Protein AF-0000000072579349 (afdb_homodimer)

Organism: Streptomyces coelicolor (strain ATCC BAA-471 / A3(2) / M145) (NCBI:txid100226)

Secondary structure (DSSP, 8-state):
------SS-B---S-S-S-SS-EEEEEE-TTSSEEEEEETT-EEEEEETT-SSEEEEEE-SS-EEEEEE-TTSSEEEEEETTSEEEEEETTT--EEEEEE--SS-EEEEEESSSSEEEEEETTSEEEEEETTTTEEEEEEEE-SS-EEEEEE-TTS-EEEEETTTEEEEE-TTS-EEEEEE-SS-EEEEEE-TTSSEEEEEETTS-EEEEETT--EEEEE---SS-EEEEEE-TTSSEEEEEETTTEEEEEETTTTEEEEEEE-TTEEEEEEEE-TTSSEEEEEESBSS-EEEEPPPPPTT--TT-PEEEEPPP-SBP--EEEEEEETTEEEEEETTSEEEEESSTTPPPEEEE-SS---EEEEEE-TTSTTEEEEEETTSEEEEEETTT--EEEEEE-SS-EEEEEE-TTSSEEEEEETTS-EEEEEE-SS-EEEEEEE---SS-EEEEEE-SSSEEEEEETTS-EEEEETTS-EEEEE---SS-EEEEEEEEETTEEEEEEEETTSEEEEEETTT--EEEEEE--SS-EEEEEE-TTS-SEEEEEETTS-EEEEEE-TTT--EEEEEEE---SS-EEEEEEETTEEEEEETTS-EEEEE--SSTTSPPEEEEESS-----S---/---------B---S-S-S-SS-EEEEEE-TTSSEEEEEETT-EEEEEETT-SSEEEEEE-SS-EEEEEE-TTSSEEEEEETTSEEEEEETTT--EEEEEE--SS-EEEEEESSSSEEEEEETTSEEEEEETTTTEEEEEEEE-SS-EEEEEE-TTS-EEEEETTTEEEEE-TTS-EEEEEE-SS-EEEEEE-TTSSEEEEEETTS-EEEEETT--EEEEE---SS-EEEEEE-TTSSEEEEEETTTEEEEEETTTTEEEEEEE-TTEEEEEEEE-TTSSEEEEEESBSS-EEEEPPPPPTT--TT--EEEEPPP-SBP--EEEEEEETTEEEEEETTSEEEEESSTTPPPEEEE-SS---EEEEEE-TTSTTEEEEEETTSEEEEEETTT--EEEEEE-SS-EEEEEE-TTSSEEEEEETTS-EEEEEE-SS-EEEEEEE---SS-EEEEEE-SSSEEEEEETTS-EEEEETTS-EEEEE---SS-EEEEEEEEETTEEEEEEEETTSEEEEEETTT--EEEEEE--SS-EEEEEE-TTS-SEEEEEETTS-EEEEEE-TTT--EEEEEEE---SS-EEEEEEETTEEEEEETTS-EEEEE--SSTTSPPEEEEESS-----S---

Sequence (1252 aa):
MRTVDVFHPQAASNSAAVHASPQTTVAFSPDGTHYASAGYDGRVVLWDRSGTSPRWVGRHSRLVNGVRFSPSGRLLASGSADKTCRIWEVATGRQVQLLARQPDDLNALAWLDENRLVTVSQDGTGRIWDIRTGVLQEGVIFHADHCMSVDAAPTGVLASCGEDATIRLWDTDGSLLRDLPQAGHAEMCRWSPDGTLLAASCDDGFVHIVRTDGELVTKVGPYTAAVKSVAWSQDGSRIVIGAYDSTIALWDIADCRPLVRWYGAHLWPRAVDWSADGRTVVAGTFSARPAVIDVPEIPADALPDEVREITLEASVPTHGVNHVSAAGEVLAAGGDNGTIRVWSHRGATATEVPVGNGSLVNTVAVSAELPGLVAYGSFSGRVGVADAVTGRDVAAVQREHPVNRAAWSPDGRRLAVADYEGGLDLYAWTGRELVPGVHYAGHDGAIKDVSWVDADRLVTYSTDRRAHLITTEGTLIRSFGGHGELINGGSVTTVAGRALLATVSRDRTSRIYDLETGELLQVLVGHDESAKCAAWHPGGEPLLVTGSYDFTGRLWVLDPKTLAPLHQHVLEGHGSAVSAVCWLGDDAVTASWDSKVFTWTPDADPARPPAAAEPATDWRVREGSRMRTVDVFHPQAASNSAAVHASPQTTVAFSPDGTHYASAGYDGRVVLWDRSGTSPRWVGRHSRLVNGVRFSPSGRLLASGSADKTCRIWEVATGRQVQLLARQPDDLNALAWLDENRLVTVSQDGTGRIWDIRTGVLQEGVIFHADHCMSVDAAPTGVLASCGEDATIRLWDTDGSLLRDLPQAGHAEMCRWSPDGTLLAASCDDGFVHIVRTDGELVTKVGPYTAAVKSVAWSQDGSRIVIGAYDSTIALWDIADCRPLVRWYGAHLWPRAVDWSADGRTVVAGTFSARPAVIDVPEIPADALPDEVREITLEASVPTHGVNHVSAAGEVLAAGGDNGTIRVWSHRGATATEVPVGNGSLVNTVAVSAELPGLVAYGSFSGRVGVADAVTGRDVAAVQREHPVNRAAWSPDGRRLAVADYEGGLDLYAWTGRELVPGVHYAGHDGAIKDVSWVDADRLVTYSTDRRAHLITTEGTLIRSFGGHGELINGGSVTTVAGRALLATVSRDRTSRIYDLETGELLQVLVGHDESAKCAAWHPGGEPLLVTGSYDFTGRLWVLDPKTLAPLHQHVLEGHGSAVSAVCWLGDDAVTASWDSKVFTWTPDADPARPPAAAEPATDWRVREGSR

Radius of gyration: 30.87 Å; Cα contacts (8 Å, |Δi|>4): 4154; chains: 2; bounding box: 65×97×83 Å

Nearest PDB structures (foldseek):
  2ymu-assembly2_B  TM=4.992E-01  e=7.300E-40  Nostoc punctiforme
  5yzv-assembly1_D  TM=8.939E-01  e=4.080E-19  Thermomonospora curvata
  1gxr-assembly1_B  TM=8.795E-01  e=1.490E-16  Homo sapiens
  8r8r-assembly1_B  TM=8.597E-01  e=7.296E-17  Homo sapiens
  7s1q-assembly1_B  TM=8.536E-01  e=1.020E-11  Homo sapiens

InterPro domains:
  IPR001680 WD40 repeat [PF00400] (19-48)
  IPR001680 WD40 repeat [PF00400] (60-88)
  IPR001680 WD40 repeat [PF00400] (104-130)
  IPR001680 WD40 repeat [PF00400] (143-171)
  IPR001680 WD40 repeat [PF00400] (315-344)
  IPR001680 WD40 repeat [PF00400] (518-556)
  IPR001680 WD40 repeat [PF00400] (568-600)
  IPR001680 WD40 repeat [PS50082] (16-48)
  IPR001680 WD40 repeat [PS50082] (57-98)
  IPR001680 WD40 repeat [PS50082] (99-134)
  IPR001680 WD40 repeat [PS50082] (140-171)
  IPR001680 WD40 repeat [PS50082] (220-253)
  IPR001680 WD40 repeat [PS50082] (524-556)
  IPR001680 WD40 repeat [SM00320] (9-48)
  IPR001680 WD40 repeat [SM00320] (50-89)
  IPR001680 WD40 repeat [SM00320] (92-130)
  IPR001680 WD40 repeat [SM00320] (134-171)
  IPR001680 WD40 repeat [SM00320] (173-211)
  IPR001680 WD40 repeat [SM00320] (213-252)
  IPR001680 WD40 repeat [SM00320] (255-294)

pLDDT: mean 89.01, std 12.65, range [20.17, 98.75]

Structure (mmCIF, N/CA/C/O backbone):
data_AF-0000000072579349-model_v1
#
loop_
_entity.id
_entity.type
_entity.pdbx_description
1 polymer 'Repetative protein'
#
loop_
_atom_site.group_PDB
_atom_site.id
_atom_site.type_symbol
_atom_site.label_atom_id
_atom_site.label_alt_id
_atom_site.label_comp_id
_atom_site.label_asym_id
_atom_site.label_entity_id
_atom_site.label_seq_id
_atom_site.pdbx_PDB_ins_code
_atom_site.Cartn_x
_atom_site.Cartn_y
_atom_site.Cartn_z
_atom_site.occupancy
_atom_site.B_iso_or_equiv
_atom_site.auth_seq_id
_atom_site.auth_comp_id
_atom_site.auth_asym_id
_atom_site.auth_atom_id
_atom_site.pdbx_PDB_model_num
ATOM 1 N N . MET A 1 1 ? -2.129 -4.703 18.719 1 26.23 1 MET A N 1
ATOM 2 C CA . MET A 1 1 ? -2.795 -4.938 17.438 1 26.23 1 MET A CA 1
ATOM 3 C C . MET A 1 1 ? -4.211 -4.367 17.453 1 26.23 1 MET A C 1
ATOM 5 O O . MET A 1 1 ? -5.094 -4.906 18.125 1 26.23 1 MET A O 1
ATOM 9 N N . ARG A 1 2 ? -4.434 -3.014 17.266 1 30.66 2 ARG A N 1
ATOM 10 C CA . ARG A 1 2 ? -5.633 -2.303 17.703 1 30.66 2 ARG A CA 1
ATOM 11 C C . ARG A 1 2 ? -6.836 -2.701 16.844 1 30.66 2 ARG A C 1
ATOM 13 O O . ARG A 1 2 ? -6.723 -2.857 15.633 1 30.66 2 ARG A O 1
ATOM 20 N N . THR A 1 3 ? -7.801 -3.375 17.5 1 31.78 3 THR A N 1
ATOM 21 C CA . THR A 1 3 ? -9.18 -3.67 17.141 1 31.78 3 THR A CA 1
ATOM 22 C C . THR A 1 3 ? -9.898 -2.402 16.672 1 31.78 3 THR A C 1
ATOM 24 O O . THR A 1 3 ? -10.062 -1.46 17.453 1 31.78 3 THR A O 1
ATOM 27 N N . VAL A 1 4 ? -9.586 -1.845 15.594 1 35.12 4 VAL A N 1
ATOM 28 C CA . VAL A 1 4 ? -10.477 -0.714 15.336 1 35.12 4 VAL A CA 1
ATOM 29 C C . VAL A 1 4 ? -11.891 -1.22 15.055 1 35.12 4 VAL A C 1
ATOM 31 O O . VAL A 1 4 ? -12.102 -1.983 14.109 1 35.12 4 VAL A O 1
ATOM 34 N N . ASP A 1 5 ? -12.625 -1.216 16.016 1 38.75 5 ASP A N 1
ATOM 35 C CA . ASP A 1 5 ? -14.055 -1.452 15.852 1 38.75 5 ASP A CA 1
ATOM 36 C C . ASP A 1 5 ? -14.641 -0.519 14.789 1 38.75 5 ASP A C 1
ATOM 38 O O . ASP A 1 5 ? -14.867 0.664 15.055 1 38.75 5 ASP A O 1
ATOM 42 N N . VAL A 1 6 ? -14.43 -0.663 13.617 1 38.06 6 VAL A N 1
ATOM 43 C CA . VAL A 1 6 ? -14.766 0.281 12.555 1 38.06 6 VAL A CA 1
ATOM 44 C C . VAL A 1 6 ? -16.281 0.313 12.352 1 38.06 6 VAL A C 1
ATOM 46 O O . VAL A 1 6 ? -16.812 1.244 11.742 1 38.06 6 VAL A O 1
ATOM 49 N N . PHE A 1 7 ? -17.031 -0.786 12.523 1 43.16 7 PHE A N 1
ATOM 50 C CA . PHE A 1 7 ? -18.234 -0.812 11.719 1 43.16 7 PHE A CA 1
ATOM 51 C C . PHE A 1 7 ? -19.438 -0.375 12.539 1 43.16 7 PHE A C 1
ATOM 53 O O . PHE A 1 7 ? -20.516 -0.119 11.984 1 43.16 7 PHE A O 1
ATOM 60 N N . HIS A 1 8 ? -19.531 -0.618 13.797 1 41.06 8 HIS A N 1
ATOM 61 C CA . HIS A 1 8 ? -20.844 -0.228 14.297 1 41.06 8 HIS A CA 1
ATOM 62 C C . HIS A 1 8 ? -20.844 1.22 14.773 1 41.06 8 HIS A C 1
ATOM 64 O O . HIS A 1 8 ? -20 1.605 15.594 1 41.06 8 HIS A O 1
ATOM 70 N N . PRO A 1 9 ? -21.625 1.969 13.922 1 42.44 9 PRO A N 1
ATOM 71 C CA . PRO A 1 9 ? -21.812 3.289 14.523 1 42.44 9 PRO A CA 1
ATOM 72 C C . PRO A 1 9 ? -22.188 3.217 16 1 42.44 9 PRO A C 1
ATOM 74 O O . PRO A 1 9 ? -23.016 2.387 16.406 1 42.44 9 PRO A O 1
ATOM 77 N N . GLN A 1 10 ? -21.281 3.488 16.828 1 45.41 10 GLN A N 1
ATOM 78 C CA . GLN A 1 10 ? -21.672 3.605 18.234 1 45.41 10 GLN A CA 1
ATOM 79 C C . GLN A 1 10 ? -22.438 4.898 18.484 1 45.41 10 GLN A C 1
ATOM 81 O O . GLN A 1 10 ? -22.078 5.953 17.953 1 45.41 10 GLN A O 1
ATOM 86 N N . ALA A 1 11 ? -23.672 4.629 18.969 1 46.22 11 ALA A N 1
ATOM 87 C CA . ALA A 1 11 ? -24.312 5.832 19.5 1 46.22 11 ALA A CA 1
ATOM 88 C C . ALA A 1 11 ? -23.312 6.684 20.281 1 46.22 11 ALA A C 1
ATOM 90 O O . ALA A 1 11 ? -22.547 6.16 21.094 1 46.22 11 ALA A O 1
ATOM 91 N N . ALA A 1 12 ? -23.094 7.91 19.719 1 48.31 12 ALA A N 1
ATOM 92 C CA . ALA A 1 12 ? -22.125 8.859 20.266 1 48.31 12 ALA A CA 1
ATOM 93 C C . ALA A 1 12 ? -22.234 8.93 21.781 1 48.31 12 ALA A C 1
ATOM 95 O O . ALA A 1 12 ? -23.328 9.133 22.328 1 48.31 12 ALA A O 1
ATOM 96 N N . SER A 1 13 ? -21.469 8.125 22.5 1 44.69 13 SER A N 1
ATOM 97 C CA . SER A 1 13 ? -21.422 8.453 23.922 1 44.69 13 SER A CA 1
ATOM 98 C C . SER A 1 13 ? -21.312 9.961 24.141 1 44.69 13 SER A C 1
ATOM 100 O O . SER A 1 13 ? -20.797 10.68 23.281 1 44.69 13 SER A O 1
ATOM 102 N N . ASN A 1 14 ? -22.188 10.469 24.953 1 42.81 14 ASN A N 1
ATOM 103 C CA . ASN A 1 14 ? -22.203 11.844 25.422 1 42.81 14 ASN A CA 1
ATOM 104 C C . ASN A 1 14 ? -20.812 12.352 25.75 1 42.81 14 ASN A C 1
ATOM 106 O O . ASN A 1 14 ? -20.641 13.25 26.578 1 42.81 14 ASN A O 1
ATOM 110 N N . SER A 1 15 ? -19.812 11.602 25.391 1 49.44 15 SER A N 1
ATOM 111 C CA . SER A 1 15 ? -18.578 12.242 25.812 1 49.44 15 SER A CA 1
ATOM 112 C C . SER A 1 15 ? -18.297 13.508 25.016 1 49.44 15 SER A C 1
ATOM 114 O O . SER A 1 15 ? -18.75 13.641 23.875 1 49.44 15 SER A O 1
ATOM 116 N N . ALA A 1 16 ? -17.844 14.5 25.719 1 54.97 16 ALA A N 1
ATOM 117 C CA . ALA A 1 16 ? -17.5 15.883 25.375 1 54.97 16 ALA A CA 1
ATOM 118 C C . ALA A 1 16 ? -16.578 15.93 24.156 1 54.97 16 ALA A C 1
ATOM 120 O O . ALA A 1 16 ? -16.625 16.875 23.375 1 54.97 16 ALA A O 1
ATOM 121 N N . ALA A 1 17 ? -15.68 14.922 23.812 1 71.81 17 ALA A N 1
ATOM 122 C CA . ALA A 1 17 ? -14.781 15.086 22.672 1 71.81 17 ALA A CA 1
ATOM 123 C C . ALA A 1 17 ? -15.109 14.078 21.578 1 71.81 17 ALA A C 1
ATOM 125 O O . ALA A 1 17 ? -14.656 12.938 21.609 1 71.81 17 ALA A O 1
ATOM 126 N N . VAL A 1 18 ? -15.953 14.516 20.641 1 84.31 18 VAL A N 1
ATOM 127 C CA . VAL A 1 18 ? -16.359 13.648 19.531 1 84.31 18 VAL A CA 1
ATOM 128 C C . VAL A 1 18 ? -15.164 13.352 18.641 1 84.31 18 VAL A C 1
ATOM 130 O O . VAL A 1 18 ? -14.789 12.188 18.469 1 84.31 18 VAL A O 1
ATOM 133 N N . HIS A 1 19 ? -14.477 14.352 18.172 1 87.75 19 HIS A N 1
ATOM 134 C CA . HIS A 1 19 ? -13.211 14.156 17.469 1 87.75 19 HIS A CA 1
ATOM 135 C C . HIS A 1 19 ? -12.031 14.219 18.438 1 87.75 19 HIS A C 1
ATOM 137 O O . HIS A 1 19 ? -11.992 15.086 19.312 1 87.75 19 HIS A O 1
ATOM 143 N N . ALA A 1 20 ? -11.094 13.32 18.344 1 84.12 20 ALA A N 1
ATOM 144 C CA . ALA A 1 20 ? -9.898 13.289 19.172 1 84.12 20 ALA A CA 1
ATOM 145 C C . ALA A 1 20 ? -8.727 13.977 18.484 1 84.12 20 ALA A C 1
ATOM 147 O O . ALA A 1 20 ? -7.691 14.219 19.109 1 84.12 20 ALA A O 1
ATOM 148 N N . SER A 1 21 ? -8.914 14.258 17.25 1 86.06 21 SER A N 1
ATOM 149 C CA . SER A 1 21 ? -7.895 14.898 16.438 1 86.06 21 SER A CA 1
ATOM 150 C C . SER A 1 21 ? -8.516 15.883 15.453 1 86.06 21 SER A C 1
ATOM 152 O O . SER A 1 21 ? -9.734 15.938 15.305 1 86.06 21 SER A O 1
ATOM 154 N N . PRO A 1 22 ? -7.695 16.688 14.781 1 88.44 22 PRO A N 1
ATOM 155 C CA . PRO A 1 22 ? -8.203 17.703 13.867 1 88.44 22 PRO A CA 1
ATOM 156 C C . PRO A 1 22 ? -9.039 17.125 12.734 1 88.44 22 PRO A C 1
ATOM 158 O O . PRO A 1 22 ? -8.797 15.984 12.305 1 88.44 22 PRO A O 1
ATOM 161 N N . GLN A 1 23 ? -9.977 17.953 12.266 1 93.12 23 GLN A N 1
ATOM 162 C CA . GLN A 1 23 ? -10.805 17.578 11.125 1 93.12 23 GLN A CA 1
ATOM 163 C C . GLN A 1 23 ? -10.164 18 9.805 1 93.12 23 GLN A C 1
ATOM 165 O O . GLN A 1 23 ? -9.805 19.172 9.633 1 93.12 23 GLN A O 1
ATOM 170 N N . THR A 1 24 ? -10.062 17.047 8.883 1 94.62 24 THR A N 1
ATOM 171 C CA . THR A 1 24 ? -9.438 17.297 7.59 1 94.62 24 THR A CA 1
ATOM 172 C C . THR A 1 24 ? -10.5 17.594 6.531 1 94.62 24 THR A C 1
ATOM 174 O O . THR A 1 24 ? -10.188 18.125 5.465 1 94.62 24 THR A O 1
ATOM 177 N N . THR A 1 25 ? -11.742 17.219 6.789 1 97 25 THR A N 1
ATOM 178 C CA . THR A 1 25 ? -12.789 17.391 5.793 1 97 25 THR A CA 1
ATOM 179 C C . THR A 1 25 ? -14.141 17.625 6.461 1 97 25 THR A C 1
ATOM 181 O O . THR A 1 25 ? -14.391 17.109 7.559 1 97 25 THR A O 1
ATOM 184 N N . VAL A 1 26 ? -14.977 18.438 5.805 1 97.25 26 VAL A N 1
ATOM 185 C CA . VAL A 1 26 ? -16.344 18.734 6.203 1 97.25 26 VAL A CA 1
ATOM 186 C C . VAL A 1 26 ? -17.234 18.844 4.969 1 97.25 26 VAL A C 1
ATOM 188 O O . VAL A 1 26 ? -16.75 19.156 3.877 1 97.25 26 VAL A O 1
ATOM 191 N N . ALA A 1 27 ? -18.516 18.594 5.125 1 97.69 27 ALA A N 1
ATOM 192 C CA . ALA A 1 27 ? -19.469 18.734 4.023 1 97.69 27 ALA A CA 1
ATOM 193 C C . ALA A 1 27 ? -20.891 18.906 4.543 1 97.69 27 ALA A C 1
ATOM 195 O O . ALA A 1 27 ? -21.281 18.25 5.516 1 97.69 27 ALA A O 1
ATOM 196 N N . PHE A 1 28 ? -21.625 19.75 3.9 1 96.81 28 PHE A N 1
ATOM 197 C CA . PHE A 1 28 ? -23.047 19.891 4.184 1 96.81 28 PHE A CA 1
ATOM 198 C C . PHE A 1 28 ? -23.875 18.938 3.332 1 96.81 28 PHE A C 1
ATOM 200 O O . PHE A 1 28 ? -23.531 18.656 2.184 1 96.81 28 PHE A O 1
ATOM 207 N N . SER A 1 29 ? -24.984 18.531 3.979 1 97.06 29 SER A N 1
ATOM 208 C CA . SER A 1 29 ? -25.969 17.828 3.168 1 97.06 29 SER A CA 1
ATOM 209 C C . SER A 1 29 ? -26.656 18.781 2.182 1 97.06 29 SER A C 1
ATOM 211 O O . SER A 1 29 ? -26.688 20 2.406 1 97.06 29 SER A O 1
ATOM 213 N N . PRO A 1 30 ? -27.203 18.203 1.11 1 95.19 30 PRO A N 1
ATOM 214 C CA . PRO A 1 30 ? -27.781 19.062 0.091 1 95.19 30 PRO A CA 1
ATOM 215 C C . PRO A 1 30 ? -28.922 19.938 0.638 1 95.19 30 PRO A C 1
ATOM 217 O O . PRO A 1 30 ? -29.109 21.062 0.192 1 95.19 30 PRO A O 1
ATOM 220 N N . ASP A 1 31 ? -29.688 19.453 1.613 1 93.81 31 ASP A N 1
ATOM 221 C CA . ASP A 1 31 ? -30.797 20.203 2.166 1 93.81 31 ASP A CA 1
ATOM 222 C C . ASP A 1 31 ? -30.344 21.125 3.293 1 93.81 31 ASP A C 1
ATOM 224 O O . ASP A 1 31 ? -31.141 21.891 3.85 1 93.81 31 ASP A O 1
ATOM 228 N N . GLY A 1 32 ? -29.094 21.031 3.682 1 93.56 32 GLY A N 1
ATOM 229 C CA . GLY A 1 32 ? -28.484 21.938 4.652 1 93.56 32 GLY A CA 1
ATOM 230 C C . GLY A 1 32 ? -28.875 21.609 6.082 1 93.56 32 GLY A C 1
ATOM 231 O O . GLY A 1 32 ? -28.562 22.359 7.004 1 93.56 32 GLY A O 1
ATOM 232 N N . THR A 1 33 ? -29.438 20.422 6.312 1 93.31 33 THR A N 1
ATOM 233 C CA . THR A 1 33 ? -29.953 20.109 7.645 1 93.31 33 THR A CA 1
ATOM 234 C C . THR A 1 33 ? -28.891 19.344 8.445 1 93.31 33 THR A C 1
ATOM 236 O O . THR A 1 33 ? -28.969 19.297 9.68 1 93.31 33 THR A O 1
ATOM 239 N N . HIS A 1 34 ? -28.031 18.719 7.719 1 95.44 34 HIS A N 1
ATOM 240 C CA . HIS A 1 34 ? -26.938 17.969 8.336 1 95.44 34 HIS A CA 1
ATOM 241 C C . HIS A 1 34 ? -25.594 18.406 7.762 1 95.44 34 HIS A C 1
ATOM 243 O O . HIS A 1 34 ? -25.531 19.016 6.695 1 95.44 34 HIS A O 1
ATOM 249 N N . TYR A 1 35 ? -24.578 18.172 8.508 1 96.62 35 TYR A N 1
ATOM 250 C CA . TYR A 1 35 ? -23.219 18.219 7.973 1 96.62 35 TYR A CA 1
ATOM 251 C C . TYR A 1 35 ? -22.375 17.078 8.523 1 96.62 35 TYR A C 1
ATOM 253 O O . TYR A 1 35 ? -22.734 16.469 9.531 1 96.62 35 TYR A O 1
ATOM 261 N N . ALA A 1 36 ? -21.359 16.672 7.793 1 97.81 36 ALA A N 1
ATOM 262 C CA . ALA A 1 36 ? -20.438 15.617 8.18 1 97.81 36 ALA A CA 1
ATOM 263 C C . ALA A 1 36 ? -19.031 16.172 8.375 1 97.81 36 ALA A C 1
ATOM 265 O O . ALA A 1 36 ? -18.641 17.172 7.742 1 97.81 36 ALA A O 1
ATOM 266 N N . SER A 1 37 ? -18.312 15.625 9.32 1 96.56 37 SER A N 1
ATOM 267 C CA . SER A 1 37 ? -16.891 15.914 9.531 1 96.56 37 SER A CA 1
ATOM 268 C C . SER A 1 37 ? -16.094 14.633 9.703 1 96.56 37 SER A C 1
ATOM 270 O O . SER A 1 37 ? -16.625 13.609 10.125 1 96.56 37 SER A O 1
ATOM 272 N N . ALA A 1 38 ? -14.859 14.648 9.289 1 96.56 38 ALA A N 1
ATOM 273 C CA . ALA A 1 38 ? -13.906 13.555 9.484 1 96.56 38 ALA A CA 1
ATOM 274 C C . ALA A 1 38 ? -12.477 14.086 9.562 1 96.56 38 ALA A C 1
ATOM 276 O O . ALA A 1 38 ? -12.211 15.227 9.195 1 96.56 38 ALA A O 1
ATOM 277 N N . GLY A 1 39 ? -11.609 13.195 10.141 1 93.88 39 GLY A N 1
ATOM 278 C CA . GLY A 1 39 ? -10.273 13.742 10.281 1 93.88 39 GLY A CA 1
ATOM 279 C C . GLY A 1 39 ? -9.242 12.695 10.664 1 93.88 39 GLY A C 1
ATOM 280 O O . GLY A 1 39 ? -9.336 11.539 10.25 1 93.88 39 GLY A O 1
ATOM 281 N N . TYR A 1 40 ? -8.258 13.164 11.367 1 88.81 40 TYR A N 1
ATOM 282 C CA . TYR A 1 40 ? -7.055 12.398 11.672 1 88.81 40 TYR A CA 1
ATOM 283 C C . TYR A 1 40 ? -7.367 11.25 12.625 1 88.81 40 TYR A C 1
ATOM 285 O O . TYR A 1 40 ? -6.594 10.297 12.734 1 88.81 40 TYR A O 1
ATOM 293 N N . ASP A 1 41 ? -8.477 11.344 13.32 1 85.44 41 ASP A N 1
ATOM 294 C CA . ASP A 1 41 ? -8.797 10.305 14.297 1 85.44 41 ASP A CA 1
ATOM 295 C C . ASP A 1 41 ? -9.508 9.133 13.625 1 85.44 41 ASP A C 1
ATOM 297 O O . ASP A 1 41 ? -9.883 8.164 14.297 1 85.44 41 ASP A O 1
ATOM 301 N N . GLY A 1 42 ? -9.797 9.258 12.336 1 90.56 42 GLY A N 1
ATOM 302 C CA . GLY A 1 42 ? -10.43 8.188 11.594 1 90.56 42 GLY A CA 1
ATOM 303 C C . GLY A 1 42 ? -11.938 8.156 11.75 1 90.56 42 GLY A C 1
ATOM 304 O O . GLY A 1 42 ? -12.609 7.266 11.219 1 90.56 42 GLY A O 1
ATOM 305 N N . ARG A 1 43 ? -12.453 9.109 12.406 1 92.19 43 ARG A N 1
ATOM 306 C CA . ARG A 1 43 ? -13.891 9.125 12.641 1 92.19 43 ARG A CA 1
ATOM 307 C C . ARG A 1 43 ? -14.617 9.867 11.523 1 92.19 43 ARG A C 1
ATOM 309 O O . ARG A 1 43 ? -14.094 10.828 10.969 1 92.19 43 ARG A O 1
ATOM 316 N N . VAL A 1 44 ? -15.758 9.383 11.234 1 96.06 44 VAL A N 1
ATOM 317 C CA . VAL A 1 44 ? -16.75 10.039 10.391 1 96.06 44 VAL A CA 1
ATOM 318 C C . VAL A 1 44 ? -17.984 10.383 11.219 1 96.06 44 VAL A C 1
ATOM 320 O O . VAL A 1 44 ? -18.672 9.484 11.719 1 96.06 44 VAL A O 1
ATOM 323 N N . VAL A 1 45 ? -18.266 11.656 11.336 1 96.31 45 VAL A N 1
ATOM 324 C CA . VAL A 1 45 ? -19.312 12.07 12.258 1 96.31 45 VAL A CA 1
ATOM 325 C C . VAL A 1 45 ? -20.422 12.805 11.5 1 96.31 45 VAL A C 1
ATOM 327 O O . VAL A 1 45 ? -20.141 13.711 10.711 1 96.31 45 VAL A O 1
ATOM 330 N N . LEU A 1 46 ? -21.609 12.359 11.703 1 96.56 46 LEU A N 1
ATOM 331 C CA . LEU A 1 46 ? -22.766 13.078 11.195 1 96.56 46 LEU A CA 1
ATOM 332 C C . LEU A 1 46 ? -23.391 13.953 12.281 1 96.56 46 LEU A C 1
ATOM 334 O O . LEU A 1 46 ? -23.656 13.477 13.391 1 96.56 46 LEU A O 1
ATOM 338 N N . TRP A 1 47 ? -23.578 15.227 11.898 1 95.44 47 TRP A N 1
ATOM 339 C CA . TRP A 1 47 ? -24.141 16.219 12.82 1 95.44 47 TRP A CA 1
ATOM 340 C C . TRP A 1 47 ? -25.484 16.734 12.305 1 95.44 47 TRP A C 1
ATOM 342 O O . TRP A 1 47 ? -25.703 16.828 11.094 1 95.44 47 TRP A O 1
ATOM 352 N N . ASP A 1 48 ? -26.312 17.047 13.281 1 93.62 48 ASP A N 1
ATOM 353 C CA . ASP A 1 48 ? -27.406 17.953 12.961 1 93.62 48 ASP A CA 1
ATOM 354 C C . ASP A 1 48 ? -26.953 19.406 12.977 1 93.62 48 ASP A C 1
ATOM 356 O O . ASP A 1 48 ? -26.188 19.812 13.852 1 93.62 48 ASP A O 1
ATOM 360 N N . ARG A 1 49 ? -27.344 20.141 11.977 1 89.69 49 ARG A N 1
ATOM 361 C CA . ARG A 1 49 ? -26.906 21.531 11.898 1 89.69 49 ARG A CA 1
ATOM 362 C C . ARG A 1 49 ? -27.234 22.281 13.195 1 89.69 49 ARG A C 1
ATOM 364 O O . ARG A 1 49 ? -26.438 23.094 13.664 1 89.69 49 ARG A O 1
ATOM 371 N N . SER A 1 50 ? -28.344 22 13.781 1 81 50 SER A N 1
ATOM 372 C CA . SER A 1 50 ? -28.828 22.719 14.961 1 81 50 SER A CA 1
ATOM 373 C C . SER A 1 50 ? -28.312 22.062 16.25 1 81 50 SER A C 1
ATOM 375 O O . SER A 1 50 ? -28.5 22.609 17.328 1 81 50 SER A O 1
ATOM 377 N N . GLY A 1 51 ? -27.594 20.953 16.125 1 71.06 51 GLY A N 1
ATOM 378 C CA . GLY A 1 51 ? -27.25 20.219 17.344 1 71.06 51 GLY A CA 1
ATOM 379 C C . GLY A 1 51 ? -25.766 20.266 17.656 1 71.06 51 GLY A C 1
ATOM 380 O O . GLY A 1 51 ? -24.969 20.828 16.891 1 71.06 51 GLY A O 1
ATOM 381 N N . THR A 1 52 ? -25.531 19.891 18.969 1 75.5 52 THR A N 1
ATOM 382 C CA . THR A 1 52 ? -24.156 19.828 19.422 1 75.5 52 THR A CA 1
ATOM 383 C C . THR A 1 52 ? -23.688 18.375 19.547 1 75.5 52 THR A C 1
ATOM 385 O O . THR A 1 52 ? -22.516 18.109 19.781 1 75.5 52 THR A O 1
ATOM 388 N N . SER A 1 53 ? -24.688 17.516 19.422 1 83.19 53 SER A N 1
ATOM 389 C CA . SER A 1 53 ? -24.328 16.109 19.531 1 83.19 53 SER A CA 1
ATOM 390 C C . SER A 1 53 ? -24.359 15.43 18.172 1 83.19 53 SER A C 1
ATOM 392 O O . SER A 1 53 ? -25.219 15.742 17.344 1 83.19 53 SER A O 1
ATOM 394 N N . PRO A 1 54 ? -23.453 14.523 18.031 1 91.44 54 PRO A N 1
ATOM 395 C CA . PRO A 1 54 ? -23.469 13.781 16.766 1 91.44 54 PRO A CA 1
ATOM 396 C C . PRO A 1 54 ? -24.688 12.867 16.625 1 91.44 54 PRO A C 1
ATOM 398 O O . PRO A 1 54 ? -25.172 12.328 17.625 1 91.44 54 PRO A O 1
ATOM 401 N N . ARG A 1 55 ? -25.172 12.703 15.477 1 92.88 55 ARG A N 1
ATOM 402 C CA . ARG A 1 55 ? -26.203 11.711 15.172 1 92.88 55 ARG A CA 1
ATOM 403 C C . ARG A 1 55 ? -25.625 10.305 15.188 1 92.88 55 ARG A C 1
ATOM 405 O O . ARG A 1 55 ? -26.219 9.383 15.758 1 92.88 55 ARG A O 1
ATOM 412 N N . TRP A 1 56 ? -24.547 10.078 14.531 1 91.94 56 TRP A N 1
ATOM 413 C CA . TRP A 1 56 ? -23.797 8.828 14.609 1 91.94 56 TRP A CA 1
ATOM 414 C C . TRP A 1 56 ? -22.312 9.078 14.305 1 91.94 56 TRP A C 1
ATOM 416 O O . TRP A 1 56 ? -21.953 10.141 13.797 1 91.94 56 TRP A O 1
ATOM 426 N N . VAL A 1 57 ? -21.438 8.117 14.727 1 92.44 57 VAL A N 1
ATOM 427 C CA . VAL A 1 57 ? -20 8.148 14.508 1 92.44 57 VAL A CA 1
ATOM 428 C C . VAL A 1 57 ? -19.562 6.863 13.812 1 92.44 57 VAL A C 1
ATOM 430 O O . VAL A 1 57 ? -19.781 5.762 14.328 1 92.44 57 VAL A O 1
ATOM 433 N N . GLY A 1 58 ? -19.141 7.062 12.539 1 91.12 58 GLY A N 1
ATOM 434 C CA . GLY A 1 58 ? -18.453 5.984 11.844 1 91.12 58 GLY A CA 1
ATOM 435 C C . GLY A 1 58 ? -16.938 6.031 12 1 91.12 58 GLY A C 1
ATOM 436 O O . GLY A 1 58 ? -16.406 6.988 12.562 1 91.12 58 GLY A O 1
ATOM 437 N N . ARG A 1 59 ? -16.25 4.98 11.477 1 88.69 59 ARG A N 1
ATOM 438 C CA . ARG A 1 59 ? -14.805 4.949 11.688 1 88.69 59 ARG A CA 1
ATOM 439 C C . ARG A 1 59 ? -14.086 4.312 10.5 1 88.69 59 ARG A C 1
ATOM 441 O O . ARG A 1 59 ? -14.594 3.365 9.898 1 88.69 59 ARG A O 1
ATOM 448 N N . HIS A 1 60 ? -12.984 4.828 10.117 1 90.31 60 HIS A N 1
ATOM 449 C CA . HIS A 1 60 ? -11.93 4.223 9.312 1 90.31 60 HIS A CA 1
ATOM 450 C C . HIS A 1 60 ? -10.75 3.803 10.18 1 90.31 60 HIS A C 1
ATOM 452 O O . HIS A 1 60 ? -10.68 4.156 11.359 1 90.31 60 HIS A O 1
ATOM 458 N N . SER A 1 61 ? -9.82 3.006 9.664 1 83.75 61 SER A N 1
ATOM 459 C CA . SER A 1 61 ? -8.664 2.555 10.43 1 83.75 61 SER A CA 1
ATOM 460 C C . SER A 1 61 ? -7.543 3.59 10.406 1 83.75 61 SER A C 1
ATOM 462 O O . SER A 1 61 ? -6.59 3.496 11.18 1 83.75 61 SER A O 1
ATOM 464 N N . ARG A 1 62 ? -7.711 4.559 9.562 1 90.12 62 ARG A N 1
ATOM 465 C CA . ARG A 1 62 ? -6.754 5.656 9.453 1 90.12 62 ARG A CA 1
ATOM 466 C C . ARG A 1 62 ? -7.469 6.98 9.195 1 90.12 62 ARG A C 1
ATOM 468 O O . ARG A 1 62 ? -8.695 7.047 9.227 1 90.12 62 ARG A O 1
ATOM 475 N N . LEU A 1 63 ? -6.703 7.988 9.031 1 92.12 63 LEU A N 1
ATOM 476 C CA . LEU A 1 63 ? -7.285 9.312 8.891 1 92.12 63 LEU A CA 1
ATOM 477 C C . LEU A 1 63 ? -8.195 9.375 7.668 1 92.12 63 LEU A C 1
ATOM 479 O O . LEU A 1 63 ? -8.016 8.617 6.715 1 92.12 63 LEU A O 1
ATOM 483 N N . VAL A 1 64 ? -9.188 10.203 7.727 1 96.06 64 VAL A N 1
ATOM 484 C CA . VAL A 1 64 ? -10.18 10.398 6.672 1 96.06 64 VAL A CA 1
ATOM 485 C C . VAL A 1 64 ? -9.961 11.758 6.008 1 96.06 64 VAL A C 1
ATOM 487 O O . VAL A 1 64 ? -9.922 12.789 6.684 1 96.06 64 VAL A O 1
ATOM 490 N N . ASN A 1 65 ? -9.852 11.75 4.648 1 96.81 65 ASN A N 1
ATOM 491 C CA . ASN A 1 65 ? -9.492 12.969 3.936 1 96.81 65 ASN A CA 1
ATOM 492 C C . ASN A 1 65 ? -10.688 13.562 3.189 1 96.81 65 ASN A C 1
ATOM 494 O O . ASN A 1 65 ? -10.648 14.719 2.762 1 96.81 65 ASN A O 1
ATOM 498 N N . GLY A 1 66 ? -11.672 12.781 3.002 1 97.38 66 GLY A N 1
ATOM 499 C CA . GLY A 1 66 ? -12.812 13.281 2.244 1 97.38 66 GLY A CA 1
ATOM 500 C C . GLY A 1 66 ? -14.141 12.758 2.75 1 97.38 66 GLY A C 1
ATOM 501 O O . GLY A 1 66 ? -14.258 11.586 3.117 1 97.38 66 GLY A O 1
ATOM 502 N N . VAL A 1 67 ? -15.133 13.609 2.803 1 98.06 67 VAL A N 1
ATOM 503 C CA . VAL A 1 67 ? -16.531 13.242 3.014 1 98.06 67 VAL A CA 1
ATOM 504 C C . VAL A 1 67 ? -17.422 14.031 2.053 1 98.06 67 VAL A C 1
ATOM 506 O O . VAL A 1 67 ? -17.188 15.219 1.812 1 98.06 67 VAL A O 1
ATOM 509 N N . ARG A 1 68 ? -18.359 13.406 1.459 1 98.25 68 ARG A N 1
ATOM 510 C CA . ARG A 1 68 ? -19.312 14.047 0.572 1 98.25 68 ARG A CA 1
ATOM 511 C C . ARG A 1 68 ? -20.672 13.344 0.625 1 98.25 68 ARG A C 1
ATOM 513 O O . ARG A 1 68 ? -20.734 12.109 0.645 1 98.25 68 ARG A O 1
ATOM 520 N N . PHE A 1 69 ? -21.719 14.141 0.659 1 98.12 69 PHE A N 1
ATOM 521 C CA . PHE A 1 69 ? -23.078 13.602 0.575 1 98.12 69 PHE A CA 1
ATOM 522 C C . PHE A 1 69 ? -23.453 13.32 -0.873 1 98.12 69 PHE A C 1
ATOM 524 O O . PHE A 1 69 ? -23.047 14.047 -1.781 1 98.12 69 PHE A O 1
ATOM 531 N N . SER A 1 70 ? -24.281 12.242 -1.005 1 97.75 70 SER A N 1
ATOM 532 C CA . SER A 1 70 ? -24.844 12.008 -2.328 1 97.75 70 SER A CA 1
ATOM 533 C C . SER A 1 70 ? -25.812 13.125 -2.725 1 97.75 70 SER A C 1
ATOM 535 O O . SER A 1 70 ? -26.234 13.914 -1.877 1 97.75 70 SER A O 1
ATOM 537 N N . PRO A 1 71 ? -26.141 13.203 -4.047 1 95.81 71 PRO A N 1
ATOM 538 C CA . PRO A 1 71 ? -27.016 14.289 -4.496 1 95.81 71 PRO A CA 1
ATOM 539 C C . PRO A 1 71 ? -28.359 14.305 -3.764 1 95.81 71 PRO A C 1
ATOM 541 O O . PRO A 1 71 ? -28.891 15.375 -3.484 1 95.81 71 PRO A O 1
ATOM 544 N N . SER A 1 72 ? -28.875 13.164 -3.357 1 96.44 72 SER A N 1
ATOM 545 C CA . SER A 1 72 ? -30.156 13.086 -2.648 1 96.44 72 SER A CA 1
ATOM 546 C C . SER A 1 72 ? -29.969 13.352 -1.158 1 96.44 72 SER A C 1
ATOM 548 O O . SER A 1 72 ? -30.953 13.586 -0.442 1 96.44 72 SER A O 1
ATOM 550 N N . GLY A 1 73 ? -28.781 13.234 -0.682 1 97.31 73 GLY A N 1
ATOM 551 C CA . GLY A 1 73 ? -28.484 13.375 0.736 1 97.31 73 GLY A CA 1
ATOM 552 C C . GLY A 1 73 ? -28.734 12.094 1.521 1 97.31 73 GLY A C 1
ATOM 553 O O . GLY A 1 73 ? -28.578 12.078 2.744 1 97.31 73 GLY A O 1
ATOM 554 N N . ARG A 1 74 ? -29.016 11.008 0.833 1 97.12 74 ARG A N 1
ATOM 555 C CA . ARG A 1 74 ? -29.344 9.75 1.502 1 97.12 74 ARG A CA 1
ATOM 556 C C . ARG A 1 74 ? -28.078 8.984 1.879 1 97.12 74 ARG A C 1
ATOM 558 O O . ARG A 1 74 ? -28.094 8.141 2.775 1 97.12 74 ARG A O 1
ATOM 565 N N . LEU A 1 75 ? -27.031 9.203 1.124 1 97.38 75 LEU A N 1
ATOM 566 C CA . LEU A 1 75 ? -25.781 8.516 1.369 1 97.38 75 LEU A CA 1
ATOM 567 C C . LEU A 1 75 ? -24.656 9.508 1.672 1 97.38 75 LEU A C 1
ATOM 569 O O . LEU A 1 75 ? -24.719 10.664 1.249 1 97.38 75 LEU A O 1
ATOM 573 N N . LEU A 1 76 ? -23.703 9.078 2.477 1 98 76 LEU A N 1
ATOM 574 C CA . LEU A 1 76 ? -22.453 9.789 2.764 1 98 76 LEU A CA 1
ATOM 575 C C . LEU A 1 76 ? -21.25 8.93 2.414 1 98 76 LEU A C 1
ATOM 577 O O . LEU A 1 76 ? -21.156 7.77 2.832 1 98 76 LEU A O 1
ATOM 581 N N . ALA A 1 77 ? -20.391 9.461 1.57 1 98.25 77 ALA A N 1
ATOM 582 C CA . ALA A 1 77 ? -19.141 8.773 1.247 1 98.25 77 ALA A CA 1
ATOM 583 C C . ALA A 1 77 ? -17.984 9.344 2.057 1 98.25 77 ALA A C 1
ATOM 585 O O . ALA A 1 77 ? -17.891 10.562 2.264 1 98.25 77 ALA A O 1
ATOM 586 N N . SER A 1 78 ? -17.125 8.492 2.566 1 98.19 78 SER A N 1
ATOM 587 C CA . SER A 1 78 ? -15.898 8.914 3.246 1 98.19 78 SER A CA 1
ATOM 588 C C . SER A 1 78 ? -14.68 8.188 2.688 1 98.19 78 SER A C 1
ATOM 590 O O . SER A 1 78 ? -14.695 6.965 2.537 1 98.19 78 SER A O 1
ATOM 592 N N . GLY A 1 79 ? -13.656 8.922 2.23 1 97.44 79 GLY A N 1
ATOM 593 C CA . GLY A 1 79 ? -12.398 8.398 1.729 1 97.44 79 GLY A CA 1
ATOM 594 C C . GLY A 1 79 ? -11.258 8.547 2.719 1 97.44 79 GLY A C 1
ATOM 595 O O . GLY A 1 79 ? -11.086 9.609 3.32 1 97.44 79 GLY A O 1
ATOM 596 N N . SER A 1 80 ? -10.445 7.484 2.885 1 96.19 80 SER A N 1
ATOM 597 C CA . SER A 1 80 ? -9.5 7.414 3.998 1 96.19 80 SER A CA 1
ATOM 598 C C . SER A 1 80 ? -8.109 7.02 3.523 1 96.19 80 SER A C 1
ATOM 600 O O . SER A 1 80 ? -7.949 6.504 2.416 1 96.19 80 SER A O 1
ATOM 602 N N . ALA A 1 81 ? -7.176 7.289 4.371 1 93.75 81 ALA A N 1
ATOM 603 C CA . ALA A 1 81 ? -5.797 6.855 4.176 1 93.75 81 ALA A CA 1
ATOM 604 C C . ALA A 1 81 ? -5.66 5.348 4.383 1 93.75 81 ALA A C 1
ATOM 606 O O . ALA A 1 81 ? -4.613 4.766 4.09 1 93.75 81 ALA A O 1
ATOM 607 N N . ASP A 1 82 ? -6.719 4.664 4.805 1 87.69 82 ASP A N 1
ATOM 608 C CA . ASP A 1 82 ? -6.68 3.207 4.895 1 87.69 82 ASP A CA 1
ATOM 609 C C . ASP A 1 82 ? -6.961 2.566 3.537 1 87.69 82 ASP A C 1
ATOM 611 O O . ASP A 1 82 ? -7.168 1.354 3.447 1 87.69 82 ASP A O 1
ATOM 615 N N . LYS A 1 83 ? -7.082 3.439 2.506 1 90.81 83 LYS A N 1
ATOM 616 C CA . LYS A 1 83 ? -7.156 3.053 1.1 1 90.81 83 LYS A CA 1
ATOM 617 C C . LYS A 1 83 ? -8.57 2.615 0.724 1 90.81 83 LYS A C 1
ATOM 619 O O . LYS A 1 83 ? -8.781 2.006 -0.327 1 90.81 83 LYS A O 1
ATOM 624 N N . THR A 1 84 ? -9.5 2.936 1.576 1 91.81 84 THR A N 1
ATOM 625 C CA . THR A 1 84 ? -10.875 2.549 1.279 1 91.81 84 THR A CA 1
ATOM 626 C C . THR A 1 84 ? -11.789 3.77 1.261 1 91.81 84 THR A C 1
ATOM 628 O O . THR A 1 84 ? -11.445 4.82 1.81 1 91.81 84 THR A O 1
ATOM 631 N N . CYS A 1 85 ? -12.906 3.621 0.572 1 95.56 85 CYS A N 1
ATOM 632 C CA . CYS A 1 85 ? -14.047 4.535 0.623 1 95.56 85 CYS A CA 1
ATOM 633 C C . CYS A 1 85 ? -15.281 3.834 1.169 1 95.56 85 CYS A C 1
ATOM 635 O O . CYS A 1 85 ? -15.711 2.811 0.63 1 95.56 85 CYS A O 1
ATOM 637 N N . ARG A 1 86 ? -15.789 4.336 2.184 1 94.38 86 ARG A N 1
ATOM 638 C CA . ARG A 1 86 ? -16.984 3.756 2.787 1 94.38 86 ARG A CA 1
ATOM 639 C C . ARG A 1 86 ? -18.219 4.57 2.432 1 94.38 86 ARG A C 1
ATOM 641 O O . ARG A 1 86 ? -18.188 5.801 2.41 1 94.38 86 ARG A O 1
ATOM 648 N N . ILE A 1 87 ? -19.328 3.883 2.158 1 94.88 87 ILE A N 1
ATOM 649 C CA . ILE A 1 87 ? -20.625 4.512 1.879 1 94.88 87 ILE A CA 1
ATOM 650 C C . ILE A 1 87 ? -21.578 4.262 3.041 1 94.88 87 ILE A C 1
ATOM 652 O O . ILE A 1 87 ? -21.859 3.109 3.387 1 94.88 87 ILE A O 1
ATOM 656 N N . TRP A 1 88 ? -22.094 5.328 3.602 1 94.75 88 TRP A N 1
ATOM 657 C CA . TRP A 1 88 ? -22.969 5.273 4.77 1 94.75 88 TRP A CA 1
ATOM 658 C C . TRP A 1 88 ? -24.391 5.699 4.414 1 94.75 88 TRP A C 1
ATOM 660 O O . TRP A 1 88 ? -24.578 6.652 3.65 1 94.75 88 TRP A O 1
ATOM 670 N N . GLU A 1 89 ? -25.328 4.996 4.98 1 94.19 89 GLU A N 1
ATOM 671 C CA . GLU A 1 89 ? -26.688 5.531 4.988 1 94.19 89 GLU A CA 1
ATOM 672 C C . GLU A 1 89 ? -26.828 6.66 6.004 1 94.19 89 GLU A C 1
ATOM 674 O O . GLU A 1 89 ? -26.641 6.449 7.203 1 94.19 89 GLU A O 1
ATOM 679 N N . VAL A 1 90 ? -27.234 7.832 5.578 1 96.5 90 VAL A N 1
ATOM 680 C CA . VAL A 1 90 ? -27.25 9.016 6.426 1 96.5 90 VAL A CA 1
ATOM 681 C C . VAL A 1 90 ? -28.25 8.828 7.559 1 96.5 90 VAL A C 1
ATOM 683 O O . VAL A 1 90 ? -27.969 9.188 8.711 1 96.5 90 VAL A O 1
ATOM 686 N N . ALA A 1 91 ? -29.359 8.227 7.324 1 94.81 91 ALA A N 1
ATOM 687 C CA . ALA A 1 91 ? -30.453 8.117 8.289 1 94.81 91 ALA A CA 1
ATOM 688 C C . ALA A 1 91 ? -30.047 7.23 9.469 1 94.81 91 ALA A C 1
ATOM 690 O O . ALA A 1 91 ? -30.438 7.496 10.609 1 94.81 91 ALA A O 1
ATOM 691 N N . THR A 1 92 ? -29.172 6.219 9.211 1 91.19 92 THR A N 1
ATOM 692 C CA . THR A 1 92 ? -28.953 5.211 10.242 1 91.19 92 THR A CA 1
ATOM 693 C C . THR A 1 92 ? -27.484 5.145 10.641 1 91.19 92 THR A C 1
ATOM 695 O O . THR A 1 92 ? -27.141 4.621 11.703 1 91.19 92 THR A O 1
ATOM 698 N N . GLY A 1 93 ? -26.656 5.559 9.75 1 91.19 93 GLY A N 1
ATOM 699 C CA . GLY A 1 93 ? -25.234 5.402 9.984 1 91.19 93 GLY A CA 1
ATOM 700 C C . GLY A 1 93 ? -24.703 4.039 9.578 1 91.19 93 GLY A C 1
ATOM 701 O O . GLY A 1 93 ? -23.531 3.746 9.75 1 91.19 93 GLY A O 1
ATOM 702 N N . ARG A 1 94 ? -25.562 3.25 8.992 1 86.31 94 ARG A N 1
ATOM 703 C CA . ARG A 1 94 ? -25.141 1.925 8.547 1 86.31 94 ARG A CA 1
ATOM 704 C C . ARG A 1 94 ? -24.266 2.018 7.305 1 86.31 94 ARG A C 1
ATOM 706 O O . ARG A 1 94 ? -24.578 2.758 6.371 1 86.31 94 ARG A O 1
ATOM 713 N N . GLN A 1 95 ? -23.172 1.312 7.352 1 87.5 95 GLN A N 1
ATOM 714 C CA . GLN A 1 95 ? -22.344 1.207 6.152 1 87.5 95 GLN A CA 1
ATOM 715 C C . GLN A 1 95 ? -23 0.308 5.109 1 87.5 95 GLN A C 1
ATOM 717 O O . GLN A 1 95 ? -23.328 -0.848 5.395 1 87.5 95 GLN A O 1
ATOM 722 N N . VAL A 1 96 ? -23.109 0.789 3.85 1 87 96 VAL A N 1
ATOM 723 C CA . VAL A 1 96 ? -23.859 0.018 2.861 1 87 96 VAL A CA 1
ATOM 724 C C . VAL A 1 96 ? -22.922 -0.502 1.785 1 87 96 VAL A C 1
ATOM 726 O O . VAL A 1 96 ? -23.281 -1.386 1.004 1 87 96 VAL A O 1
ATOM 729 N N . GLN A 1 97 ? -21.719 0.081 1.686 1 86.94 97 GLN A N 1
ATOM 730 C CA . GLN A 1 97 ? -20.734 -0.362 0.7 1 86.94 97 GLN A CA 1
ATOM 731 C C . GLN A 1 97 ? -19.312 0.01 1.127 1 86.94 97 GLN A C 1
ATOM 733 O O . GLN A 1 97 ? -19.125 0.944 1.907 1 86.94 97 GLN A O 1
ATOM 738 N N . LEU A 1 98 ? -18.359 -0.74 0.762 1 89.25 98 LEU A N 1
ATOM 739 C CA . LEU A 1 98 ? -16.938 -0.444 0.919 1 89.25 98 LEU A CA 1
ATOM 740 C C . LEU A 1 98 ? -16.203 -0.598 -0.406 1 89.25 98 LEU A C 1
ATOM 742 O O . LEU A 1 98 ? -16.297 -1.644 -1.053 1 89.25 98 LEU A O 1
ATOM 746 N N . LEU A 1 99 ? -15.555 0.474 -0.806 1 89.5 99 LEU A N 1
ATOM 747 C CA . LEU A 1 99 ? -14.805 0.494 -2.053 1 89.5 99 LEU A CA 1
ATOM 748 C C . LEU A 1 99 ? -13.305 0.406 -1.78 1 89.5 99 LEU A C 1
ATOM 750 O O . LEU A 1 99 ? -12.758 1.218 -1.031 1 89.5 99 LEU A O 1
ATOM 754 N N . ALA A 1 100 ? -12.703 -0.647 -2.318 1 87.44 100 ALA A N 1
ATOM 755 C CA . ALA A 1 100 ? -11.273 -0.86 -2.08 1 87.44 100 ALA A CA 1
ATOM 756 C C . ALA A 1 100 ? -10.562 -1.302 -3.357 1 87.44 100 ALA A C 1
ATOM 758 O O . ALA A 1 100 ? -10.812 -2.398 -3.863 1 87.44 100 ALA A O 1
ATOM 759 N N . ARG A 1 101 ? -9.727 -0.452 -3.971 1 83.62 101 ARG A N 1
ATOM 760 C CA . ARG A 1 101 ? -8.93 -0.766 -5.148 1 83.62 101 ARG A CA 1
ATOM 761 C C . ARG A 1 101 ? -7.59 -0.032 -5.113 1 83.62 101 ARG A C 1
ATOM 763 O O . ARG A 1 101 ? -6.547 -0.613 -5.426 1 83.62 101 ARG A O 1
ATOM 770 N N . GLN A 1 102 ? -7.656 1.163 -4.758 1 87.75 102 GLN A N 1
ATOM 771 C CA . GLN A 1 102 ? -6.473 2.014 -4.805 1 87.75 102 GLN A CA 1
ATOM 772 C C . GLN A 1 102 ? -5.52 1.689 -3.656 1 87.75 102 GLN A C 1
ATOM 774 O O . GLN A 1 102 ? -5.945 1.549 -2.51 1 87.75 102 GLN A O 1
ATOM 779 N N . PRO A 1 103 ? -4.25 1.625 -3.939 1 88.12 103 PRO A N 1
ATOM 780 C CA . PRO A 1 103 ? -3.305 1.114 -2.943 1 88.12 103 PRO A CA 1
ATOM 781 C C . PRO A 1 103 ? -2.703 2.221 -2.08 1 88.12 103 PRO A C 1
ATOM 783 O O . PRO A 1 103 ? -1.838 1.953 -1.242 1 88.12 103 PRO A O 1
ATOM 786 N N . ASP A 1 104 ? -3.092 3.457 -2.287 1 91.69 104 ASP A N 1
ATOM 787 C CA . ASP A 1 104 ? -2.582 4.582 -1.513 1 91.69 104 ASP A CA 1
ATOM 788 C C . ASP A 1 104 ? -3.723 5.391 -0.897 1 91.69 104 ASP A C 1
ATOM 790 O O . ASP A 1 104 ? -4.895 5.059 -1.085 1 91.69 104 ASP A O 1
ATOM 794 N N . ASP A 1 105 ? -3.35 6.422 -0.149 1 94.06 105 ASP A N 1
ATOM 795 C CA . ASP A 1 105 ? -4.328 7.254 0.543 1 94.06 105 ASP A CA 1
ATOM 796 C C . ASP A 1 105 ? -5.359 7.82 -0.434 1 94.06 105 ASP A C 1
ATOM 798 O O . ASP A 1 105 ? -5 8.289 -1.517 1 94.06 105 ASP A O 1
ATOM 802 N N . LEU A 1 106 ? -6.621 7.754 -0.035 1 96 106 LEU A N 1
ATOM 803 C CA . LEU A 1 106 ? -7.625 8.523 -0.767 1 96 106 LEU A CA 1
ATOM 804 C C . LEU A 1 106 ? -7.66 9.969 -0.284 1 96 106 LEU A C 1
ATOM 806 O O . LEU A 1 106 ? -7.727 10.227 0.92 1 96 106 LEU A O 1
ATOM 810 N N . ASN A 1 107 ? -7.594 10.883 -1.236 1 96.62 107 ASN A N 1
ATOM 811 C CA . ASN A 1 107 ? -7.461 12.297 -0.88 1 96.62 107 ASN A CA 1
ATOM 812 C C . ASN A 1 107 ? -8.797 13.023 -0.961 1 96.62 107 ASN A C 1
ATOM 814 O O . ASN A 1 107 ? -9.047 13.961 -0.204 1 96.62 107 ASN A O 1
ATOM 818 N N . ALA A 1 108 ? -9.609 12.648 -1.901 1 97.38 108 ALA A N 1
ATOM 819 C CA . ALA A 1 108 ? -10.883 13.32 -2.113 1 97.38 108 ALA A CA 1
ATOM 820 C C . ALA A 1 108 ? -11.859 12.43 -2.881 1 97.38 108 ALA A C 1
ATOM 822 O O . ALA A 1 108 ? -11.469 11.391 -3.412 1 97.38 108 ALA A O 1
ATOM 823 N N . LEU A 1 109 ? -13.133 12.789 -2.838 1 96.5 109 LEU A N 1
ATOM 824 C CA . LEU A 1 109 ? -14.18 12.086 -3.561 1 96.5 109 LEU A CA 1
ATOM 825 C C . LEU A 1 109 ? -15.234 13.055 -4.09 1 96.5 109 LEU A C 1
ATOM 827 O O . LEU A 1 109 ? -15.375 14.164 -3.568 1 96.5 109 LEU A O 1
ATOM 831 N N . ALA A 1 110 ? -15.914 12.664 -5.102 1 97 110 ALA A N 1
ATOM 832 C CA . ALA A 1 110 ? -17.031 13.43 -5.668 1 97 110 ALA A CA 1
ATOM 833 C C . ALA A 1 110 ? -18.094 12.5 -6.25 1 97 110 ALA A C 1
ATOM 835 O O . ALA A 1 110 ? -17.766 11.516 -6.918 1 97 110 ALA A O 1
ATOM 836 N N . TRP A 1 111 ? -19.297 12.82 -5.969 1 96.88 111 TRP A N 1
ATOM 837 C CA . TRP A 1 111 ? -20.391 12.078 -6.578 1 96.88 111 TRP A CA 1
ATOM 838 C C . TRP A 1 111 ? -20.656 12.555 -8 1 96.88 111 TRP A C 1
ATOM 840 O O . TRP A 1 111 ? -20.734 13.758 -8.258 1 96.88 111 TRP A O 1
ATOM 850 N N . LEU A 1 112 ? -20.781 11.609 -8.891 1 95.12 112 LEU A N 1
ATOM 851 C CA . LEU A 1 112 ? -21.203 11.914 -10.258 1 95.12 112 LEU A CA 1
ATOM 852 C C . LEU A 1 112 ? -22.719 11.891 -10.375 1 95.12 112 LEU A C 1
ATOM 854 O O . LEU A 1 112 ? -23.297 12.711 -11.094 1 95.12 112 LEU A O 1
ATOM 858 N N . ASP A 1 113 ? -23.312 10.992 -9.734 1 94.19 113 ASP A N 1
ATOM 859 C CA . ASP A 1 113 ? -24.75 10.852 -9.539 1 94.19 113 ASP A CA 1
ATOM 860 C C . ASP A 1 113 ? -25.062 9.992 -8.312 1 94.19 113 ASP A C 1
ATOM 862 O O . ASP A 1 113 ? -24.203 9.805 -7.445 1 94.19 113 ASP A O 1
ATOM 866 N N . GLU A 1 114 ? -26.281 9.562 -8.156 1 94.69 114 GLU A N 1
ATOM 867 C CA . GLU A 1 114 ? -26.688 8.867 -6.941 1 94.69 114 GLU A CA 1
ATOM 868 C C . GLU A 1 114 ? -26.016 7.5 -6.832 1 94.69 114 GLU A C 1
ATOM 870 O O . GLU A 1 114 ? -25.969 6.91 -5.75 1 94.69 114 GLU A O 1
ATOM 875 N N . ASN A 1 115 ? -25.5 7.008 -8.031 1 92.94 115 ASN A N 1
ATOM 876 C CA . ASN A 1 115 ? -25 5.641 -8.031 1 92.94 115 ASN A CA 1
ATOM 877 C C . ASN A 1 115 ? -23.531 5.578 -8.438 1 92.94 115 ASN A C 1
ATOM 879 O O . ASN A 1 115 ? -22.938 4.5 -8.484 1 92.94 115 ASN A O 1
ATOM 883 N N . ARG A 1 116 ? -22.984 6.688 -8.719 1 94.88 116 ARG A N 1
ATOM 884 C CA . ARG A 1 116 ? -21.594 6.707 -9.172 1 94.88 116 ARG A CA 1
ATOM 885 C C . ARG A 1 116 ? -20.766 7.695 -8.367 1 94.88 116 ARG A C 1
ATOM 887 O O . ARG A 1 116 ? -21.234 8.797 -8.055 1 94.88 116 ARG A O 1
ATOM 894 N N . LEU A 1 117 ? -19.547 7.285 -8.016 1 95.38 117 LEU A N 1
ATOM 895 C CA . LEU A 1 117 ? -18.625 8.047 -7.188 1 95.38 117 LEU A CA 1
ATOM 896 C C . LEU A 1 117 ? -17.203 7.992 -7.754 1 95.38 117 LEU A C 1
ATOM 898 O O . LEU A 1 117 ? -16.781 6.957 -8.281 1 95.38 117 LEU A O 1
ATOM 902 N N . VAL A 1 118 ? -16.547 9.125 -7.703 1 96 118 VAL A N 1
ATOM 903 C CA . VAL A 1 118 ? -15.133 9.156 -8.078 1 96 118 VAL A CA 1
ATOM 904 C C . VAL A 1 118 ? -14.273 9.336 -6.824 1 96 118 VAL A C 1
ATOM 906 O O . VAL A 1 118 ? -14.594 10.141 -5.949 1 96 118 VAL A O 1
ATOM 909 N N . THR A 1 119 ? -13.234 8.523 -6.645 1 95.94 119 THR A N 1
ATOM 910 C CA . THR A 1 119 ? -12.211 8.688 -5.617 1 95.94 119 THR A CA 1
ATOM 911 C C . THR A 1 119 ? -10.867 9.039 -6.246 1 95.94 119 THR A C 1
ATOM 913 O O . THR A 1 119 ? -10.508 8.508 -7.305 1 95.94 119 THR A O 1
ATOM 916 N N . VAL A 1 120 ? -10.117 9.922 -5.676 1 96.12 120 VAL A N 1
ATOM 917 C CA . VAL A 1 120 ? -8.773 10.227 -6.141 1 96.12 120 VAL A CA 1
ATOM 918 C C . VAL A 1 120 ? -7.766 9.938 -5.027 1 96.12 120 VAL A C 1
ATOM 920 O O . VAL A 1 120 ? -8.102 10.008 -3.844 1 96.12 120 VAL A O 1
ATOM 923 N N . SER A 1 121 ? -6.555 9.633 -5.434 1 93.88 121 SER A N 1
ATOM 924 C CA . SER A 1 121 ? -5.605 9.008 -4.516 1 93.88 121 SER A CA 1
ATOM 925 C C . SER A 1 121 ? -4.254 9.711 -4.562 1 93.88 121 SER A C 1
ATOM 927 O O . SER A 1 121 ? -3.934 10.391 -5.539 1 93.88 121 SER A O 1
ATOM 929 N N . GLN A 1 122 ? -3.549 9.523 -3.479 1 92.5 122 GLN A N 1
ATOM 930 C CA . GLN A 1 122 ? -2.186 10.031 -3.346 1 92.5 122 GLN A CA 1
ATOM 931 C C . GLN A 1 122 ? -1.275 9.453 -4.426 1 92.5 122 GLN A C 1
ATOM 933 O O . GLN A 1 122 ? -0.251 10.047 -4.766 1 92.5 122 GLN A O 1
ATOM 938 N N . ASP A 1 123 ? -1.602 8.344 -5.062 1 86.12 123 ASP A N 1
ATOM 939 C CA . ASP A 1 123 ? -0.758 7.723 -6.078 1 86.12 123 ASP A CA 1
ATOM 940 C C . ASP A 1 123 ? -0.957 8.391 -7.438 1 86.12 123 ASP A C 1
ATOM 942 O O . ASP A 1 123 ? -0.359 7.973 -8.43 1 86.12 123 ASP A O 1
ATOM 946 N N . GLY A 1 124 ? -1.837 9.391 -7.484 1 87.94 124 GLY A N 1
ATOM 947 C CA . GLY A 1 124 ? -2.047 10.156 -8.703 1 87.94 124 GLY A CA 1
ATOM 948 C C . GLY A 1 124 ? -3.199 9.633 -9.539 1 87.94 124 GLY A C 1
ATOM 949 O O . GLY A 1 124 ? -3.512 10.203 -10.594 1 87.94 124 GLY A O 1
ATOM 950 N N . THR A 1 125 ? -3.891 8.602 -9.07 1 87.94 125 THR A N 1
ATOM 951 C CA . THR A 1 125 ? -4.961 8.008 -9.867 1 87.94 125 THR A CA 1
ATOM 952 C C . THR A 1 125 ? -6.328 8.398 -9.312 1 87.94 125 THR A C 1
ATOM 954 O O . THR A 1 125 ? -6.438 8.82 -8.164 1 87.94 125 THR A O 1
ATOM 957 N N . GLY A 1 126 ? -7.332 8.336 -10.164 1 92.06 126 GLY A N 1
ATOM 958 C CA . GLY A 1 126 ? -8.742 8.398 -9.805 1 92.06 126 GLY A CA 1
ATOM 959 C C . GLY A 1 126 ? -9.547 7.242 -10.367 1 92.06 126 GLY A C 1
ATOM 960 O O . GLY A 1 126 ? -9.25 6.742 -11.453 1 92.06 126 GLY A O 1
ATOM 961 N N . ARG A 1 127 ? -10.461 6.789 -9.602 1 91.81 127 ARG A N 1
ATOM 962 C CA . ARG A 1 127 ? -11.312 5.676 -10.008 1 91.81 127 ARG A CA 1
ATOM 963 C C . ARG A 1 127 ? -12.789 6.055 -9.922 1 91.81 127 ARG A C 1
ATOM 965 O O . ARG A 1 127 ? -13.203 6.746 -8.992 1 91.81 127 ARG A O 1
ATOM 972 N N . ILE A 1 128 ? -13.523 5.594 -10.906 1 92.88 128 ILE A N 1
ATOM 973 C CA . ILE A 1 128 ? -14.969 5.781 -10.93 1 92.88 128 ILE A CA 1
ATOM 974 C C . ILE A 1 128 ? -15.664 4.484 -10.508 1 92.88 128 ILE A C 1
ATOM 976 O O . ILE A 1 128 ? -15.383 3.418 -11.062 1 92.88 128 ILE A O 1
ATOM 980 N N . TRP A 1 129 ? -16.578 4.617 -9.562 1 91.75 129 TRP A N 1
ATOM 981 C CA . TRP A 1 129 ? -17.203 3.457 -8.953 1 91.75 129 TRP A CA 1
ATOM 982 C C . TRP A 1 129 ? -18.719 3.459 -9.211 1 91.75 129 TRP A C 1
ATOM 984 O O . TRP A 1 129 ? -19.344 4.516 -9.18 1 91.75 129 TRP A O 1
ATOM 994 N N . ASP A 1 130 ? -19.25 2.264 -9.445 1 90.12 130 ASP A N 1
ATOM 995 C CA . ASP A 1 130 ? -20.672 2.018 -9.258 1 90.12 130 ASP A CA 1
ATOM 996 C C . ASP A 1 130 ? -20.969 1.589 -7.824 1 90.12 130 ASP A C 1
ATOM 998 O O . ASP A 1 130 ? -20.641 0.476 -7.418 1 90.12 130 ASP A O 1
ATOM 1002 N N . ILE A 1 131 ? -21.641 2.41 -7.109 1 88.69 131 ILE A N 1
ATOM 1003 C CA . ILE A 1 131 ? -21.812 2.236 -5.672 1 88.69 131 ILE A CA 1
ATOM 1004 C C . ILE A 1 131 ? -22.766 1.08 -5.398 1 88.69 131 ILE A C 1
ATOM 1006 O O . ILE A 1 131 ? -22.734 0.474 -4.324 1 88.69 131 ILE A O 1
ATOM 1010 N N . ARG A 1 132 ? -23.703 0.725 -6.301 1 83 132 ARG A N 1
ATOM 1011 C CA . ARG A 1 132 ? -24.672 -0.35 -6.109 1 83 132 ARG A CA 1
ATOM 1012 C C . ARG A 1 132 ? -23.984 -1.713 -6.121 1 83 132 ARG A C 1
ATOM 1014 O O . ARG A 1 132 ? -24.328 -2.594 -5.332 1 83 132 ARG A O 1
ATOM 1021 N N . THR A 1 133 ? -22.906 -1.739 -6.996 1 76.12 133 THR A N 1
ATOM 1022 C CA . THR A 1 133 ? -22.25 -3.029 -7.195 1 76.12 133 THR A CA 1
ATOM 1023 C C . THR A 1 133 ? -20.875 -3.051 -6.531 1 76.12 133 THR A C 1
ATOM 1025 O O . THR A 1 133 ? -20.328 -4.121 -6.285 1 76.12 133 THR A O 1
ATOM 1028 N N . GLY A 1 134 ? -20.375 -1.88 -6.27 1 76.75 134 GLY A N 1
ATOM 1029 C CA . GLY A 1 134 ? -19.031 -1.781 -5.754 1 76.75 134 GLY A CA 1
ATOM 1030 C C . GLY A 1 134 ? -17.969 -2.012 -6.812 1 76.75 134 GLY A C 1
ATOM 1031 O O . GLY A 1 134 ? -16.781 -2.129 -6.496 1 76.75 134 GLY A O 1
ATOM 1032 N N . VAL A 1 135 ? -18.406 -2.086 -8.086 1 76.06 135 VAL A N 1
ATOM 1033 C CA . VAL A 1 135 ? -17.5 -2.432 -9.172 1 76.06 135 VAL A CA 1
ATOM 1034 C C . VAL A 1 135 ? -16.875 -1.162 -9.758 1 76.06 135 VAL A C 1
ATOM 1036 O O . VAL A 1 135 ? -17.547 -0.13 -9.852 1 76.06 135 VAL A O 1
ATOM 1039 N N . LEU A 1 136 ? -15.578 -1.288 -10.125 1 78.88 136 LEU A N 1
ATOM 1040 C CA . LEU A 1 136 ? -14.859 -0.227 -10.82 1 78.88 136 LEU A CA 1
ATOM 1041 C C . LEU A 1 136 ? -15.344 -0.095 -12.258 1 78.88 136 LEU A C 1
ATOM 1043 O O . LEU A 1 136 ? -15.562 -1.101 -12.938 1 78.88 136 LEU A O 1
ATOM 1047 N N . GLN A 1 137 ? -15.484 1.104 -12.609 1 77.75 137 GLN A N 1
ATOM 1048 C CA . GLN A 1 137 ? -15.727 1.351 -14.023 1 77.75 137 GLN A CA 1
ATOM 1049 C C . GLN A 1 137 ? -14.406 1.514 -14.781 1 77.75 137 GLN A C 1
ATOM 1051 O O . GLN A 1 137 ? -13.367 1.763 -14.172 1 77.75 137 GLN A O 1
ATOM 1056 N N . GLU A 1 138 ? -14.305 1.344 -15.977 1 66.12 138 GLU A N 1
ATOM 1057 C CA . GLU A 1 138 ? -13.109 1.245 -16.812 1 66.12 138 GLU A CA 1
ATOM 1058 C C . GLU A 1 138 ? -12.352 2.568 -16.844 1 66.12 138 GLU A C 1
ATOM 1060 O O . GLU A 1 138 ? -11.117 2.584 -16.875 1 66.12 138 GLU A O 1
ATOM 1065 N N . GLY A 1 139 ? -12.859 3.645 -16.688 1 68.88 139 GLY A N 1
ATOM 1066 C CA . GLY A 1 139 ? -12.133 4.898 -16.812 1 68.88 139 GLY A CA 1
ATOM 1067 C C . GLY A 1 139 ? -11.289 5.234 -15.602 1 68.88 139 GLY A C 1
ATOM 1068 O O . GLY A 1 139 ? -11.672 4.922 -14.469 1 68.88 139 GLY A O 1
ATOM 1069 N N . VAL A 1 140 ? -9.867 5.715 -16 1 75.25 140 VAL A N 1
ATOM 1070 C CA . VAL A 1 140 ? -8.953 6.09 -14.93 1 75.25 140 VAL A CA 1
ATOM 1071 C C . VAL A 1 140 ? -8.531 7.547 -15.094 1 75.25 140 VAL A C 1
ATOM 1073 O O . VAL A 1 140 ? -8.18 7.977 -16.188 1 75.25 140 VAL A O 1
ATOM 1076 N N . ILE A 1 141 ? -8.742 8.273 -14.023 1 87 141 ILE A N 1
ATOM 1077 C CA . ILE A 1 141 ? -8.18 9.609 -13.859 1 87 141 ILE A CA 1
ATOM 1078 C C . ILE A 1 141 ? -6.727 9.508 -13.414 1 87 141 ILE A C 1
ATOM 1080 O O . ILE A 1 141 ? -6.371 8.625 -12.625 1 87 141 ILE A O 1
ATOM 1084 N N . PHE A 1 142 ? -5.891 10.398 -13.992 1 85.81 142 PHE A N 1
ATOM 1085 C CA . PHE A 1 142 ? -4.492 10.273 -13.602 1 85.81 142 PHE A CA 1
ATOM 1086 C C . PHE A 1 142 ? -3.828 11.648 -13.547 1 85.81 142 PHE A C 1
ATOM 1088 O O . PHE A 1 142 ? -4.207 12.562 -14.281 1 85.81 142 PHE A O 1
ATOM 1095 N N . HIS A 1 143 ? -2.902 11.82 -12.648 1 88.56 143 HIS A N 1
ATOM 1096 C CA . HIS A 1 143 ? -1.939 12.914 -12.531 1 88.56 143 HIS A CA 1
ATOM 1097 C C . HIS A 1 143 ? -0.516 12.375 -12.422 1 88.56 143 HIS A C 1
ATOM 1099 O O . HIS A 1 143 ? -0.307 11.234 -12 1 88.56 143 HIS A O 1
ATOM 1105 N N . ALA A 1 144 ? 0.46 13.133 -12.836 1 80.88 144 ALA A N 1
ATOM 1106 C CA . ALA A 1 144 ? 1.862 12.727 -12.766 1 80.88 144 ALA A CA 1
ATOM 1107 C C . ALA A 1 144 ? 2.336 12.648 -11.312 1 80.88 144 ALA A C 1
ATOM 1109 O O . ALA A 1 144 ? 3.301 11.945 -11.008 1 80.88 144 ALA A O 1
ATOM 1110 N N . ASP A 1 145 ? 1.739 13.375 -10.477 1 86.19 145 ASP A N 1
ATOM 1111 C CA . ASP A 1 145 ? 1.988 13.359 -9.039 1 86.19 145 ASP A CA 1
ATOM 1112 C C . ASP A 1 145 ? 0.693 13.148 -8.258 1 86.19 145 ASP A C 1
ATOM 1114 O O . ASP A 1 145 ? -0.32 12.734 -8.828 1 86.19 145 ASP A O 1
ATOM 1118 N N . HIS A 1 146 ? 0.712 13.43 -7.02 1 89.25 146 HIS A N 1
ATOM 1119 C CA . HIS A 1 146 ? -0.443 13.188 -6.164 1 89.25 146 HIS A CA 1
ATOM 1120 C C . HIS A 1 146 ? -1.686 13.883 -6.699 1 89.25 146 HIS A C 1
ATOM 1122 O O . HIS A 1 146 ? -1.616 15.039 -7.125 1 89.25 146 HIS A O 1
ATOM 1128 N N . CYS A 1 147 ? -2.773 13.18 -6.824 1 92.44 147 CYS A N 1
ATOM 1129 C CA . CYS A 1 147 ? -4.062 13.805 -7.098 1 92.44 147 CYS A CA 1
ATOM 1130 C C . CYS A 1 147 ? -4.746 14.234 -5.801 1 92.44 147 CYS A C 1
ATOM 1132 O O . CYS A 1 147 ? -5.133 13.391 -4.992 1 92.44 147 CYS A O 1
ATOM 1134 N N . MET A 1 148 ? -4.953 15.461 -5.605 1 93.88 148 MET A N 1
ATOM 1135 C CA . MET A 1 148 ? -5.309 16.016 -4.301 1 93.88 148 MET A CA 1
ATOM 1136 C C . MET A 1 148 ? -6.812 16.234 -4.188 1 93.88 148 MET A C 1
ATOM 1138 O O . MET A 1 148 ? -7.375 16.156 -3.094 1 93.88 148 MET A O 1
ATOM 1142 N N . SER A 1 149 ? -7.441 16.578 -5.297 1 96.44 149 SER A N 1
ATOM 1143 C CA . SER A 1 149 ? -8.852 16.953 -5.234 1 96.44 149 SER A CA 1
ATOM 1144 C C . SER A 1 149 ? -9.578 16.578 -6.523 1 96.44 149 SER A C 1
ATOM 1146 O O . SER A 1 149 ? -8.945 16.391 -7.562 1 96.44 149 SER A O 1
ATOM 1148 N N . VAL A 1 150 ? -10.859 16.422 -6.398 1 97.06 150 VAL A N 1
ATOM 1149 C CA . VAL A 1 150 ? -11.758 16.188 -7.523 1 97.06 150 VAL A CA 1
ATOM 1150 C C . VAL A 1 150 ? -13.133 16.781 -7.223 1 97.06 150 VAL A C 1
ATOM 1152 O O . VAL A 1 150 ? -13.562 16.797 -6.07 1 97.06 150 VAL A O 1
ATOM 1155 N N . ASP A 1 151 ? -13.727 17.328 -8.172 1 96.81 151 ASP A N 1
ATOM 1156 C CA . ASP A 1 151 ? -15.086 17.859 -8.078 1 96.81 151 ASP A CA 1
ATOM 1157 C C . ASP A 1 151 ? -15.844 17.656 -9.391 1 96.81 151 ASP A C 1
ATOM 1159 O O . ASP A 1 151 ? -15.242 17.656 -10.469 1 96.81 151 ASP A O 1
ATOM 1163 N N . ALA A 1 152 ? -17.125 17.422 -9.25 1 96.06 152 ALA A N 1
ATOM 1164 C CA . ALA A 1 152 ? -17.984 17.172 -10.406 1 96.06 152 ALA A CA 1
ATOM 1165 C C . ALA A 1 152 ? -18.938 18.344 -10.648 1 96.06 152 ALA A C 1
ATOM 1167 O O . ALA A 1 152 ? -19.609 18.812 -9.727 1 96.06 152 ALA A O 1
ATOM 1168 N N . ALA A 1 153 ? -18.984 18.766 -11.898 1 95 153 ALA A N 1
ATOM 1169 C CA . ALA A 1 153 ? -19.922 19.828 -12.289 1 95 153 ALA A CA 1
ATOM 1170 C C . ALA A 1 153 ? -21.266 19.25 -12.688 1 95 153 ALA A C 1
ATOM 1172 O O . ALA A 1 153 ? -21.359 18.109 -13.141 1 95 153 ALA A O 1
ATOM 1173 N N . PRO A 1 154 ? -22.297 20.094 -12.516 1 90.88 154 PRO A N 1
ATOM 1174 C CA . PRO A 1 154 ? -23.594 19.641 -13 1 90.88 154 PRO A CA 1
ATOM 1175 C C . PRO A 1 154 ? -23.625 19.438 -14.516 1 90.88 154 PRO A C 1
ATOM 1177 O O . PRO A 1 154 ? -24.531 18.766 -15.031 1 90.88 154 PRO A O 1
ATOM 1180 N N . THR A 1 155 ? -22.672 19.875 -15.242 1 90.38 155 THR A N 1
ATOM 1181 C CA . THR A 1 155 ? -22.594 19.766 -16.703 1 90.38 155 THR A CA 1
ATOM 1182 C C . THR A 1 155 ? -22.016 18.422 -17.109 1 90.38 155 THR A C 1
ATOM 1184 O O . THR A 1 155 ? -21.922 18.109 -18.297 1 90.38 155 THR A O 1
ATOM 1187 N N . GLY A 1 156 ? -21.594 17.672 -16.156 1 89.44 156 GLY A N 1
ATOM 1188 C CA . GLY A 1 156 ? -21.031 16.359 -16.453 1 89.44 156 GLY A CA 1
ATOM 1189 C C . GLY A 1 156 ? -19.531 16.391 -16.672 1 89.44 156 GLY A C 1
ATOM 1190 O O . GLY A 1 156 ? -18.969 15.5 -17.312 1 89.44 156 GLY A O 1
ATOM 1191 N N . VAL A 1 157 ? -18.922 17.438 -16.234 1 93.88 157 VAL A N 1
ATOM 1192 C CA . VAL A 1 157 ? -17.469 17.547 -16.328 1 93.88 157 VAL A CA 1
ATOM 1193 C C . VAL A 1 157 ? -16.844 17.391 -14.953 1 93.88 157 VAL A C 1
ATOM 1195 O O . VAL A 1 157 ? -17.312 17.969 -13.969 1 93.88 157 VAL A O 1
ATOM 1198 N N . LEU A 1 158 ? -15.773 16.547 -14.914 1 95.25 158 LEU A N 1
ATOM 1199 C CA . LEU A 1 158 ? -14.984 16.375 -13.695 1 95.25 158 LEU A CA 1
ATOM 1200 C C . LEU A 1 158 ? -13.719 17.219 -13.75 1 95.25 158 LEU A C 1
ATOM 1202 O O . LEU A 1 158 ? -13.07 17.297 -14.797 1 95.25 158 LEU A O 1
ATOM 1206 N N . ALA A 1 159 ? -13.453 17.844 -12.656 1 96.81 159 ALA A N 1
ATOM 1207 C CA . ALA A 1 159 ? -12.164 18.516 -12.516 1 96.81 159 ALA A CA 1
ATOM 1208 C C . ALA A 1 159 ? -11.336 17.875 -11.406 1 96.81 159 ALA A C 1
ATOM 1210 O O . ALA A 1 159 ? -11.852 17.562 -10.328 1 96.81 159 ALA A O 1
ATOM 1211 N N . SER A 1 160 ? -10.102 17.531 -11.734 1 95.81 160 SER A N 1
ATOM 1212 C CA . SER A 1 160 ? -9.148 17.078 -10.719 1 95.81 160 SER A CA 1
ATOM 1213 C C . SER A 1 160 ? -7.906 17.969 -10.695 1 95.81 160 SER A C 1
ATOM 1215 O O . SER A 1 160 ? -7.535 18.562 -11.711 1 95.81 160 SER A O 1
ATOM 1217 N N . CYS A 1 161 ? -7.336 18.125 -9.555 1 94.19 161 CYS A N 1
ATOM 1218 C CA . CYS A 1 161 ? -6.066 18.828 -9.461 1 94.19 161 CYS A CA 1
ATOM 1219 C C . CYS A 1 161 ? -5.031 18.016 -8.703 1 94.19 161 CYS A C 1
ATOM 1221 O O . CYS A 1 161 ? -5.383 17.188 -7.859 1 94.19 161 CYS A O 1
ATOM 1223 N N . GLY A 1 162 ? -3.762 18.172 -9.133 1 87.5 162 GLY A N 1
ATOM 1224 C CA . GLY A 1 162 ? -2.678 17.391 -8.562 1 87.5 162 GLY A CA 1
ATOM 1225 C C . GLY A 1 162 ? -1.468 18.234 -8.188 1 87.5 162 GLY A C 1
ATOM 1226 O O . GLY A 1 162 ? -1.422 19.438 -8.484 1 87.5 162 GLY A O 1
ATOM 1227 N N . GLU A 1 163 ? -0.542 17.656 -7.449 1 86.69 163 GLU A N 1
ATOM 1228 C CA . GLU A 1 163 ? 0.718 18.281 -7.07 1 86.69 163 GLU A CA 1
ATOM 1229 C C . GLU A 1 163 ? 1.65 18.422 -8.266 1 86.69 163 GLU A C 1
ATOM 1231 O O . GLU A 1 163 ? 2.764 18.938 -8.141 1 86.69 163 GLU A O 1
ATOM 1236 N N . ASP A 1 164 ? 1.199 18.047 -9.484 1 81.75 164 ASP A N 1
ATOM 1237 C CA . ASP A 1 164 ? 1.929 18.281 -10.727 1 81.75 164 ASP A CA 1
ATOM 1238 C C . ASP A 1 164 ? 1.624 19.672 -11.273 1 81.75 164 ASP A C 1
ATOM 1240 O O . ASP A 1 164 ? 1.952 19.969 -12.43 1 81.75 164 ASP A O 1
ATOM 1244 N N . ALA A 1 165 ? 0.888 20.5 -10.508 1 87.56 165 ALA A N 1
ATOM 1245 C CA . ALA A 1 165 ? 0.537 21.875 -10.852 1 87.56 165 ALA A CA 1
ATOM 1246 C C . ALA A 1 165 ? -0.351 21.922 -12.086 1 87.56 165 ALA A C 1
ATOM 1248 O O . ALA A 1 165 ? -0.183 22.781 -12.945 1 87.56 165 ALA A O 1
ATOM 1249 N N . THR A 1 166 ? -1.248 20.953 -12.188 1 89.94 166 THR A N 1
ATOM 1250 C CA . THR A 1 166 ? -2.162 20.875 -13.32 1 89.94 166 THR A CA 1
ATOM 1251 C C . THR A 1 166 ? -3.578 20.547 -12.852 1 89.94 166 THR A C 1
ATOM 1253 O O . THR A 1 166 ? -3.768 19.688 -11.984 1 89.94 166 THR A O 1
ATOM 1256 N N . ILE A 1 167 ? -4.48 21.312 -13.383 1 93.94 167 ILE A N 1
ATOM 1257 C CA . ILE A 1 167 ? -5.879 20.906 -13.312 1 93.94 167 ILE A CA 1
ATOM 1258 C C . ILE A 1 167 ? -6.262 20.156 -14.578 1 93.94 167 ILE A C 1
ATOM 1260 O O . ILE A 1 167 ? -5.918 20.578 -15.688 1 93.94 167 ILE A O 1
ATOM 1264 N N . ARG A 1 168 ? -6.891 19.047 -14.422 1 94.69 168 ARG A N 1
ATOM 1265 C CA . ARG A 1 168 ? -7.359 18.281 -15.57 1 94.69 168 ARG A CA 1
ATOM 1266 C C . ARG A 1 168 ? -8.875 18.141 -15.555 1 94.69 168 ARG A C 1
ATOM 1268 O O . ARG A 1 168 ? -9.477 17.922 -14.508 1 94.69 168 ARG A O 1
ATOM 1275 N N . LEU A 1 169 ? -9.445 18.359 -16.703 1 95.94 169 LEU A N 1
ATOM 1276 C CA . LEU A 1 169 ? -10.883 18.156 -16.891 1 95.94 169 LEU A CA 1
ATOM 1277 C C . LEU A 1 169 ? -11.156 16.812 -17.578 1 95.94 169 LEU A C 1
ATOM 1279 O O . LEU A 1 169 ? -10.461 16.438 -18.531 1 95.94 169 LEU A O 1
ATOM 1283 N N . TRP A 1 170 ? -12.102 16.109 -17.031 1 94.56 170 TRP A N 1
ATOM 1284 C CA . TRP A 1 170 ? -12.469 14.781 -17.516 1 94.56 170 TRP A CA 1
ATOM 1285 C C . TRP A 1 170 ? -13.961 14.711 -17.828 1 94.56 170 TRP A C 1
ATOM 1287 O O . TRP A 1 170 ? -14.758 15.445 -17.234 1 94.56 170 TRP A O 1
ATOM 1297 N N . ASP A 1 171 ? -14.32 13.812 -18.75 1 92.62 171 ASP A N 1
ATOM 1298 C CA . ASP A 1 171 ? -15.734 13.445 -18.812 1 92.62 171 ASP A CA 1
ATOM 1299 C C . ASP A 1 171 ? -16.078 12.422 -17.734 1 92.62 171 ASP A C 1
ATOM 1301 O O . ASP A 1 171 ? -15.211 11.992 -16.984 1 92.62 171 ASP A O 1
ATOM 1305 N N . THR A 1 172 ? -17.297 12.039 -17.609 1 88.25 172 THR A N 1
ATOM 1306 C CA . THR A 1 172 ? -17.766 11.219 -16.5 1 88.25 172 THR A CA 1
ATOM 1307 C C . THR A 1 172 ? -17.375 9.758 -16.703 1 88.25 172 THR A C 1
ATOM 1309 O O . THR A 1 172 ? -17.562 8.938 -15.797 1 88.25 172 THR A O 1
ATOM 1312 N N . ASP A 1 173 ? -16.781 9.477 -17.828 1 83.5 173 ASP A N 1
ATOM 1313 C CA . ASP A 1 173 ? -16.297 8.117 -18.062 1 83.5 173 ASP A CA 1
ATOM 1314 C C . ASP A 1 173 ? -14.781 8.031 -17.859 1 83.5 173 ASP A C 1
ATOM 1316 O O . ASP A 1 173 ? -14.188 6.965 -18.016 1 83.5 173 ASP A O 1
ATOM 1320 N N . GLY A 1 174 ? -14.203 9.203 -17.609 1 84.94 174 GLY A N 1
ATOM 1321 C CA . GLY A 1 174 ? -12.781 9.211 -17.281 1 84.94 174 GLY A CA 1
ATOM 1322 C C . GLY A 1 174 ? -11.906 9.57 -18.469 1 84.94 174 GLY A C 1
ATOM 1323 O O . GLY A 1 174 ? -10.688 9.391 -18.438 1 84.94 174 GLY A O 1
ATOM 1324 N N . SER A 1 175 ? -12.492 9.977 -19.531 1 86.75 175 SER A N 1
ATOM 1325 C CA . SER A 1 175 ? -11.711 10.438 -20.672 1 86.75 175 SER A CA 1
ATOM 1326 C C . SER A 1 175 ? -11.227 11.875 -20.469 1 86.75 175 SER A C 1
ATOM 1328 O O . SER A 1 175 ? -11.992 12.734 -20.047 1 86.75 175 SER A O 1
ATOM 1330 N N . LEU A 1 176 ? -9.977 12.117 -20.797 1 89.5 176 LEU A N 1
ATOM 1331 C CA . LEU A 1 176 ? -9.391 13.445 -20.609 1 89.5 176 LEU A CA 1
ATOM 1332 C C . LEU A 1 176 ? -9.953 14.43 -21.641 1 89.5 176 LEU A C 1
ATOM 1334 O O . LEU A 1 176 ? -9.969 14.148 -22.844 1 89.5 176 LEU A O 1
ATOM 1338 N N . LEU A 1 177 ? -10.414 15.508 -21.125 1 92.44 177 LEU A N 1
ATOM 1339 C CA . LEU A 1 177 ? -10.953 16.547 -22 1 92.44 177 LEU A CA 1
ATOM 1340 C C . LEU A 1 177 ? -9.93 17.656 -22.219 1 92.44 177 LEU A C 1
ATOM 1342 O O . LEU A 1 177 ? -9.75 18.125 -23.359 1 92.44 177 LEU A O 1
ATOM 1346 N N . ARG A 1 178 ? -9.289 18.062 -21.062 1 92.88 178 ARG A N 1
ATOM 1347 C CA . ARG A 1 178 ? -8.391 19.203 -21.156 1 92.88 178 ARG A CA 1
ATOM 1348 C C . ARG A 1 178 ? -7.461 19.281 -19.953 1 92.88 178 ARG A C 1
ATOM 1350 O O . ARG A 1 178 ? -7.844 18.906 -18.844 1 92.88 178 ARG A O 1
ATOM 1357 N N . ASP A 1 179 ? -6.254 19.828 -20.203 1 91.38 179 ASP A N 1
ATOM 1358 C CA . ASP A 1 179 ? -5.324 20.219 -19.156 1 91.38 179 ASP A CA 1
ATOM 1359 C C . ASP A 1 179 ? -5.328 21.719 -18.938 1 91.38 179 ASP A C 1
ATOM 1361 O O . ASP A 1 179 ? -5.297 22.484 -19.906 1 91.38 179 ASP A O 1
ATOM 1365 N N . LEU A 1 180 ? -5.461 22.094 -17.688 1 91.5 180 LEU A N 1
ATOM 1366 C CA . LEU A 1 180 ? -5.344 23.5 -17.312 1 91.5 180 LEU A CA 1
ATOM 1367 C C . LEU A 1 180 ? -4.102 23.734 -16.469 1 91.5 180 LEU A C 1
ATOM 1369 O O . LEU A 1 180 ? -4.133 23.547 -15.25 1 91.5 180 LEU A O 1
ATOM 1373 N N . PRO A 1 181 ? -3.037 24.172 -17.016 1 84.62 181 PRO A N 1
ATOM 1374 C CA . PRO A 1 181 ? -1.823 24.422 -16.234 1 84.62 181 PRO A CA 1
ATOM 1375 C C . PRO A 1 181 ? -2.021 25.484 -15.156 1 84.62 181 PRO A C 1
ATOM 1377 O O . PRO A 1 181 ? -2.744 26.453 -15.375 1 84.62 181 PRO A O 1
ATOM 1380 N N . GLN A 1 182 ? -1.44 25.25 -14.055 1 84.12 182 GLN A N 1
ATOM 1381 C CA . GLN A 1 182 ? -1.526 26.172 -12.93 1 84.12 182 GLN A CA 1
ATOM 1382 C C . GLN A 1 182 ? -0.152 26.734 -12.57 1 84.12 182 GLN A C 1
ATOM 1384 O O . GLN A 1 182 ? 0.871 26.109 -12.859 1 84.12 182 GLN A O 1
ATOM 1389 N N . ALA A 1 183 ? -0.107 27.922 -11.984 1 75.12 183 ALA A N 1
ATOM 1390 C CA . ALA A 1 183 ? 1.142 28.531 -11.539 1 75.12 183 ALA A CA 1
ATOM 1391 C C . ALA A 1 183 ? 1.661 27.875 -10.273 1 75.12 183 ALA A C 1
ATOM 1393 O O . ALA A 1 183 ? 2.859 27.922 -9.984 1 75.12 183 ALA A O 1
ATOM 1394 N N . GLY A 1 184 ? 0.87 27.266 -9.531 1 77.62 184 GLY A N 1
ATOM 1395 C CA . GLY A 1 184 ? 1.227 26.547 -8.312 1 77.62 184 GLY A CA 1
ATOM 1396 C C . GLY A 1 184 ? 0.448 25.266 -8.125 1 77.62 184 GLY A C 1
ATOM 1397 O O . GLY A 1 184 ? -0.353 24.891 -8.977 1 77.62 184 GLY A O 1
ATOM 1398 N N . HIS A 1 185 ? 0.874 24.656 -7.004 1 82.38 185 HIS A N 1
ATOM 1399 C CA . HIS A 1 185 ? 0.171 23.406 -6.707 1 82.38 185 HIS A CA 1
ATOM 1400 C C . HIS A 1 185 ? -1.233 23.688 -6.18 1 82.38 185 HIS A C 1
ATOM 1402 O O . HIS A 1 185 ? -1.398 24.344 -5.148 1 82.38 185 HIS A O 1
ATOM 1408 N N . ALA A 1 186 ? -2.186 23.25 -6.914 1 83.69 186 ALA A N 1
ATOM 1409 C CA . ALA A 1 186 ? -3.562 23.375 -6.441 1 83.69 186 ALA A CA 1
ATOM 1410 C C . ALA A 1 186 ? -3.875 22.312 -5.387 1 83.69 186 ALA A C 1
ATOM 1412 O O . ALA A 1 186 ? -3.551 21.141 -5.559 1 83.69 186 ALA A O 1
ATOM 1413 N N . GLU A 1 187 ? -4.445 22.766 -4.312 1 88.81 187 GLU A N 1
ATOM 1414 C CA . GLU A 1 187 ? -4.805 21.891 -3.201 1 88.81 187 GLU A CA 1
ATOM 1415 C C . GLU A 1 187 ? -6.25 21.406 -3.318 1 88.81 187 GLU A C 1
ATOM 1417 O O . GLU A 1 187 ? -6.59 20.328 -2.848 1 88.81 187 GLU A O 1
ATOM 1422 N N . MET A 1 188 ? -7.035 22.297 -3.848 1 94.81 188 MET A N 1
ATOM 1423 C CA . MET A 1 188 ? -8.453 22 -4.004 1 94.81 188 MET A CA 1
ATOM 1424 C C . MET A 1 188 ? -9.031 22.703 -5.23 1 94.81 188 MET A C 1
ATOM 1426 O O . MET A 1 188 ? -8.602 23.797 -5.578 1 94.81 188 MET A O 1
ATOM 1430 N N . CYS A 1 189 ? -9.992 22.062 -5.93 1 95.69 189 CYS A N 1
ATOM 1431 C CA . CYS A 1 189 ? -10.766 22.703 -6.992 1 95.69 189 CYS A CA 1
ATOM 1432 C C . CYS A 1 189 ? -12.258 22.469 -6.801 1 95.69 189 CYS A C 1
ATOM 1434 O O . CYS A 1 189 ? -12.672 21.375 -6.41 1 95.69 189 CYS A O 1
ATOM 1436 N N . ARG A 1 190 ? -13.016 23.453 -6.996 1 97.12 190 ARG A N 1
ATOM 1437 C CA . ARG A 1 190 ? -14.469 23.391 -6.836 1 97.12 190 ARG A CA 1
ATOM 1438 C C . ARG A 1 190 ? -15.172 24.125 -7.977 1 97.12 190 ARG A C 1
ATOM 1440 O O . ARG A 1 190 ? -14.82 25.25 -8.312 1 97.12 190 ARG A O 1
ATOM 1447 N N . TRP A 1 191 ? -16.172 23.484 -8.492 1 96.94 191 TRP A N 1
ATOM 1448 C CA . TRP A 1 191 ? -17 24.094 -9.531 1 96.94 191 TRP A CA 1
ATOM 1449 C C . TRP A 1 191 ? -17.984 25.094 -8.922 1 96.94 191 TRP A C 1
ATOM 1451 O O . TRP A 1 191 ? -18.531 24.859 -7.844 1 96.94 191 TRP A O 1
ATOM 1461 N N . SER A 1 192 ? -18.203 26.156 -9.742 1 96.81 192 SER A N 1
ATOM 1462 C CA . SER A 1 192 ? -19.359 26.984 -9.422 1 96.81 192 SER A CA 1
ATOM 1463 C C . SER A 1 192 ? -20.656 26.203 -9.586 1 96.81 192 SER A C 1
ATOM 1465 O O . SER A 1 192 ? -20.688 25.203 -10.305 1 96.81 192 SER A O 1
ATOM 1467 N N . PRO A 1 193 ? -21.688 26.688 -8.906 1 94.38 193 PRO A N 1
ATOM 1468 C CA . PRO A 1 193 ? -22.922 25.906 -8.938 1 94.38 193 PRO A CA 1
ATOM 1469 C C . PRO A 1 193 ? -23.453 25.703 -10.359 1 94.38 193 PRO A C 1
ATOM 1471 O O . PRO A 1 193 ? -24.094 24.688 -10.633 1 94.38 193 PRO A O 1
ATOM 1474 N N . ASP A 1 194 ? -23.203 26.594 -11.305 1 94.06 194 ASP A N 1
ATOM 1475 C CA . ASP A 1 194 ? -23.688 26.438 -12.672 1 94.06 194 ASP A CA 1
ATOM 1476 C C . ASP A 1 194 ? -22.688 25.688 -13.531 1 94.06 194 ASP A C 1
ATOM 1478 O O . ASP A 1 194 ? -22.953 25.422 -14.711 1 94.06 194 ASP A O 1
ATOM 1482 N N . GLY A 1 195 ? -21.516 25.391 -13.008 1 94.88 195 GLY A N 1
ATOM 1483 C CA . GLY A 1 195 ? -20.531 24.547 -13.68 1 94.88 195 GLY A CA 1
ATOM 1484 C C . GLY A 1 195 ? -19.703 25.312 -14.711 1 94.88 195 GLY A C 1
ATOM 1485 O O . GLY A 1 195 ? -19 24.703 -15.516 1 94.88 195 GLY A O 1
ATOM 1486 N N . THR A 1 196 ? -19.719 26.672 -14.633 1 94.5 196 THR A N 1
ATOM 1487 C CA . THR A 1 196 ? -19.062 27.453 -15.672 1 94.5 196 THR A CA 1
ATOM 1488 C C . THR A 1 196 ? -17.703 27.953 -15.203 1 94.5 196 THR A C 1
ATOM 1490 O O . THR A 1 196 ? -16.844 28.281 -16.016 1 94.5 196 THR A O 1
ATOM 1493 N N . LEU A 1 197 ? -17.578 28.062 -13.898 1 96.12 197 LEU A N 1
ATOM 1494 C CA . LEU A 1 197 ? -16.312 28.516 -13.32 1 96.12 197 LEU A CA 1
ATOM 1495 C C . LEU A 1 197 ? -15.766 27.469 -12.359 1 96.12 197 LEU A C 1
ATOM 1497 O O . LEU A 1 197 ? -16.531 26.719 -11.727 1 96.12 197 LEU A O 1
ATOM 1501 N N . LEU A 1 198 ? -14.43 27.422 -12.336 1 96.25 198 LEU A N 1
ATOM 1502 C CA . LEU A 1 198 ? -13.719 26.578 -11.383 1 96.25 198 LEU A CA 1
ATOM 1503 C C . LEU A 1 198 ? -12.844 27.422 -10.461 1 96.25 198 LEU A C 1
ATOM 1505 O O . LEU A 1 198 ? -12.062 28.25 -10.922 1 96.25 198 LEU A O 1
ATOM 1509 N N . ALA A 1 199 ? -13.055 27.297 -9.18 1 96.44 199 ALA A N 1
ATOM 1510 C CA . ALA A 1 199 ? -12.156 27.906 -8.188 1 96.44 199 ALA A CA 1
ATOM 1511 C C . ALA A 1 199 ? -11.078 26.906 -7.758 1 96.44 199 ALA A C 1
ATOM 1513 O O . ALA A 1 199 ? -11.383 25.797 -7.336 1 96.44 199 ALA A O 1
ATOM 1514 N N . ALA A 1 200 ? -9.844 27.281 -7.883 1 95.38 200 ALA A N 1
ATOM 1515 C CA . ALA A 1 200 ? -8.719 26.438 -7.484 1 95.38 200 ALA A CA 1
ATOM 1516 C C . ALA A 1 200 ? -7.883 27.125 -6.402 1 95.38 200 ALA A C 1
ATOM 1518 O O . ALA A 1 200 ? -7.289 28.172 -6.637 1 95.38 200 ALA A O 1
ATOM 1519 N N . SER A 1 201 ? -7.91 26.531 -5.227 1 93.75 201 SER A N 1
ATOM 1520 C CA . SER A 1 201 ? -7.035 27 -4.164 1 93.75 201 SER A CA 1
ATOM 1521 C C . SER A 1 201 ? -5.598 26.547 -4.379 1 93.75 201 SER A C 1
ATOM 1523 O O . SER A 1 201 ? -5.352 25.391 -4.691 1 93.75 201 SER A O 1
ATOM 1525 N N . CYS A 1 202 ? -4.703 27.5 -4.215 1 89.25 202 CYS A N 1
ATOM 1526 C CA . CYS A 1 202 ? -3.32 27.203 -4.582 1 89.25 202 CYS A CA 1
ATOM 1527 C C . CYS A 1 202 ? -2.369 27.594 -3.457 1 89.25 202 CYS A C 1
ATOM 1529 O O . CYS A 1 202 ? -2.678 28.469 -2.648 1 89.25 202 CYS A O 1
ATOM 1531 N N . ASP A 1 203 ? -1.232 27.031 -3.459 1 83.31 203 ASP A N 1
ATOM 1532 C CA . ASP A 1 203 ? -0.204 27.297 -2.457 1 83.31 203 ASP A CA 1
ATOM 1533 C C . ASP A 1 203 ? 0.476 28.641 -2.707 1 83.31 203 ASP A C 1
ATOM 1535 O O . ASP A 1 203 ? 1.198 29.141 -1.846 1 83.31 203 ASP A O 1
ATOM 1539 N N . ASP A 1 204 ? 0.173 29.266 -3.82 1 80.75 204 ASP A N 1
ATOM 1540 C CA . ASP A 1 204 ? 0.786 30.547 -4.121 1 80.75 204 ASP A CA 1
ATOM 1541 C C . ASP A 1 204 ? 0.086 31.688 -3.367 1 80.75 204 ASP A C 1
ATOM 1543 O O . ASP A 1 204 ? 0.418 32.844 -3.547 1 80.75 204 ASP A O 1
ATOM 1547 N N . GLY A 1 205 ? -0.979 31.312 -2.631 1 86.88 205 GLY A N 1
ATOM 1548 C CA . GLY A 1 205 ? -1.674 32.312 -1.819 1 86.88 205 GLY A CA 1
ATOM 1549 C C . GLY A 1 205 ? -2.883 32.906 -2.514 1 86.88 205 GLY A C 1
ATOM 1550 O O . GLY A 1 205 ? -3.434 33.906 -2.055 1 86.88 205 GLY A O 1
ATOM 1551 N N . PHE A 1 206 ? -3.232 32.25 -3.658 1 91.88 206 PHE A N 1
ATOM 1552 C CA . PHE A 1 206 ? -4.391 32.75 -4.387 1 91.88 206 PHE A CA 1
ATOM 1553 C C . PHE A 1 206 ? -5.391 31.641 -4.652 1 91.88 206 PHE A C 1
ATOM 1555 O O . PHE A 1 206 ? -5.039 30.453 -4.617 1 91.88 206 PHE A O 1
ATOM 1562 N N . VAL A 1 207 ? -6.621 32.062 -4.836 1 95.25 207 VAL A N 1
ATOM 1563 C CA . VAL A 1 207 ? -7.605 31.219 -5.504 1 95.25 207 VAL A CA 1
ATOM 1564 C C . VAL A 1 207 ? -7.766 31.656 -6.957 1 95.25 207 VAL A C 1
ATOM 1566 O O . VAL A 1 207 ? -8.133 32.812 -7.227 1 95.25 207 VAL A O 1
ATOM 1569 N N . HIS A 1 208 ? -7.484 30.797 -7.852 1 95.06 208 HIS A N 1
ATOM 1570 C CA . HIS A 1 208 ? -7.652 31.078 -9.273 1 95.06 208 HIS A CA 1
ATOM 1571 C C . HIS A 1 208 ? -9.055 30.703 -9.75 1 95.06 208 HIS A C 1
ATOM 1573 O O . HIS A 1 208 ? -9.508 29.578 -9.539 1 95.06 208 HIS A O 1
ATOM 1579 N N . ILE A 1 209 ? -9.719 31.672 -10.273 1 95.94 209 ILE A N 1
ATOM 1580 C CA . ILE A 1 209 ? -11.016 31.406 -10.891 1 95.94 209 ILE A CA 1
ATOM 1581 C C . ILE A 1 209 ? -10.844 31.266 -12.398 1 95.94 209 ILE A C 1
ATOM 1583 O O . ILE A 1 209 ? -10.477 32.219 -13.094 1 95.94 209 ILE A O 1
ATOM 1587 N N . VAL A 1 210 ? -11.156 30.031 -12.93 1 95.19 210 VAL A N 1
ATOM 1588 C CA . VAL A 1 210 ? -10.867 29.734 -14.328 1 95.19 210 VAL A CA 1
ATOM 1589 C C . VAL A 1 210 ? -12.125 29.219 -15.016 1 95.19 210 VAL A C 1
ATOM 1591 O O . VAL A 1 210 ? -13.016 28.656 -14.359 1 95.19 210 VAL A O 1
ATOM 1594 N N . ARG A 1 211 ? -12.203 29.422 -16.297 1 94 211 ARG A N 1
ATOM 1595 C CA . ARG A 1 211 ? -13.258 28.844 -17.109 1 94 211 ARG A CA 1
ATOM 1596 C C . ARG A 1 211 ? -12.867 27.453 -17.609 1 94 211 ARG A C 1
ATOM 1598 O O . ARG A 1 211 ? -11.727 27.031 -17.438 1 94 211 ARG A O 1
ATOM 1605 N N . THR A 1 212 ? -13.758 26.719 -18.203 1 90.06 212 THR A N 1
ATOM 1606 C CA . THR A 1 212 ? -13.539 25.375 -18.703 1 90.06 212 THR A CA 1
ATOM 1607 C C . THR A 1 212 ? -12.516 25.359 -19.828 1 90.06 212 THR A C 1
ATOM 1609 O O . THR A 1 212 ? -11.898 24.328 -20.109 1 90.06 212 THR A O 1
ATOM 1612 N N . ASP A 1 213 ? -12.352 26.469 -20.438 1 88.44 213 ASP A N 1
ATOM 1613 C CA . ASP A 1 213 ? -11.398 26.531 -21.547 1 88.44 213 ASP A CA 1
ATOM 1614 C C . ASP A 1 213 ? -10.008 26.922 -21.047 1 88.44 213 ASP A C 1
ATOM 1616 O O . ASP A 1 213 ? -9.062 27 -21.828 1 88.44 213 ASP A O 1
ATOM 1620 N N . GLY A 1 214 ? -9.961 27.203 -19.781 1 87.81 214 GLY A N 1
ATOM 1621 C CA . GLY A 1 214 ? -8.664 27.5 -19.188 1 87.81 214 GLY A CA 1
ATOM 1622 C C . GLY A 1 214 ? -8.43 28.984 -18.984 1 87.81 214 GLY A C 1
ATOM 1623 O O . GLY A 1 214 ? -7.422 29.375 -18.391 1 87.81 214 GLY A O 1
ATOM 1624 N N . GLU A 1 215 ? -9.344 29.797 -19.406 1 92.12 215 GLU A N 1
ATOM 1625 C CA . GLU A 1 215 ? -9.195 31.234 -19.219 1 92.12 215 GLU A CA 1
ATOM 1626 C C . GLU A 1 215 ? -9.234 31.609 -17.75 1 92.12 215 GLU A C 1
ATOM 1628 O O . GLU A 1 215 ? -10.141 31.203 -17.016 1 92.12 215 GLU A O 1
ATOM 1633 N N . LEU A 1 216 ? -8.234 32.344 -17.312 1 93.25 216 LEU A N 1
ATOM 1634 C CA . LEU A 1 216 ? -8.227 32.875 -15.961 1 93.25 216 LEU A CA 1
ATOM 1635 C C . LEU A 1 216 ? -9.148 34.094 -15.867 1 93.25 216 LEU A C 1
ATOM 1637 O O . LEU A 1 216 ? -8.867 35.156 -16.453 1 93.25 216 LEU A O 1
ATOM 1641 N N . VAL A 1 217 ? -10.148 34 -15.148 1 94.19 217 VAL A N 1
ATOM 1642 C CA . VAL A 1 217 ? -11.125 35.062 -14.992 1 94.19 217 VAL A CA 1
ATOM 1643 C C . VAL A 1 217 ? -10.625 36.094 -13.969 1 94.19 217 VAL A C 1
ATOM 1645 O O . VAL A 1 217 ? -10.664 37.312 -14.219 1 94.19 217 VAL A O 1
ATOM 1648 N N . THR A 1 218 ? -10.211 35.594 -12.844 1 93.25 218 THR A N 1
ATOM 1649 C CA . THR A 1 218 ? -9.672 36.438 -11.789 1 93.25 218 THR A CA 1
ATOM 1650 C C . THR A 1 218 ? -8.883 35.625 -10.781 1 93.25 218 THR A C 1
ATOM 1652 O O . THR A 1 218 ? -8.883 34.406 -10.836 1 93.25 218 THR A O 1
ATOM 1655 N N . LYS A 1 219 ? -8.141 36.344 -9.922 1 93 219 LYS A N 1
ATOM 1656 C CA . LYS A 1 219 ? -7.426 35.781 -8.781 1 93 219 LYS A CA 1
ATOM 1657 C C . LYS A 1 219 ? -7.852 36.438 -7.477 1 93 219 LYS A C 1
ATOM 1659 O O . LYS A 1 219 ? -7.863 37.688 -7.375 1 93 219 LYS A O 1
ATOM 1664 N N . VAL A 1 220 ? -8.195 35.594 -6.594 1 94 220 VAL A N 1
ATOM 1665 C CA . VAL A 1 220 ? -8.641 36.125 -5.309 1 94 220 VAL A CA 1
ATOM 1666 C C . VAL A 1 220 ? -7.531 35.969 -4.273 1 94 220 VAL A C 1
ATOM 1668 O O . VAL A 1 220 ? -7 34.875 -4.082 1 94 220 VAL A O 1
ATOM 1671 N N . GLY A 1 221 ? -7.121 36.844 -3.572 1 89.25 221 GLY A N 1
ATOM 1672 C CA . GLY A 1 221 ? -6.02 36.938 -2.623 1 89.25 221 GLY A CA 1
ATOM 1673 C C . GLY A 1 221 ? -5.379 38.312 -2.555 1 89.25 221 GLY A C 1
ATOM 1674 O O . GLY A 1 221 ? -6.055 39.312 -2.742 1 89.25 221 GLY A O 1
ATOM 1675 N N . PRO A 1 222 ? -4.211 38.469 -2.102 1 88.56 222 PRO A N 1
ATOM 1676 C CA . PRO A 1 222 ? -3.232 37.438 -1.692 1 88.56 222 PRO A CA 1
ATOM 1677 C C . PRO A 1 222 ? -3.379 37.031 -0.227 1 88.56 222 PRO A C 1
ATOM 1679 O O . PRO A 1 222 ? -3.715 37.875 0.617 1 88.56 222 PRO A O 1
ATOM 1682 N N . TYR A 1 223 ? -3.162 35.844 0.058 1 87.25 223 TYR A N 1
ATOM 1683 C CA . TYR A 1 223 ? -2.938 35.344 1.403 1 87.25 223 TYR A CA 1
ATOM 1684 C C . TYR A 1 223 ? -1.45 35.156 1.672 1 87.25 223 TYR A C 1
ATOM 1686 O O . TYR A 1 223 ? -0.664 34.969 0.741 1 87.25 223 TYR A O 1
ATOM 1694 N N . THR A 1 224 ? -1.047 35.281 2.854 1 78.19 224 THR A N 1
ATOM 1695 C CA . THR A 1 224 ? 0.358 35.125 3.215 1 78.19 224 THR A CA 1
ATOM 1696 C C . THR A 1 224 ? 0.703 33.656 3.418 1 78.19 224 THR A C 1
ATOM 1698 O O . THR A 1 224 ? 1.878 33.312 3.521 1 78.19 224 THR A O 1
ATOM 1701 N N . ALA A 1 225 ? -0.288 32.875 3.514 1 81.06 225 ALA A N 1
ATOM 1702 C CA . ALA A 1 225 ? -0.113 31.438 3.652 1 81.06 225 ALA A CA 1
ATOM 1703 C C . ALA A 1 225 ? -0.861 30.688 2.555 1 81.06 225 ALA A C 1
ATOM 1705 O O . ALA A 1 225 ? -1.618 31.281 1.788 1 81.06 225 ALA A O 1
ATOM 1706 N N . ALA A 1 226 ? -0.567 29.453 2.473 1 84.25 226 ALA A N 1
ATOM 1707 C CA . ALA A 1 226 ? -1.226 28.609 1.479 1 84.25 226 ALA A CA 1
ATOM 1708 C C . ALA A 1 226 ? -2.742 28.625 1.657 1 84.25 226 ALA A C 1
ATOM 1710 O O . ALA A 1 226 ? -3.24 28.609 2.785 1 84.25 226 ALA A O 1
ATOM 1711 N N . VAL A 1 227 ? -3.441 28.766 0.554 1 90.75 227 VAL A N 1
ATOM 1712 C CA . VAL A 1 227 ? -4.895 28.641 0.529 1 90.75 227 VAL A CA 1
ATOM 1713 C C . VAL A 1 227 ? -5.277 27.188 0.287 1 90.75 227 VAL A C 1
ATOM 1715 O O . VAL A 1 227 ? -4.906 26.594 -0.735 1 90.75 227 VAL A O 1
ATOM 1718 N N . LYS A 1 228 ? -6 26.609 1.195 1 91.69 228 LYS A N 1
ATOM 1719 C CA . LYS A 1 228 ? -6.16 25.156 1.185 1 91.69 228 LYS A CA 1
ATOM 1720 C C . LYS A 1 228 ? -7.559 24.766 0.716 1 91.69 228 LYS A C 1
ATOM 1722 O O . LYS A 1 228 ? -7.746 23.703 0.125 1 91.69 228 LYS A O 1
ATOM 1727 N N . SER A 1 229 ? -8.539 25.625 1.007 1 96 229 SER A N 1
ATOM 1728 C CA . SER A 1 229 ? -9.906 25.203 0.706 1 96 229 SER A CA 1
ATOM 1729 C C . SER A 1 229 ? -10.742 26.359 0.187 1 96 229 SER A C 1
ATOM 1731 O O . SER A 1 229 ? -10.422 27.516 0.437 1 96 229 SER A O 1
ATOM 1733 N N . VAL A 1 230 ? -11.766 26.031 -0.584 1 96.88 230 VAL A N 1
ATOM 1734 C CA . VAL A 1 230 ? -12.664 27.016 -1.17 1 96.88 230 VAL A CA 1
ATOM 1735 C C . VAL A 1 230 ? -14.055 26.406 -1.35 1 96.88 230 VAL A C 1
ATOM 1737 O O . VAL A 1 230 ? -14.188 25.203 -1.571 1 96.88 230 VAL A O 1
ATOM 1740 N N . ALA A 1 231 ? -15.047 27.156 -1.183 1 97.12 231 ALA A N 1
ATOM 1741 C CA . ALA A 1 231 ? -16.422 26.781 -1.441 1 97.12 231 ALA A CA 1
ATOM 1742 C C . ALA A 1 231 ? -17.219 27.938 -2.041 1 97.12 231 ALA A C 1
ATOM 1744 O O . ALA A 1 231 ? -16.984 29.094 -1.699 1 97.12 231 ALA A O 1
ATOM 1745 N N . TRP A 1 232 ? -18.172 27.625 -2.896 1 96.69 232 TRP A N 1
ATOM 1746 C CA . TRP A 1 232 ? -19 28.625 -3.576 1 96.69 232 TRP A CA 1
ATOM 1747 C C . TRP A 1 232 ? -20.297 28.875 -2.818 1 96.69 232 TRP A C 1
ATOM 1749 O O . TRP A 1 232 ? -20.875 27.938 -2.26 1 96.69 232 TRP A O 1
ATOM 1759 N N . SER A 1 233 ? -20.703 30.156 -2.943 1 94.31 233 SER A N 1
ATOM 1760 C CA . SER A 1 233 ? -22.094 30.406 -2.6 1 94.31 233 SER A CA 1
ATOM 1761 C C . SER A 1 233 ? -23.031 29.812 -3.643 1 94.31 233 SER A C 1
ATOM 1763 O O . SER A 1 233 ? -22.641 29.578 -4.785 1 94.31 233 SER A O 1
ATOM 1765 N N . GLN A 1 234 ? -24.234 29.594 -3.234 1 91.06 234 GLN A N 1
ATOM 1766 C CA . GLN A 1 234 ? -25.188 28.922 -4.113 1 91.06 234 GLN A CA 1
ATOM 1767 C C . GLN A 1 234 ? -25.453 29.75 -5.367 1 91.06 234 GLN A C 1
ATOM 1769 O O . GLN A 1 234 ? -25.703 29.203 -6.438 1 91.06 234 GLN A O 1
ATOM 1774 N N . ASP A 1 235 ? -25.422 31.062 -5.25 1 89.62 235 ASP A N 1
ATOM 1775 C CA . ASP A 1 235 ? -25.719 31.906 -6.398 1 89.62 235 ASP A CA 1
ATOM 1776 C C . ASP A 1 235 ? -24.469 32.125 -7.25 1 89.62 235 ASP A C 1
ATOM 1778 O O . ASP A 1 235 ? -24.531 32.812 -8.289 1 89.62 235 ASP A O 1
ATOM 1782 N N . GLY A 1 236 ? -23.328 31.672 -6.777 1 93.31 236 GLY A N 1
ATOM 1783 C CA . GLY A 1 236 ? -22.094 31.703 -7.547 1 93.31 236 GLY A CA 1
ATOM 1784 C C . GLY A 1 236 ? -21.406 33.062 -7.5 1 93.31 236 GLY A C 1
ATOM 1785 O O . GLY A 1 236 ? -20.422 33.281 -8.211 1 93.31 236 GLY A O 1
ATOM 1786 N N . SER A 1 237 ? -21.844 33.938 -6.648 1 92 237 SER A N 1
ATOM 1787 C CA . SER A 1 237 ? -21.312 35.312 -6.652 1 92 237 SER A CA 1
ATOM 1788 C C . SER A 1 237 ? -20.188 35.469 -5.633 1 92 237 SER A C 1
ATOM 1790 O O . SER A 1 237 ? -19.438 36.438 -5.676 1 92 237 SER A O 1
ATOM 1792 N N . ARG A 1 238 ? -20.156 34.562 -4.723 1 94.94 238 ARG A N 1
ATOM 1793 C CA . ARG A 1 238 ? -19.188 34.656 -3.645 1 94.94 238 ARG A CA 1
ATOM 1794 C C . ARG A 1 238 ? -18.469 33.312 -3.424 1 94.94 238 ARG A C 1
ATOM 1796 O O . ARG A 1 238 ? -18.953 32.281 -3.857 1 94.94 238 ARG A O 1
ATOM 1803 N N . ILE A 1 239 ? -17.281 33.406 -2.797 1 96.69 239 ILE A N 1
ATOM 1804 C CA . ILE A 1 239 ? -16.578 32.219 -2.355 1 96.69 239 ILE A CA 1
ATOM 1805 C C . ILE A 1 239 ? -16.078 32.406 -0.922 1 96.69 239 ILE A C 1
ATOM 1807 O O . ILE A 1 239 ? -15.852 33.531 -0.485 1 96.69 239 ILE A O 1
ATOM 1811 N N . VAL A 1 240 ? -16.047 31.359 -0.186 1 96.94 240 VAL A N 1
ATOM 1812 C CA . VAL A 1 240 ? -15.398 31.297 1.116 1 96.94 240 VAL A CA 1
ATOM 1813 C C . VAL A 1 240 ? -14.055 30.578 0.988 1 96.94 240 VAL A C 1
ATOM 1815 O O . VAL A 1 240 ? -13.953 29.562 0.3 1 96.94 240 VAL A O 1
ATOM 1818 N N . ILE A 1 241 ? -13.023 31.156 1.569 1 96.62 241 ILE A N 1
ATOM 1819 C CA . ILE A 1 241 ? -11.664 30.641 1.459 1 96.62 241 ILE A CA 1
ATOM 1820 C C . ILE A 1 241 ? -11.133 30.297 2.846 1 96.62 241 ILE A C 1
ATOM 1822 O O . ILE A 1 241 ? -11.258 31.078 3.785 1 96.62 241 ILE A O 1
ATOM 1826 N N . GLY A 1 242 ? -10.648 29.031 2.996 1 94.69 242 GLY A N 1
ATOM 1827 C CA . GLY A 1 242 ? -9.875 28.656 4.164 1 94.69 242 GLY A CA 1
ATOM 1828 C C . GLY A 1 242 ? -8.375 28.656 3.918 1 94.69 242 GLY A C 1
ATOM 1829 O O . GLY A 1 242 ? -7.898 28.047 2.965 1 94.69 242 GLY A O 1
ATOM 1830 N N . ALA A 1 243 ? -7.625 29.375 4.762 1 90.38 243 ALA A N 1
ATOM 1831 C CA . ALA A 1 243 ? -6.176 29.5 4.605 1 90.38 243 ALA A CA 1
ATOM 1832 C C . ALA A 1 243 ? -5.449 29.047 5.867 1 90.38 243 ALA A C 1
ATOM 1834 O O . ALA A 1 243 ? -6.035 29.016 6.953 1 90.38 243 ALA A O 1
ATOM 1835 N N . TYR A 1 244 ? -4.203 28.672 5.73 1 83.38 244 TYR A N 1
ATOM 1836 C CA . TYR A 1 244 ? -3.408 28.125 6.824 1 83.38 244 TYR A CA 1
ATOM 1837 C C . TYR A 1 244 ? -2.973 29.234 7.781 1 83.38 244 TYR A C 1
ATOM 1839 O O . TYR A 1 244 ? -2.309 28.969 8.789 1 83.38 244 TYR A O 1
ATOM 1847 N N . ASP A 1 245 ? -3.424 30.469 7.582 1 79 245 ASP A N 1
ATOM 1848 C CA . ASP A 1 245 ? -3.191 31.516 8.562 1 79 245 ASP A CA 1
ATOM 1849 C C . ASP A 1 245 ? -4.309 31.562 9.602 1 79 245 ASP A C 1
ATOM 1851 O O . ASP A 1 245 ? -4.512 32.562 10.273 1 79 245 ASP A O 1
ATOM 1855 N N . SER A 1 246 ? -5.125 30.484 9.68 1 83.88 246 SER A N 1
ATOM 1856 C CA . SER A 1 246 ? -6.203 30.281 10.641 1 83.88 246 SER A CA 1
ATOM 1857 C C . SER A 1 246 ? -7.344 31.266 10.398 1 83.88 246 SER A C 1
ATOM 1859 O O . SER A 1 246 ? -7.969 31.75 11.344 1 83.88 246 SER A O 1
ATOM 1861 N N . THR A 1 247 ? -7.516 31.594 9.148 1 89.69 247 THR A N 1
ATOM 1862 C CA . THR A 1 247 ? -8.617 32.469 8.805 1 89.69 247 THR A CA 1
ATOM 1863 C C . THR A 1 247 ? -9.547 31.812 7.785 1 89.69 247 THR A C 1
ATOM 1865 O O . THR A 1 247 ? -9.117 30.953 7.012 1 89.69 247 THR A O 1
ATOM 1868 N N . ILE A 1 248 ? -10.773 32.219 7.891 1 95.38 248 ILE A N 1
ATOM 1869 C CA . ILE A 1 248 ? -11.789 31.984 6.867 1 95.38 248 ILE A CA 1
ATOM 1870 C C . ILE A 1 248 ? -12.328 33.312 6.371 1 95.38 248 ILE A C 1
ATOM 1872 O O . ILE A 1 248 ? -12.664 34.219 7.172 1 95.38 248 ILE A O 1
ATOM 1876 N N . ALA A 1 249 ? -12.359 33.5 5.066 1 96.12 249 ALA A N 1
ATOM 1877 C CA . ALA A 1 249 ? -12.82 34.781 4.562 1 96.12 249 ALA A CA 1
ATOM 1878 C C . ALA A 1 249 ? -13.859 34.594 3.455 1 96.12 249 ALA A C 1
ATOM 1880 O O . ALA A 1 249 ? -13.742 33.688 2.633 1 96.12 249 ALA A O 1
ATOM 1881 N N . LEU A 1 250 ? -14.781 35.438 3.506 1 95.69 250 LEU A N 1
ATOM 1882 C CA . LEU A 1 250 ? -15.797 35.531 2.461 1 95.69 250 LEU A CA 1
ATOM 1883 C C . LEU A 1 250 ? -15.414 36.625 1.438 1 95.69 250 LEU A C 1
ATOM 1885 O O . LEU A 1 250 ? -15.141 37.75 1.8 1 95.69 250 LEU A O 1
ATOM 1889 N N . TRP A 1 251 ? -15.414 36.25 0.174 1 95.12 251 TRP A N 1
ATOM 1890 C CA . TRP A 1 251 ? -15.031 37.156 -0.904 1 95.12 251 TRP A CA 1
ATOM 1891 C C . TRP A 1 251 ? -16.172 37.312 -1.912 1 95.12 251 TRP A C 1
ATOM 1893 O O . TRP A 1 251 ? -16.859 36.344 -2.238 1 95.12 251 TRP A O 1
ATOM 1903 N N . ASP A 1 252 ? -16.297 38.469 -2.402 1 92 252 ASP A N 1
ATOM 1904 C CA . ASP A 1 252 ? -17.094 38.719 -3.6 1 92 252 ASP A CA 1
ATOM 1905 C C . ASP A 1 252 ? -16.266 38.5 -4.863 1 92 252 ASP A C 1
ATOM 1907 O O . ASP A 1 252 ? -15.133 38.969 -4.957 1 92 252 ASP A O 1
ATOM 1911 N N . ILE A 1 253 ? -16.766 37.812 -5.832 1 90.88 253 ILE A N 1
ATOM 1912 C CA . ILE A 1 253 ? -15.992 37.406 -7.004 1 90.88 253 ILE A CA 1
ATOM 1913 C C . ILE A 1 253 ? -15.984 38.531 -8.023 1 90.88 253 ILE A C 1
ATOM 1915 O O . ILE A 1 253 ? -15.016 38.719 -8.773 1 90.88 253 ILE A O 1
ATOM 1919 N N . ALA A 1 254 ? -17.016 39.281 -8.109 1 86.38 254 ALA A N 1
ATOM 1920 C CA . ALA A 1 254 ? -17.141 40.312 -9.117 1 86.38 254 ALA A CA 1
ATOM 1921 C C . ALA A 1 254 ? -16.094 41.406 -8.906 1 86.38 254 ALA A C 1
ATOM 1923 O O . ALA A 1 254 ? -15.461 41.875 -9.859 1 86.38 254 ALA A O 1
ATOM 1924 N N . ASP A 1 255 ? -15.812 41.781 -7.676 1 85.81 255 ASP A N 1
ATOM 1925 C CA . ASP A 1 255 ? -14.844 42.844 -7.422 1 85.81 255 ASP A CA 1
ATOM 1926 C C . ASP A 1 255 ? -13.625 42.312 -6.676 1 85.81 255 ASP A C 1
ATOM 1928 O O . ASP A 1 255 ? -12.703 43.062 -6.363 1 85.81 255 ASP A O 1
ATOM 1932 N N . CYS A 1 256 ? -13.617 41 -6.395 1 88.75 256 CYS A N 1
ATOM 1933 C CA . CYS A 1 256 ? -12.508 40.312 -5.746 1 88.75 256 CYS A CA 1
ATOM 1934 C C . CYS A 1 256 ? -12.133 41 -4.434 1 88.75 256 CYS A C 1
ATOM 1936 O O . CYS A 1 256 ? -10.961 41.281 -4.188 1 88.75 256 CYS A O 1
ATOM 1938 N N . ARG A 1 257 ? -13.078 41.344 -3.654 1 89.5 257 ARG A N 1
ATOM 1939 C CA . ARG A 1 257 ? -12.812 41.969 -2.359 1 89.5 257 ARG A CA 1
ATOM 1940 C C . ARG A 1 257 ? -13.297 41.094 -1.22 1 89.5 257 ARG A C 1
ATOM 1942 O O . ARG A 1 257 ? -14.336 40.438 -1.337 1 89.5 257 ARG A O 1
ATOM 1949 N N . PRO A 1 258 ? -12.586 41.125 -0.099 1 92.56 258 PRO A N 1
ATOM 1950 C CA . PRO A 1 258 ? -13.07 40.438 1.083 1 92.56 258 PRO A CA 1
ATOM 1951 C C . PRO A 1 258 ? -14.25 41.125 1.755 1 92.56 258 PRO A C 1
ATOM 1953 O O . PRO A 1 258 ? -14.289 42.344 1.818 1 92.56 258 PRO A O 1
ATOM 1956 N N . LEU A 1 259 ? -15.188 40.438 2.193 1 92.94 259 LEU A N 1
ATOM 1957 C CA . LEU A 1 259 ? -16.391 40.969 2.826 1 92.94 259 LEU A CA 1
ATOM 1958 C C . LEU A 1 259 ? -16.375 40.688 4.328 1 92.94 259 LEU A C 1
ATOM 1960 O O . LEU A 1 259 ? -16.734 41.562 5.121 1 92.94 259 LEU A O 1
ATOM 1964 N N . VAL A 1 260 ? -16.094 39.5 4.684 1 94.75 260 VAL A N 1
ATOM 1965 C CA . VAL A 1 260 ? -16.031 39.062 6.074 1 94.75 260 VAL A CA 1
ATOM 1966 C C . VAL A 1 260 ? -14.789 38.219 6.293 1 94.75 260 VAL A C 1
ATOM 1968 O O . VAL A 1 260 ? -14.383 37.438 5.41 1 94.75 260 VAL A O 1
ATOM 1971 N N . ARG A 1 261 ? -14.156 38.344 7.426 1 94.81 261 ARG A N 1
ATOM 1972 C CA . ARG A 1 261 ? -13.055 37.5 7.852 1 94.81 261 ARG A CA 1
ATOM 1973 C C . ARG A 1 261 ? -13.312 36.938 9.242 1 94.81 261 ARG A C 1
ATOM 1975 O O . ARG A 1 261 ? -13.602 37.656 10.18 1 94.81 261 ARG A O 1
ATOM 1982 N N . TRP A 1 262 ? -13.289 35.625 9.297 1 94.94 262 TRP A N 1
ATOM 1983 C CA . TRP A 1 262 ? -13.344 34.938 10.57 1 94.94 262 TRP A CA 1
ATOM 1984 C C . TRP A 1 262 ? -11.961 34.438 10.984 1 94.94 262 TRP A C 1
ATOM 1986 O O . TRP A 1 262 ? -11.195 33.938 10.148 1 94.94 262 TRP A O 1
ATOM 1996 N N . TYR A 1 263 ? -11.617 34.625 12.219 1 90.31 263 TYR A N 1
ATOM 1997 C CA . TYR A 1 263 ? -10.312 34.156 12.703 1 90.31 263 TYR A CA 1
ATOM 1998 C C . TYR A 1 263 ? -10.453 33.438 14.031 1 90.31 263 TYR A C 1
ATOM 2000 O O . TYR A 1 263 ? -11.438 33.594 14.75 1 90.31 263 TYR A O 1
ATOM 2008 N N . GLY A 1 264 ? -9.656 32.531 14.344 1 87.38 264 GLY A N 1
ATOM 2009 C CA . GLY A 1 264 ? -9.547 31.719 15.547 1 87.38 264 GLY A CA 1
ATOM 2010 C C . GLY A 1 264 ? -8.336 30.812 15.555 1 87.38 264 GLY A C 1
ATOM 2011 O O . GLY A 1 264 ? -8.031 30.172 14.547 1 87.38 264 GLY A O 1
ATOM 2012 N N . ALA A 1 265 ? -7.656 30.703 16.703 1 81.12 265 ALA A N 1
ATOM 2013 C CA . ALA A 1 265 ? -6.422 29.922 16.812 1 81.12 265 ALA A CA 1
ATOM 2014 C C . ALA A 1 265 ? -6.68 28.453 16.562 1 81.12 265 ALA A C 1
ATOM 2016 O O . ALA A 1 265 ? -5.777 27.719 16.141 1 81.12 265 ALA A O 1
ATOM 2017 N N . HIS A 1 266 ? -7.949 28.047 16.781 1 87.06 266 HIS A N 1
ATOM 2018 C CA . HIS A 1 266 ? -8.289 26.641 16.625 1 87.06 266 HIS A CA 1
ATOM 2019 C C . HIS A 1 266 ? -8.68 26.312 15.195 1 87.06 266 HIS A C 1
ATOM 2021 O O . HIS A 1 266 ? -8.891 25.141 14.852 1 87.06 266 HIS A O 1
ATOM 2027 N N . LEU A 1 267 ? -8.742 27.375 14.328 1 90 267 LEU A N 1
ATOM 2028 C CA . LEU A 1 267 ? -9.195 27.141 12.961 1 90 267 LEU A CA 1
ATOM 2029 C C . LEU A 1 267 ? -8.102 26.469 12.141 1 90 267 LEU A C 1
ATOM 2031 O O . LEU A 1 267 ? -6.945 26.891 12.156 1 90 267 LEU A O 1
ATOM 2035 N N . TRP A 1 268 ? -8.406 25.359 11.555 1 87.44 268 TRP A N 1
ATOM 2036 C CA . TRP A 1 268 ? -7.586 24.656 10.578 1 87.44 268 TRP A CA 1
ATOM 2037 C C . TRP A 1 268 ? -8.391 24.328 9.32 1 87.44 268 TRP A C 1
ATOM 2039 O O . TRP A 1 268 ? -8.773 23.172 9.109 1 87.44 268 TRP A O 1
ATOM 2049 N N . PRO A 1 269 ? -8.609 25.359 8.477 1 86.94 269 PRO A N 1
ATOM 2050 C CA . PRO A 1 269 ? -9.594 25.188 7.41 1 86.94 269 PRO A CA 1
ATOM 2051 C C . PRO A 1 269 ? -9.031 24.453 6.191 1 86.94 269 PRO A C 1
ATOM 2053 O O . PRO A 1 269 ? -9.109 24.969 5.07 1 86.94 269 PRO A O 1
ATOM 2056 N N . ARG A 1 270 ? -8.609 23.203 6.406 1 90.75 270 ARG A N 1
ATOM 2057 C CA . ARG A 1 270 ? -8.258 22.328 5.293 1 90.75 270 ARG A CA 1
ATOM 2058 C C . ARG A 1 270 ? -9.469 22.062 4.398 1 90.75 270 ARG A C 1
ATOM 2060 O O . ARG A 1 270 ? -9.312 21.734 3.221 1 90.75 270 ARG A O 1
ATOM 2067 N N . ALA A 1 271 ? -10.641 22.234 5.008 1 93.25 271 ALA A N 1
ATOM 2068 C CA . ALA A 1 271 ? -11.891 22.125 4.266 1 93.25 271 ALA A CA 1
ATOM 2069 C C . ALA A 1 271 ? -12.93 23.125 4.773 1 93.25 271 ALA A C 1
ATOM 2071 O O . ALA A 1 271 ? -13 23.391 5.977 1 93.25 271 ALA A O 1
ATOM 2072 N N . VAL A 1 272 ? -13.656 23.656 3.861 1 96.69 272 VAL A N 1
ATOM 2073 C CA . VAL A 1 272 ? -14.828 24.5 4.133 1 96.69 272 VAL A CA 1
ATOM 2074 C C . VAL A 1 272 ? -15.977 24.078 3.219 1 96.69 272 VAL A C 1
ATOM 2076 O O . VAL A 1 272 ? -15.758 23.562 2.123 1 96.69 272 VAL A O 1
ATOM 2079 N N . ASP A 1 273 ? -17.125 24.172 3.719 1 96.81 273 ASP A N 1
ATOM 2080 C CA . ASP A 1 273 ? -18.312 23.969 2.904 1 96.81 273 ASP A CA 1
ATOM 2081 C C . ASP A 1 273 ? -19.438 24.922 3.316 1 96.81 273 ASP A C 1
ATOM 2083 O O . ASP A 1 273 ? -19.406 25.469 4.418 1 96.81 273 ASP A O 1
ATOM 2087 N N . TRP A 1 274 ? -20.25 25.219 2.389 1 95.75 274 TRP A N 1
ATOM 2088 C CA . TRP A 1 274 ? -21.312 26.203 2.551 1 95.75 274 TRP A CA 1
ATOM 2089 C C . TRP A 1 274 ? -22.688 25.578 2.414 1 95.75 274 TRP A C 1
ATOM 2091 O O . TRP A 1 274 ? -22.906 24.734 1.54 1 95.75 274 TRP A O 1
ATOM 2101 N N . SER A 1 275 ? -23.578 25.984 3.352 1 94.81 275 SER A N 1
ATOM 2102 C CA . SER A 1 275 ? -24.938 25.438 3.307 1 94.81 275 SER A CA 1
ATOM 2103 C C . SER A 1 275 ? -25.703 25.953 2.098 1 94.81 275 SER A C 1
ATOM 2105 O O . SER A 1 275 ? -25.438 27.062 1.612 1 94.81 275 SER A O 1
ATOM 2107 N N . ALA A 1 276 ? -26.688 25.203 1.706 1 91.25 276 ALA A N 1
ATOM 2108 C CA . ALA A 1 276 ? -27.453 25.5 0.491 1 91.25 276 ALA A CA 1
ATOM 2109 C C . ALA A 1 276 ? -28.188 26.828 0.622 1 91.25 276 ALA A C 1
ATOM 2111 O O . ALA A 1 276 ? -28.359 27.562 -0.363 1 91.25 276 ALA A O 1
ATOM 2112 N N . ASP A 1 277 ? -28.609 27.219 1.795 1 91.62 277 ASP A N 1
ATOM 2113 C CA . ASP A 1 277 ? -29.359 28.453 2.002 1 91.62 277 ASP A CA 1
ATOM 2114 C C . ASP A 1 277 ? -28.422 29.656 2.137 1 91.62 277 ASP A C 1
ATOM 2116 O O . ASP A 1 277 ? -28.875 30.781 2.273 1 91.62 277 ASP A O 1
ATOM 2120 N N . GLY A 1 278 ? -27.094 29.359 2.184 1 92 278 GLY A N 1
ATOM 2121 C CA . GLY A 1 278 ? -26.094 30.406 2.195 1 92 278 GLY A CA 1
ATOM 2122 C C . GLY A 1 278 ? -25.891 31.031 3.562 1 92 278 GLY A C 1
ATOM 2123 O O . GLY A 1 278 ? -25.156 32 3.705 1 92 278 GLY A O 1
ATOM 2124 N N . ARG A 1 279 ? -26.375 30.438 4.605 1 93.31 279 ARG A N 1
ATOM 2125 C CA . ARG A 1 279 ? -26.406 31.109 5.902 1 93.31 279 ARG A CA 1
ATOM 2126 C C . ARG A 1 279 ? -25.312 30.562 6.824 1 93.31 279 ARG A C 1
ATOM 2128 O O . ARG A 1 279 ? -25 31.172 7.852 1 93.31 279 ARG A O 1
ATOM 2135 N N . THR A 1 280 ? -24.844 29.469 6.469 1 95.25 280 THR A N 1
ATOM 2136 C CA . THR A 1 280 ? -23.906 28.828 7.375 1 95.25 280 THR A CA 1
ATOM 2137 C C . THR A 1 280 ? -22.719 28.266 6.609 1 95.25 280 THR A C 1
ATOM 2139 O O . THR A 1 280 ? -22.875 27.672 5.535 1 95.25 280 THR A O 1
ATOM 2142 N N . VAL A 1 281 ? -21.5 28.484 7.129 1 95.94 281 VAL A N 1
ATOM 2143 C CA . VAL A 1 281 ? -20.281 27.859 6.664 1 95.94 281 VAL A CA 1
ATOM 2144 C C . VAL A 1 281 ? -19.75 26.906 7.727 1 95.94 281 VAL A C 1
ATOM 2146 O O . VAL A 1 281 ? -19.812 27.203 8.922 1 95.94 281 VAL A O 1
ATOM 2149 N N . VAL A 1 282 ? -19.312 25.703 7.348 1 96 282 VAL A N 1
ATOM 2150 C CA . VAL A 1 282 ? -18.656 24.781 8.258 1 96 282 VAL A CA 1
ATOM 2151 C C . VAL A 1 282 ? -17.188 24.641 7.875 1 96 282 VAL A C 1
ATOM 2153 O O . VAL A 1 282 ? -16.844 24.656 6.691 1 96 282 VAL A O 1
ATOM 2156 N N . ALA A 1 283 ? -16.297 24.531 8.891 1 95.75 283 ALA A N 1
ATOM 2157 C CA . ALA A 1 283 ? -14.852 24.438 8.648 1 95.75 283 ALA A CA 1
ATOM 2158 C C . ALA A 1 283 ? -14.188 23.5 9.656 1 95.75 283 ALA A C 1
ATOM 2160 O O . ALA A 1 283 ? -14.641 23.391 10.797 1 95.75 283 ALA A O 1
ATOM 2161 N N . GLY A 1 284 ? -13.148 22.859 9.219 1 93.62 284 GLY A N 1
ATOM 2162 C CA . GLY A 1 284 ? -12.367 22.016 10.117 1 93.62 284 GLY A CA 1
ATOM 2163 C C . GLY A 1 284 ? -11.617 22.812 11.172 1 93.62 284 GLY A C 1
ATOM 2164 O O . GLY A 1 284 ? -11.266 23.969 10.945 1 93.62 284 GLY A O 1
ATOM 2165 N N . THR A 1 285 ? -11.359 22.156 12.352 1 92 285 THR A N 1
ATOM 2166 C CA . THR A 1 285 ? -10.672 22.781 13.469 1 92 285 THR A CA 1
ATOM 2167 C C . THR A 1 285 ? -9.695 21.797 14.117 1 92 285 THR A C 1
ATOM 2169 O O . THR A 1 285 ? -9.672 20.609 13.758 1 92 285 THR A O 1
ATOM 2172 N N . PHE A 1 286 ? -8.852 22.344 15.047 1 88.06 286 PHE A N 1
ATOM 2173 C CA . PHE A 1 286 ? -8.07 21.531 15.969 1 88.06 286 PHE A CA 1
ATOM 2174 C C . PHE A 1 286 ? -8.844 21.281 17.25 1 88.06 286 PHE A C 1
ATOM 2176 O O . PHE A 1 286 ? -8.266 21.281 18.344 1 88.06 286 PHE A O 1
ATOM 2183 N N . SER A 1 287 ? -10.141 21.219 17.219 1 87 287 SER A N 1
ATOM 2184 C CA . SER A 1 287 ? -11 20.969 18.375 1 87 287 SER A CA 1
ATOM 2185 C C . SER A 1 287 ? -11.891 19.75 18.156 1 87 287 SER A C 1
ATOM 2187 O O . SER A 1 287 ? -11.82 19.109 17.109 1 87 287 SER A O 1
ATOM 2189 N N . ALA A 1 288 ? -12.648 19.469 19.141 1 87.5 288 ALA A N 1
ATOM 2190 C CA . ALA A 1 288 ? -13.445 18.25 19.141 1 87.5 288 ALA A CA 1
ATOM 2191 C C . ALA A 1 288 ? -14.617 18.359 18.156 1 87.5 288 ALA A C 1
ATOM 2193 O O . ALA A 1 288 ? -15.258 17.359 17.828 1 87.5 288 ALA A O 1
ATOM 2194 N N . ARG A 1 289 ? -14.828 19.625 17.641 1 90.38 289 ARG A N 1
ATOM 2195 C CA . ARG A 1 289 ? -15.898 19.828 16.672 1 90.38 289 ARG A CA 1
ATOM 2196 C C . ARG A 1 289 ? -15.461 20.797 15.57 1 90.38 289 ARG A C 1
ATOM 2198 O O . ARG A 1 289 ? -14.609 21.656 15.797 1 90.38 289 ARG A O 1
ATOM 2205 N N . PRO A 1 290 ? -16.141 20.656 14.398 1 93.25 290 PRO A N 1
ATOM 2206 C CA . PRO A 1 290 ? -15.922 21.703 13.391 1 93.25 290 PRO A CA 1
ATOM 2207 C C . PRO A 1 290 ? -16.484 23.047 13.812 1 93.25 290 PRO A C 1
ATOM 2209 O O . PRO A 1 290 ? -17.281 23.125 14.75 1 93.25 290 PRO A O 1
ATOM 2212 N N . ALA A 1 291 ? -16.047 24.062 13.211 1 93.38 291 ALA A N 1
ATOM 2213 C CA . ALA A 1 291 ? -16.641 25.391 13.391 1 93.38 291 ALA A CA 1
ATOM 2214 C C . ALA A 1 291 ? -17.875 25.562 12.516 1 93.38 291 ALA A C 1
ATOM 2216 O O . ALA A 1 291 ? -17.797 25.391 11.297 1 93.38 291 ALA A O 1
ATOM 2217 N N . VAL A 1 292 ? -18.938 25.781 13.102 1 94.5 292 VAL A N 1
ATOM 2218 C CA . VAL A 1 292 ? -20.172 26.141 12.398 1 94.5 292 VAL A CA 1
ATOM 2219 C C . VAL A 1 292 ? -20.375 27.656 12.477 1 94.5 292 VAL A C 1
ATOM 2221 O O . VAL A 1 292 ? -20.625 28.203 13.555 1 94.5 292 VAL A O 1
ATOM 2224 N N . ILE A 1 293 ? -20.328 28.328 11.359 1 95.25 293 ILE A N 1
ATOM 2225 C CA . ILE A 1 293 ? -20.219 29.781 11.297 1 95.25 293 ILE A CA 1
ATOM 2226 C C . ILE A 1 293 ? -21.453 30.359 10.625 1 95.25 293 ILE A C 1
ATOM 2228 O O . ILE A 1 293 ? -21.797 30 9.492 1 95.25 293 ILE A O 1
ATOM 2232 N N . ASP A 1 294 ? -22.062 31.281 11.25 1 94.19 294 ASP A N 1
ATOM 2233 C CA . ASP A 1 294 ? -23.141 32.031 10.633 1 94.19 294 ASP A CA 1
ATOM 2234 C C . ASP A 1 294 ? -22.609 33.125 9.711 1 94.19 294 ASP A C 1
ATOM 2236 O O . ASP A 1 294 ? -21.766 33.938 10.125 1 94.19 294 ASP A O 1
ATOM 2240 N N . VAL A 1 295 ? -23.094 33.125 8.562 1 94.81 295 VAL A N 1
ATOM 2241 C CA . VAL A 1 295 ? -22.688 34.156 7.609 1 94.81 295 VAL A CA 1
ATOM 2242 C C . VAL A 1 295 ? -23.531 35.406 7.805 1 94.81 295 VAL A C 1
ATOM 2244 O O . VAL A 1 295 ? -24.766 35.375 7.648 1 94.81 295 VAL A O 1
ATOM 2247 N N . PRO A 1 296 ? -22.922 36.469 8.102 1 93 296 PRO A N 1
ATOM 2248 C CA . PRO A 1 296 ? -23.703 37.656 8.32 1 93 296 PRO A CA 1
ATOM 2249 C C . PRO A 1 296 ? -24.312 38.219 7.027 1 93 296 PRO A C 1
ATOM 2251 O O . PRO A 1 296 ? -23.781 37.969 5.941 1 93 296 PRO A O 1
ATOM 2254 N N . GLU A 1 297 ? -25.359 38.906 7.23 1 88.5 297 GLU A N 1
ATOM 2255 C CA . GLU A 1 297 ? -25.922 39.625 6.102 1 88.5 297 GLU A CA 1
ATOM 2256 C C . GLU A 1 297 ? -25 40.75 5.633 1 88.5 297 GLU A C 1
ATOM 2258 O O . GLU A 1 297 ? -24.469 41.5 6.449 1 88.5 297 GLU A O 1
ATOM 2263 N N . ILE A 1 298 ? -24.734 40.781 4.414 1 83.62 298 ILE A N 1
ATOM 2264 C CA . ILE A 1 298 ? -23.906 41.812 3.842 1 83.62 298 ILE A CA 1
ATOM 2265 C C . ILE A 1 298 ? -24.781 42.906 3.242 1 83.62 298 ILE A C 1
ATOM 2267 O O . ILE A 1 298 ? -25.5 42.688 2.264 1 83.62 298 ILE A O 1
ATOM 2271 N N . PRO A 1 299 ? -24.656 44.031 3.738 1 78.81 299 PRO A N 1
ATOM 2272 C CA . PRO A 1 299 ? -25.484 45.125 3.195 1 78.81 299 PRO A CA 1
ATOM 2273 C C . PRO A 1 299 ? -25.109 45.5 1.761 1 78.81 299 PRO A C 1
ATOM 2275 O O . PRO A 1 299 ? -23.938 45.438 1.39 1 78.81 299 PRO A O 1
ATOM 2278 N N . ALA A 1 300 ? -26.109 45.781 0.937 1 74 300 ALA A N 1
ATOM 2279 C CA . ALA A 1 300 ? -25.906 46.156 -0.463 1 74 300 ALA A CA 1
ATOM 2280 C C . ALA A 1 300 ? -25.031 47.406 -0.584 1 74 300 ALA A C 1
ATOM 2282 O O . ALA A 1 300 ? -24.312 47.562 -1.568 1 74 300 ALA A O 1
ATOM 2283 N N . ASP A 1 301 ? -25.078 48.25 0.452 1 68.94 301 ASP A N 1
ATOM 2284 C CA . ASP A 1 301 ? -24.344 49.5 0.393 1 68.94 301 ASP A CA 1
ATOM 2285 C C . ASP A 1 301 ? -23.016 49.406 1.144 1 68.94 301 ASP A C 1
ATOM 2287 O O . ASP A 1 301 ? -22.438 50.438 1.501 1 68.94 301 ASP A O 1
ATOM 2291 N N . ALA A 1 302 ? -22.656 48.25 1.443 1 71.44 302 ALA A N 1
ATOM 2292 C CA . ALA A 1 302 ? -21.391 48.094 2.143 1 71.44 302 ALA A CA 1
ATOM 2293 C C . ALA A 1 302 ? -20.25 48.719 1.328 1 71.44 302 ALA A C 1
ATOM 2295 O O . ALA A 1 302 ? -20.172 48.531 0.112 1 71.44 302 ALA A O 1
ATOM 2296 N N . LEU A 1 303 ? -19.469 49.531 1.995 1 70.38 303 LEU A N 1
ATOM 2297 C CA . LEU A 1 303 ? -18.344 50.188 1.336 1 70.38 303 LEU A CA 1
ATOM 2298 C C . LEU A 1 303 ? -17.266 49.156 0.99 1 70.38 303 LEU A C 1
ATOM 2300 O O . LEU A 1 303 ? -17.062 48.188 1.717 1 70.38 303 LEU A O 1
ATOM 2304 N N . PRO A 1 304 ? -16.594 49.344 -0.125 1 67 304 PRO A N 1
ATOM 2305 C CA . PRO A 1 304 ? -15.609 48.406 -0.629 1 67 304 PRO A CA 1
ATOM 2306 C C . PRO A 1 304 ? -14.508 48.094 0.385 1 67 304 PRO A C 1
ATOM 2308 O O . PRO A 1 304 ? -13.961 47 0.401 1 67 304 PRO A O 1
ATOM 2311 N N . ASP A 1 305 ? -14.289 49 1.246 1 70.5 305 ASP A N 1
ATOM 2312 C CA . ASP A 1 305 ? -13.102 48.844 2.086 1 70.5 305 ASP A CA 1
ATOM 2313 C C . ASP A 1 305 ? -13.477 48.281 3.453 1 70.5 305 ASP A C 1
ATOM 2315 O O . ASP A 1 305 ? -12.609 48.094 4.309 1 70.5 305 ASP A O 1
ATOM 2319 N N . GLU A 1 306 ? -14.688 47.969 3.645 1 82.81 306 GLU A N 1
ATOM 2320 C CA . GLU A 1 306 ? -15.07 47.5 4.969 1 82.81 306 GLU A CA 1
ATOM 2321 C C . GLU A 1 306 ? -15.133 46 5.02 1 82.81 306 GLU A C 1
ATOM 2323 O O . GLU A 1 306 ? -15.906 45.375 4.289 1 82.81 306 GLU A O 1
ATOM 2328 N N . VAL A 1 307 ? -14.148 45.375 5.699 1 89.56 307 VAL A N 1
ATOM 2329 C CA . VAL A 1 307 ? -14.172 43.938 5.949 1 89.56 307 VAL A CA 1
ATOM 2330 C C . VAL A 1 307 ? -14.594 43.688 7.395 1 89.56 307 VAL A C 1
ATOM 2332 O O . VAL A 1 307 ? -13.969 44.188 8.328 1 89.56 307 VAL A O 1
ATOM 2335 N N . ARG A 1 308 ? -15.641 42.969 7.66 1 91.56 308 ARG A N 1
ATOM 2336 C CA . ARG A 1 308 ? -16.062 42.594 9 1 91.56 308 ARG A CA 1
ATOM 2337 C C . ARG A 1 308 ? -15.172 41.5 9.578 1 91.56 308 ARG A C 1
ATOM 2339 O O . ARG A 1 308 ? -14.977 40.469 8.953 1 91.56 308 ARG A O 1
ATOM 2346 N N . GLU A 1 309 ? -14.594 41.75 10.719 1 92.88 309 GLU A N 1
ATOM 2347 C CA . GLU A 1 309 ? -13.734 40.781 11.398 1 92.88 309 GLU A CA 1
ATOM 2348 C C . GLU A 1 309 ? -14.453 40.125 12.562 1 92.88 309 GLU A C 1
ATOM 2350 O O . GLU A 1 309 ? -15.008 40.812 13.43 1 92.88 309 GLU A O 1
ATOM 2355 N N . ILE A 1 310 ? -14.508 38.844 12.562 1 94.56 310 ILE A N 1
ATOM 2356 C CA . ILE A 1 310 ? -15.195 38.094 13.609 1 94.56 310 ILE A CA 1
ATOM 2357 C C . ILE A 1 310 ? -14.242 37.062 14.203 1 94.56 310 ILE A C 1
ATOM 2359 O O . ILE A 1 310 ? -13.641 36.281 13.477 1 94.56 310 ILE A O 1
ATOM 2363 N N . THR A 1 311 ? -14.07 37.031 15.492 1 92.31 311 THR A N 1
ATOM 2364 C CA . THR A 1 311 ? -13.273 36 16.172 1 92.31 311 THR A CA 1
ATOM 2365 C C . THR A 1 311 ? -14.148 34.844 16.609 1 92.31 311 THR A C 1
ATOM 2367 O O . THR A 1 311 ? -15.18 35.031 17.266 1 92.31 311 THR A O 1
ATOM 2370 N N . LEU A 1 312 ? -13.719 33.656 16.25 1 91.38 312 LEU A N 1
ATOM 2371 C CA . LEU A 1 312 ? -14.445 32.469 16.625 1 91.38 312 LEU A CA 1
ATOM 2372 C C . LEU A 1 312 ? -13.852 31.828 17.875 1 91.38 312 LEU A C 1
ATOM 2374 O O . LEU A 1 312 ? -12.625 31.828 18.047 1 91.38 312 LEU A O 1
ATOM 2378 N N . GLU A 1 313 ? -14.688 31.281 18.734 1 85.56 313 GLU A N 1
ATOM 2379 C CA . GLU A 1 313 ? -14.25 30.594 19.938 1 85.56 313 GLU A CA 1
ATOM 2380 C C . GLU A 1 313 ? -14.109 29.094 19.703 1 85.56 313 GLU A C 1
ATOM 2382 O O . GLU A 1 313 ? -14.906 28.5 18.969 1 85.56 313 GLU A O 1
ATOM 2387 N N . ALA A 1 314 ? -13.117 28.594 20.344 1 78.75 314 ALA A N 1
ATOM 2388 C CA . ALA A 1 314 ? -12.82 27.172 20.188 1 78.75 314 ALA A CA 1
ATOM 2389 C C . ALA A 1 314 ? -13.742 26.312 21.047 1 78.75 314 ALA A C 1
ATOM 2391 O O . ALA A 1 314 ? -14.148 26.734 22.125 1 78.75 314 ALA A O 1
ATOM 2392 N N . SER A 1 315 ? -14.109 25.172 20.5 1 79.25 315 SER A N 1
ATOM 2393 C CA . SER A 1 315 ? -14.664 24.109 21.344 1 79.25 315 SER A CA 1
ATOM 2394 C C . SER A 1 315 ? -13.578 23.422 22.156 1 79.25 315 SER A C 1
ATOM 2396 O O . SER A 1 315 ? -12.492 23.969 22.328 1 79.25 315 SER A O 1
ATOM 2398 N N . VAL A 1 316 ? -13.922 22.219 22.75 1 81.88 316 VAL A N 1
ATOM 2399 C CA . VAL A 1 316 ? -12.969 21.422 23.531 1 81.88 316 VAL A CA 1
ATOM 2400 C C . VAL A 1 316 ? -11.789 21.031 22.641 1 81.88 316 VAL A C 1
ATOM 2402 O O . VAL A 1 316 ? -11.984 20.453 21.562 1 81.88 316 VAL A O 1
ATOM 2405 N N . PRO A 1 317 ? -10.562 21.422 23.062 1 82.75 317 PRO A N 1
ATOM 2406 C CA . PRO A 1 317 ? -9.406 21.109 22.219 1 82.75 317 PRO A CA 1
ATOM 2407 C C . PRO A 1 317 ? -9.094 19.609 22.172 1 82.75 317 PRO A C 1
ATOM 2409 O O . PRO A 1 317 ? -9.422 18.891 23.109 1 82.75 317 PRO A O 1
ATOM 2412 N N . THR A 1 318 ? -8.57 19.188 21.078 1 84.25 318 THR A N 1
ATOM 2413 C CA . THR A 1 318 ? -7.984 17.859 21 1 84.25 318 THR A CA 1
ATOM 2414 C C . THR A 1 318 ? -6.629 17.828 21.703 1 84.25 318 THR A C 1
ATOM 2416 O O . THR A 1 318 ? -6.074 18.875 22.047 1 84.25 318 THR A O 1
ATOM 2419 N N . HIS A 1 319 ? -6.059 16.531 21.938 1 82.12 319 HIS A N 1
ATOM 2420 C CA . HIS A 1 319 ? -4.875 16.453 22.781 1 82.12 319 HIS A CA 1
ATOM 2421 C C . HIS A 1 319 ? -3.771 15.641 22.109 1 82.12 319 HIS A C 1
ATOM 2423 O O . HIS A 1 319 ? -2.889 15.109 22.781 1 82.12 319 HIS A O 1
ATOM 2429 N N . GLY A 1 320 ? -3.805 15.547 20.875 1 89.81 320 GLY A N 1
ATOM 2430 C CA . GLY A 1 320 ? -2.732 14.844 20.188 1 89.81 320 GLY A CA 1
ATOM 2431 C C . GLY A 1 320 ? -1.363 15.445 20.453 1 89.81 320 GLY A C 1
ATOM 2432 O O . GLY A 1 320 ? -1.231 16.656 20.625 1 89.81 320 GLY A O 1
ATOM 2433 N N . VAL A 1 321 ? -0.288 14.547 20.531 1 93.19 321 VAL A N 1
ATOM 2434 C CA . VAL A 1 321 ? 1.089 15.008 20.703 1 93.19 321 VAL A CA 1
ATOM 2435 C C . VAL A 1 321 ? 1.739 15.195 19.328 1 93.19 321 VAL A C 1
ATOM 2437 O O . VAL A 1 321 ? 1.815 14.258 18.547 1 93.19 321 VAL A O 1
ATOM 2440 N N . ASN A 1 322 ? 2.201 16.391 19.094 1 94.62 322 ASN A N 1
ATOM 2441 C CA . ASN A 1 322 ? 2.742 16.719 17.781 1 94.62 322 ASN A CA 1
ATOM 2442 C C . ASN A 1 322 ? 4.254 16.516 17.734 1 94.62 322 ASN A C 1
ATOM 2444 O O . ASN A 1 322 ? 4.816 16.266 16.672 1 94.62 322 ASN A O 1
ATOM 2448 N N . HIS A 1 323 ? 4.883 16.719 18.875 1 97.06 323 HIS A N 1
ATOM 2449 C CA . HIS A 1 323 ? 6.34 16.641 18.922 1 97.06 323 HIS A CA 1
ATOM 2450 C C . HIS A 1 323 ? 6.828 16.344 20.328 1 97.06 323 HIS A C 1
ATOM 2452 O O . HIS A 1 323 ? 6.168 16.703 21.312 1 97.06 323 HIS A O 1
ATOM 2458 N N . VAL A 1 324 ? 8.016 15.703 20.422 1 96.75 324 VAL A N 1
ATOM 2459 C CA . VAL A 1 324 ? 8.703 15.5 21.688 1 96.75 324 VAL A CA 1
ATOM 2460 C C . VAL A 1 324 ? 10.18 15.859 21.547 1 96.75 324 VAL A C 1
ATOM 2462 O O . VAL A 1 324 ? 10.758 15.711 20.469 1 96.75 324 VAL A O 1
ATOM 2465 N N . SER A 1 325 ? 10.68 16.312 22.547 1 97.38 325 SER A N 1
ATOM 2466 C CA . SER A 1 325 ? 12.102 16.625 22.688 1 97.38 325 SER A CA 1
ATOM 2467 C C . SER A 1 325 ? 12.617 16.281 24.078 1 97.38 325 SER A C 1
ATOM 2469 O O . SER A 1 325 ? 11.906 16.453 25.062 1 97.38 325 SER A O 1
ATOM 2471 N N . ALA A 1 326 ? 13.883 15.781 24.078 1 95.44 326 ALA A N 1
ATOM 2472 C CA . ALA A 1 326 ? 14.453 15.383 25.359 1 95.44 326 ALA A CA 1
ATOM 2473 C C . ALA A 1 326 ? 15.883 15.891 25.5 1 95.44 326 ALA A C 1
ATOM 2475 O O . ALA A 1 326 ? 16.594 16.031 24.5 1 95.44 326 ALA A O 1
ATOM 2476 N N . ALA A 1 327 ? 16.266 16.141 26.656 1 92.25 327 ALA A N 1
ATOM 2477 C CA . ALA A 1 327 ? 17.625 16.484 27.062 1 92.25 327 ALA A CA 1
ATOM 2478 C C . ALA A 1 327 ? 17.906 16.016 28.5 1 92.25 327 ALA A C 1
ATOM 2480 O O . ALA A 1 327 ? 17.266 16.484 29.438 1 92.25 327 ALA A O 1
ATOM 2481 N N . GLY A 1 328 ? 18.859 15.133 28.625 1 87.5 328 GLY A N 1
ATOM 2482 C CA . GLY A 1 328 ? 19.031 14.508 29.922 1 87.5 328 GLY A CA 1
ATOM 2483 C C . GLY A 1 328 ? 17.828 13.719 30.375 1 87.5 328 GLY A C 1
ATOM 2484 O O . GLY A 1 328 ? 17.375 12.812 29.672 1 87.5 328 GLY A O 1
ATOM 2485 N N . GLU A 1 329 ? 17.25 14.164 31.484 1 88.38 329 GLU A N 1
ATOM 2486 C CA . GLU A 1 329 ? 16.094 13.469 32.031 1 88.38 329 GLU A CA 1
ATOM 2487 C C . GLU A 1 329 ? 14.805 14.234 31.734 1 88.38 329 GLU A C 1
ATOM 2489 O O . GLU A 1 329 ? 13.719 13.812 32.156 1 88.38 329 GLU A O 1
ATOM 2494 N N . VAL A 1 330 ? 14.984 15.328 31.062 1 92.19 330 VAL A N 1
ATOM 2495 C CA . VAL A 1 330 ? 13.836 16.172 30.781 1 92.19 330 VAL A CA 1
ATOM 2496 C C . VAL A 1 330 ? 13.188 15.75 29.453 1 92.19 330 VAL A C 1
ATOM 2498 O O . VAL A 1 330 ? 13.891 15.5 28.469 1 92.19 330 VAL A O 1
ATOM 2501 N N . LEU A 1 331 ? 11.875 15.625 29.484 1 93.94 331 LEU A N 1
ATOM 2502 C CA . LEU A 1 331 ? 11.086 15.359 28.297 1 93.94 331 LEU A CA 1
ATOM 2503 C C . LEU A 1 331 ? 10 16.422 28.109 1 93.94 331 LEU A C 1
ATOM 2505 O O . LEU A 1 331 ? 9.289 16.75 29.062 1 93.94 331 LEU A O 1
ATOM 2509 N N . ALA A 1 332 ? 9.93 17 26.969 1 95.38 332 ALA A N 1
ATOM 2510 C CA . ALA A 1 332 ? 8.875 17.969 26.641 1 95.38 332 ALA A CA 1
ATOM 2511 C C . ALA A 1 332 ? 8.023 17.469 25.484 1 95.38 332 ALA A C 1
ATOM 2513 O O . ALA A 1 332 ? 8.539 16.828 24.547 1 95.38 332 ALA A O 1
ATOM 2514 N N . ALA A 1 333 ? 6.738 17.719 25.531 1 95.31 333 ALA A N 1
ATOM 2515 C CA . ALA A 1 333 ? 5.797 17.344 24.484 1 95.31 333 ALA A CA 1
ATOM 2516 C C . ALA A 1 333 ? 4.879 18.516 24.125 1 95.31 333 ALA A C 1
ATOM 2518 O O . ALA A 1 333 ? 4.34 19.172 25.016 1 95.31 333 ALA A O 1
ATOM 2519 N N . GLY A 1 334 ? 4.785 18.844 22.844 1 94.44 334 GLY A N 1
ATOM 2520 C CA . GLY A 1 334 ? 3.832 19.828 22.375 1 94.44 334 GLY A CA 1
ATOM 2521 C C . GLY A 1 334 ? 2.535 19.219 21.875 1 94.44 334 GLY A C 1
ATOM 2522 O O . GLY A 1 334 ? 2.547 18.203 21.188 1 94.44 334 GLY A O 1
ATOM 2523 N N . GLY A 1 335 ? 1.428 19.859 22.188 1 89.88 335 GLY A N 1
ATOM 2524 C CA . GLY A 1 335 ? 0.147 19.234 21.891 1 89.88 335 GLY A CA 1
ATOM 2525 C C . GLY A 1 335 ? -0.765 20.094 21.047 1 89.88 335 GLY A C 1
ATOM 2526 O O . GLY A 1 335 ? -0.47 21.266 20.812 1 89.88 335 GLY A O 1
ATOM 2527 N N . ASP A 1 336 ? -1.84 19.516 20.641 1 87.44 336 ASP A N 1
ATOM 2528 C CA . ASP A 1 336 ? -2.883 20.172 19.859 1 87.44 336 ASP A CA 1
ATOM 2529 C C . ASP A 1 336 ? -3.604 21.234 20.688 1 87.44 336 ASP A C 1
ATOM 2531 O O . ASP A 1 336 ? -4.141 22.188 20.125 1 87.44 336 ASP A O 1
ATOM 2535 N N . ASN A 1 337 ? -3.539 21.094 21.969 1 82.25 337 ASN A N 1
ATOM 2536 C CA . ASN A 1 337 ? -4.336 21.953 22.828 1 82.25 337 ASN A CA 1
ATOM 2537 C C . ASN A 1 337 ? -3.605 23.266 23.141 1 82.25 337 ASN A C 1
ATOM 2539 O O . ASN A 1 337 ? -4.02 24.016 24.031 1 82.25 337 ASN A O 1
ATOM 2543 N N . GLY A 1 338 ? -2.479 23.453 22.562 1 87.94 338 GLY A N 1
ATOM 2544 C CA . GLY A 1 338 ? -1.732 24.672 22.781 1 87.94 338 GLY A CA 1
ATOM 2545 C C . GLY A 1 338 ? -0.922 24.672 24.062 1 87.94 338 GLY A C 1
ATOM 2546 O O . GLY A 1 338 ? -0.499 25.719 24.547 1 87.94 338 GLY A O 1
ATOM 2547 N N . THR A 1 339 ? -0.736 23.5 24.578 1 89.19 339 THR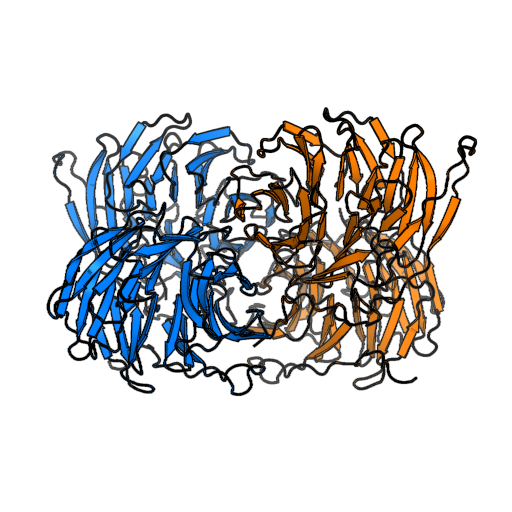 A N 1
ATOM 2548 C CA . THR A 1 339 ? 0.031 23.359 25.812 1 89.19 339 THR A CA 1
ATOM 2549 C C . THR A 1 339 ? 1.275 22.516 25.578 1 89.19 339 THR A C 1
ATOM 2551 O O . THR A 1 339 ? 1.28 21.641 24.719 1 89.19 339 THR A O 1
ATOM 2554 N N . ILE A 1 340 ? 2.297 22.844 26.344 1 93.94 340 ILE A N 1
ATOM 2555 C CA . ILE A 1 340 ? 3.506 22.031 26.422 1 93.94 340 ILE A CA 1
ATOM 2556 C C . ILE A 1 340 ? 3.529 21.266 27.75 1 93.94 340 ILE A C 1
ATOM 2558 O O . ILE A 1 340 ? 3.291 21.844 28.812 1 93.94 340 ILE A O 1
ATOM 2562 N N . ARG A 1 341 ? 3.771 20.062 27.672 1 92.31 341 ARG A N 1
ATOM 2563 C CA . ARG A 1 341 ? 4.008 19.266 28.875 1 92.31 341 ARG A CA 1
ATOM 2564 C C . ARG A 1 341 ? 5.492 19 29.062 1 92.31 341 ARG A C 1
ATOM 2566 O O . ARG A 1 341 ? 6.188 18.609 28.125 1 92.31 341 ARG A O 1
ATOM 2573 N N . VAL A 1 342 ? 5.918 19.219 30.266 1 93.12 342 VAL A N 1
ATOM 2574 C CA . VAL A 1 342 ? 7.328 18.984 30.562 1 93.12 342 VAL A CA 1
ATOM 2575 C C . VAL A 1 342 ? 7.457 18.016 31.75 1 93.12 342 VAL A C 1
ATOM 2577 O O . VAL A 1 342 ? 6.887 18.25 32.812 1 93.12 342 VAL A O 1
ATOM 2580 N N . TRP A 1 343 ? 8.133 16.938 31.547 1 90.5 343 TRP A N 1
ATOM 2581 C CA . TRP A 1 343 ? 8.555 16.031 32.594 1 90.5 343 TRP A CA 1
ATOM 2582 C C . TRP A 1 343 ? 10.008 16.266 33 1 90.5 343 TRP A C 1
ATOM 2584 O O . TRP A 1 343 ? 10.914 16.047 32.188 1 90.5 343 TRP A O 1
ATOM 2594 N N . SER A 1 344 ? 10.172 16.578 34.219 1 86.5 344 SER A N 1
ATOM 2595 C CA . SER A 1 344 ? 11.508 16.984 34.656 1 86.5 344 SER A CA 1
ATOM 2596 C C . SER A 1 344 ? 12.422 15.766 34.781 1 86.5 344 SER A C 1
ATOM 2598 O O . SER A 1 344 ? 13.648 15.891 34.688 1 86.5 344 SER A O 1
ATOM 2600 N N . HIS A 1 345 ? 11.898 14.68 35.094 1 81.62 345 HIS A N 1
ATOM 2601 C CA . HIS A 1 345 ? 12.617 13.414 35.188 1 81.62 345 HIS A CA 1
ATOM 2602 C C . HIS A 1 345 ? 11.672 12.234 35 1 81.62 345 HIS A C 1
ATOM 2604 O O . HIS A 1 345 ? 10.453 12.406 35 1 81.62 345 HIS A O 1
ATOM 2610 N N . ARG A 1 346 ? 12.297 11.117 34.812 1 77 346 ARG A N 1
ATOM 2611 C CA . ARG A 1 346 ? 11.492 9.914 34.656 1 77 346 ARG A CA 1
ATOM 2612 C C . ARG A 1 346 ? 10.57 9.711 35.844 1 77 346 ARG A C 1
ATOM 2614 O O . ARG A 1 346 ? 11 9.797 37 1 77 346 ARG A O 1
ATOM 2621 N N . GLY A 1 347 ? 9.367 9.477 35.531 1 73.19 347 GLY A N 1
ATOM 2622 C CA . GLY A 1 347 ? 8.391 9.234 36.594 1 73.19 347 GLY A CA 1
ATOM 2623 C C . GLY A 1 347 ? 7.793 10.508 37.156 1 73.19 347 GLY A C 1
ATOM 2624 O O . GLY A 1 347 ? 6.859 10.461 37.938 1 73.19 347 GLY A O 1
ATOM 2625 N N . ALA A 1 348 ? 8.266 11.633 36.75 1 77.5 348 ALA A N 1
ATOM 2626 C CA . ALA A 1 348 ? 7.73 12.906 37.25 1 77.5 348 ALA A CA 1
ATOM 2627 C C . ALA A 1 348 ? 6.344 13.172 36.656 1 77.5 348 ALA A C 1
ATOM 2629 O O . ALA A 1 348 ? 5.992 12.656 35.594 1 77.5 348 ALA A O 1
ATOM 2630 N N . THR A 1 349 ? 5.617 13.938 37.438 1 81.62 349 THR A N 1
ATOM 2631 C CA . THR A 1 349 ? 4.387 14.492 36.906 1 81.62 349 THR A CA 1
ATOM 2632 C C . THR A 1 349 ? 4.691 15.633 35.938 1 81.62 349 THR A C 1
ATOM 2634 O O . THR A 1 349 ? 5.57 16.453 36.188 1 81.62 349 THR A O 1
ATOM 2637 N N . ALA A 1 350 ? 3.982 15.734 34.906 1 86.06 350 ALA A N 1
ATOM 2638 C CA . ALA A 1 350 ? 4.223 16.75 33.875 1 86.06 350 ALA A CA 1
ATOM 2639 C C . ALA A 1 350 ? 3.754 18.125 34.312 1 86.06 350 ALA A C 1
ATOM 2641 O O . ALA A 1 350 ? 2.707 18.25 34.969 1 86.06 350 ALA A O 1
ATOM 2642 N N . THR A 1 351 ? 4.559 19.125 34.062 1 87.81 351 THR A N 1
ATOM 2643 C CA . THR A 1 351 ? 4.133 20.516 34.188 1 87.81 351 THR A CA 1
ATOM 2644 C C . THR A 1 351 ? 3.531 21.016 32.875 1 87.81 351 THR A C 1
ATOM 2646 O O . THR A 1 351 ? 4.125 20.828 31.797 1 87.81 351 THR A O 1
ATOM 2649 N N . GLU A 1 352 ? 2.361 21.578 32.938 1 88.5 352 GLU A N 1
ATOM 2650 C CA . GLU A 1 352 ? 1.719 22.125 31.766 1 88.5 352 GLU A CA 1
ATOM 2651 C C . GLU A 1 352 ? 2.09 23.594 31.562 1 88.5 352 GLU A C 1
ATOM 2653 O O . GLU A 1 352 ? 1.979 24.406 32.5 1 88.5 352 GLU A O 1
ATOM 2658 N N . VAL A 1 353 ? 2.537 23.906 30.359 1 89.12 353 VAL A N 1
ATOM 2659 C CA . VAL A 1 353 ? 2.949 25.25 29.984 1 89.12 353 VAL A CA 1
ATOM 2660 C C . VAL A 1 353 ? 2.076 25.766 28.844 1 89.12 353 VAL A C 1
ATOM 2662 O O . VAL A 1 353 ? 2.324 25.453 27.688 1 89.12 353 VAL A O 1
ATOM 2665 N N . PRO A 1 354 ? 1.114 26.609 29.141 1 83.44 354 PRO A N 1
ATOM 2666 C CA . PRO A 1 354 ? 0.3 27.172 28.062 1 83.44 354 PRO A CA 1
ATOM 2667 C C . PRO A 1 354 ? 1.064 28.188 27.203 1 83.44 354 PRO A C 1
ATOM 2669 O O . PRO A 1 354 ? 1.827 28.984 27.75 1 83.44 354 PRO A O 1
ATOM 2672 N N . VAL A 1 355 ? 1.158 28.156 25.922 1 76.94 355 VAL A N 1
ATOM 2673 C CA . VAL A 1 355 ? 1.979 29.031 25.094 1 76.94 355 VAL A CA 1
ATOM 2674 C C . VAL A 1 355 ? 1.141 30.203 24.578 1 76.94 355 VAL A C 1
ATOM 2676 O O . VAL A 1 355 ? 1.662 31.109 23.922 1 76.94 355 VAL A O 1
ATOM 2679 N N . GLY A 1 356 ? 0.047 30.594 25.281 1 62.84 356 GLY A N 1
ATOM 2680 C CA . GLY A 1 356 ? -0.61 31.891 25.312 1 62.84 356 GLY A CA 1
ATOM 2681 C C . GLY A 1 356 ? -1.545 32.125 24.141 1 62.84 356 GLY A C 1
ATOM 2682 O O . GLY A 1 356 ? -2.252 33.125 24.078 1 62.84 356 GLY A O 1
ATOM 2683 N N . ASN A 1 357 ? -1.53 31.375 22.953 1 68.38 357 ASN A N 1
ATOM 2684 C CA . ASN A 1 357 ? -2.461 31.75 21.906 1 68.38 357 ASN A CA 1
ATOM 2685 C C . ASN A 1 357 ? -3.395 30.594 21.547 1 68.38 357 ASN A C 1
ATOM 2687 O O . ASN A 1 357 ? -4.191 30.703 20.609 1 68.38 357 ASN A O 1
ATOM 2691 N N . GLY A 1 358 ? -3.281 29.625 22.281 1 72.06 358 GLY A N 1
ATOM 2692 C CA . GLY A 1 358 ? -4.195 28.516 22.109 1 72.06 358 GLY A CA 1
ATOM 2693 C C . GLY A 1 358 ? -3.934 27.703 20.859 1 72.06 358 GLY A C 1
ATOM 2694 O O . GLY A 1 358 ? -4.566 26.672 20.641 1 72.06 358 GLY A O 1
ATOM 2695 N N . SER A 1 359 ? -3.01 28.203 20.062 1 82.44 359 SER A N 1
ATOM 2696 C CA . SER A 1 359 ? -2.701 27.484 18.828 1 82.44 359 SER A CA 1
ATOM 2697 C C . SER A 1 359 ? -1.95 26.188 19.109 1 82.44 359 SER A C 1
ATOM 2699 O O . SER A 1 359 ? -1.249 26.078 20.109 1 82.44 359 SER A O 1
ATOM 2701 N N . LEU A 1 360 ? -2.107 25.281 18.219 1 89.12 360 LEU A N 1
ATOM 2702 C CA . LEU A 1 360 ? -1.393 24.016 18.297 1 89.12 360 LEU A CA 1
ATOM 2703 C C . LEU A 1 360 ? 0.114 24.234 18.375 1 89.12 360 LEU A C 1
ATOM 2705 O O . LEU A 1 360 ? 0.649 25.094 17.656 1 89.12 360 LEU A O 1
ATOM 2709 N N . VAL A 1 361 ? 0.735 23.469 19.297 1 93.44 361 VAL A N 1
ATOM 2710 C CA . VAL A 1 361 ? 2.191 23.484 19.391 1 93.44 361 VAL A CA 1
ATOM 2711 C C . VAL A 1 361 ? 2.779 22.406 18.484 1 93.44 361 VAL A C 1
ATOM 2713 O O . VAL A 1 361 ? 2.713 21.219 18.797 1 93.44 361 VAL A O 1
ATOM 2716 N N . ASN A 1 362 ? 3.373 22.844 17.406 1 94.62 362 ASN A N 1
ATOM 2717 C CA . ASN A 1 362 ? 3.895 21.922 16.406 1 94.62 362 ASN A CA 1
ATOM 2718 C C . ASN A 1 362 ? 5.242 21.344 16.828 1 94.62 362 ASN A C 1
ATOM 2720 O O . ASN A 1 362 ? 5.594 20.219 16.438 1 94.62 362 ASN A O 1
ATOM 2724 N N . THR A 1 363 ? 5.969 22.078 17.562 1 97.44 363 THR A N 1
ATOM 2725 C CA . THR A 1 363 ? 7.328 21.672 17.875 1 97.44 363 THR A CA 1
ATOM 2726 C C . THR A 1 363 ? 7.738 22.188 19.25 1 97.44 363 THR A C 1
ATOM 2728 O O . THR A 1 363 ? 7.285 23.25 19.688 1 97.44 363 THR A O 1
ATOM 2731 N N . VAL A 1 364 ? 8.547 21.391 19.938 1 97.62 364 VAL A N 1
ATOM 2732 C CA . VAL A 1 364 ? 9.211 21.781 21.188 1 97.62 364 VAL A CA 1
ATOM 2733 C C . VAL A 1 364 ? 10.695 21.406 21.125 1 97.62 364 VAL A C 1
ATOM 2735 O O . VAL A 1 364 ? 11.078 20.484 20.391 1 97.62 364 VAL A O 1
ATOM 2738 N N . ALA A 1 365 ? 11.484 22.141 21.859 1 98.12 365 ALA A N 1
ATOM 2739 C CA . ALA A 1 365 ? 12.914 21.859 21.922 1 98.12 365 ALA A CA 1
ATOM 2740 C C . ALA A 1 365 ? 13.469 22.172 23.312 1 98.12 365 ALA A C 1
ATOM 2742 O O . ALA A 1 365 ? 13.289 23.281 23.828 1 98.12 365 ALA A O 1
ATOM 2743 N N . VAL A 1 366 ? 14.125 21.203 23.922 1 96.81 366 VAL A N 1
ATOM 2744 C CA . VAL A 1 366 ? 14.828 21.406 25.188 1 96.81 366 VAL A CA 1
ATOM 2745 C C . VAL A 1 366 ? 16.328 21.203 24.969 1 96.81 366 VAL A C 1
ATOM 2747 O O . VAL A 1 366 ? 16.75 20.578 24 1 96.81 366 VAL A O 1
ATOM 2750 N N . SER A 1 367 ? 17.078 21.812 25.812 1 95.25 367 SER A N 1
ATOM 2751 C CA . SER A 1 367 ? 18.531 21.719 25.75 1 95.25 367 SER A CA 1
ATOM 2752 C C . SER A 1 367 ? 19.125 21.531 27.156 1 95.25 367 SER A C 1
ATOM 2754 O O . SER A 1 367 ? 18.641 22.141 28.109 1 95.25 367 SER A O 1
ATOM 2756 N N . ALA A 1 368 ? 20.188 20.734 27.203 1 91.56 368 ALA A N 1
ATOM 2757 C CA . ALA A 1 368 ? 20.891 20.547 28.469 1 91.56 368 ALA A CA 1
ATOM 2758 C C . ALA A 1 368 ? 21.578 21.844 28.906 1 91.56 368 ALA A C 1
ATOM 2760 O O . ALA A 1 368 ? 21.812 22.047 30.109 1 91.56 368 ALA A O 1
ATOM 2761 N N . GLU A 1 369 ? 21.844 22.734 28.031 1 94.12 369 GLU A N 1
ATOM 2762 C CA . GLU A 1 369 ? 22.531 23.984 28.328 1 94.12 369 GLU A CA 1
ATOM 2763 C C . GLU A 1 369 ? 21.562 25.047 28.812 1 94.12 369 GLU A C 1
ATOM 2765 O O . GLU A 1 369 ? 21.984 26.109 29.312 1 94.12 369 GLU A O 1
ATOM 2770 N N . LEU A 1 370 ? 20.344 24.766 28.719 1 94 370 LEU A N 1
ATOM 2771 C CA . LEU A 1 370 ? 19.312 25.719 29.125 1 94 370 LEU A CA 1
ATOM 2772 C C . LEU A 1 370 ? 18.297 25.062 30.047 1 94 370 LEU A C 1
ATOM 2774 O O . LEU A 1 370 ? 17.109 25.016 29.734 1 94 370 LEU A O 1
ATOM 2778 N N . PRO A 1 371 ? 18.75 24.609 31.172 1 91.94 371 PRO A N 1
ATOM 2779 C CA . PRO A 1 371 ? 17.844 23.922 32.094 1 91.94 371 PRO A CA 1
ATOM 2780 C C . PRO A 1 371 ? 16.641 24.766 32.5 1 91.94 371 PRO A C 1
ATOM 2782 O O . PRO A 1 371 ? 16.781 25.953 32.781 1 91.94 371 PRO A O 1
ATOM 2785 N N . GLY A 1 372 ? 15.531 24.188 32.375 1 92.5 372 GLY A N 1
ATOM 2786 C CA . GLY A 1 372 ? 14.305 24.828 32.781 1 92.5 372 GLY A CA 1
ATOM 2787 C C . GLY A 1 372 ? 13.602 25.594 31.688 1 92.5 372 GLY A C 1
ATOM 2788 O O . GLY A 1 372 ? 12.516 26.141 31.891 1 92.5 372 GLY A O 1
ATOM 2789 N N . LEU A 1 373 ? 14.203 25.688 30.578 1 95.44 373 LEU A N 1
ATOM 2790 C CA . LEU A 1 373 ? 13.602 26.391 29.453 1 95.44 373 LEU A CA 1
ATOM 2791 C C . LEU A 1 373 ? 13.18 25.406 28.359 1 95.44 373 LEU A C 1
ATOM 2793 O O . LEU A 1 373 ? 13.82 24.375 28.156 1 95.44 373 LEU A O 1
ATOM 2797 N N . VAL A 1 374 ? 12.094 25.719 27.688 1 96.69 374 VAL A N 1
ATOM 2798 C CA . VAL A 1 374 ? 11.602 24.953 26.547 1 96.69 374 VAL A CA 1
ATOM 2799 C C . VAL A 1 374 ? 11.234 25.906 25.422 1 96.69 374 VAL A C 1
ATOM 2801 O O . VAL A 1 374 ? 10.477 26.859 25.625 1 96.69 374 VAL A O 1
ATOM 2804 N N . ALA A 1 375 ? 11.844 25.766 24.281 1 97.69 375 ALA A N 1
ATOM 2805 C CA . ALA A 1 375 ? 11.422 26.5 23.094 1 97.69 375 ALA A CA 1
ATOM 2806 C C . ALA A 1 375 ? 10.234 25.828 22.422 1 97.69 375 ALA A C 1
ATOM 2808 O O . ALA A 1 375 ? 10.016 24.625 22.594 1 97.69 375 ALA A O 1
ATOM 2809 N N . TYR A 1 376 ? 9.422 26.562 21.719 1 96.44 376 TYR A N 1
ATOM 2810 C CA . TYR A 1 376 ? 8.266 26 21.031 1 96.44 376 TYR A CA 1
ATOM 2811 C C . TYR A 1 376 ? 7.973 26.781 19.75 1 96.44 376 TYR A C 1
ATOM 2813 O O . TYR A 1 376 ? 8.484 27.891 19.562 1 96.44 376 TYR A O 1
ATOM 2821 N N . GLY A 1 377 ? 7.324 26.188 18.828 1 95.44 377 GLY A N 1
ATOM 2822 C CA . GLY A 1 377 ? 6.711 26.781 17.641 1 95.44 377 GLY A CA 1
ATOM 2823 C C . GLY A 1 377 ? 5.277 26.328 17.422 1 95.44 377 GLY A C 1
ATOM 2824 O O . GLY A 1 377 ? 4.945 25.156 17.656 1 95.44 377 GLY A O 1
ATOM 2825 N N . SER A 1 378 ? 4.473 27.266 17 1 91.12 378 SER A N 1
ATOM 2826 C CA . SER A 1 378 ? 3.049 26.969 16.875 1 91.12 378 SER A CA 1
ATOM 2827 C C . SER A 1 378 ? 2.604 27.016 15.422 1 91.12 378 SER A C 1
ATOM 2829 O O . SER A 1 378 ? 3.346 27.469 14.555 1 91.12 378 SER A O 1
ATOM 2831 N N . PHE A 1 379 ? 1.405 26.578 15.234 1 88.94 379 PHE A N 1
ATOM 2832 C CA . PHE A 1 379 ? 0.817 26.609 13.898 1 88.94 379 PHE A CA 1
ATOM 2833 C C . PHE A 1 379 ? 0.475 28.031 13.484 1 88.94 379 PHE A C 1
ATOM 2835 O O . PHE A 1 379 ? 0.481 28.359 12.297 1 88.94 379 PHE A O 1
ATOM 2842 N N . SER A 1 380 ? 0.247 28.859 14.398 1 82.44 380 SER A N 1
ATOM 2843 C CA . SER A 1 380 ? -0.084 30.25 14.094 1 82.44 380 SER A CA 1
ATOM 2844 C C . SER A 1 380 ? 1.171 31.062 13.805 1 82.44 380 SER A C 1
ATOM 2846 O O . SER A 1 380 ? 1.092 32.281 13.57 1 82.44 380 SER A O 1
ATOM 2848 N N . GLY A 1 381 ? 2.35 30.469 13.945 1 88.12 381 GLY A N 1
ATOM 2849 C CA . GLY A 1 381 ? 3.586 31.156 13.602 1 88.12 381 GLY A CA 1
ATOM 2850 C C . GLY A 1 381 ? 4.305 31.734 14.812 1 88.12 381 GLY A C 1
ATOM 2851 O O . GLY A 1 381 ? 5.324 32.406 14.672 1 88.12 381 GLY A O 1
ATOM 2852 N N . ARG A 1 382 ? 3.791 31.469 15.969 1 91.38 382 ARG A N 1
ATOM 2853 C CA . ARG A 1 382 ? 4.453 31.953 17.172 1 91.38 382 ARG A CA 1
ATOM 2854 C C . ARG A 1 382 ? 5.648 31.078 17.531 1 91.38 382 ARG A C 1
ATOM 2856 O O . ARG A 1 382 ? 5.547 29.844 17.531 1 91.38 382 ARG A O 1
ATOM 2863 N N . VAL A 1 383 ? 6.777 31.703 17.75 1 95.69 383 VAL A N 1
ATOM 2864 C CA . VAL A 1 383 ? 7.977 31.047 18.266 1 95.69 383 VAL A CA 1
ATOM 2865 C C . VAL A 1 383 ? 8.359 31.656 19.625 1 95.69 383 VAL A C 1
ATOM 2867 O O . VAL A 1 383 ? 8.438 32.875 19.75 1 95.69 383 VAL A O 1
ATOM 2870 N N . GLY A 1 384 ? 8.586 30.797 20.594 1 96.31 384 GLY A N 1
ATOM 2871 C CA . GLY A 1 384 ? 8.906 31.344 21.906 1 96.31 384 GLY A CA 1
ATOM 2872 C C . GLY A 1 384 ? 9.781 30.422 22.734 1 96.31 384 GLY A C 1
ATOM 2873 O O . GLY A 1 384 ? 10.086 29.312 22.312 1 96.31 384 GLY A O 1
ATOM 2874 N N . VAL A 1 385 ? 10.297 30.953 23.766 1 97.31 385 VAL A N 1
ATOM 2875 C CA . VAL A 1 385 ? 10.992 30.25 24.844 1 97.31 385 VAL A CA 1
ATOM 2876 C C . VAL A 1 385 ? 10.242 30.438 26.156 1 97.31 385 VAL A C 1
ATOM 2878 O O . VAL A 1 385 ? 10.055 31.578 26.609 1 97.31 385 VAL A O 1
ATOM 2881 N N . ALA A 1 386 ? 9.836 29.359 26.719 1 95.75 386 ALA A N 1
ATOM 2882 C CA . ALA A 1 386 ? 9.055 29.406 27.953 1 95.75 386 ALA A CA 1
ATOM 2883 C C . ALA A 1 386 ? 9.836 28.828 29.125 1 95.75 386 ALA A C 1
ATOM 2885 O O . ALA A 1 386 ? 10.703 27.969 28.938 1 95.75 386 ALA A O 1
ATOM 2886 N N . ASP A 1 387 ? 9.508 29.375 30.25 1 93.38 387 ASP A N 1
ATOM 2887 C CA . ASP A 1 387 ? 10 28.797 31.5 1 93.38 387 ASP A CA 1
ATOM 2888 C C . ASP A 1 387 ? 9.141 27.625 31.938 1 93.38 387 ASP A C 1
ATOM 2890 O O . ASP A 1 387 ? 7.941 27.766 32.188 1 93.38 387 ASP A O 1
ATOM 2894 N N . ALA A 1 388 ? 9.766 26.438 32.062 1 90.06 388 ALA A N 1
ATOM 2895 C CA . ALA A 1 388 ? 9.031 25.203 32.344 1 90.06 388 ALA A CA 1
ATOM 2896 C C . ALA A 1 388 ? 8.508 25.156 33.781 1 90.06 388 ALA A C 1
ATOM 2898 O O . ALA A 1 388 ? 7.625 24.359 34.094 1 90.06 388 ALA A O 1
ATOM 2899 N N . VAL A 1 389 ? 9.023 25.969 34.594 1 83.94 389 VAL A N 1
ATOM 2900 C CA . VAL A 1 389 ? 8.625 25.984 36 1 83.94 389 VAL A CA 1
ATOM 2901 C C . VAL A 1 389 ? 7.453 26.953 36.188 1 83.94 389 VAL A C 1
ATOM 2903 O O . VAL A 1 389 ? 6.434 26.578 36.781 1 83.94 389 VAL A O 1
ATOM 2906 N N . THR A 1 390 ? 7.551 28.141 35.625 1 85.44 390 THR A N 1
ATOM 2907 C CA . THR A 1 390 ? 6.527 29.156 35.812 1 85.44 390 THR A CA 1
ATOM 2908 C C . THR A 1 390 ? 5.422 29.031 34.781 1 85.44 390 THR A C 1
ATOM 2910 O O . THR A 1 390 ? 4.316 29.531 34.969 1 85.44 390 THR A O 1
ATOM 2913 N N . GLY A 1 391 ? 5.844 28.469 33.719 1 83.81 391 GLY A N 1
ATOM 2914 C CA . GLY A 1 391 ? 4.887 28.312 32.625 1 83.81 391 GLY A CA 1
ATOM 2915 C C . GLY A 1 391 ? 4.73 29.578 31.797 1 83.81 391 GLY A C 1
ATOM 2916 O O . GLY A 1 391 ? 3.783 29.703 31.016 1 83.81 391 GLY A O 1
ATOM 2917 N N . ARG A 1 392 ? 5.586 30.531 31.953 1 88.31 392 ARG A N 1
ATOM 2918 C CA . ARG A 1 392 ? 5.484 31.812 31.25 1 88.31 392 ARG A CA 1
ATOM 2919 C C . ARG A 1 392 ? 6.543 31.906 30.156 1 88.31 392 ARG A C 1
ATOM 2921 O O . ARG A 1 392 ? 7.629 31.344 30.281 1 88.31 392 ARG A O 1
ATOM 2928 N N . ASP A 1 393 ? 6.199 32.719 29.188 1 92.25 393 ASP A N 1
ATOM 2929 C CA . ASP A 1 393 ? 7.164 33.031 28.125 1 92.25 393 ASP A CA 1
ATOM 2930 C C . ASP A 1 393 ? 8.281 33.938 28.625 1 92.25 393 ASP A C 1
ATOM 2932 O O . ASP A 1 393 ? 8.023 34.938 29.297 1 92.25 393 ASP A O 1
ATOM 2936 N N . VAL A 1 394 ? 9.43 33.562 28.297 1 94.88 394 VAL A N 1
ATOM 2937 C CA . VAL A 1 394 ? 10.586 34.406 28.516 1 94.88 394 VAL A CA 1
ATOM 2938 C C . VAL A 1 394 ? 10.781 35.344 27.297 1 94.88 394 VAL A C 1
ATOM 2940 O O . VAL A 1 394 ? 11.125 36.5 27.453 1 94.88 394 VAL A O 1
ATOM 2943 N N . ALA A 1 395 ? 10.555 34.812 26.156 1 95.69 395 ALA A N 1
ATOM 2944 C CA . ALA A 1 395 ? 10.648 35.531 24.875 1 95.69 395 ALA A CA 1
ATOM 2945 C C . ALA A 1 395 ? 9.742 34.906 23.828 1 95.69 395 ALA A C 1
ATOM 2947 O O . ALA A 1 395 ? 9.453 33.688 23.891 1 95.69 395 ALA A O 1
ATOM 2948 N N . ALA A 1 396 ? 9.266 35.688 22.891 1 94.94 396 ALA A N 1
ATOM 2949 C CA . ALA A 1 396 ? 8.461 35.156 21.781 1 94.94 396 ALA A CA 1
ATOM 2950 C C . ALA A 1 396 ? 8.547 36.094 20.562 1 94.94 396 ALA A C 1
ATOM 2952 O O . ALA A 1 396 ? 8.766 37.281 20.703 1 94.94 396 ALA A O 1
ATOM 2953 N N . VAL A 1 397 ? 8.484 35.562 19.453 1 94.06 397 VAL A N 1
ATOM 2954 C CA . VAL A 1 397 ? 8.406 36.281 18.188 1 94.06 397 VAL A CA 1
ATOM 2955 C C . VAL A 1 397 ? 7.254 35.75 17.344 1 94.06 397 VAL A C 1
ATOM 2957 O O . VAL A 1 397 ? 6.895 34.562 17.469 1 94.06 397 VAL A O 1
ATOM 2960 N N . GLN A 1 398 ? 6.617 36.594 16.609 1 89.62 398 GLN A N 1
ATOM 2961 C CA . GLN A 1 398 ? 5.555 36.188 15.695 1 89.62 398 GLN A CA 1
ATOM 2962 C C . GLN A 1 398 ? 6.055 36.125 14.258 1 89.62 398 GLN A C 1
ATOM 2964 O O . GLN A 1 398 ? 6.535 37.125 13.719 1 89.62 398 GLN A O 1
ATOM 2969 N N . ARG A 1 399 ? 5.957 34.969 13.766 1 87.25 399 ARG A N 1
ATOM 2970 C CA . ARG A 1 399 ? 6.281 34.781 12.359 1 87.25 399 ARG A CA 1
ATOM 2971 C C . ARG A 1 399 ? 5.02 34.812 11.5 1 87.25 399 ARG A C 1
ATOM 2973 O O . ARG A 1 399 ? 3.908 34.719 12.023 1 87.25 399 ARG A O 1
ATOM 2980 N N . GLU A 1 400 ? 5.254 34.875 10.211 1 78.94 400 GLU A N 1
ATOM 2981 C CA . GLU A 1 400 ? 4.129 35 9.281 1 78.94 400 GLU A CA 1
ATOM 2982 C C . GLU A 1 400 ? 3.547 33.625 8.969 1 78.94 400 GLU A C 1
ATOM 2984 O O . GLU A 1 400 ? 2.352 33.5 8.703 1 78.94 400 GLU A O 1
ATOM 2989 N N . HIS A 1 401 ? 4.395 32.625 8.945 1 83.56 401 HIS A N 1
ATOM 2990 C CA . HIS A 1 401 ? 3.98 31.297 8.5 1 83.56 401 HIS A CA 1
ATOM 2991 C C . HIS A 1 401 ? 3.998 30.297 9.648 1 83.56 401 HIS A C 1
ATOM 2993 O O . HIS A 1 401 ? 4.723 30.484 10.633 1 83.56 401 HIS A O 1
ATOM 2999 N N . PRO A 1 402 ? 3.172 29.219 9.508 1 88.12 402 PRO A N 1
ATOM 3000 C CA . PRO A 1 402 ? 3.225 28.172 10.531 1 88.12 402 PRO A CA 1
ATOM 3001 C C . PRO A 1 402 ? 4.625 27.578 10.711 1 88.12 402 PRO A C 1
ATOM 3003 O O . PRO A 1 402 ? 5.359 27.422 9.734 1 88.12 402 PRO A O 1
ATOM 3006 N N . VAL A 1 403 ? 4.926 27.203 11.945 1 93.5 403 VAL A N 1
ATOM 3007 C CA . VAL A 1 403 ? 6.238 26.656 12.273 1 93.5 403 VAL A CA 1
ATOM 3008 C C . VAL A 1 403 ? 6.184 25.125 12.242 1 93.5 403 VAL A C 1
ATOM 3010 O O . VAL A 1 403 ? 5.27 24.516 12.805 1 93.5 403 VAL A O 1
ATOM 3013 N N . ASN A 1 404 ? 7.141 24.484 11.57 1 95.62 404 ASN A N 1
ATOM 3014 C CA . ASN A 1 404 ? 7.211 23.031 11.547 1 95.62 404 ASN A CA 1
ATOM 3015 C C . ASN A 1 404 ? 8.156 22.5 12.617 1 95.62 404 ASN A C 1
ATOM 3017 O O . ASN A 1 404 ? 7.844 21.516 13.289 1 95.62 404 ASN A O 1
ATOM 3021 N N . ARG A 1 405 ? 9.266 23.156 12.695 1 98.06 405 ARG A N 1
ATOM 3022 C CA . ARG A 1 405 ? 10.273 22.594 13.594 1 98.06 405 ARG A CA 1
ATOM 3023 C C . ARG A 1 405 ? 11.133 23.703 14.203 1 98.06 405 ARG A C 1
ATOM 3025 O O . ARG A 1 405 ? 11.438 24.703 13.547 1 98.06 405 ARG A O 1
ATOM 3032 N N . ALA A 1 406 ? 11.531 23.469 15.469 1 98 406 ALA A N 1
ATOM 3033 C CA . ALA A 1 406 ? 12.516 24.266 16.188 1 98 406 ALA A CA 1
ATOM 3034 C C . ALA A 1 406 ? 13.539 23.391 16.891 1 98 406 ALA A C 1
ATOM 3036 O O . ALA A 1 406 ? 13.195 22.328 17.438 1 98 406 ALA A O 1
ATOM 3037 N N . ALA A 1 407 ? 14.773 23.797 16.875 1 98.25 407 ALA A N 1
ATOM 3038 C CA . ALA A 1 407 ? 15.836 23.016 17.516 1 98.25 407 ALA A CA 1
ATOM 3039 C C . ALA A 1 407 ? 16.953 23.922 18.031 1 98.25 407 ALA A C 1
ATOM 3041 O O . ALA A 1 407 ? 17.391 24.828 17.312 1 98.25 407 ALA A O 1
ATOM 3042 N N . TRP A 1 408 ? 17.422 23.641 19.234 1 98.12 408 TRP A N 1
ATOM 3043 C CA . TRP A 1 408 ? 18.547 24.375 19.812 1 98.12 408 TRP A CA 1
ATOM 3044 C C . TRP A 1 408 ? 19.859 23.891 19.234 1 98.12 408 TRP A C 1
ATOM 3046 O O . TRP A 1 408 ? 20.062 22.703 19.016 1 98.12 408 TRP A O 1
ATOM 3056 N N . SER A 1 409 ? 20.734 24.922 19.109 1 97.88 409 SER A N 1
ATOM 3057 C CA . SER A 1 409 ? 22.109 24.516 18.844 1 97.88 409 SER A CA 1
ATOM 3058 C C . SER A 1 409 ? 22.703 23.797 20.047 1 97.88 409 SER A C 1
ATOM 3060 O O . SER A 1 409 ? 22.234 23.938 21.172 1 97.88 409 SER A O 1
ATOM 3062 N N . PRO A 1 410 ? 23.766 23.016 19.75 1 94.81 410 PRO A N 1
ATOM 3063 C CA . PRO A 1 410 ? 24.328 22.219 20.844 1 94.81 410 PRO A CA 1
ATOM 3064 C C . PRO A 1 410 ? 24.766 23.094 22.031 1 94.81 410 PRO A C 1
ATOM 3066 O O . PRO A 1 410 ? 24.719 22.641 23.172 1 94.81 410 PRO A O 1
ATOM 3069 N N . ASP A 1 411 ? 25.156 24.344 21.812 1 94.81 411 ASP A N 1
ATOM 3070 C CA . ASP A 1 411 ? 25.641 25.219 22.875 1 94.81 411 ASP A CA 1
ATOM 3071 C C . ASP A 1 411 ? 24.5 26.062 23.453 1 94.81 411 ASP A C 1
ATOM 3073 O O . ASP A 1 411 ? 24.719 26.875 24.344 1 94.81 411 ASP A O 1
ATOM 3077 N N . GLY A 1 412 ? 23.312 25.922 22.953 1 96 412 GLY A N 1
ATOM 3078 C CA . GLY A 1 412 ? 22.141 26.609 23.469 1 96 412 GLY A CA 1
ATOM 3079 C C . GLY A 1 412 ? 22.109 28.078 23.141 1 96 412 GLY A C 1
ATOM 3080 O O . GLY A 1 412 ? 21.328 28.844 23.719 1 96 412 GLY A O 1
ATOM 3081 N N . ARG A 1 413 ? 22.891 28.5 22.141 1 96.69 413 ARG A N 1
ATOM 3082 C CA . ARG A 1 413 ? 23.016 29.922 21.875 1 96.69 413 ARG A CA 1
ATOM 3083 C C . ARG A 1 413 ? 22.141 30.328 20.688 1 96.69 413 ARG A C 1
ATOM 3085 O O . ARG A 1 413 ? 21.891 31.516 20.484 1 96.69 413 ARG A O 1
ATOM 3092 N N . ARG A 1 414 ? 21.781 29.422 19.953 1 98.06 414 ARG A N 1
ATOM 3093 C CA . ARG A 1 414 ? 20.953 29.703 18.781 1 98.06 414 ARG A CA 1
ATOM 3094 C C . ARG A 1 414 ? 19.781 28.734 18.703 1 98.06 414 ARG A C 1
ATOM 3096 O O . ARG A 1 414 ? 19.875 27.578 19.109 1 98.06 414 ARG A O 1
ATOM 3103 N N . LEU A 1 415 ? 18.672 29.188 18.172 1 98.25 415 LEU A N 1
ATOM 3104 C CA . LEU A 1 415 ? 17.484 28.406 17.875 1 98.25 415 LEU A CA 1
ATOM 3105 C C . LEU A 1 415 ? 17.188 28.406 16.391 1 98.25 415 LEU A C 1
ATOM 3107 O O . LEU A 1 415 ? 17 29.453 15.781 1 98.25 415 LEU A O 1
ATOM 3111 N N . ALA A 1 416 ? 17.25 27.234 15.781 1 98.44 416 ALA A N 1
ATOM 3112 C CA . ALA A 1 416 ? 16.812 27.078 14.391 1 98.44 416 ALA A CA 1
ATOM 3113 C C . ALA A 1 416 ? 15.305 26.891 14.297 1 98.44 416 ALA A C 1
ATOM 3115 O O . ALA A 1 416 ? 14.727 26.109 15.055 1 98.44 416 ALA A O 1
ATOM 3116 N N . VAL A 1 417 ? 14.625 27.625 13.406 1 98.12 417 VAL A N 1
ATOM 3117 C CA . VAL A 1 417 ? 13.18 27.547 13.234 1 98.12 417 VAL A CA 1
ATOM 3118 C C . VAL A 1 417 ? 12.852 27.359 11.75 1 98.12 417 VAL A C 1
ATOM 3120 O O . VAL A 1 417 ? 13.234 28.188 10.922 1 98.12 417 VAL A O 1
ATOM 3123 N N . ALA A 1 418 ? 12.156 26.281 11.469 1 96.88 418 ALA A N 1
ATOM 3124 C CA . ALA A 1 418 ? 11.734 25.984 10.102 1 96.88 418 ALA A CA 1
ATOM 3125 C C . ALA A 1 418 ? 10.227 26.141 9.945 1 96.88 418 ALA A C 1
ATOM 3127 O O . ALA A 1 418 ? 9.469 25.859 10.875 1 96.88 418 ALA A O 1
ATOM 3128 N N . ASP A 1 419 ? 9.844 26.562 8.75 1 90.25 419 ASP A N 1
ATOM 3129 C CA . ASP A 1 419 ? 8.422 26.828 8.586 1 90.25 419 ASP A CA 1
ATOM 3130 C C . ASP A 1 419 ? 7.859 26.094 7.371 1 90.25 419 ASP A C 1
ATOM 3132 O O . ASP A 1 419 ? 8.555 25.297 6.75 1 90.25 419 ASP A O 1
ATOM 3136 N N . TYR A 1 420 ? 6.594 26.281 7.047 1 87.62 420 TYR A N 1
ATOM 3137 C CA . TYR A 1 420 ? 5.816 25.578 6.035 1 87.62 420 TYR A CA 1
ATOM 3138 C C . TYR A 1 420 ? 6.098 26.141 4.645 1 87.62 420 TYR A C 1
ATOM 3140 O O . TYR A 1 420 ? 5.676 25.562 3.641 1 87.62 420 TYR A O 1
ATOM 3148 N N . GLU A 1 421 ? 6.887 27.203 4.516 1 80.19 421 GLU A N 1
ATOM 3149 C CA . GLU A 1 421 ? 7.086 27.828 3.211 1 80.19 421 GLU A CA 1
ATOM 3150 C C . GLU A 1 421 ? 8.531 27.656 2.736 1 80.19 421 GLU A C 1
ATOM 3152 O O . GLU A 1 421 ? 8.945 28.297 1.767 1 80.19 421 GLU A O 1
ATOM 3157 N N . GLY A 1 422 ? 9.312 26.938 3.459 1 84.75 422 GLY A N 1
ATOM 3158 C CA . GLY A 1 422 ? 10.641 26.547 3 1 84.75 422 GLY A CA 1
ATOM 3159 C C . GLY A 1 422 ? 11.734 27.453 3.539 1 84.75 422 GLY A C 1
ATOM 3160 O O . GLY A 1 422 ? 12.859 27.438 3.031 1 84.75 422 GLY A O 1
ATOM 3161 N N . GLY A 1 423 ? 11.406 28.141 4.551 1 91.12 423 GLY A N 1
ATOM 3162 C CA . GLY A 1 423 ? 12.414 28.984 5.176 1 91.12 423 GLY A CA 1
ATOM 3163 C C . GLY A 1 423 ? 12.938 28.422 6.484 1 91.12 423 GLY A C 1
ATOM 3164 O O . GLY A 1 423 ? 12.203 27.781 7.223 1 91.12 423 GLY A O 1
ATOM 3165 N N . LEU A 1 424 ? 14.219 28.656 6.711 1 96.75 424 LEU A N 1
ATOM 3166 C CA . LEU A 1 424 ? 14.852 28.406 8 1 96.75 424 LEU A CA 1
ATOM 3167 C C . LEU A 1 424 ? 15.461 29.688 8.562 1 96.75 424 LEU A C 1
ATOM 3169 O O . LEU A 1 424 ? 16.25 30.359 7.895 1 96.75 424 LEU A O 1
ATOM 3173 N N . ASP A 1 425 ? 15.125 30.047 9.742 1 97.5 425 ASP A N 1
ATOM 3174 C CA . ASP A 1 425 ? 15.703 31.188 10.445 1 97.5 425 ASP A CA 1
ATOM 3175 C C . ASP A 1 425 ? 16.531 30.719 11.641 1 97.5 425 ASP A C 1
ATOM 3177 O O . ASP A 1 425 ? 16.125 29.812 12.375 1 97.5 425 ASP A O 1
ATOM 3181 N N . LEU A 1 426 ? 17.656 31.344 11.781 1 98.12 426 LEU A N 1
ATOM 3182 C CA . LEU A 1 426 ? 18.469 31.156 12.984 1 98.12 426 LEU A CA 1
ATOM 3183 C C . LEU A 1 426 ? 18.359 32.375 13.906 1 98.12 426 LEU A C 1
ATOM 3185 O O . LEU A 1 426 ? 18.703 33.469 13.516 1 98.12 426 LEU A O 1
ATOM 3189 N N . TYR A 1 427 ? 17.875 32.125 15.078 1 98.19 427 TYR A N 1
ATOM 3190 C CA . TYR A 1 427 ? 17.766 33.188 16.094 1 98.19 427 TYR A CA 1
ATOM 3191 C C . TYR A 1 427 ? 18.906 33.062 17.109 1 98.19 427 TYR A C 1
ATOM 3193 O O . TYR A 1 427 ? 19.234 31.969 17.578 1 98.19 427 TYR A O 1
ATOM 3201 N N . ALA A 1 428 ? 19.438 34.156 17.438 1 97.88 428 ALA A N 1
ATOM 3202 C CA . ALA A 1 428 ? 20.344 34.188 18.578 1 97.88 428 ALA A CA 1
ATOM 3203 C C . ALA A 1 428 ? 19.578 34.312 19.891 1 97.88 428 ALA A C 1
ATOM 3205 O O . ALA A 1 428 ? 18.609 35.094 19.984 1 97.88 428 ALA A O 1
ATOM 3206 N N . TRP A 1 429 ? 19.953 33.531 20.828 1 97.81 429 TRP A N 1
ATOM 3207 C CA . TRP A 1 429 ? 19.344 33.594 22.156 1 97.81 429 TRP A CA 1
ATOM 3208 C C . TRP A 1 429 ? 20.203 34.375 23.125 1 97.81 429 TRP A C 1
ATOM 3210 O O . TRP A 1 429 ? 21.359 34.031 23.391 1 97.81 429 TRP A O 1
ATOM 3220 N N . THR A 1 430 ? 19.625 35.438 23.766 1 96.62 430 THR A N 1
ATOM 3221 C CA . THR A 1 430 ? 20.391 36.312 24.656 1 96.62 430 THR A CA 1
ATOM 3222 C C . THR A 1 430 ? 20.062 36 26.125 1 96.62 430 THR A C 1
ATOM 3224 O O . THR A 1 430 ? 20.578 36.656 27.016 1 96.62 430 THR A O 1
ATOM 3227 N N . GLY A 1 431 ? 19.188 35.094 26.328 1 94.88 431 GLY A N 1
ATOM 3228 C CA . GLY A 1 431 ? 18.688 34.812 27.656 1 94.88 431 GLY A CA 1
ATOM 3229 C C . GLY A 1 431 ? 17.344 35.469 27.938 1 94.88 431 GLY A C 1
ATOM 3230 O O . GLY A 1 431 ? 16.625 35.062 28.844 1 94.88 431 GLY A O 1
ATOM 3231 N N . ARG A 1 432 ? 17.062 36.5 27.125 1 94.44 432 ARG A N 1
ATOM 3232 C CA . ARG A 1 432 ? 15.797 37.188 27.359 1 94.44 432 ARG A CA 1
ATOM 3233 C C . ARG A 1 432 ? 15.07 37.469 26.047 1 94.44 432 ARG A C 1
ATOM 3235 O O . ARG A 1 432 ? 13.906 37.844 26.047 1 94.44 432 ARG A O 1
ATOM 3242 N N . GLU A 1 433 ? 15.82 37.281 25 1 96.56 433 GLU A N 1
ATOM 3243 C CA . GLU A 1 433 ? 15.242 37.594 23.703 1 96.56 433 GLU A CA 1
ATOM 3244 C C . GLU A 1 433 ? 15.719 36.625 22.625 1 96.56 433 GLU A C 1
ATOM 3246 O O . GLU A 1 433 ? 16.797 36.031 22.75 1 96.56 433 GLU A O 1
ATOM 3251 N N . LEU A 1 434 ? 14.859 36.406 21.641 1 97.69 434 LEU A N 1
ATOM 3252 C CA . LEU A 1 434 ? 15.227 35.781 20.391 1 97.69 434 LEU A CA 1
ATOM 3253 C C . LEU A 1 434 ? 15.523 36.812 19.312 1 97.69 434 LEU A C 1
ATOM 3255 O O . LEU A 1 434 ? 14.625 37.531 18.875 1 97.69 434 LEU A O 1
ATOM 3259 N N . VAL A 1 435 ? 16.734 36.906 18.891 1 97.69 435 VAL A N 1
ATOM 3260 C CA . VAL A 1 435 ? 17.156 37.906 17.922 1 97.69 435 VAL A CA 1
ATOM 3261 C C . VAL A 1 435 ? 17.297 37.281 16.531 1 97.69 435 VAL A C 1
ATOM 3263 O O . VAL A 1 435 ? 18.062 36.344 16.359 1 97.69 435 VAL A O 1
ATOM 3266 N N . PRO A 1 436 ? 16.547 37.844 15.562 1 95.25 436 PRO A N 1
ATOM 3267 C CA . PRO A 1 436 ? 16.672 37.281 14.219 1 95.25 436 PRO A CA 1
ATOM 3268 C C . PRO A 1 436 ? 18.078 37.344 13.664 1 95.25 436 PRO A C 1
ATOM 3270 O O . PRO A 1 436 ? 18.766 38.375 13.859 1 95.25 436 PRO A O 1
ATOM 3273 N N . GLY A 1 437 ? 18.484 36.281 13.055 1 95.56 437 GLY A N 1
ATOM 3274 C CA . GLY A 1 437 ? 19.797 36.219 12.422 1 95.56 437 GLY A CA 1
ATOM 3275 C C . GLY A 1 437 ? 19.734 35.844 10.953 1 95.56 437 GLY A C 1
ATOM 3276 O O . GLY A 1 437 ? 19.094 36.5 10.156 1 95.56 437 GLY A O 1
ATOM 3277 N N . VAL A 1 438 ? 20.25 34.656 10.648 1 95.38 438 VAL A N 1
ATOM 3278 C CA . VAL A 1 438 ? 20.406 34.188 9.281 1 95.38 438 VAL A CA 1
ATOM 3279 C C . VAL A 1 438 ? 19.078 33.594 8.789 1 95.38 438 VAL A C 1
ATOM 3281 O O . VAL A 1 438 ? 18.359 32.969 9.562 1 95.38 438 VAL A O 1
ATOM 3284 N N . HIS A 1 439 ? 18.828 33.812 7.504 1 95.31 439 HIS A N 1
ATOM 3285 C CA . HIS A 1 439 ? 17.703 33.188 6.809 1 95.31 439 HIS A CA 1
ATOM 3286 C C . HIS A 1 439 ? 18.188 32.312 5.66 1 95.31 439 HIS A C 1
ATOM 3288 O O . HIS A 1 439 ? 18.938 32.75 4.797 1 95.31 439 HIS A O 1
ATOM 3294 N N . TYR A 1 440 ? 17.812 31.078 5.676 1 95.94 440 TYR A N 1
ATOM 3295 C CA . TYR A 1 440 ? 18.109 30.156 4.598 1 95.94 440 TYR A CA 1
ATOM 3296 C C . TYR A 1 440 ? 16.844 29.828 3.795 1 95.94 440 TYR A C 1
ATOM 3298 O O . TYR A 1 440 ? 15.836 29.406 4.359 1 95.94 440 TYR A O 1
ATOM 3306 N N . ALA A 1 441 ? 16.844 29.938 2.371 1 92.94 441 ALA A N 1
ATOM 3307 C CA . ALA A 1 441 ? 15.727 29.641 1.47 1 92.94 441 ALA A CA 1
ATOM 3308 C C . ALA A 1 441 ? 16.172 28.766 0.305 1 92.94 441 ALA A C 1
ATOM 3310 O O . ALA A 1 441 ? 15.891 29.078 -0.855 1 92.94 441 ALA A O 1
ATOM 3311 N N . GLY A 1 442 ? 16.797 27.719 0.6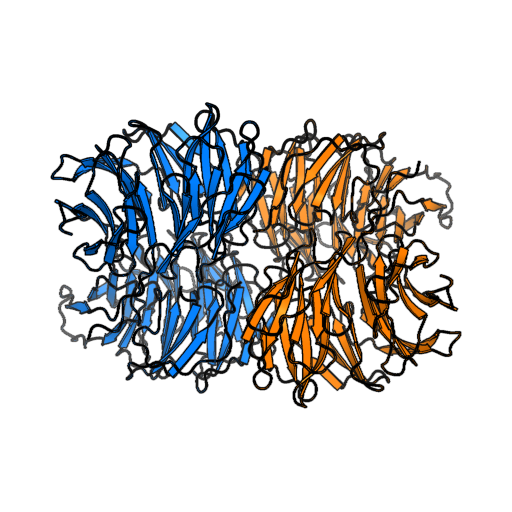14 1 92.88 442 GLY A N 1
ATOM 3312 C CA . GLY A 1 442 ? 17.391 26.906 -0.439 1 92.88 442 GLY A CA 1
ATOM 3313 C C . GLY A 1 442 ? 16.484 25.781 -0.893 1 92.88 442 GLY A C 1
ATOM 3314 O O . GLY A 1 442 ? 16.797 25.078 -1.858 1 92.88 442 GLY A O 1
ATOM 3315 N N . HIS A 1 443 ? 15.32 25.516 -0.274 1 93.69 443 HIS A N 1
ATOM 3316 C CA . HIS A 1 443 ? 14.445 24.391 -0.589 1 93.69 443 HIS A CA 1
ATOM 3317 C C . HIS A 1 443 ? 13.266 24.844 -1.447 1 93.69 443 HIS A C 1
ATOM 3319 O O . HIS A 1 443 ? 12.828 26 -1.353 1 93.69 443 HIS A O 1
ATOM 3325 N N . ASP A 1 444 ? 12.773 23.953 -2.324 1 88.25 444 ASP A N 1
ATOM 3326 C CA . ASP A 1 444 ? 11.547 24.141 -3.092 1 88.25 444 ASP A CA 1
ATOM 3327 C C . ASP A 1 444 ? 10.367 23.453 -2.416 1 88.25 444 ASP A C 1
ATOM 3329 O O . ASP A 1 444 ? 9.68 22.625 -3.037 1 88.25 444 ASP A O 1
ATOM 3333 N N . GLY A 1 445 ? 10.18 23.734 -1.199 1 89.38 445 GLY A N 1
ATOM 3334 C CA . GLY A 1 445 ? 9.109 23.172 -0.395 1 89.38 445 GLY A CA 1
ATOM 3335 C C . GLY A 1 445 ? 9.289 23.406 1.092 1 89.38 445 GLY A C 1
ATOM 3336 O O . GLY A 1 445 ? 10.266 24.031 1.512 1 89.38 445 GLY A O 1
ATOM 3337 N N . ALA A 1 446 ? 8.391 22.969 1.845 1 93.12 446 ALA A N 1
ATOM 3338 C CA . ALA A 1 446 ? 8.414 23.156 3.291 1 93.12 446 ALA A CA 1
ATOM 3339 C C . ALA A 1 446 ? 9.602 22.438 3.922 1 93.12 446 ALA A C 1
ATOM 3341 O O . ALA A 1 446 ? 9.984 21.359 3.48 1 93.12 446 ALA A O 1
ATOM 3342 N N . ILE A 1 447 ? 10.211 23.016 4.883 1 97.38 447 ILE A N 1
ATOM 3343 C CA . ILE A 1 447 ? 11.18 22.312 5.719 1 97.38 447 ILE A CA 1
ATOM 3344 C C . ILE A 1 447 ? 10.469 21.656 6.895 1 97.38 447 ILE A C 1
ATOM 3346 O O . ILE A 1 447 ? 9.898 22.344 7.75 1 97.38 447 ILE A O 1
ATOM 3350 N N . LYS A 1 448 ? 10.547 20.359 6.965 1 98.06 448 LYS A N 1
ATOM 3351 C CA . LYS A 1 448 ? 9.758 19.578 7.91 1 98.06 448 LYS A CA 1
ATOM 3352 C C . LYS A 1 448 ? 10.531 19.328 9.203 1 98.06 448 LYS A C 1
ATOM 3354 O O . LYS A 1 448 ? 9.93 19.062 10.25 1 98.06 448 LYS A O 1
ATOM 3359 N N . ASP A 1 449 ? 11.812 19.359 9.156 1 98.31 449 ASP A N 1
ATOM 3360 C CA . ASP A 1 449 ? 12.664 19.031 10.297 1 98.31 449 ASP A CA 1
ATOM 3361 C C . ASP A 1 449 ? 14.039 19.688 10.156 1 98.31 449 ASP A C 1
ATOM 3363 O O . ASP A 1 449 ? 14.383 20.203 9.094 1 98.31 449 ASP A O 1
ATOM 3367 N N . VAL A 1 450 ? 14.766 19.703 11.266 1 98.25 450 VAL A N 1
ATOM 3368 C CA . VAL A 1 450 ? 16.109 20.25 11.305 1 98.25 450 VAL A CA 1
ATOM 3369 C C . VAL A 1 450 ? 16.953 19.484 12.328 1 98.25 450 VAL A C 1
ATOM 3371 O O . VAL A 1 450 ? 16.453 19.094 13.383 1 98.25 450 VAL A O 1
ATOM 3374 N N . SER A 1 451 ? 18.188 19.234 12.016 1 98 451 SER A N 1
ATOM 3375 C CA . SER A 1 451 ? 19.156 18.625 12.93 1 98 451 SER A CA 1
ATOM 3376 C C . SER A 1 451 ? 20.453 19.406 12.977 1 98 451 SER A C 1
ATOM 3378 O O . SER A 1 451 ? 21.094 19.641 11.945 1 98 451 SER A O 1
ATOM 3380 N N . TRP A 1 452 ? 20.859 19.781 14.156 1 97.81 452 TRP A N 1
ATOM 3381 C CA . TRP A 1 452 ? 22.188 20.375 14.305 1 97.81 452 TRP A CA 1
ATOM 3382 C C . TRP A 1 452 ? 23.281 19.297 14.227 1 97.81 452 TRP A C 1
ATOM 3384 O O . TRP A 1 452 ? 23.156 18.234 14.844 1 97.81 452 TRP A O 1
ATOM 3394 N N . VAL A 1 453 ? 24.234 19.594 13.445 1 97.62 453 VAL A N 1
ATOM 3395 C CA . VAL A 1 453 ? 25.406 18.719 13.375 1 97.62 453 VAL A CA 1
ATOM 3396 C C . VAL A 1 453 ? 26.422 19.125 14.438 1 97.62 453 VAL A C 1
ATOM 3398 O O . VAL A 1 453 ? 26.938 18.281 15.172 1 97.62 453 VAL A O 1
ATOM 3401 N N . ASP A 1 454 ? 26.734 20.359 14.539 1 95.75 454 ASP A N 1
ATOM 3402 C CA . ASP A 1 454 ? 27.594 21.031 15.508 1 95.75 454 ASP A CA 1
ATOM 3403 C C . ASP A 1 454 ? 27.25 22.516 15.602 1 95.75 454 ASP A C 1
ATOM 3405 O O . ASP A 1 454 ? 26.141 22.922 15.258 1 95.75 454 ASP A O 1
ATOM 3409 N N . ALA A 1 455 ? 28.156 23.312 16.141 1 94.88 455 ALA A N 1
ATOM 3410 C CA . ALA A 1 455 ? 27.859 24.734 16.391 1 94.88 455 ALA A CA 1
ATOM 3411 C C . ALA A 1 455 ? 27.781 25.5 15.07 1 94.88 455 ALA A C 1
ATOM 3413 O O . ALA A 1 455 ? 27.188 26.578 15.008 1 94.88 455 ALA A O 1
ATOM 3414 N N . ASP A 1 456 ? 28.328 24.875 13.977 1 96.12 456 ASP A N 1
ATOM 3415 C CA . ASP A 1 456 ? 28.484 25.672 12.758 1 96.12 456 ASP A CA 1
ATOM 3416 C C . ASP A 1 456 ? 27.688 25.062 11.602 1 96.12 456 ASP A C 1
ATOM 3418 O O . ASP A 1 456 ? 27.562 25.672 10.539 1 96.12 456 ASP A O 1
ATOM 3422 N N . ARG A 1 457 ? 27.234 23.906 11.805 1 97.31 457 ARG A N 1
ATOM 3423 C CA . ARG A 1 457 ? 26.547 23.234 10.711 1 97.31 457 ARG A CA 1
ATOM 3424 C C . ARG A 1 457 ? 25.219 22.641 11.164 1 97.31 457 ARG A C 1
ATOM 3426 O O . ARG A 1 457 ? 25.078 22.219 12.312 1 97.31 457 ARG A O 1
ATOM 3433 N N . LEU A 1 458 ? 24.203 22.562 10.266 1 98.19 458 LEU A N 1
ATOM 3434 C CA . LEU A 1 458 ? 22.953 21.875 10.516 1 98.19 458 LEU A CA 1
ATOM 3435 C C . LEU A 1 458 ? 22.406 21.25 9.234 1 98.19 458 LEU A C 1
ATOM 3437 O O . LEU A 1 458 ? 22.875 21.578 8.133 1 98.19 458 LEU A O 1
ATOM 3441 N N . VAL A 1 459 ? 21.469 20.281 9.32 1 98.69 459 VAL A N 1
ATOM 3442 C CA . VAL A 1 459 ? 20.781 19.641 8.195 1 98.69 459 VAL A CA 1
ATOM 3443 C C . VAL A 1 459 ? 19.312 20.016 8.195 1 98.69 459 VAL A C 1
ATOM 3445 O O . VAL A 1 459 ? 18.656 20.016 9.242 1 98.69 459 VAL A O 1
ATOM 3448 N N . THR A 1 460 ? 18.797 20.438 7.023 1 98.5 460 THR A N 1
ATOM 3449 C CA . THR A 1 460 ? 17.375 20.703 6.828 1 98.5 460 THR A CA 1
ATOM 3450 C C . THR A 1 460 ? 16.734 19.594 5.988 1 98.5 460 THR A C 1
ATOM 3452 O O . THR A 1 460 ? 17.375 19.031 5.102 1 98.5 460 THR A O 1
ATOM 3455 N N . TYR A 1 461 ? 15.5 19.203 6.25 1 98.25 461 TYR A N 1
ATOM 3456 C CA . TYR A 1 461 ? 14.734 18.172 5.57 1 98.25 461 TYR A CA 1
ATOM 3457 C C . TYR A 1 461 ? 13.477 18.75 4.934 1 98.25 461 TYR A C 1
ATOM 3459 O O . TYR A 1 461 ? 12.672 19.391 5.613 1 98.25 461 TYR A O 1
ATOM 3467 N N . SER A 1 462 ? 13.219 18.438 3.662 1 97.44 462 SER A N 1
ATOM 3468 C CA . SER A 1 462 ? 12.203 19.219 2.971 1 97.44 462 SER A CA 1
ATOM 3469 C C . SER A 1 462 ? 11.258 18.328 2.184 1 97.44 462 SER A C 1
ATOM 3471 O O . SER A 1 462 ? 11.602 17.188 1.854 1 97.44 462 SER A O 1
ATOM 3473 N N . THR A 1 463 ? 10.125 18.859 1.854 1 93.31 463 THR A N 1
ATOM 3474 C CA . THR A 1 463 ? 9.125 18.188 1.021 1 93.31 463 THR A CA 1
ATOM 3475 C C . THR A 1 463 ? 9.594 18.125 -0.433 1 93.31 463 THR A C 1
ATOM 3477 O O . THR A 1 463 ? 9.016 17.406 -1.246 1 93.31 463 THR A O 1
ATOM 3480 N N . ASP A 1 464 ? 10.68 18.828 -0.788 1 89.5 464 ASP A N 1
ATOM 3481 C CA . ASP A 1 464 ? 11.188 18.812 -2.156 1 89.5 464 ASP A CA 1
ATOM 3482 C C . ASP A 1 464 ? 12.047 17.562 -2.4 1 89.5 464 ASP A C 1
ATOM 3484 O O . ASP A 1 464 ? 12.812 17.516 -3.369 1 89.5 464 ASP A O 1
ATOM 3488 N N . ARG A 1 465 ? 12.094 16.656 -1.412 1 90.94 465 ARG A N 1
ATOM 3489 C CA . ARG A 1 465 ? 12.734 15.344 -1.481 1 90.94 465 ARG A CA 1
ATOM 3490 C C . ARG A 1 465 ? 14.242 15.461 -1.269 1 90.94 465 ARG A C 1
ATOM 3492 O O 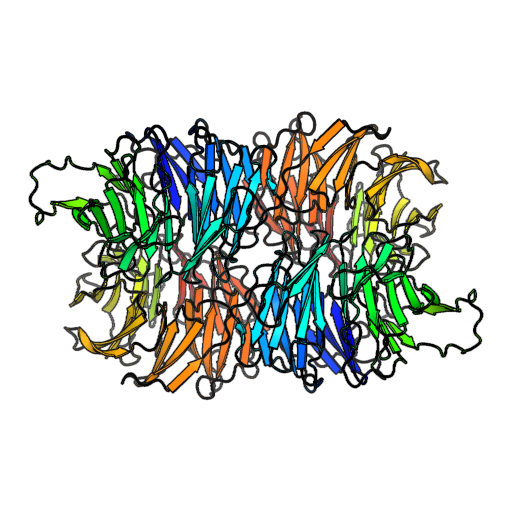. ARG A 1 465 ? 15 14.562 -1.651 1 90.94 465 ARG A O 1
ATOM 3499 N N . ARG A 1 466 ? 14.648 16.594 -0.647 1 94.94 466 ARG A N 1
ATOM 3500 C CA . ARG A 1 466 ? 16.078 16.781 -0.398 1 94.94 466 ARG A CA 1
ATOM 3501 C C . ARG A 1 466 ? 16.328 17.141 1.062 1 94.94 466 ARG A C 1
ATOM 3503 O O . ARG A 1 466 ? 15.484 17.766 1.71 1 94.94 466 ARG A O 1
ATOM 3510 N N . ALA A 1 467 ? 17.453 16.719 1.498 1 97.94 467 ALA A N 1
ATOM 3511 C CA . ALA A 1 467 ? 18.062 17.25 2.719 1 97.94 467 ALA A CA 1
ATOM 3512 C C . ALA A 1 467 ? 19.297 18.078 2.402 1 97.94 467 ALA A C 1
ATOM 3514 O O . ALA A 1 467 ? 20.062 17.734 1.502 1 97.94 467 ALA A O 1
ATOM 3515 N N . HIS A 1 468 ? 19.484 19.188 3.133 1 98.44 468 HIS A N 1
ATOM 3516 C CA . HIS A 1 468 ? 20.625 20.078 2.9 1 98.44 468 HIS A CA 1
ATOM 3517 C C . HIS A 1 468 ? 21.516 20.172 4.137 1 98.44 468 HIS A C 1
ATOM 3519 O O . HIS A 1 468 ? 21.031 20.469 5.23 1 98.44 468 HIS A O 1
ATOM 3525 N N . LEU A 1 469 ? 22.734 19.875 3.951 1 98.75 469 LEU A N 1
ATOM 3526 C CA . LEU A 1 469 ? 23.75 20.281 4.918 1 98.75 469 LEU A CA 1
ATOM 3527 C C . LEU A 1 469 ? 24.203 21.719 4.66 1 98.75 469 LEU A C 1
ATOM 3529 O O . LEU A 1 469 ? 24.703 22.031 3.578 1 98.75 469 LEU A O 1
ATOM 3533 N N . ILE A 1 470 ? 24.062 22.578 5.652 1 98.62 470 ILE A N 1
ATOM 3534 C CA . ILE A 1 470 ? 24.359 24 5.453 1 98.62 470 ILE A CA 1
ATOM 3535 C C . ILE A 1 470 ? 25.219 24.5 6.613 1 98.62 470 ILE A C 1
ATOM 3537 O O . ILE A 1 470 ? 25.234 23.906 7.688 1 98.62 470 ILE A O 1
ATOM 3541 N N . THR A 1 471 ? 25.859 25.656 6.383 1 98.19 471 THR A N 1
ATOM 3542 C CA . THR A 1 471 ? 26.516 26.359 7.473 1 98.19 471 THR A CA 1
ATOM 3543 C C . THR A 1 471 ? 25.531 27.281 8.195 1 98.19 471 THR A C 1
ATOM 3545 O O . THR A 1 471 ? 24.469 27.594 7.668 1 98.19 471 THR A O 1
ATOM 3548 N N . THR A 1 472 ? 25.906 27.688 9.398 1 97.25 472 THR A N 1
ATOM 3549 C CA . THR A 1 472 ? 25.062 28.609 10.156 1 97.25 472 THR A CA 1
ATOM 3550 C C . THR A 1 472 ? 25.047 29.984 9.484 1 97.25 472 THR A C 1
ATOM 3552 O O . THR A 1 472 ? 24.234 30.844 9.844 1 97.25 472 THR A O 1
ATOM 3555 N N . GLU A 1 473 ? 25.844 30.172 8.477 1 96.44 473 GLU A N 1
ATOM 3556 C CA . GLU A 1 473 ? 25.828 31.422 7.703 1 96.44 473 GLU A CA 1
ATOM 3557 C C . GLU A 1 473 ? 24.891 31.297 6.504 1 96.44 473 GLU A C 1
ATOM 3559 O O . GLU A 1 473 ? 24.719 32.25 5.754 1 96.44 473 GLU A O 1
ATOM 3564 N N . GLY A 1 474 ? 24.328 30.172 6.336 1 95.75 474 GLY A N 1
ATOM 3565 C CA . GLY A 1 474 ? 23.328 30 5.293 1 95.75 474 GLY A CA 1
ATOM 3566 C C . GLY A 1 474 ? 23.922 29.5 3.988 1 95.75 474 GLY A C 1
ATOM 3567 O O . GLY A 1 474 ? 23.344 29.703 2.92 1 95.75 474 GLY A O 1
ATOM 3568 N N . THR A 1 475 ? 25.078 28.922 4.09 1 97.31 475 THR A N 1
ATOM 3569 C CA . THR A 1 475 ? 25.719 28.406 2.883 1 97.31 475 THR A CA 1
ATOM 3570 C C . THR A 1 475 ? 25.469 26.906 2.738 1 97.31 475 THR A C 1
ATOM 3572 O O . THR A 1 475 ? 25.672 26.141 3.689 1 97.31 475 THR A O 1
ATOM 3575 N N . LEU A 1 476 ? 25.078 26.5 1.537 1 97.75 476 LEU A N 1
ATOM 3576 C CA . LEU A 1 476 ? 24.844 25.078 1.249 1 97.75 476 LEU A CA 1
ATOM 3577 C C . LEU A 1 476 ? 26.172 24.344 1.11 1 97.75 476 LEU A C 1
ATOM 3579 O O . LEU A 1 476 ? 27.031 24.734 0.323 1 97.75 476 LEU A O 1
ATOM 3583 N N . ILE A 1 477 ? 26.406 23.328 1.832 1 98.19 477 ILE A N 1
ATOM 3584 C CA . ILE A 1 477 ? 27.594 22.484 1.757 1 98.19 477 ILE A CA 1
ATOM 3585 C C . ILE A 1 477 ? 27.328 21.312 0.832 1 98.19 477 ILE A C 1
ATOM 3587 O O . ILE A 1 477 ? 28.125 21.031 -0.071 1 98.19 477 ILE A O 1
ATOM 3591 N N . ARG A 1 478 ? 26.172 20.609 1.055 1 97 478 ARG A N 1
ATOM 3592 C CA . ARG A 1 478 ? 25.828 19.391 0.323 1 97 478 ARG A CA 1
ATOM 3593 C C . ARG A 1 478 ? 24.312 19.172 0.313 1 97 478 ARG A C 1
ATOM 3595 O O . ARG A 1 478 ? 23.625 19.5 1.279 1 97 478 ARG A O 1
ATOM 3602 N N . SER A 1 479 ? 23.844 18.609 -0.777 1 96.12 479 SER A N 1
ATOM 3603 C CA . SER A 1 479 ? 22.453 18.203 -0.896 1 96.12 479 SER A CA 1
ATOM 3604 C C . SER A 1 479 ? 22.312 16.688 -0.974 1 96.12 479 SER A C 1
ATOM 3606 O O . SER A 1 479 ? 23.125 16.016 -1.642 1 96.12 479 SER A O 1
ATOM 3608 N N . PHE A 1 480 ? 21.406 16.141 -0.173 1 94.38 480 PHE A N 1
ATOM 3609 C CA . PHE A 1 480 ? 21.125 14.711 -0.171 1 94.38 480 PHE A CA 1
ATOM 3610 C C . PHE A 1 480 ? 19.781 14.43 -0.813 1 94.38 480 PHE A C 1
ATOM 3612 O O . PHE A 1 480 ? 18.766 15.031 -0.448 1 94.38 480 PHE A O 1
ATOM 3619 N N . GLY A 1 481 ? 19.766 13.594 -1.763 1 89 481 GLY A N 1
ATOM 3620 C CA . GLY A 1 481 ? 18.547 13.203 -2.457 1 89 481 GLY A CA 1
ATOM 3621 C C . GLY A 1 481 ? 18.391 11.703 -2.605 1 89 481 GLY A C 1
ATOM 3622 O O . GLY A 1 481 ? 19.109 10.938 -1.952 1 89 481 GLY A O 1
ATOM 3623 N N . GLY A 1 482 ? 17.328 11.273 -3.383 1 84.81 482 GLY A N 1
ATOM 3624 C CA . GLY A 1 482 ? 17.141 9.859 -3.68 1 84.81 482 GLY A CA 1
ATOM 3625 C C . GLY A 1 482 ? 15.773 9.336 -3.275 1 84.81 482 GLY A C 1
ATOM 3626 O O . GLY A 1 482 ? 15.289 8.344 -3.826 1 84.81 482 GLY A O 1
ATOM 3627 N N . HIS A 1 483 ? 15.18 9.953 -2.262 1 89.69 483 HIS A N 1
ATOM 3628 C CA . HIS A 1 483 ? 13.836 9.539 -1.881 1 89.69 483 HIS A CA 1
ATOM 3629 C C . HIS A 1 483 ? 12.844 9.773 -3.018 1 89.69 483 HIS A C 1
ATOM 3631 O O . HIS A 1 483 ? 12.922 10.789 -3.717 1 89.69 483 HIS A O 1
ATOM 3637 N N . GLY A 1 484 ? 11.914 8.914 -3.174 1 86.31 484 GLY A N 1
ATOM 3638 C CA . GLY A 1 484 ? 10.898 9.039 -4.203 1 86.31 484 GLY A CA 1
ATOM 3639 C C . GLY A 1 484 ? 9.75 9.945 -3.799 1 86.31 484 GLY A C 1
ATOM 3640 O O . GLY A 1 484 ? 8.906 10.289 -4.625 1 86.31 484 GLY A O 1
ATOM 3641 N N . GLU A 1 485 ? 9.711 10.227 -2.557 1 90.69 485 GLU A N 1
ATOM 3642 C CA . GLU A 1 485 ? 8.695 11.109 -1.992 1 90.69 485 GLU A CA 1
ATOM 3643 C C . GLU A 1 485 ? 9.312 12.117 -1.024 1 90.69 485 GLU A C 1
ATOM 3645 O O . GLU A 1 485 ? 10.523 12.102 -0.795 1 90.69 485 GLU A O 1
ATOM 3650 N N . LEU A 1 486 ? 8.516 13.016 -0.557 1 92.88 486 LEU A N 1
ATOM 3651 C CA . LEU A 1 486 ? 8.969 14.078 0.34 1 92.88 486 LEU A CA 1
ATOM 3652 C C . LEU A 1 486 ? 9.688 13.492 1.549 1 92.88 486 LEU A C 1
ATOM 3654 O O . LEU A 1 486 ? 9.391 12.375 1.973 1 92.88 486 LEU A O 1
ATOM 3658 N N . ILE A 1 487 ? 10.633 14.227 2.061 1 96.81 487 ILE A N 1
ATOM 3659 C CA . ILE A 1 487 ? 11.336 13.867 3.287 1 96.81 487 ILE A CA 1
ATOM 3660 C C . ILE A 1 487 ? 10.641 14.5 4.488 1 96.81 487 ILE A C 1
ATOM 3662 O O . ILE A 1 487 ? 10.445 15.719 4.531 1 96.81 487 ILE A O 1
ATOM 3666 N N . ASN A 1 488 ? 10.281 13.648 5.477 1 97.88 488 ASN A N 1
ATOM 3667 C CA . ASN A 1 488 ? 9.555 14.109 6.656 1 97.88 488 ASN A CA 1
ATOM 3668 C C . ASN A 1 488 ? 10.516 14.539 7.762 1 97.88 488 ASN A C 1
ATOM 3670 O O . ASN A 1 488 ? 10.18 15.406 8.578 1 97.88 488 ASN A O 1
ATOM 3674 N N . GLY A 1 489 ? 11.609 13.906 7.852 1 98.44 489 GLY A N 1
ATOM 3675 C CA . GLY A 1 489 ? 12.539 14.195 8.93 1 98.44 489 GLY A CA 1
ATOM 3676 C C . GLY A 1 489 ? 13.828 13.398 8.836 1 98.44 489 GLY A C 1
ATOM 3677 O O . GLY A 1 489 ? 14.07 12.719 7.836 1 98.44 489 GLY A O 1
ATOM 3678 N N . GLY A 1 490 ? 14.625 13.633 9.914 1 98.5 490 GLY A N 1
ATOM 3679 C CA . GLY A 1 490 ? 15.891 12.922 9.977 1 98.5 490 GLY A CA 1
ATOM 3680 C C . GLY A 1 490 ? 16.656 13.172 11.266 1 98.5 490 GLY A C 1
ATOM 3681 O O . GLY A 1 490 ? 16.094 13.711 12.227 1 98.5 490 GLY A O 1
ATOM 3682 N N . SER A 1 491 ? 17.859 12.664 11.25 1 98.44 491 SER A N 1
ATOM 3683 C CA . SER A 1 491 ? 18.734 12.742 12.414 1 98.44 491 SER A CA 1
ATOM 3684 C C . SER A 1 491 ? 20.203 12.516 12.023 1 98.44 491 SER A C 1
ATOM 3686 O O . SER A 1 491 ? 20.484 11.859 11.023 1 98.44 491 SER A O 1
ATOM 3688 N N . VAL A 1 492 ? 21.062 13.125 12.797 1 97.81 492 VAL A N 1
ATOM 3689 C CA . VAL A 1 492 ? 22.5 12.953 12.57 1 97.81 492 VAL A CA 1
ATOM 3690 C C . VAL A 1 492 ? 23.172 12.383 13.82 1 97.81 492 VAL A C 1
ATOM 3692 O O . VAL A 1 492 ? 22.656 12.547 14.93 1 97.81 492 VAL A O 1
ATOM 3695 N N . THR A 1 493 ? 24.188 11.656 13.617 1 96.62 493 THR A N 1
ATOM 3696 C CA . THR A 1 493 ? 24.984 11.125 14.711 1 96.62 493 THR A CA 1
ATOM 3697 C C . THR A 1 493 ? 26.375 10.742 14.234 1 96.62 493 THR A C 1
ATOM 3699 O O . THR A 1 493 ? 26.734 10.984 13.078 1 96.62 493 THR A O 1
ATOM 3702 N N . THR A 1 494 ? 27.203 10.344 15.156 1 95.94 494 THR A N 1
ATOM 3703 C CA . THR A 1 494 ? 28.484 9.727 14.852 1 95.94 494 THR A CA 1
ATOM 3704 C C . THR A 1 494 ? 28.531 8.297 15.375 1 95.94 494 THR A C 1
ATOM 3706 O O . THR A 1 494 ? 28.344 8.055 16.562 1 95.94 494 THR A O 1
ATOM 3709 N N . VAL A 1 495 ? 28.703 7.398 14.492 1 94.88 495 VAL A N 1
ATOM 3710 C CA . VAL A 1 495 ? 28.844 5.988 14.844 1 94.88 495 VAL A CA 1
ATOM 3711 C C . VAL A 1 495 ? 30.219 5.477 14.391 1 94.88 495 VAL A C 1
ATOM 3713 O O . VAL A 1 495 ? 30.562 5.582 13.219 1 94.88 495 VAL A O 1
ATOM 3716 N N . ALA A 1 496 ? 31.031 4.902 15.352 1 92.5 496 ALA A N 1
ATOM 3717 C CA . ALA A 1 496 ? 32.344 4.348 15.062 1 92.5 496 ALA A CA 1
ATOM 3718 C C . ALA A 1 496 ? 33.219 5.348 14.289 1 92.5 496 ALA A C 1
ATOM 3720 O O . ALA A 1 496 ? 33.875 4.988 13.312 1 92.5 496 ALA A O 1
ATOM 3721 N N . GLY A 1 497 ? 33.062 6.566 14.625 1 91.62 497 GLY A N 1
ATOM 3722 C CA . GLY A 1 497 ? 33.906 7.617 14.07 1 91.62 497 GLY A CA 1
ATOM 3723 C C . GLY A 1 497 ? 33.375 8.164 12.758 1 91.62 497 GLY A C 1
ATOM 3724 O O . GLY A 1 497 ? 33.969 9.07 12.172 1 91.62 497 GLY A O 1
ATOM 3725 N N . ARG A 1 498 ? 32.375 7.645 12.289 1 94.44 498 ARG A N 1
ATOM 3726 C CA . ARG A 1 498 ? 31.797 8.102 11.039 1 94.44 498 ARG A CA 1
ATOM 3727 C C . ARG A 1 498 ? 30.562 8.969 11.289 1 94.44 498 ARG A C 1
ATOM 3729 O O . ARG A 1 498 ? 29.656 8.57 12.031 1 94.44 498 ARG A O 1
ATOM 3736 N N . ALA A 1 499 ? 30.484 10.172 10.688 1 97.12 499 ALA A N 1
ATOM 3737 C CA . ALA A 1 499 ? 29.297 11.023 10.781 1 97.12 499 ALA A CA 1
ATOM 3738 C C . ALA A 1 499 ? 28.203 10.539 9.844 1 97.12 499 ALA A C 1
ATOM 3740 O O . ALA A 1 499 ? 28.406 10.414 8.641 1 97.12 499 ALA A O 1
ATOM 3741 N N . LEU A 1 500 ? 27.016 10.258 10.438 1 97.75 500 LEU A N 1
ATOM 3742 C CA . LEU A 1 500 ? 25.922 9.648 9.688 1 97.75 500 LEU A CA 1
ATOM 3743 C C . LEU A 1 500 ? 24.688 10.555 9.672 1 97.75 500 LEU A C 1
ATOM 3745 O O . LEU A 1 500 ? 24.391 11.219 10.672 1 97.75 500 LEU A O 1
ATOM 3749 N N . LEU A 1 501 ? 24.016 10.57 8.555 1 98.25 501 LEU A N 1
ATOM 3750 C CA . LEU A 1 501 ? 22.703 11.188 8.383 1 98.25 501 LEU A CA 1
ATOM 3751 C C . LEU A 1 501 ? 21.641 10.141 8.07 1 98.25 501 LEU A C 1
ATOM 3753 O O . LEU A 1 501 ? 21.812 9.32 7.16 1 98.25 501 LEU A O 1
ATOM 3757 N N . ALA A 1 502 ? 20.594 10.078 8.828 1 98.38 502 ALA A N 1
ATOM 3758 C CA . ALA A 1 502 ? 19.406 9.297 8.484 1 98.38 502 ALA A CA 1
ATOM 3759 C C . ALA A 1 502 ? 18.266 10.203 8.031 1 98.38 502 ALA A C 1
ATOM 3761 O O . ALA A 1 502 ? 18.031 11.258 8.633 1 98.38 502 ALA A O 1
ATOM 3762 N N . THR A 1 503 ? 17.625 9.883 6.953 1 98 503 THR A N 1
ATOM 3763 C CA . THR A 1 503 ? 16.422 10.562 6.492 1 98 503 THR A CA 1
ATOM 3764 C C . THR A 1 503 ? 15.242 9.586 6.414 1 98 503 THR A C 1
ATOM 3766 O O . THR A 1 503 ? 15.438 8.391 6.188 1 98 503 THR A O 1
ATOM 3769 N N . VAL A 1 504 ? 14.047 10.008 6.68 1 97.94 504 VAL A N 1
ATOM 3770 C CA . VAL A 1 504 ? 12.828 9.219 6.531 1 97.94 504 VAL A CA 1
ATOM 3771 C C . VAL A 1 504 ? 11.867 9.922 5.574 1 97.94 504 VAL A C 1
ATOM 3773 O O . VAL A 1 504 ? 11.805 11.148 5.543 1 97.94 504 VAL A O 1
ATOM 3776 N N . SER A 1 505 ? 11.102 9.141 4.875 1 96.44 505 SER A N 1
ATOM 3777 C CA . SER A 1 505 ? 10.32 9.703 3.775 1 96.44 505 SER A CA 1
ATOM 3778 C C . SER A 1 505 ? 8.953 9.031 3.68 1 96.44 505 SER A C 1
ATOM 3780 O O . SER A 1 505 ? 8.75 7.941 4.223 1 96.44 505 SER A O 1
ATOM 3782 N N . ARG A 1 506 ? 8.109 9.711 3.047 1 94.75 506 ARG A N 1
ATOM 3783 C CA . ARG A 1 506 ? 6.801 9.156 2.715 1 94.75 506 ARG A CA 1
ATOM 3784 C C . ARG A 1 506 ? 6.938 7.926 1.825 1 94.75 506 ARG A C 1
ATOM 3786 O O . ARG A 1 506 ? 5.996 7.141 1.693 1 94.75 506 ARG A O 1
ATOM 3793 N N . ASP A 1 507 ? 8.062 7.715 1.204 1 88.56 507 ASP A N 1
ATOM 3794 C CA . ASP A 1 507 ? 8.266 6.555 0.338 1 88.56 507 ASP A CA 1
ATOM 3795 C C . ASP A 1 507 ? 8.484 5.285 1.16 1 88.56 507 ASP A C 1
ATOM 3797 O O . ASP A 1 507 ? 8.859 4.246 0.616 1 88.56 507 ASP A O 1
ATOM 3801 N N . ARG A 1 508 ? 8.375 5.406 2.49 1 90.44 508 ARG A N 1
ATOM 3802 C CA . ARG A 1 508 ? 8.344 4.301 3.445 1 90.44 508 ARG A CA 1
ATOM 3803 C C . ARG A 1 508 ? 9.758 3.814 3.76 1 90.44 508 ARG A C 1
ATOM 3805 O O . ARG A 1 508 ? 9.93 2.754 4.363 1 90.44 508 ARG A O 1
ATOM 3812 N N . THR A 1 509 ? 10.75 4.582 3.293 1 91.31 509 THR A N 1
ATOM 3813 C CA . THR A 1 509 ? 12.125 4.148 3.533 1 91.31 509 THR A CA 1
ATOM 3814 C C . THR A 1 509 ? 12.844 5.133 4.449 1 91.31 509 THR A C 1
ATOM 3816 O O . THR A 1 509 ? 12.414 6.273 4.613 1 91.31 509 THR A O 1
ATOM 3819 N N . SER A 1 510 ? 13.898 4.621 5.066 1 95.5 510 SER A N 1
ATOM 3820 C CA . SER A 1 510 ? 14.914 5.422 5.742 1 95.5 510 SER A CA 1
ATOM 3821 C C . SER A 1 510 ? 16.281 5.254 5.086 1 95.5 510 SER A C 1
ATOM 3823 O O . SER A 1 510 ? 16.766 4.133 4.918 1 95.5 510 SER A O 1
ATOM 3825 N N . ARG A 1 511 ? 16.859 6.348 4.727 1 94 511 ARG A N 1
ATOM 3826 C CA . ARG A 1 511 ? 18.156 6.301 4.074 1 94 511 ARG A CA 1
ATOM 3827 C C . ARG A 1 511 ? 19.25 6.793 5.016 1 94 511 ARG A C 1
ATOM 3829 O O . ARG A 1 511 ? 19.062 7.762 5.75 1 94 511 ARG A O 1
ATOM 3836 N N . ILE A 1 512 ? 20.359 6.098 5.027 1 96 512 ILE A N 1
ATOM 3837 C CA . ILE A 1 512 ? 21.516 6.473 5.824 1 96 512 ILE A CA 1
ATOM 3838 C C . ILE A 1 512 ? 22.656 6.906 4.902 1 96 512 ILE A C 1
ATOM 3840 O O . ILE A 1 512 ? 23.062 6.156 4.008 1 96 512 ILE A O 1
ATOM 3844 N N . TYR A 1 513 ? 23.141 8.078 5.137 1 95.25 513 TYR A N 1
ATOM 3845 C CA . TYR A 1 513 ? 24.234 8.648 4.352 1 95.25 513 TYR A CA 1
ATOM 3846 C C . TYR A 1 513 ? 25.469 8.891 5.223 1 95.25 513 TYR A C 1
ATOM 3848 O O . TYR A 1 513 ? 25.344 9.078 6.438 1 95.25 513 TYR A O 1
ATOM 3856 N N . ASP A 1 514 ? 26.609 8.867 4.555 1 95.44 514 ASP A N 1
ATOM 3857 C CA . ASP A 1 514 ? 27.781 9.523 5.129 1 95.44 514 ASP A CA 1
ATOM 3858 C C . ASP A 1 514 ? 27.656 11.047 5.051 1 95.44 514 ASP A C 1
ATOM 3860 O O . ASP A 1 514 ? 27.547 11.609 3.959 1 95.44 514 ASP A O 1
ATOM 3864 N N . LEU A 1 515 ? 27.688 11.695 6.152 1 97.69 515 LEU A N 1
ATOM 3865 C CA . LEU A 1 515 ? 27.406 13.125 6.203 1 97.69 515 LEU A CA 1
ATOM 3866 C C . LEU A 1 515 ? 28.484 13.914 5.48 1 97.69 515 LEU A C 1
ATOM 3868 O O . LEU A 1 515 ? 28.203 14.93 4.836 1 97.69 515 LEU A O 1
ATOM 3872 N N . GLU A 1 516 ? 29.703 13.484 5.52 1 96.75 516 GLU A N 1
ATOM 3873 C CA . GLU A 1 516 ? 30.844 14.242 4.992 1 96.75 516 GLU A CA 1
ATOM 3874 C C . GLU A 1 516 ? 31 14.016 3.494 1 96.75 516 GLU A C 1
ATOM 3876 O O . GLU A 1 516 ? 31.281 14.953 2.746 1 96.75 516 GLU A O 1
ATOM 3881 N N . THR A 1 517 ? 30.766 12.812 3.041 1 94.56 517 THR A N 1
ATOM 3882 C CA . THR A 1 517 ? 31.031 12.508 1.638 1 94.56 517 THR A CA 1
ATOM 3883 C C . THR A 1 517 ? 29.734 12.57 0.819 1 94.56 517 THR A C 1
ATOM 3885 O O . THR A 1 517 ? 29.781 12.711 -0.405 1 94.56 517 THR A O 1
ATOM 3888 N N . GLY A 1 518 ? 28.641 12.375 1.453 1 93 518 GLY A N 1
ATOM 3889 C CA . GLY A 1 518 ? 27.359 12.359 0.747 1 93 518 GLY A CA 1
ATOM 3890 C C . GLY A 1 518 ? 27 10.977 0.23 1 93 518 GLY A C 1
ATOM 3891 O O . GLY A 1 518 ? 25.906 10.789 -0.328 1 93 518 GLY A O 1
ATOM 3892 N N . GLU A 1 519 ? 27.781 9.969 0.498 1 88.44 519 GLU A N 1
ATOM 3893 C CA . GLU A 1 519 ? 27.562 8.617 -0.018 1 88.44 519 GLU A CA 1
ATOM 3894 C C . GLU A 1 519 ? 26.375 7.953 0.663 1 88.44 519 GLU A C 1
ATOM 3896 O O . GLU A 1 519 ? 26.203 8.062 1.88 1 88.44 519 GLU A O 1
ATOM 3901 N N . LEU A 1 520 ? 25.5 7.367 -0.135 1 87.44 520 LEU A N 1
ATOM 3902 C CA . LEU A 1 520 ? 24.438 6.52 0.417 1 87.44 520 LEU A CA 1
ATOM 3903 C C . LEU A 1 520 ? 25.031 5.223 0.97 1 87.44 520 LEU A C 1
ATOM 3905 O O . LEU A 1 520 ? 25.672 4.473 0.243 1 87.44 520 LEU A O 1
ATOM 3909 N N . LEU A 1 521 ? 24.734 4.941 2.195 1 89.38 521 LEU A N 1
ATOM 3910 C CA . LEU A 1 521 ? 25.375 3.807 2.854 1 89.38 521 LEU A CA 1
ATOM 3911 C C . LEU A 1 521 ? 24.391 2.646 3.008 1 89.38 521 LEU A C 1
ATOM 3913 O O . LEU A 1 521 ? 24.797 1.48 2.928 1 89.38 521 LEU A O 1
ATOM 3917 N N . GLN A 1 522 ? 23.125 3.01 3.283 1 88.25 522 GLN A N 1
ATOM 3918 C CA . GLN A 1 522 ? 22.141 1.975 3.547 1 88.25 522 GLN A CA 1
ATOM 3919 C C . GLN A 1 522 ? 20.719 2.506 3.34 1 88.25 522 GLN A C 1
ATOM 3921 O O . GLN A 1 522 ? 20.484 3.711 3.445 1 88.25 522 GLN A O 1
ATOM 3926 N N . VAL A 1 523 ? 19.844 1.688 2.988 1 88.12 523 VAL A N 1
ATOM 3927 C CA . VAL A 1 523 ? 18.422 1.996 2.953 1 88.12 523 VAL A CA 1
ATOM 3928 C C . VAL A 1 523 ? 17.641 0.989 3.809 1 88.12 523 VAL A C 1
ATOM 3930 O O . VAL A 1 523 ? 17.781 -0.223 3.625 1 88.12 523 VAL A O 1
ATOM 3933 N N . LEU A 1 524 ? 16.906 1.469 4.715 1 89.94 524 LEU A N 1
ATOM 3934 C CA . LEU A 1 524 ? 16.094 0.641 5.605 1 89.94 524 LEU A CA 1
ATOM 3935 C C . LEU A 1 524 ? 14.648 0.587 5.133 1 89.94 524 LEU A C 1
ATOM 3937 O O . LEU A 1 524 ? 14.023 1.627 4.91 1 89.94 524 LEU A O 1
ATOM 3941 N N . VAL A 1 525 ? 14.172 -0.614 4.957 1 86.81 525 VAL A N 1
ATOM 3942 C CA . VAL A 1 525 ? 12.789 -0.848 4.551 1 86.81 525 VAL A CA 1
ATOM 3943 C C . VAL A 1 525 ? 12.062 -1.651 5.625 1 86.81 525 VAL A C 1
ATOM 3945 O O . VAL A 1 525 ? 12.516 -2.73 6.016 1 86.81 525 VAL A O 1
ATOM 3948 N N . GLY A 1 526 ? 10.961 -1.136 6.109 1 83.19 526 GLY A N 1
ATOM 3949 C CA . GLY A 1 526 ? 10.227 -1.872 7.125 1 83.19 526 GLY A CA 1
ATOM 3950 C C . GLY A 1 526 ? 8.836 -1.314 7.383 1 83.19 526 GLY A C 1
ATOM 3951 O O . GLY A 1 526 ? 7.887 -2.07 7.59 1 83.19 526 GLY A O 1
ATOM 3952 N N . HIS A 1 527 ? 8.68 0.028 7.324 1 89.19 527 HIS A N 1
ATOM 3953 C CA . HIS A 1 527 ? 7.391 0.662 7.562 1 89.19 527 HIS A CA 1
ATOM 3954 C C . HIS A 1 527 ? 6.43 0.405 6.406 1 89.19 527 HIS A C 1
ATOM 3956 O O . HIS A 1 527 ? 6.836 0.417 5.242 1 89.19 527 HIS A O 1
ATOM 3962 N N . ASP A 1 528 ? 5.16 0.217 6.707 1 83.75 528 ASP A N 1
ATOM 3963 C CA . ASP A 1 528 ? 4.156 -0.081 5.695 1 83.75 528 ASP A CA 1
ATOM 3964 C C . ASP A 1 528 ? 3.537 1.202 5.141 1 83.75 528 ASP A C 1
ATOM 3966 O O . ASP A 1 528 ? 2.84 1.174 4.125 1 83.75 528 ASP A O 1
ATOM 3970 N N . GLU A 1 529 ? 3.762 2.271 5.891 1 89.94 529 GLU A N 1
ATOM 3971 C CA . GLU A 1 529 ? 3.287 3.59 5.48 1 89.94 529 GLU A CA 1
ATOM 3972 C C . GLU A 1 529 ? 4.383 4.641 5.625 1 89.94 529 GLU A C 1
ATOM 3974 O O . GLU A 1 529 ? 5.52 4.316 5.984 1 89.94 529 GLU A O 1
ATOM 3979 N N . SER A 1 530 ? 4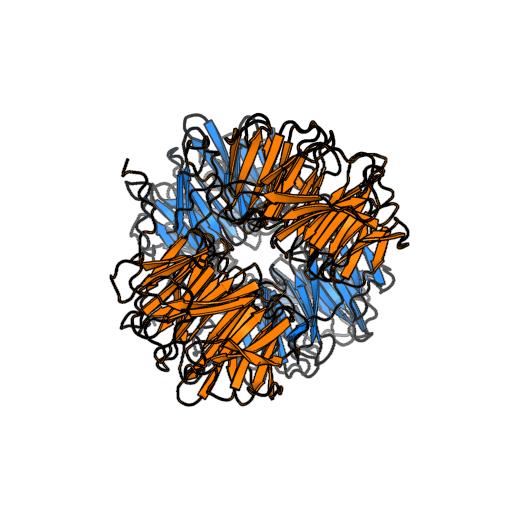.07 5.887 5.359 1 94 530 SER A N 1
ATOM 3980 C CA . SER A 1 530 ? 5.012 7.004 5.414 1 94 530 SER A CA 1
ATOM 3981 C C . SER A 1 530 ? 5.812 6.988 6.711 1 94 530 SER A C 1
ATOM 3983 O O . SER A 1 530 ? 5.242 6.934 7.801 1 94 530 SER A O 1
ATOM 3985 N N . ALA A 1 531 ? 7.141 6.984 6.559 1 96.75 531 ALA A N 1
ATOM 3986 C CA . ALA A 1 531 ? 8 7.23 7.715 1 96.75 531 ALA A CA 1
ATOM 3987 C C . ALA A 1 531 ? 8.023 8.711 8.078 1 96.75 531 ALA A C 1
ATOM 3989 O O . ALA A 1 531 ? 8.281 9.562 7.219 1 96.75 531 ALA A O 1
ATOM 3990 N N . LYS A 1 532 ? 7.766 9 9.344 1 98.06 532 LYS A N 1
ATOM 3991 C CA . LYS A 1 532 ? 7.473 10.375 9.75 1 98.06 532 LYS A CA 1
ATOM 3992 C C . LYS A 1 532 ? 8.656 10.992 10.492 1 98.06 532 LYS A C 1
ATOM 3994 O O . LYS A 1 532 ? 8.883 12.203 10.398 1 98.06 532 LYS A O 1
ATOM 3999 N N . CYS A 1 533 ? 9.328 10.258 11.258 1 98.56 533 CYS A N 1
ATOM 4000 C CA . CYS A 1 533 ? 10.375 10.805 12.117 1 98.56 533 CYS A CA 1
ATOM 4001 C C . CYS A 1 533 ? 11.461 9.766 12.391 1 98.56 533 CYS A C 1
ATOM 4003 O O . CYS A 1 533 ? 11.242 8.57 12.195 1 98.56 533 CYS A O 1
ATOM 4005 N N . ALA A 1 534 ? 12.594 10.25 12.734 1 98.62 534 ALA A N 1
ATOM 4006 C CA . ALA A 1 534 ? 13.742 9.406 13.062 1 98.62 534 ALA A CA 1
ATOM 4007 C C . ALA A 1 534 ? 14.625 10.055 14.117 1 98.62 534 ALA A C 1
ATOM 4009 O O . ALA A 1 534 ? 14.695 11.289 14.203 1 98.62 534 ALA A O 1
ATOM 4010 N N . ALA A 1 535 ? 15.258 9.266 14.883 1 98.5 535 ALA A N 1
ATOM 4011 C CA . ALA A 1 535 ? 16.219 9.742 15.867 1 98.5 535 ALA A CA 1
ATOM 4012 C C . ALA A 1 535 ? 17.312 8.695 16.125 1 98.5 535 ALA A C 1
ATOM 4014 O O . ALA A 1 535 ? 17.016 7.566 16.516 1 98.5 535 ALA A O 1
ATOM 4015 N N . TRP A 1 536 ? 18.562 9.117 15.922 1 97.94 536 TRP A N 1
ATOM 4016 C CA . TRP A 1 536 ? 19.703 8.289 16.297 1 97.94 536 TRP A CA 1
ATOM 4017 C C . TRP A 1 536 ? 19.891 8.273 17.812 1 97.94 536 TRP A C 1
ATOM 4019 O O . TRP A 1 536 ? 19.609 9.258 18.484 1 97.94 536 TRP A O 1
ATOM 4029 N N . HIS A 1 537 ? 20.438 7.145 18.266 1 96.06 537 HIS A N 1
ATOM 4030 C CA . HIS A 1 537 ? 20.891 7.156 19.656 1 96.06 537 HIS A CA 1
ATOM 4031 C C . HIS A 1 537 ? 21.969 8.211 19.891 1 96.06 537 HIS A C 1
ATOM 4033 O O . HIS A 1 537 ? 22.938 8.281 19.125 1 96.06 537 HIS A O 1
ATOM 4039 N N . PRO A 1 538 ? 21.812 9 20.906 1 89.94 538 PRO A N 1
ATOM 4040 C CA . PRO A 1 538 ? 22.734 10.125 21.078 1 89.94 538 PRO A CA 1
ATOM 4041 C C . PRO A 1 538 ? 24.125 9.695 21.547 1 89.94 538 PRO A C 1
ATOM 4043 O O . PRO A 1 538 ? 25.078 10.453 21.422 1 89.94 538 PRO A O 1
ATOM 4046 N N . GLY A 1 539 ? 24.312 8.523 22.062 1 88.94 539 GLY A N 1
ATOM 4047 C CA . GLY A 1 539 ? 25.594 8.078 22.609 1 88.94 539 GLY A CA 1
ATOM 4048 C C . GLY A 1 539 ? 26.484 7.43 21.578 1 88.94 539 GLY A C 1
ATOM 4049 O O . GLY A 1 539 ? 27.562 6.926 21.906 1 88.94 539 GLY A O 1
ATOM 4050 N N . GLY A 1 540 ? 26.094 7.41 20.422 1 89.94 540 GLY A N 1
ATOM 4051 C CA . GLY A 1 540 ? 26.938 6.879 19.359 1 89.94 540 GLY A CA 1
ATOM 4052 C C . GLY A 1 540 ? 26.688 5.414 19.078 1 89.94 540 GLY A C 1
ATOM 4053 O O . GLY A 1 540 ? 27.328 4.828 18.203 1 89.94 540 GLY A O 1
ATOM 4054 N N . GLU A 1 541 ? 25.812 4.777 19.797 1 92.06 541 GLU A N 1
ATOM 4055 C CA . GLU A 1 541 ? 25.406 3.414 19.469 1 92.06 541 GLU A CA 1
ATOM 4056 C C . GLU A 1 541 ? 24.719 3.357 18.109 1 92.06 541 GLU A C 1
ATOM 4058 O O . GLU A 1 541 ? 24.047 4.316 17.703 1 92.06 541 GLU A O 1
ATOM 4063 N N . PRO A 1 542 ? 24.906 2.252 17.406 1 94.31 542 PRO A N 1
ATOM 4064 C CA . PRO A 1 542 ? 24.281 2.129 16.078 1 94.31 542 PRO A CA 1
ATOM 4065 C C . PRO A 1 542 ? 22.797 1.76 16.172 1 94.31 542 PRO A C 1
ATOM 4067 O O . PRO A 1 542 ? 22.375 0.739 15.617 1 94.31 542 PRO A O 1
ATOM 4070 N N . LEU A 1 543 ? 22.047 2.566 16.859 1 96.81 543 LEU A N 1
ATOM 4071 C CA . LEU A 1 543 ? 20.609 2.396 17.062 1 96.81 543 LEU A CA 1
ATOM 4072 C C . LEU A 1 543 ? 19.844 3.572 16.469 1 96.81 543 LEU A C 1
ATOM 4074 O O . LEU A 1 543 ? 20.203 4.73 16.703 1 96.81 543 LEU A O 1
ATOM 4078 N N . LEU A 1 544 ? 18.891 3.27 15.68 1 97.69 544 LEU A N 1
ATOM 4079 C CA . LEU A 1 544 ? 18 4.266 15.094 1 97.69 544 LEU A CA 1
ATOM 4080 C C . LEU A 1 544 ? 16.547 3.943 15.406 1 97.69 544 LEU A C 1
ATOM 4082 O O . LEU A 1 544 ? 16.109 2.801 15.25 1 97.69 544 LEU A O 1
ATOM 4086 N N . VAL A 1 545 ? 15.789 4.895 15.922 1 97.94 545 VAL A N 1
ATOM 4087 C CA . VAL A 1 545 ? 14.352 4.738 16.094 1 97.94 545 VAL A CA 1
ATOM 4088 C C . VAL A 1 545 ? 13.609 5.559 15.039 1 97.94 545 VAL A C 1
ATOM 4090 O O . VAL A 1 545 ? 13.977 6.707 14.766 1 97.94 545 VAL A O 1
ATOM 4093 N N . THR A 1 546 ? 12.703 4.953 14.359 1 98.31 546 THR A N 1
ATOM 4094 C CA . THR A 1 546 ? 11.859 5.652 13.391 1 98.31 546 THR A CA 1
ATOM 4095 C C . THR A 1 546 ? 10.391 5.516 13.766 1 98.31 546 THR A C 1
ATOM 4097 O O . THR A 1 546 ? 10.008 4.582 14.477 1 98.31 546 THR A O 1
ATOM 4100 N N . GLY A 1 547 ? 9.547 6.477 13.445 1 98 547 GLY A N 1
ATOM 4101 C CA . GLY A 1 547 ? 8.102 6.461 13.586 1 98 547 GLY A CA 1
ATOM 4102 C C . GLY A 1 547 ? 7.367 6.617 12.273 1 98 547 GLY A C 1
ATOM 4103 O O . GLY A 1 547 ? 7.883 7.23 11.336 1 98 547 GLY A O 1
ATOM 4104 N N . SER A 1 548 ? 6.164 6.094 12.258 1 96.5 548 SER A N 1
ATOM 4105 C CA . SER A 1 548 ? 5.492 6.012 10.961 1 96.5 548 SER A CA 1
ATOM 4106 C C . SER A 1 548 ? 3.99 6.234 11.102 1 96.5 548 SER A C 1
ATOM 4108 O O . SER A 1 548 ? 3.443 6.133 12.203 1 96.5 548 SER A O 1
ATOM 4110 N N . TYR A 1 549 ? 3.396 6.512 10 1 93.81 549 TYR A N 1
ATOM 4111 C CA . TYR A 1 549 ? 1.945 6.617 9.891 1 93.81 549 TYR A CA 1
ATOM 4112 C C . TYR A 1 549 ? 1.293 5.242 9.953 1 93.81 549 TYR A C 1
ATOM 4114 O O . TYR A 1 549 ? 0.066 5.133 10.016 1 93.81 549 TYR A O 1
ATOM 4122 N N . ASP A 1 550 ? 2.07 4.121 9.977 1 87.69 550 ASP A N 1
ATOM 4123 C CA . ASP A 1 550 ? 1.493 2.789 10.125 1 87.69 550 ASP A CA 1
ATOM 4124 C C . ASP A 1 550 ? 1.192 2.48 11.594 1 87.69 550 ASP A C 1
ATOM 4126 O O . ASP A 1 550 ? 0.916 1.334 11.945 1 87.69 550 ASP A O 1
ATOM 4130 N N . PHE A 1 551 ? 1.376 3.51 12.531 1 88.69 551 PHE A N 1
ATOM 4131 C CA . PHE A 1 551 ? 1.021 3.506 13.945 1 88.69 551 PHE A CA 1
ATOM 4132 C C . PHE A 1 551 ? 2.102 2.818 14.773 1 88.69 551 PHE A C 1
ATOM 4134 O O . PHE A 1 551 ? 1.9 2.539 15.953 1 88.69 551 PHE A O 1
ATOM 4141 N N . THR A 1 552 ? 3.27 2.539 14.125 1 90.62 552 THR A N 1
ATOM 4142 C CA . THR A 1 552 ? 4.324 1.863 14.867 1 90.62 552 THR A CA 1
ATOM 4143 C C . THR A 1 552 ? 5.625 2.664 14.812 1 90.62 552 THR A C 1
ATOM 4145 O O . THR A 1 552 ? 5.84 3.439 13.883 1 90.62 552 THR A O 1
ATOM 4148 N N . GLY A 1 553 ? 6.391 2.502 15.859 1 94.75 553 GLY A N 1
ATOM 4149 C CA . GLY A 1 553 ? 7.812 2.787 15.781 1 94.75 553 GLY A CA 1
ATOM 4150 C C . GLY A 1 553 ? 8.648 1.572 15.414 1 94.75 553 GLY A C 1
ATOM 4151 O O . GLY A 1 553 ? 8.148 0.443 15.445 1 94.75 553 GLY A O 1
ATOM 4152 N N . ARG A 1 554 ? 9.859 1.805 15 1 96.06 554 ARG A N 1
ATOM 4153 C CA . ARG A 1 554 ? 10.828 0.734 14.781 1 96.06 554 ARG A CA 1
ATOM 4154 C C . ARG A 1 554 ? 12.164 1.07 15.43 1 96.06 554 ARG A C 1
ATOM 4156 O O . ARG A 1 554 ? 12.641 2.201 15.32 1 96.06 554 ARG A O 1
ATOM 4163 N N . LEU A 1 555 ? 12.648 0.116 16.094 1 96 555 LEU A N 1
ATOM 4164 C CA . LEU A 1 555 ? 14.016 0.196 16.578 1 96 555 LEU A CA 1
ATOM 4165 C C . LEU A 1 555 ? 14.961 -0.618 15.703 1 96 555 LEU A C 1
ATOM 4167 O O . LEU A 1 555 ? 14.859 -1.847 15.648 1 96 555 LEU A O 1
ATOM 4171 N N . TRP A 1 556 ? 15.836 0.038 15.039 1 96.12 556 TRP A N 1
ATOM 4172 C CA . TRP A 1 556 ? 16.828 -0.593 14.164 1 96.12 556 TRP A CA 1
ATOM 4173 C C . TRP A 1 556 ? 18.156 -0.784 14.891 1 96.12 556 TRP A C 1
ATOM 4175 O O . TRP A 1 556 ? 18.766 0.187 15.344 1 96.12 556 TRP A O 1
ATOM 4185 N N . VAL A 1 557 ? 18.531 -2 14.984 1 94.44 557 VAL A N 1
ATOM 4186 C CA . VAL A 1 557 ? 19.875 -2.334 15.461 1 94.44 557 VAL A CA 1
ATOM 4187 C C . VAL A 1 557 ? 20.797 -2.588 14.266 1 94.44 557 VAL A C 1
ATOM 4189 O O . VAL A 1 557 ? 20.609 -3.551 13.523 1 94.44 557 VAL A O 1
ATOM 4192 N N . LEU A 1 558 ? 21.812 -1.748 14.133 1 94.44 558 LEU A N 1
ATOM 4193 C CA . LEU A 1 558 ? 22.625 -1.777 12.914 1 94.44 558 LEU A CA 1
ATOM 4194 C C . LEU A 1 558 ? 24.047 -2.252 13.219 1 94.44 558 LEU A C 1
ATOM 4196 O O . LEU A 1 558 ? 24.547 -2.061 14.328 1 94.44 558 LEU A O 1
ATOM 4200 N N . ASP A 1 559 ? 24.641 -2.871 12.188 1 92.44 559 ASP A N 1
ATOM 4201 C CA . ASP A 1 559 ? 26.078 -3.162 12.258 1 92.44 559 ASP A CA 1
ATOM 4202 C C . ASP A 1 559 ? 26.891 -1.878 12.219 1 92.44 559 ASP A C 1
ATOM 4204 O O . ASP A 1 559 ? 26.719 -1.042 11.336 1 92.44 559 ASP A O 1
ATOM 4208 N N . PRO A 1 560 ? 27.766 -1.71 13.156 1 92 560 PRO A N 1
ATOM 4209 C CA . PRO A 1 560 ? 28.469 -0.432 13.242 1 92 560 PRO A CA 1
ATOM 4210 C C . PRO A 1 560 ? 29.359 -0.164 12.023 1 92 560 PRO A C 1
ATOM 4212 O O . PRO A 1 560 ? 29.656 0.993 11.719 1 92 560 PRO A O 1
ATOM 4215 N N . LYS A 1 561 ? 29.781 -1.17 11.344 1 88.38 561 LYS A N 1
ATOM 4216 C CA . LYS A 1 561 ? 30.688 -0.979 10.211 1 88.38 561 LYS A CA 1
ATOM 4217 C C . LYS A 1 561 ? 29.906 -0.85 8.898 1 88.38 561 LYS A C 1
ATOM 4219 O O . LYS A 1 561 ? 30.062 0.138 8.18 1 88.38 561 LYS A O 1
ATOM 4224 N N . THR A 1 562 ? 28.953 -1.718 8.664 1 85.06 562 THR A N 1
ATOM 4225 C CA . THR A 1 562 ? 28.281 -1.769 7.371 1 85.06 562 THR A CA 1
ATOM 4226 C C . THR A 1 562 ? 26.938 -1.048 7.438 1 85.06 562 THR A C 1
ATOM 4228 O O . THR A 1 562 ? 26.328 -0.746 6.402 1 85.06 562 THR A O 1
ATOM 4231 N N . LEU A 1 563 ? 26.359 -0.818 8.609 1 91 563 LEU A N 1
ATOM 4232 C CA . LEU A 1 563 ? 25.062 -0.216 8.891 1 91 563 LEU A CA 1
ATOM 4233 C C . LEU A 1 563 ? 23.922 -1.11 8.398 1 91 563 LEU A C 1
ATOM 4235 O O . LEU A 1 563 ? 22.781 -0.662 8.273 1 91 563 LEU A O 1
ATOM 4239 N N . ALA A 1 564 ? 24.266 -2.359 8.125 1 85.62 564 ALA A N 1
ATOM 4240 C CA . ALA A 1 564 ? 23.219 -3.334 7.816 1 85.62 564 ALA A CA 1
ATOM 4241 C C . ALA A 1 564 ? 22.344 -3.604 9.039 1 85.62 564 ALA A C 1
ATOM 4243 O O . ALA A 1 564 ? 22.844 -3.693 10.156 1 85.62 564 ALA A O 1
ATOM 4244 N N . PRO A 1 565 ? 21.125 -3.67 8.828 1 87.06 565 PRO A N 1
ATOM 4245 C CA . PRO A 1 565 ? 20.266 -3.988 9.977 1 87.06 565 PRO A CA 1
ATOM 4246 C C . PRO A 1 565 ? 20.5 -5.402 10.508 1 87.06 565 PRO A C 1
ATOM 4248 O O . PRO A 1 565 ? 20.359 -6.375 9.766 1 87.06 565 PRO A O 1
ATOM 4251 N N . LEU A 1 566 ? 20.844 -5.531 11.695 1 87.75 566 LEU A N 1
ATOM 4252 C CA . LEU A 1 566 ? 20.969 -6.816 12.375 1 87.75 566 LEU A CA 1
ATOM 4253 C C . LEU A 1 566 ? 19.625 -7.281 12.93 1 87.75 566 LEU A C 1
ATOM 4255 O O . LEU A 1 566 ? 19.281 -8.461 12.828 1 87.75 566 LEU A O 1
ATOM 4259 N N . HIS A 1 567 ? 18.969 -6.328 13.531 1 86.12 567 HIS A N 1
ATOM 4260 C CA . HIS A 1 567 ? 17.625 -6.566 14.07 1 86.12 567 HIS A CA 1
ATOM 4261 C C . HIS A 1 567 ? 16.719 -5.367 13.836 1 86.12 567 HIS A C 1
ATOM 4263 O O . HIS A 1 567 ? 17.188 -4.23 13.742 1 86.12 567 HIS A O 1
ATOM 4269 N N . GLN A 1 568 ? 15.531 -5.621 13.656 1 88.81 568 GLN A N 1
ATOM 4270 C CA . GLN A 1 568 ? 14.469 -4.617 13.609 1 88.81 568 GLN A CA 1
ATOM 4271 C C . GLN A 1 568 ? 13.32 -4.988 14.539 1 88.81 568 GLN A C 1
ATOM 4273 O O . GLN A 1 568 ? 12.719 -6.059 14.391 1 88.81 568 GLN A O 1
ATOM 4278 N N . HIS A 1 569 ? 13.008 -4.145 15.484 1 89.5 569 HIS A N 1
ATOM 4279 C CA . HIS A 1 569 ? 11.922 -4.391 16.422 1 89.5 569 HIS A CA 1
ATOM 4280 C C . HIS A 1 569 ? 10.766 -3.422 16.203 1 89.5 569 HIS A C 1
ATOM 4282 O O . HIS A 1 569 ? 10.969 -2.205 16.172 1 89.5 569 HIS A O 1
ATOM 4288 N N . VAL A 1 570 ? 9.594 -3.963 16.062 1 88.31 570 VAL A N 1
ATOM 4289 C CA . VAL A 1 570 ? 8.406 -3.139 15.898 1 88.31 570 VAL A CA 1
ATOM 4290 C C . VAL A 1 570 ? 7.918 -2.656 17.266 1 88.31 570 VAL A C 1
ATOM 4292 O O . VAL A 1 570 ? 7.727 -3.457 18.188 1 88.31 570 VAL A O 1
ATOM 4295 N N . LEU A 1 571 ? 7.797 -1.376 17.391 1 91.19 571 LEU A N 1
ATOM 4296 C CA . LEU A 1 571 ? 7.266 -0.751 18.594 1 91.19 571 LEU A CA 1
ATOM 4297 C C . LEU A 1 571 ? 5.777 -0.464 18.438 1 91.19 571 LEU A C 1
ATOM 4299 O O . LEU A 1 571 ? 5.391 0.584 17.922 1 91.19 571 LEU A O 1
ATOM 4303 N N . GLU A 1 572 ? 4.957 -1.364 19.016 1 83.38 572 GLU A N 1
ATOM 4304 C CA . GLU A 1 572 ? 3.51 -1.312 18.844 1 83.38 572 GLU A CA 1
ATOM 4305 C C . GLU A 1 572 ? 2.82 -0.856 20.125 1 83.38 572 GLU A C 1
ATOM 4307 O O . GLU A 1 572 ? 3.25 -1.208 21.219 1 83.38 572 GLU A O 1
ATOM 4312 N N . GLY A 1 573 ? 1.776 -0.01 19.984 1 80.81 573 GLY A N 1
ATOM 4313 C CA . GLY A 1 573 ? 0.988 0.417 21.141 1 80.81 573 GLY A CA 1
ATOM 4314 C C . GLY A 1 573 ? 0.129 1.634 20.844 1 80.81 573 GLY A C 1
ATOM 4315 O O . GLY A 1 573 ? -0.886 1.854 21.516 1 80.81 573 GLY A O 1
ATOM 4316 N N . HIS A 1 574 ? 0.538 2.398 19.859 1 86.31 574 HIS A N 1
ATOM 4317 C CA . HIS A 1 574 ? -0.181 3.625 19.531 1 86.31 574 HIS A CA 1
ATOM 4318 C C . HIS A 1 574 ? -1.444 3.324 18.719 1 86.31 574 HIS A C 1
ATOM 4320 O O . HIS A 1 574 ? -1.474 2.377 17.938 1 86.31 574 HIS A O 1
ATOM 4326 N N . GLY A 1 575 ? -2.443 4.113 18.969 1 82.06 575 GLY A N 1
ATOM 4327 C CA . GLY A 1 575 ? -3.699 3.984 18.25 1 82.06 575 GLY A CA 1
ATOM 4328 C C . GLY A 1 575 ? -3.801 4.918 17.047 1 82.06 575 GLY A C 1
ATOM 4329 O O . GLY A 1 575 ? -4.84 4.977 16.391 1 82.06 575 GLY A O 1
ATOM 4330 N N . SER A 1 576 ? -2.797 5.68 16.875 1 87.31 576 SER A N 1
ATOM 4331 C CA . SER A 1 576 ? -2.643 6.586 15.742 1 87.31 576 SER A CA 1
ATOM 4332 C C . SER A 1 576 ? -1.188 6.66 15.289 1 87.31 576 SER A C 1
ATOM 4334 O O . SER A 1 576 ? -0.329 5.949 15.82 1 87.31 576 SER A O 1
ATOM 4336 N N . ALA A 1 577 ? -0.974 7.395 14.266 1 92.69 577 ALA A N 1
ATOM 4337 C CA . ALA A 1 577 ? 0.366 7.531 13.703 1 92.69 577 ALA A CA 1
ATOM 4338 C C . ALA A 1 577 ? 1.355 8.031 14.75 1 92.69 577 ALA A C 1
ATOM 4340 O O . ALA A 1 577 ? 0.99 8.805 15.641 1 92.69 577 ALA A O 1
ATOM 4341 N N . VAL A 1 578 ? 2.584 7.578 14.648 1 95.56 578 VAL A N 1
ATOM 4342 C CA . VAL A 1 578 ? 3.67 8.094 15.477 1 95.56 578 VAL A CA 1
ATOM 4343 C C . VAL A 1 578 ? 4.141 9.438 14.938 1 95.56 578 VAL A C 1
ATOM 4345 O O . VAL A 1 578 ? 4.676 9.516 13.828 1 95.56 578 VAL A O 1
ATOM 4348 N N . SER A 1 579 ? 3.955 10.453 15.734 1 96.06 579 SER A N 1
ATOM 4349 C CA . SER A 1 579 ? 4.184 11.82 15.289 1 96.06 579 SER A CA 1
ATOM 4350 C C . SER A 1 579 ? 5.633 12.242 15.508 1 96.06 579 SER A C 1
ATOM 4352 O O . SER A 1 579 ? 6.141 13.117 14.812 1 96.06 579 SER A O 1
ATOM 4354 N N . ALA A 1 580 ? 6.238 11.648 16.469 1 97.75 580 ALA A N 1
ATOM 4355 C CA . ALA A 1 580 ? 7.602 12.039 16.812 1 97.75 580 ALA A CA 1
ATOM 4356 C C . ALA A 1 580 ? 8.305 10.945 17.609 1 97.75 580 ALA A C 1
ATOM 4358 O O . ALA A 1 580 ? 7.648 10.141 18.266 1 97.75 580 ALA A O 1
ATOM 4359 N N . VAL A 1 581 ? 9.617 10.953 17.5 1 97.81 581 VAL A N 1
ATOM 4360 C CA . VAL A 1 581 ? 10.453 10.062 18.312 1 97.81 581 VAL A CA 1
ATOM 4361 C C . VAL A 1 581 ? 11.648 10.844 18.859 1 97.81 581 VAL A C 1
ATOM 4363 O O . VAL A 1 581 ? 12.055 11.859 18.297 1 97.81 581 VAL A O 1
ATOM 4366 N N . CYS A 1 582 ? 12.156 10.414 19.938 1 97 582 CYS A N 1
ATOM 4367 C CA . CYS A 1 582 ? 13.406 10.914 20.516 1 97 582 CYS A CA 1
ATOM 4368 C C . CYS A 1 582 ? 14.008 9.898 21.484 1 97 582 CYS A C 1
ATOM 4370 O O . CYS A 1 582 ? 13.547 8.758 21.547 1 97 582 CYS A O 1
ATOM 4372 N N . TRP A 1 583 ? 15.094 10.289 22.078 1 95 583 TRP A N 1
ATOM 4373 C CA . TRP A 1 583 ? 15.711 9.453 23.094 1 95 583 TRP A CA 1
ATOM 4374 C C . TRP A 1 583 ? 15.742 10.156 24.453 1 95 583 TRP A C 1
ATOM 4376 O O . TRP A 1 583 ? 16.188 11.305 24.547 1 95 583 TRP A O 1
ATOM 4386 N N . LEU A 1 584 ? 15.211 9.547 25.391 1 93.62 584 LEU A N 1
ATOM 4387 C CA . LEU A 1 584 ? 15.367 9.938 26.797 1 93.62 584 LEU A CA 1
ATOM 4388 C C . LEU A 1 584 ? 16.422 9.07 27.484 1 93.62 584 LEU A C 1
ATOM 4390 O O . LEU A 1 584 ? 16.109 7.984 27.984 1 93.62 584 LEU A O 1
ATOM 4394 N N . GLY A 1 585 ? 17.641 9.594 27.609 1 90 585 GLY A N 1
ATOM 4395 C CA . GLY A 1 585 ? 18.75 8.711 27.922 1 90 585 GLY A CA 1
ATOM 4396 C C . GLY A 1 585 ? 18.953 7.609 26.906 1 90 585 GLY A C 1
ATOM 4397 O O . GLY A 1 585 ? 19.094 7.879 25.719 1 90 585 GLY A O 1
ATOM 4398 N N . ASP A 1 586 ? 18.859 6.379 27.422 1 90.81 586 ASP A N 1
ATOM 4399 C CA . ASP A 1 586 ? 19.062 5.246 26.516 1 90.81 586 ASP A CA 1
ATOM 4400 C C . ASP A 1 586 ? 17.719 4.645 26.078 1 90.81 586 ASP A C 1
ATOM 4402 O O . ASP A 1 586 ? 17.703 3.668 25.328 1 90.81 586 ASP A O 1
ATOM 4406 N N . ASP A 1 587 ? 16.703 5.285 26.516 1 92 587 ASP A N 1
ATOM 4407 C CA . ASP A 1 587 ? 15.383 4.762 26.172 1 92 587 ASP A CA 1
ATOM 4408 C C . ASP A 1 587 ? 14.82 5.48 24.938 1 92 587 ASP A C 1
ATOM 4410 O O . ASP A 1 587 ? 14.883 6.707 24.859 1 92 587 ASP A O 1
ATOM 4414 N N . ALA A 1 588 ? 14.266 4.727 24.016 1 94.06 588 ALA A N 1
ATOM 4415 C CA . ALA A 1 588 ? 13.547 5.336 22.891 1 94.06 588 ALA A CA 1
ATOM 4416 C C . ALA A 1 588 ? 12.18 5.844 23.328 1 94.06 588 ALA A C 1
ATOM 4418 O O . ALA A 1 588 ? 11.523 5.227 24.172 1 94.06 588 ALA A O 1
ATOM 4419 N N . VAL A 1 589 ? 11.758 6.965 22.797 1 94.69 589 VAL A N 1
ATOM 4420 C CA . VAL A 1 589 ? 10.453 7.555 23.078 1 94.69 589 VAL A CA 1
ATOM 4421 C C . VAL A 1 589 ? 9.656 7.668 21.781 1 94.69 589 VAL A C 1
ATOM 4423 O O . VAL A 1 589 ? 10.18 8.102 20.75 1 94.69 589 VAL A O 1
ATOM 4426 N N . THR A 1 590 ? 8.414 7.207 21.812 1 95.12 590 THR A N 1
ATOM 4427 C CA . THR A 1 590 ? 7.496 7.434 20.719 1 95.12 590 THR A CA 1
ATOM 4428 C C . THR A 1 590 ? 6.297 8.258 21.172 1 95.12 590 THR A C 1
ATOM 4430 O O . THR A 1 590 ? 5.777 8.055 22.266 1 95.12 590 THR A O 1
ATOM 4433 N N . ALA A 1 591 ? 5.898 9.234 20.406 1 95 591 ALA A N 1
ATOM 4434 C CA . ALA A 1 591 ? 4.695 10.039 20.609 1 95 591 ALA A CA 1
ATOM 4435 C C . ALA A 1 591 ? 3.73 9.891 19.438 1 95 591 ALA A C 1
ATOM 4437 O O . ALA A 1 591 ? 4.148 9.633 18.312 1 95 591 ALA A O 1
ATOM 4438 N N . SER A 1 592 ? 2.488 10.047 19.766 1 92.38 592 SER A N 1
ATOM 4439 C CA . SER A 1 592 ? 1.467 9.82 18.75 1 92.38 592 SER A CA 1
ATOM 4440 C C . SER A 1 592 ? 0.339 10.844 18.859 1 92.38 592 SER A C 1
ATOM 4442 O O . SER A 1 592 ? 0.157 11.461 19.922 1 92.38 592 SER A O 1
ATOM 4444 N N . TRP A 1 593 ? -0.358 11.023 17.891 1 89.25 593 TRP A N 1
ATOM 4445 C CA . TRP A 1 593 ? -1.541 11.875 17.875 1 89.25 593 TRP A CA 1
ATOM 4446 C C . TRP A 1 593 ? -2.68 11.234 18.656 1 89.25 593 TRP A C 1
ATOM 4448 O O . TRP A 1 593 ? -3.725 11.859 18.875 1 89.25 593 TRP A O 1
ATOM 4458 N N . ASP A 1 594 ? -2.461 10.039 19.141 1 82.06 594 ASP A N 1
ATOM 4459 C CA . ASP A 1 594 ? -3.447 9.43 20.031 1 82.06 594 ASP A CA 1
ATOM 4460 C C . ASP A 1 594 ? -3.309 9.953 21.453 1 82.06 594 ASP A C 1
ATOM 4462 O O . ASP A 1 594 ? -3.893 9.398 22.391 1 82.06 594 ASP A O 1
ATOM 4466 N N . SER A 1 595 ? -2.43 10.875 21.641 1 84.5 595 SER A N 1
ATOM 4467 C CA . SER A 1 595 ? -2.232 11.586 22.891 1 84.5 595 SER A CA 1
ATOM 4468 C C . SER A 1 595 ? -1.344 10.797 23.844 1 84.5 595 SER A C 1
ATOM 4470 O O . SER A 1 595 ? -1.232 11.141 25.031 1 84.5 595 SER A O 1
ATOM 4472 N N . LYS A 1 596 ? -0.697 9.797 23.359 1 87.38 596 LYS A N 1
ATOM 4473 C CA . LYS A 1 596 ? 0.136 8.969 24.219 1 87.38 596 LYS A CA 1
ATOM 4474 C C . LYS A 1 596 ? 1.615 9.133 23.891 1 87.38 596 LYS A C 1
ATOM 4476 O O . LYS A 1 596 ? 1.972 9.359 22.734 1 87.38 596 LYS A O 1
ATOM 4481 N N . VAL A 1 597 ? 2.385 8.992 24.938 1 91.69 597 VAL A N 1
ATOM 4482 C CA . VAL A 1 597 ? 3.84 8.953 24.844 1 91.69 597 VAL A CA 1
ATOM 4483 C C . VAL A 1 597 ? 4.363 7.688 25.516 1 91.69 597 VAL A C 1
ATOM 4485 O O . VAL A 1 597 ? 4.027 7.406 26.672 1 91.69 597 VAL A O 1
ATOM 4488 N N . PHE A 1 598 ? 5.148 6.891 24.766 1 91.38 598 PHE A N 1
ATOM 4489 C CA . PHE A 1 598 ? 5.703 5.652 25.297 1 91.38 598 PHE A CA 1
ATOM 4490 C C . PHE A 1 598 ? 7.227 5.73 25.375 1 91.38 598 PHE A C 1
ATOM 4492 O O . PHE A 1 598 ? 7.859 6.371 24.547 1 91.38 598 PHE A O 1
ATOM 4499 N N . THR A 1 599 ? 7.766 5.098 26.391 1 91.62 599 THR A N 1
ATOM 4500 C CA . THR A 1 599 ? 9.203 4.855 26.469 1 91.62 599 THR A CA 1
ATOM 4501 C C . THR A 1 599 ? 9.516 3.377 26.266 1 91.62 599 THR A C 1
ATOM 4503 O O . THR A 1 599 ? 8.781 2.512 26.75 1 91.62 599 THR A O 1
ATOM 4506 N N . TRP A 1 600 ? 10.57 3.1 25.531 1 92.56 600 TRP A N 1
ATOM 4507 C CA . TRP A 1 600 ? 11.016 1.749 25.203 1 92.56 600 TRP A CA 1
ATOM 4508 C C . TRP A 1 600 ? 12.469 1.54 25.609 1 92.56 600 TRP A C 1
ATOM 4510 O O . TRP A 1 600 ? 13.375 2.193 25.078 1 92.56 600 TRP A O 1
ATOM 4520 N N . THR A 1 601 ? 12.688 0.608 26.469 1 90.56 601 THR A N 1
ATOM 4521 C CA . THR A 1 601 ? 14.055 0.326 26.906 1 90.56 601 THR A CA 1
ATOM 4522 C C . THR A 1 601 ? 14.648 -0.819 26.094 1 90.56 601 THR A C 1
ATOM 4524 O O . THR A 1 601 ? 14.203 -1.962 26.188 1 90.56 601 THR A O 1
ATOM 4527 N N . PRO A 1 602 ? 15.633 -0.522 25.297 1 91.12 602 PRO A N 1
ATOM 4528 C CA . PRO A 1 602 ? 16.266 -1.616 24.562 1 91.12 602 PRO A CA 1
ATOM 4529 C C . PRO A 1 602 ? 16.797 -2.719 25.469 1 91.12 602 PRO A C 1
ATOM 4531 O O . PRO A 1 602 ? 17.297 -2.434 26.562 1 91.12 602 PRO A O 1
ATOM 4534 N N . ASP A 1 603 ? 16.734 -3.945 25.016 1 88.94 603 ASP A N 1
ATOM 4535 C CA . ASP A 1 603 ? 17.234 -5.086 25.781 1 88.94 603 ASP A CA 1
ATOM 4536 C C . ASP A 1 603 ? 18.75 -5.164 25.703 1 88.94 603 ASP A C 1
ATOM 4538 O O . ASP A 1 603 ? 19.359 -4.723 24.719 1 88.94 603 ASP A O 1
ATOM 4542 N N . ALA A 1 604 ? 19.312 -5.754 26.719 1 87 604 ALA A N 1
ATOM 4543 C CA . ALA A 1 604 ? 20.766 -5.953 26.719 1 87 604 ALA A CA 1
ATOM 4544 C C . ALA A 1 604 ? 21.188 -6.848 25.547 1 87 604 ALA A C 1
ATOM 4546 O O . ALA A 1 604 ? 22.266 -6.668 24.984 1 87 604 ALA A O 1
ATOM 4547 N N . ASP A 1 605 ? 20.344 -7.73 25.281 1 89.5 605 ASP A N 1
ATOM 4548 C CA . ASP A 1 605 ? 20.5 -8.516 24.062 1 89.5 605 ASP A CA 1
ATOM 4549 C C . ASP A 1 605 ? 19.781 -7.848 22.891 1 89.5 605 ASP A C 1
ATOM 4551 O O . ASP A 1 605 ? 18.562 -7.852 22.812 1 89.5 605 ASP A O 1
ATOM 4555 N N . PRO A 1 606 ? 20.547 -7.359 21.969 1 86.88 606 PRO A N 1
ATOM 4556 C CA . PRO A 1 606 ? 19.938 -6.59 20.875 1 86.88 606 PRO A CA 1
ATOM 4557 C C . PRO A 1 606 ? 19 -7.43 20.016 1 86.88 606 PRO A C 1
ATOM 4559 O O . PRO A 1 606 ? 18.234 -6.879 19.234 1 86.88 606 PRO A O 1
ATOM 4562 N N . ALA A 1 607 ? 19.109 -8.711 20.125 1 85 607 ALA A N 1
ATOM 4563 C CA . ALA A 1 607 ? 18.25 -9.578 19.344 1 85 607 ALA A CA 1
ATOM 4564 C C . ALA A 1 607 ? 16.844 -9.633 19.938 1 85 607 ALA A C 1
ATOM 4566 O O . ALA A 1 607 ? 15.891 -10.031 19.25 1 85 607 ALA A O 1
ATOM 4567 N N . ARG A 1 608 ? 16.734 -9.211 21.156 1 86.19 608 ARG A N 1
ATOM 4568 C CA . ARG A 1 608 ? 15.445 -9.25 21.828 1 86.19 608 ARG A CA 1
ATOM 4569 C C . ARG A 1 608 ? 14.727 -7.902 21.719 1 86.19 608 ARG A C 1
ATOM 4571 O O . ARG A 1 608 ? 15.367 -6.852 21.75 1 86.19 608 ARG A O 1
ATOM 4578 N N . PRO A 1 609 ? 13.414 -7.977 21.609 1 85.25 609 PRO A N 1
ATOM 4579 C CA . PRO A 1 609 ? 12.672 -6.711 21.562 1 85.25 609 PRO A CA 1
ATOM 4580 C C . PRO A 1 609 ? 12.766 -5.922 22.859 1 85.25 609 PRO A C 1
ATOM 4582 O O . PRO A 1 609 ? 13 -6.504 23.922 1 85.25 609 PRO A O 1
ATOM 4585 N N . PRO A 1 610 ? 12.664 -4.656 22.719 1 87.56 610 PRO A N 1
ATOM 4586 C CA . PRO A 1 610 ? 12.664 -3.857 23.953 1 87.56 610 PRO A CA 1
ATOM 4587 C C . PRO A 1 610 ? 11.445 -4.117 24.828 1 87.56 610 PRO A C 1
ATOM 4589 O O . PRO A 1 610 ? 10.438 -4.637 24.344 1 87.56 610 PRO A O 1
ATOM 4592 N N . ALA A 1 611 ? 11.602 -4.105 26.109 1 73.69 611 ALA A N 1
ATOM 4593 C CA . ALA A 1 611 ? 10.492 -4.199 27.062 1 73.69 611 ALA A CA 1
ATOM 4594 C C . ALA A 1 611 ? 9.602 -2.967 26.984 1 73.69 611 ALA A C 1
ATOM 4596 O O . ALA A 1 611 ? 10.094 -1.848 26.812 1 73.69 611 ALA A O 1
ATOM 4597 N N . ALA A 1 612 ? 8.602 -3.201 26.297 1 58.75 612 ALA A N 1
ATOM 4598 C CA . ALA A 1 612 ? 7.77 -2.064 25.922 1 58.75 612 ALA A CA 1
ATOM 4599 C C . ALA A 1 612 ? 7.633 -1.066 27.062 1 58.75 612 ALA A C 1
ATOM 4601 O O . ALA A 1 612 ? 7.84 0.135 26.875 1 58.75 612 ALA A O 1
ATOM 4602 N N . ALA A 1 613 ? 6.285 -0.735 27.609 1 57.81 613 ALA A N 1
ATOM 4603 C CA . ALA A 1 613 ? 5.133 0.163 27.641 1 57.81 613 ALA A CA 1
ATOM 4604 C C . ALA A 1 613 ? 4.906 0.72 29.047 1 57.81 613 ALA A C 1
ATOM 4606 O O . ALA A 1 613 ? 4.465 -0.001 29.938 1 57.81 613 ALA A O 1
ATOM 4607 N N . GLU A 1 614 ? 5.816 1.525 29.516 1 61.28 614 GLU A N 1
ATOM 4608 C CA . GLU A 1 614 ? 5.145 2.32 30.547 1 61.28 614 GLU A CA 1
ATOM 4609 C C . GLU A 1 614 ? 4.727 3.684 30 1 61.28 614 GLU A C 1
ATOM 4611 O O . GLU A 1 614 ? 5.535 4.391 29.391 1 61.28 614 GLU A O 1
ATOM 4616 N N . PRO A 1 615 ? 3.34 3.824 29.703 1 56.66 615 PRO A N 1
ATOM 4617 C CA . PRO A 1 615 ? 2.971 5.188 29.312 1 56.66 615 PRO A CA 1
ATOM 4618 C C . PRO A 1 615 ? 3.768 6.25 30.062 1 56.66 615 PRO A C 1
ATOM 4620 O O . PRO A 1 615 ? 3.936 6.156 31.281 1 56.66 615 PRO A O 1
ATOM 4623 N N . ALA A 1 616 ? 4.637 6.77 29.406 1 53.62 616 ALA A N 1
ATOM 4624 C CA . ALA A 1 616 ? 5.082 7.895 30.234 1 53.62 616 ALA A CA 1
ATOM 4625 C C . ALA A 1 616 ? 3.91 8.539 30.969 1 53.62 616 ALA A C 1
ATOM 4627 O O . ALA A 1 616 ? 2.748 8.273 30.641 1 53.62 616 ALA A O 1
ATOM 4628 N N . THR A 1 617 ? 3.619 9.742 31.484 1 47.91 617 THR A N 1
ATOM 4629 C CA . THR A 1 617 ? 2.506 10.398 32.156 1 47.91 617 THR A CA 1
ATOM 4630 C C . THR A 1 617 ? 1.277 10.445 31.266 1 47.91 617 THR A C 1
ATOM 4632 O O . THR A 1 617 ? 1.383 10.797 30.078 1 47.91 617 THR A O 1
ATOM 4635 N N . ASP A 1 618 ? 0.164 9.492 31.5 1 43.5 618 ASP A N 1
ATOM 4636 C CA . ASP A 1 618 ? -1.2 9.5 30.984 1 43.5 618 ASP A CA 1
ATOM 4637 C C . ASP A 1 618 ? -1.667 10.922 30.688 1 43.5 618 ASP A C 1
ATOM 4639 O O . ASP A 1 618 ? -1.804 11.742 31.594 1 43.5 618 ASP A O 1
ATOM 4643 N N . TRP A 1 619 ? -1.361 11.633 29.703 1 43.78 619 TRP A N 1
ATOM 4644 C CA . TRP A 1 619 ? -2.102 12.875 29.484 1 43.78 619 TRP A CA 1
ATOM 4645 C C . TRP A 1 619 ? -3.604 12.633 29.594 1 43.78 619 TRP A C 1
ATOM 4647 O O . TRP A 1 619 ? -4.328 12.703 28.609 1 43.78 619 TRP A O 1
ATOM 4657 N N . ARG A 1 620 ? -4.176 11.5 30.078 1 39.62 620 ARG A N 1
ATOM 4658 C CA . ARG A 1 620 ? -5.609 11.555 30.328 1 39.62 620 ARG A CA 1
ATOM 4659 C C . ARG A 1 620 ? -5.957 12.711 31.266 1 39.62 620 ARG A C 1
ATOM 4661 O O . ARG A 1 620 ? -5.445 12.789 32.375 1 39.62 620 ARG A O 1
ATOM 4668 N N . VAL A 1 621 ? -6.301 13.852 30.734 1 35.41 621 VAL A N 1
ATOM 4669 C CA . VAL A 1 621 ? -6.977 14.812 31.609 1 35.41 621 VAL A CA 1
ATOM 4670 C C . VAL A 1 621 ? -8.008 14.094 32.469 1 35.41 621 VAL A C 1
ATOM 4672 O O . VAL A 1 621 ? -8.836 13.336 31.953 1 35.41 621 VAL A O 1
ATOM 4675 N N . ARG A 1 622 ? -7.73 13.852 33.75 1 29.7 622 ARG A N 1
ATOM 4676 C CA . ARG A 1 622 ? -8.75 13.445 34.719 1 29.7 622 ARG A CA 1
ATOM 4677 C C . ARG A 1 622 ? -10.047 14.219 34.5 1 29.7 622 ARG A C 1
ATOM 4679 O O . ARG A 1 622 ? -10.055 15.445 34.5 1 29.7 622 ARG A O 1
ATOM 4686 N N . GLU A 1 623 ? -11.008 13.727 33.906 1 30.31 623 GLU A N 1
ATOM 4687 C CA . GLU A 1 623 ? -12.367 14.266 33.938 1 30.31 623 GLU A CA 1
ATOM 4688 C C . GLU A 1 623 ? -12.781 14.617 35.375 1 30.31 623 GLU A C 1
ATOM 4690 O O . GLU A 1 623 ? -13.758 15.344 35.562 1 30.31 623 GLU A O 1
ATOM 4695 N N . GLY A 1 624 ? -12.398 13.898 36.469 1 24.62 624 GLY A N 1
ATOM 4696 C CA . GLY A 1 624 ? -13.188 14 37.688 1 24.62 624 GLY A CA 1
ATOM 4697 C C . GLY A 1 624 ? -13.094 15.367 38.344 1 24.62 624 GLY A C 1
ATOM 4698 O O . GLY A 1 624 ? -13.742 15.617 39.375 1 24.62 624 GLY A O 1
ATOM 4699 N N . SER A 1 625 ? -11.977 16.031 38.375 1 21.38 625 SER A N 1
ATOM 4700 C CA . SER A 1 625 ? -12.086 16.969 39.5 1 21.38 625 SER A CA 1
ATOM 4701 C C . SER A 1 625 ? -13.047 18.109 39.156 1 21.38 625 SER A C 1
ATOM 4703 O O . SER A 1 625 ? -12.711 19 38.375 1 21.38 625 SER A O 1
ATOM 4705 N N . ARG A 1 626 ? -14.305 17.797 38.719 1 21.03 626 ARG A N 1
ATOM 4706 C CA . ARG A 1 626 ? -15.258 18.656 39.406 1 21.03 626 ARG A CA 1
ATOM 4707 C C . ARG A 1 626 ? -15.367 18.281 40.906 1 21.03 626 ARG A C 1
ATOM 4709 O O . ARG A 1 626 ? -15.438 17.109 41.25 1 21.03 626 ARG A O 1
ATOM 4716 N N . MET B 1 1 ? 7.449 -8.023 18.406 1 27.39 1 MET B N 1
ATOM 4717 C CA . MET B 1 1 ? 8.445 -7.219 17.703 1 27.39 1 MET B CA 1
ATOM 4718 C C . MET B 1 1 ? 9.156 -8.047 1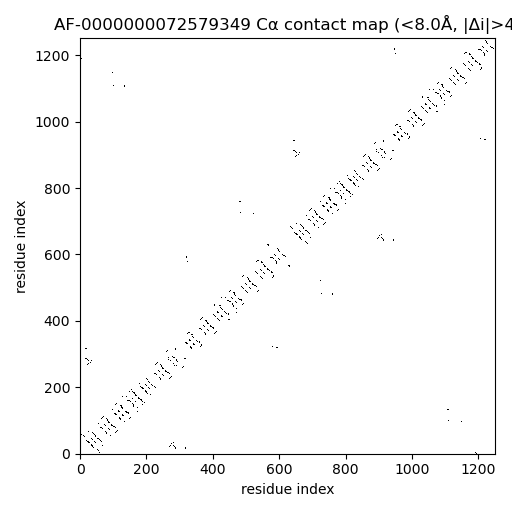6.641 1 27.39 1 MET B C 1
ATOM 4720 O O . MET B 1 1 ? 9.727 -9.102 16.938 1 27.39 1 MET B O 1
ATOM 4724 N N . ARG B 1 2 ? 8.695 -7.992 15.312 1 35.62 2 ARG B N 1
ATOM 4725 C CA . ARG B 1 2 ? 9.211 -8.828 14.234 1 35.62 2 ARG B CA 1
ATOM 4726 C C . ARG B 1 2 ? 10.602 -8.383 13.812 1 35.62 2 ARG B C 1
ATOM 4728 O O . ARG B 1 2 ? 10.867 -7.184 13.688 1 35.62 2 ARG B O 1
ATOM 4735 N N . THR B 1 3 ? 11.688 -9.289 14.016 1 33.78 3 THR B N 1
ATOM 4736 C CA . THR B 1 3 ? 13.016 -9.062 13.469 1 33.78 3 THR B CA 1
ATOM 4737 C C . THR B 1 3 ? 13.062 -9.43 11.984 1 33.78 3 THR B C 1
ATOM 4739 O O . THR B 1 3 ? 12.641 -10.516 11.602 1 33.78 3 THR B O 1
ATOM 4742 N N . VAL B 1 4 ? 13.055 -8.547 10.992 1 37.81 4 VAL B N 1
ATOM 4743 C CA . VAL B 1 4 ? 13.25 -8.883 9.586 1 37.81 4 VAL B CA 1
ATOM 4744 C C . VAL B 1 4 ? 14.734 -8.828 9.242 1 37.81 4 VAL B C 1
ATOM 4746 O O . VAL B 1 4 ? 15.375 -7.785 9.383 1 37.81 4 VAL B O 1
ATOM 4749 N N . ASP B 1 5 ? 15.328 -9.938 9.203 1 40.5 5 ASP B N 1
ATOM 4750 C CA . ASP B 1 5 ? 16.719 -10.031 8.766 1 40.5 5 ASP B CA 1
ATOM 4751 C C . ASP B 1 5 ? 16.875 -9.531 7.328 1 40.5 5 ASP B C 1
ATOM 4753 O O . ASP B 1 5 ? 16.328 -10.133 6.395 1 40.5 5 ASP B O 1
ATOM 4757 N N . VAL B 1 6 ? 17.109 -8.375 7.047 1 38.28 6 VAL B N 1
ATOM 4758 C CA . VAL B 1 6 ? 17.031 -7.801 5.707 1 38.28 6 VAL B CA 1
ATOM 4759 C C . VAL B 1 6 ? 18.312 -8.117 4.941 1 38.28 6 VAL B C 1
ATOM 4761 O O . VAL B 1 6 ? 18.266 -8.688 3.848 1 38.28 6 VAL B O 1
ATOM 4764 N N . PHE B 1 7 ? 19.266 -7.07 4.66 1 41.44 7 PHE B N 1
ATOM 4765 C CA . PHE B 1 7 ? 19.875 -6.555 3.443 1 41.44 7 PHE B CA 1
ATOM 4766 C C . PHE B 1 7 ? 21.234 -7.215 3.197 1 41.44 7 PHE B C 1
ATOM 4768 O O . PHE B 1 7 ? 21.969 -6.82 2.287 1 41.44 7 PHE B O 1
ATOM 4775 N N . HIS B 1 8 ? 21.984 -7.758 4.082 1 40.53 8 HIS B N 1
ATOM 4776 C CA . HIS B 1 8 ? 23.328 -7.891 3.539 1 40.53 8 HIS B CA 1
ATOM 4777 C C . HIS B 1 8 ? 23.422 -9.062 2.568 1 40.53 8 HIS B C 1
ATOM 4779 O O . HIS B 1 8 ? 22.938 -10.156 2.859 1 40.53 8 HIS B O 1
ATOM 4785 N N . PRO B 1 9 ? 23.875 -8.664 1.324 1 43.28 9 PRO B N 1
ATOM 4786 C CA . PRO B 1 9 ? 24.234 -9.844 0.532 1 43.28 9 PRO B CA 1
ATOM 4787 C C . PRO B 1 9 ? 25.125 -10.82 1.303 1 43.28 9 PRO B C 1
ATOM 4789 O O . PRO B 1 9 ? 26.047 -10.406 1.996 1 43.28 9 PRO B O 1
ATOM 4792 N N . GLN B 1 10 ? 24.609 -11.867 1.753 1 46.03 10 GLN B N 1
ATOM 4793 C CA . GLN B 1 10 ? 25.453 -12.891 2.369 1 46.03 10 GLN B CA 1
ATOM 4794 C C . GLN B 1 10 ? 26.109 -13.766 1.311 1 46.03 10 GLN B C 1
ATOM 4796 O O . GLN B 1 10 ? 25.5 -14.094 0.292 1 46.03 10 GLN B O 1
ATOM 4801 N N . ALA B 1 11 ? 27.469 -13.734 1.436 1 46.12 11 ALA B N 1
ATOM 4802 C CA . ALA B 1 11 ? 28.109 -14.789 0.651 1 46.12 11 ALA B CA 1
ATOM 4803 C C . ALA B 1 11 ? 27.312 -16.094 0.729 1 46.12 11 ALA B C 1
ATOM 4805 O O . ALA B 1 11 ? 26.859 -16.484 1.806 1 46.12 11 ALA B O 1
ATOM 4806 N N . ALA B 1 12 ? 26.844 -16.5 -0.504 1 47.34 12 ALA B N 1
ATOM 4807 C CA . ALA B 1 12 ? 26.016 -17.703 -0.645 1 47.34 12 ALA B CA 1
ATOM 4808 C C . ALA B 1 12 ? 26.547 -18.844 0.213 1 47.34 12 ALA B C 1
ATOM 4810 O O . ALA B 1 12 ? 27.734 -19.172 0.138 1 47.34 12 ALA B O 1
ATOM 4811 N N . SER B 1 13 ? 26.078 -18.969 1.423 1 44.41 13 SER B N 1
ATOM 4812 C CA . SER B 1 13 ? 26.422 -20.234 2.057 1 44.41 13 SER B CA 1
ATOM 4813 C C . SER B 1 13 ? 26.25 -21.406 1.09 1 44.41 13 SER B C 1
ATOM 4815 O O . SER B 1 13 ? 25.453 -21.328 0.155 1 44.41 13 SER B O 1
ATOM 4817 N N . ASN B 1 14 ? 27.297 -22.172 0.951 1 42.56 14 ASN B N 1
ATOM 4818 C CA . ASN B 1 14 ? 27.344 -23.422 0.209 1 42.56 14 ASN B CA 1
ATOM 4819 C C . ASN B 1 14 ? 26.062 -24.234 0.391 1 42.56 14 ASN B C 1
ATOM 4821 O O . ASN B 1 14 ? 26.062 -25.453 0.253 1 42.56 14 ASN B O 1
ATOM 4825 N N . SER B 1 15 ? 25.078 -23.625 0.995 1 49.5 15 SER B N 1
ATOM 4826 C CA . SER B 1 15 ? 23.969 -24.562 1.116 1 49.5 15 SER B CA 1
ATOM 4827 C C . SER B 1 15 ? 23.328 -24.844 -0.239 1 49.5 15 SER B C 1
ATOM 4829 O O . SER B 1 15 ? 23.406 -24 -1.146 1 49.5 15 SER B O 1
ATOM 4831 N N . ALA B 1 16 ? 22.938 -26.094 -0.428 1 54.94 16 ALA B N 1
ATOM 4832 C CA . ALA B 1 16 ? 22.344 -26.781 -1.572 1 54.94 16 ALA B CA 1
ATOM 4833 C C . ALA B 1 16 ? 21.109 -26.047 -2.08 1 54.94 16 ALA B C 1
ATOM 4835 O O . ALA B 1 16 ? 20.812 -26.078 -3.275 1 54.94 16 ALA B O 1
ATOM 4836 N N . ALA B 1 17 ? 20.297 -25.234 -1.301 1 72.19 17 ALA B N 1
ATOM 4837 C CA . ALA B 1 17 ? 19.094 -24.609 -1.859 1 72.19 17 ALA B CA 1
ATOM 4838 C C . ALA B 1 17 ? 19.219 -23.094 -1.874 1 72.19 17 ALA B C 1
ATOM 4840 O O . ALA B 1 17 ? 18.938 -22.438 -0.871 1 72.19 17 ALA B O 1
ATOM 4841 N N . VAL B 1 18 ? 19.703 -22.578 -3.01 1 84.75 18 VAL B N 1
ATOM 4842 C CA . VAL B 1 18 ? 19.891 -21.141 -3.145 1 84.75 18 VAL B CA 1
ATOM 4843 C C . VAL B 1 18 ? 18.531 -20.438 -3.115 1 84.75 18 VAL B C 1
ATOM 4845 O O . VAL B 1 18 ? 18.281 -19.594 -2.254 1 84.75 18 VAL B O 1
ATOM 4848 N N . HIS B 1 19 ? 17.609 -20.844 -3.938 1 88.12 19 HIS B N 1
ATOM 4849 C CA . HIS B 1 19 ? 16.234 -20.359 -3.846 1 88.12 19 HIS B CA 1
ATOM 4850 C C . HIS B 1 19 ? 15.383 -21.281 -2.965 1 88.12 19 HIS B C 1
ATOM 4852 O O . HIS B 1 19 ? 15.484 -22.5 -3.059 1 88.12 19 HIS B O 1
ATOM 4858 N N . ALA B 1 20 ? 14.602 -20.719 -2.068 1 84.44 20 ALA B N 1
ATOM 4859 C CA . ALA B 1 20 ? 13.719 -21.484 -1.188 1 84.44 20 ALA B CA 1
ATOM 4860 C C . ALA B 1 20 ? 12.312 -21.578 -1.771 1 84.44 20 ALA B C 1
ATOM 4862 O O . ALA B 1 20 ? 11.477 -22.344 -1.272 1 84.44 20 ALA B O 1
ATOM 4863 N N . SER B 1 21 ? 12.086 -20.844 -2.791 1 86.44 21 SER B N 1
ATOM 4864 C CA . SER B 1 21 ? 10.797 -20.797 -3.465 1 86.44 21 SER B CA 1
ATOM 4865 C C . SER B 1 21 ? 10.961 -20.625 -4.973 1 86.44 21 SER B C 1
ATOM 4867 O O . SER B 1 21 ? 12.07 -20.391 -5.457 1 86.44 21 SER B O 1
ATOM 4869 N N . PRO B 1 22 ? 9.898 -20.766 -5.723 1 88.69 22 PRO B N 1
ATOM 4870 C CA . PRO B 1 22 ? 9.969 -20.688 -7.184 1 88.69 22 PRO B CA 1
ATOM 4871 C C . PRO B 1 22 ? 10.508 -19.344 -7.68 1 88.69 22 PRO B C 1
ATOM 4873 O O . PRO B 1 22 ? 10.312 -18.312 -7.027 1 88.69 22 PRO B O 1
ATOM 4876 N N . GLN B 1 23 ? 11.148 -19.438 -8.852 1 93.25 23 GLN B N 1
ATOM 4877 C CA . GLN B 1 23 ? 11.656 -18.219 -9.5 1 93.25 23 GLN B CA 1
ATOM 4878 C C . GLN B 1 23 ? 10.602 -17.609 -10.422 1 93.25 23 GLN B C 1
ATOM 4880 O O . GLN B 1 23 ? 10.039 -18.312 -11.273 1 93.25 23 GLN B O 1
ATOM 4885 N N . THR B 1 24 ? 10.367 -16.312 -10.258 1 94.69 24 THR B N 1
ATOM 4886 C CA . THR B 1 24 ? 9.359 -15.609 -11.039 1 94.69 24 THR B CA 1
ATOM 4887 C C . THR B 1 24 ? 10.008 -14.859 -12.203 1 94.69 24 THR B C 1
ATOM 4889 O O . THR B 1 24 ? 9.32 -14.461 -13.148 1 94.69 24 THR B O 1
ATOM 4892 N N . THR B 1 25 ? 11.297 -14.648 -12.148 1 97 25 THR B N 1
ATOM 4893 C CA . THR B 1 25 ? 11.984 -13.867 -13.172 1 97 25 THR B CA 1
ATOM 4894 C C . THR B 1 25 ? 13.422 -14.336 -13.344 1 97 25 THR B C 1
ATOM 4896 O O . THR B 1 25 ? 14.047 -14.789 -12.383 1 97 25 THR B O 1
ATOM 4899 N N . VAL B 1 26 ? 13.914 -14.266 -14.578 1 97.31 26 VAL B N 1
ATOM 4900 C CA . VAL B 1 26 ? 15.289 -14.578 -14.961 1 97.31 26 VAL B CA 1
ATOM 4901 C C . VAL B 1 26 ? 15.758 -13.609 -16.047 1 97.31 26 VAL B C 1
ATOM 4903 O O . VAL B 1 26 ? 14.938 -13.07 -16.797 1 97.31 26 VAL B O 1
ATOM 4906 N N . ALA B 1 27 ? 17.047 -13.398 -16.141 1 97.69 27 ALA B N 1
ATOM 4907 C CA . ALA B 1 27 ? 17.609 -12.539 -17.188 1 97.69 27 ALA B CA 1
ATOM 4908 C C . ALA B 1 27 ? 19.094 -12.852 -17.422 1 97.69 27 ALA B C 1
ATOM 4910 O O . ALA B 1 27 ? 19.828 -13.094 -16.469 1 97.69 27 ALA B O 1
ATOM 4911 N N . PHE B 1 28 ? 19.484 -12.836 -18.641 1 96.81 28 PHE B N 1
ATOM 4912 C CA . PHE B 1 28 ? 20.891 -12.945 -19 1 96.81 28 PHE B CA 1
ATOM 4913 C C . PHE B 1 28 ? 21.562 -11.578 -19.047 1 96.81 28 PHE B C 1
ATOM 4915 O O . PHE B 1 28 ? 20.922 -10.594 -19.438 1 96.81 28 PHE B O 1
ATOM 4922 N N . SER B 1 29 ? 22.844 -11.641 -18.688 1 97.06 29 SER B N 1
ATOM 4923 C CA . SER B 1 29 ? 23.641 -10.453 -18.953 1 97.06 29 SER B CA 1
ATOM 4924 C C . SER B 1 29 ? 23.859 -10.25 -20.453 1 97.06 29 SER B C 1
ATOM 4926 O O . SER B 1 29 ? 23.797 -11.211 -21.219 1 97.06 29 SER B O 1
ATOM 4928 N N . PRO B 1 30 ? 24.141 -9 -20.828 1 95.25 30 PRO B N 1
ATOM 4929 C CA . PRO B 1 30 ? 24.281 -8.734 -22.25 1 95.25 30 PRO B CA 1
ATOM 4930 C C . PRO B 1 30 ? 25.406 -9.555 -22.906 1 95.25 30 PRO B C 1
ATOM 4932 O O . PRO B 1 30 ? 25.297 -9.945 -24.062 1 95.25 30 PRO B O 1
ATOM 4935 N N . ASP B 1 31 ? 26.469 -9.859 -22.172 1 93.88 31 ASP B N 1
ATOM 4936 C CA . ASP B 1 31 ? 27.594 -10.617 -22.734 1 93.88 31 ASP B CA 1
ATOM 4937 C C . ASP B 1 31 ? 27.359 -12.125 -22.609 1 93.88 31 ASP B C 1
ATOM 4939 O O . ASP B 1 31 ? 28.172 -12.93 -23.062 1 93.88 31 ASP B O 1
ATOM 4943 N N . GLY B 1 32 ? 26.297 -12.508 -21.922 1 93.69 32 GLY B N 1
ATOM 4944 C CA . GLY B 1 32 ? 25.891 -13.898 -21.828 1 93.69 32 GLY B CA 1
ATOM 4945 C C . GLY B 1 32 ? 26.719 -14.695 -20.828 1 93.69 32 GLY B C 1
ATOM 4946 O O . GLY B 1 32 ? 26.578 -15.914 -20.734 1 93.69 32 GLY B O 1
ATOM 4947 N N . THR B 1 33 ? 27.484 -14.016 -20 1 93.38 33 THR B N 1
ATOM 4948 C CA . THR B 1 33 ? 28.391 -14.719 -19.094 1 93.38 33 THR B CA 1
ATOM 4949 C C . THR B 1 33 ? 27.734 -14.961 -17.734 1 93.38 33 THR B C 1
ATOM 4951 O O . THR B 1 33 ? 28.172 -15.812 -16.969 1 93.38 33 THR B O 1
ATOM 4954 N N . HIS B 1 34 ? 26.797 -14.117 -17.453 1 95.44 34 HIS B N 1
ATOM 4955 C CA . HIS B 1 34 ? 26.047 -14.227 -16.219 1 95.44 34 HIS B CA 1
ATOM 4956 C C . HIS B 1 34 ? 24.531 -14.273 -16.484 1 95.44 34 HIS B C 1
ATOM 4958 O O . HIS B 1 34 ? 24.078 -13.898 -17.562 1 95.44 34 HIS B O 1
ATOM 4964 N N . TYR B 1 35 ? 23.828 -14.812 -15.555 1 96.69 35 TYR B N 1
ATOM 4965 C CA . TYR B 1 35 ? 22.375 -14.633 -15.523 1 96.69 35 TYR B CA 1
ATOM 4966 C C . TYR B 1 35 ? 21.891 -14.406 -14.102 1 96.69 35 TYR B C 1
ATOM 4968 O O . TYR B 1 35 ? 22.609 -14.703 -13.133 1 96.69 35 TYR B O 1
ATOM 4976 N N . ALA B 1 36 ? 20.781 -13.727 -13.945 1 97.81 36 ALA B N 1
ATOM 4977 C CA . ALA B 1 36 ? 20.156 -13.453 -12.656 1 97.81 36 ALA B CA 1
ATOM 4978 C C . ALA B 1 36 ? 18.812 -14.148 -12.539 1 97.81 36 ALA B C 1
ATOM 4980 O O . ALA B 1 36 ? 18.125 -14.375 -13.539 1 97.81 36 ALA B O 1
ATOM 4981 N N . SER B 1 37 ? 18.484 -14.594 -11.352 1 96.56 37 SER B N 1
ATOM 4982 C CA . SER B 1 37 ? 17.156 -15.133 -11.023 1 96.56 37 SER B CA 1
ATOM 4983 C C . SER B 1 37 ? 16.625 -14.523 -9.734 1 96.56 37 SER B C 1
ATOM 4985 O O . SER B 1 37 ? 17.391 -14.086 -8.875 1 96.56 37 SER B O 1
ATOM 4987 N N . ALA B 1 38 ? 15.344 -14.391 -9.633 1 96.5 38 ALA B N 1
ATOM 4988 C CA . ALA B 1 38 ? 14.648 -13.945 -8.43 1 96.5 38 ALA B CA 1
ATOM 4989 C C . ALA B 1 38 ? 13.25 -14.539 -8.344 1 96.5 38 ALA B C 1
ATOM 4991 O O . ALA B 1 38 ? 12.727 -15.047 -9.344 1 96.5 38 ALA B O 1
ATOM 4992 N N . GLY B 1 39 ? 12.711 -14.5 -7.082 1 93.88 39 GLY B N 1
ATOM 4993 C CA . GLY B 1 39 ? 11.406 -15.141 -7.008 1 93.88 39 GLY B CA 1
ATOM 4994 C C . GLY B 1 39 ? 10.688 -14.875 -5.699 1 93.88 39 GLY B C 1
ATOM 4995 O O . GLY B 1 39 ? 10.828 -13.805 -5.117 1 93.88 39 GLY B O 1
ATOM 4996 N N . TYR B 1 40 ? 9.898 -15.844 -5.336 1 88.94 40 TYR B N 1
ATOM 4997 C CA . TYR B 1 40 ? 8.961 -15.719 -4.23 1 88.94 40 TYR B CA 1
ATOM 4998 C C . TYR B 1 40 ? 9.688 -15.633 -2.895 1 88.94 40 TYR B C 1
ATOM 5000 O O . TYR B 1 40 ? 9.117 -15.195 -1.896 1 88.94 40 TYR B O 1
ATOM 5008 N N . ASP B 1 41 ? 10.938 -16.062 -2.865 1 85.81 41 ASP B N 1
ATOM 5009 C CA . ASP B 1 41 ? 11.664 -16.062 -1.602 1 85.81 41 ASP B CA 1
ATOM 5010 C C . ASP B 1 41 ? 12.305 -14.703 -1.345 1 85.81 41 ASP B C 1
ATOM 5012 O O . ASP B 1 41 ? 12.984 -14.508 -0.336 1 85.81 41 ASP B O 1
ATOM 5016 N N . GLY B 1 42 ? 12.164 -13.797 -2.311 1 90.62 42 GLY B N 1
ATOM 5017 C CA . GLY B 1 42 ? 12.695 -12.453 -2.148 1 90.62 42 GLY B CA 1
ATOM 5018 C C . GLY B 1 42 ? 14.172 -12.344 -2.475 1 90.62 42 GLY B C 1
ATOM 5019 O O . GLY B 1 42 ? 14.773 -11.281 -2.33 1 90.62 42 GLY B O 1
ATOM 5020 N N . ARG B 1 43 ? 14.727 -13.391 -2.936 1 92.25 43 ARG B N 1
ATOM 5021 C CA . ARG B 1 43 ? 16.156 -13.375 -3.229 1 92.25 43 ARG B CA 1
ATOM 5022 C C . ARG B 1 43 ? 16.422 -12.945 -4.668 1 92.25 43 ARG B C 1
ATOM 5024 O O . ARG B 1 43 ? 15.617 -13.234 -5.562 1 92.25 43 ARG B O 1
ATOM 5031 N N . VAL B 1 44 ? 17.469 -12.25 -4.816 1 96 44 VAL B N 1
ATOM 5032 C CA . VAL B 1 44 ? 18.062 -11.93 -6.105 1 96 44 VAL B CA 1
ATOM 5033 C C . VAL B 1 44 ? 19.438 -12.602 -6.219 1 96 44 VAL B C 1
ATOM 5035 O O . VAL B 1 44 ? 20.344 -12.289 -5.453 1 96 44 VAL B O 1
ATOM 5038 N N . VAL B 1 45 ? 19.562 -13.484 -7.18 1 96.31 45 VAL B N 1
ATOM 5039 C CA . VAL B 1 45 ? 20.781 -14.297 -7.234 1 96.31 45 VAL B CA 1
ATOM 5040 C C . VAL B 1 45 ? 21.5 -14.07 -8.562 1 96.31 45 VAL B C 1
ATOM 5042 O O . VAL B 1 45 ? 20.875 -14.109 -9.625 1 96.31 45 VAL B O 1
ATOM 5045 N N . LEU B 1 46 ? 22.734 -13.766 -8.453 1 96.56 46 LEU B N 1
ATOM 5046 C CA . LEU B 1 46 ? 23.594 -13.703 -9.633 1 96.56 46 LEU B CA 1
ATOM 5047 C C . LEU B 1 46 ? 24.375 -15 -9.805 1 96.56 46 LEU B C 1
ATOM 5049 O O . LEU B 1 46 ? 25.016 -15.469 -8.859 1 96.56 46 LEU B O 1
ATOM 5053 N N . TRP B 1 47 ? 24.281 -15.531 -11.047 1 95.44 47 TRP B N 1
ATOM 5054 C CA . TRP B 1 47 ? 24.953 -16.781 -11.383 1 95.44 47 TRP B CA 1
ATOM 5055 C C . TRP B 1 47 ? 26 -16.562 -12.477 1 95.44 47 TRP B C 1
ATOM 5057 O O . TRP B 1 47 ? 25.828 -15.695 -13.336 1 95.44 47 TRP B O 1
ATOM 5067 N N . ASP B 1 48 ? 27.016 -17.375 -12.367 1 93.62 48 ASP B N 1
ATOM 5068 C CA . ASP B 1 48 ? 27.844 -17.594 -13.547 1 93.62 48 ASP B CA 1
ATOM 5069 C C . ASP B 1 48 ? 27.219 -18.625 -14.484 1 93.62 48 ASP B C 1
ATOM 5071 O O . ASP B 1 48 ? 26.703 -19.641 -14.023 1 93.62 48 ASP B O 1
ATOM 5075 N N . ARG B 1 49 ? 27.188 -18.312 -15.742 1 89.88 49 ARG B N 1
ATOM 5076 C CA . ARG B 1 49 ? 26.578 -19.234 -16.688 1 89.88 49 ARG B CA 1
ATOM 5077 C C . ARG B 1 49 ? 27.172 -20.625 -16.562 1 89.88 49 ARG B C 1
ATOM 5079 O O . ARG B 1 49 ? 26.453 -21.625 -16.656 1 89.88 49 ARG B O 1
ATOM 5086 N N . SER B 1 50 ? 28.438 -20.719 -16.312 1 81.44 50 SER B N 1
ATOM 5087 C CA . SER B 1 50 ? 29.141 -22 -16.281 1 81.44 50 SER B CA 1
ATOM 5088 C C . SER B 1 50 ? 29.125 -22.594 -14.867 1 81.44 50 SER B C 1
ATOM 5090 O O . SER B 1 50 ? 29.547 -23.719 -14.664 1 81.44 50 SER B O 1
ATOM 5092 N N . GLY B 1 51 ? 28.547 -21.875 -13.914 1 71.12 51 GLY B N 1
ATOM 5093 C CA . GLY B 1 51 ? 28.672 -22.344 -12.539 1 71.12 51 GLY B CA 1
ATOM 5094 C C . GLY B 1 51 ? 27.359 -22.812 -11.945 1 71.12 51 GLY B C 1
ATOM 5095 O O . GLY B 1 51 ? 26.312 -22.734 -12.594 1 71.12 51 GLY B O 1
ATOM 5096 N N . THR B 1 52 ? 27.578 -23.562 -10.789 1 75.5 52 THR B N 1
ATOM 5097 C CA . THR B 1 52 ? 26.406 -24.031 -10.07 1 75.5 52 THR B CA 1
ATOM 5098 C C . THR B 1 52 ? 26.203 -23.25 -8.773 1 75.5 52 THR B C 1
ATOM 5100 O O . THR B 1 52 ? 25.188 -23.422 -8.094 1 75.5 52 THR B O 1
ATOM 5103 N N . SER B 1 53 ? 27.234 -22.453 -8.523 1 83.38 53 SER B N 1
ATOM 5104 C CA . SER B 1 53 ? 27.094 -21.656 -7.309 1 83.38 53 SER B CA 1
ATOM 5105 C C . SER B 1 53 ? 26.828 -20.188 -7.629 1 83.38 53 SER B C 1
ATOM 5107 O O . SER B 1 53 ? 27.359 -19.672 -8.617 1 83.38 53 SER B O 1
ATOM 5109 N N . PRO B 1 54 ? 26.047 -19.625 -6.777 1 91.44 54 PRO B N 1
ATOM 5110 C CA . PRO B 1 54 ? 25.781 -18.203 -6.992 1 91.44 54 PRO B CA 1
ATOM 5111 C C . PRO B 1 54 ? 27.016 -17.328 -6.762 1 91.44 54 PRO B C 1
ATOM 5113 O O . PRO B 1 54 ? 27.859 -17.656 -5.91 1 91.44 54 PRO B O 1
ATOM 5116 N N . ARG B 1 55 ? 27.172 -16.312 -7.477 1 92.88 55 ARG B N 1
ATOM 5117 C CA . ARG B 1 55 ? 28.188 -15.297 -7.227 1 92.88 55 ARG B CA 1
ATOM 5118 C C . ARG B 1 55 ? 27.844 -14.453 -6.004 1 92.88 55 ARG B C 1
ATOM 5120 O O . ARG B 1 55 ? 28.703 -14.188 -5.16 1 92.88 55 ARG B O 1
ATOM 5127 N N . TRP B 1 56 ? 26.656 -13.961 -5.922 1 91.88 56 TRP B N 1
ATOM 5128 C CA . TRP B 1 56 ? 26.141 -13.297 -4.734 1 91.88 56 TRP B CA 1
ATOM 5129 C C . TRP B 1 56 ? 24.625 -13.438 -4.664 1 91.88 56 TRP B C 1
ATOM 5131 O O . TRP B 1 56 ? 23.969 -13.812 -5.648 1 91.88 56 TRP B O 1
ATOM 5141 N N . VAL B 1 57 ? 24.031 -13.242 -3.443 1 92.38 57 VAL B N 1
ATOM 5142 C CA . VAL B 1 57 ? 22.609 -13.289 -3.18 1 92.38 57 VAL B CA 1
ATOM 5143 C C . VAL B 1 57 ? 22.156 -11.992 -2.516 1 92.38 57 VAL B C 1
ATOM 5145 O O . VAL B 1 57 ? 22.656 -11.633 -1.447 1 92.38 57 VAL B O 1
ATOM 5148 N N . GLY B 1 58 ? 21.359 -11.227 -3.303 1 91 58 GLY B N 1
ATOM 5149 C CA . GLY B 1 58 ? 20.656 -10.094 -2.721 1 91 58 GLY B CA 1
ATOM 5150 C C . GLY B 1 58 ? 19.266 -10.453 -2.211 1 91 58 GLY B C 1
ATOM 5151 O O . GLY B 1 58 ? 18.797 -11.57 -2.426 1 91 58 GLY B O 1
ATOM 5152 N N . ARG B 1 59 ? 18.609 -9.477 -1.524 1 88.56 59 ARG B N 1
ATOM 5153 C CA . ARG B 1 59 ? 17.312 -9.805 -0.942 1 88.56 59 ARG B CA 1
ATOM 5154 C C . ARG B 1 59 ? 16.375 -8.609 -0.98 1 88.56 59 ARG B C 1
ATOM 5156 O O . ARG B 1 59 ? 16.812 -7.469 -0.784 1 88.56 59 ARG B O 1
ATOM 5163 N N . HIS B 1 60 ? 15.148 -8.812 -1.291 1 90.12 60 HIS B N 1
ATOM 5164 C CA . HIS B 1 60 ? 13.992 -7.957 -1.023 1 90.12 60 HIS B CA 1
ATOM 5165 C C . HIS B 1 60 ? 13.188 -8.484 0.156 1 90.12 60 HIS B C 1
ATOM 5167 O O . HIS B 1 60 ? 13.414 -9.602 0.622 1 90.12 60 HIS B O 1
ATOM 5173 N N . SER B 1 61 ? 12.258 -7.699 0.707 1 83.56 61 SER B N 1
ATOM 5174 C CA . SER B 1 61 ? 11.453 -8.125 1.843 1 83.56 61 SER B CA 1
ATOM 5175 C C . SER B 1 61 ? 10.242 -8.938 1.387 1 83.56 61 SER B C 1
ATOM 5177 O O . SER B 1 61 ? 9.57 -9.578 2.201 1 83.56 61 SER B O 1
ATOM 5179 N N . ARG B 1 62 ? 10.016 -8.93 0.109 1 90 62 ARG B N 1
ATOM 5180 C CA . ARG B 1 62 ? 8.93 -9.695 -0.492 1 90 62 ARG B CA 1
ATOM 5181 C C . ARG B 1 62 ? 9.352 -10.281 -1.839 1 90 62 ARG B C 1
ATOM 5183 O O . ARG B 1 62 ? 10.523 -10.188 -2.223 1 90 62 ARG B O 1
ATOM 5190 N N . LEU B 1 63 ? 8.445 -10.922 -2.459 1 92.19 63 LEU B N 1
ATOM 5191 C CA . LEU B 1 63 ? 8.773 -11.609 -3.703 1 92.19 63 LEU B CA 1
ATOM 5192 C C . LEU B 1 63 ? 9.273 -10.625 -4.754 1 92.19 63 LEU B C 1
ATOM 5194 O O . LEU B 1 63 ? 8.93 -9.438 -4.715 1 92.19 63 LEU B O 1
ATOM 5198 N N . VAL B 1 64 ? 10.117 -11.078 -5.621 1 96 64 VAL B N 1
ATOM 5199 C CA . VAL B 1 64 ? 10.719 -10.297 -6.691 1 96 64 VAL B CA 1
ATOM 5200 C C . VAL B 1 64 ? 10.141 -10.719 -8.039 1 96 64 VAL B C 1
ATOM 5202 O O . VAL B 1 64 ? 10.156 -11.906 -8.383 1 96 64 VAL B O 1
ATOM 5205 N N . ASN B 1 65 ? 9.641 -9.719 -8.828 1 96.81 65 ASN B N 1
ATOM 5206 C CA . ASN B 1 65 ? 8.93 -10.047 -10.055 1 96.81 65 ASN B CA 1
ATOM 5207 C C . ASN B 1 65 ? 9.758 -9.719 -11.297 1 96.81 65 ASN B C 1
ATOM 5209 O O . ASN B 1 65 ? 9.438 -10.164 -12.398 1 96.81 65 ASN B O 1
ATOM 5213 N N . GLY B 1 66 ? 10.734 -8.938 -11.117 1 97.44 66 GLY B N 1
ATOM 5214 C CA . GLY B 1 66 ? 11.523 -8.555 -12.281 1 97.44 66 GLY B CA 1
ATOM 5215 C C . GLY B 1 66 ? 13 -8.406 -11.977 1 97.44 66 GLY B C 1
ATOM 5216 O O . GLY B 1 66 ? 13.375 -7.891 -10.922 1 97.44 66 GLY B O 1
ATOM 5217 N N . VAL B 1 67 ? 13.844 -8.867 -12.867 1 98.06 67 VAL B N 1
ATOM 5218 C CA . VAL B 1 67 ? 15.281 -8.594 -12.875 1 98.06 67 VAL B CA 1
ATOM 5219 C C . VAL B 1 67 ? 15.734 -8.273 -14.297 1 98.06 67 VAL B C 1
ATOM 5221 O O . VAL B 1 67 ? 15.281 -8.906 -15.258 1 98.06 67 VAL B O 1
ATOM 5224 N N . ARG B 1 68 ? 16.516 -7.297 -14.469 1 98.25 68 ARG B N 1
ATOM 5225 C CA . ARG B 1 68 ? 17.078 -6.93 -15.766 1 98.25 68 ARG B CA 1
ATOM 5226 C C . ARG B 1 68 ? 18.469 -6.32 -15.609 1 98.25 68 ARG B C 1
ATOM 5228 O O . ARG B 1 68 ? 18.703 -5.52 -14.695 1 98.25 68 ARG B O 1
ATOM 5235 N N . PHE B 1 69 ? 19.359 -6.73 -16.484 1 98.19 69 PHE B N 1
ATOM 5236 C CA . PHE B 1 69 ? 20.688 -6.129 -16.531 1 98.19 69 PHE B CA 1
ATOM 5237 C C . PHE B 1 69 ? 20.672 -4.816 -17.312 1 98.19 69 PHE B C 1
ATOM 5239 O O . PHE B 1 69 ? 19.906 -4.676 -18.281 1 98.19 69 PHE B O 1
ATOM 5246 N N . SER B 1 70 ? 21.562 -3.906 -16.844 1 97.75 70 SER B N 1
ATOM 5247 C CA . SER B 1 70 ? 21.734 -2.695 -17.625 1 97.75 70 SER B CA 1
ATOM 5248 C C . SER B 1 70 ? 22.375 -3.01 -18.984 1 97.75 70 SER B C 1
ATOM 5250 O O . SER B 1 70 ? 22.922 -4.094 -19.172 1 97.75 70 SER B O 1
ATOM 5252 N N . PRO B 1 71 ? 22.297 -2.039 -19.938 1 95.88 71 PRO B N 1
ATOM 5253 C CA . PRO B 1 71 ? 22.859 -2.303 -21.266 1 95.88 71 PRO B CA 1
ATOM 5254 C C . PRO B 1 71 ? 24.328 -2.676 -21.234 1 95.88 71 PRO B C 1
ATOM 5256 O O . PRO B 1 71 ? 24.781 -3.521 -22.016 1 95.88 71 PRO B O 1
ATOM 5259 N N . SER B 1 72 ? 25.109 -2.146 -20.297 1 96.44 72 SER B N 1
ATOM 5260 C CA . SER B 1 72 ? 26.531 -2.447 -20.188 1 96.44 72 SER B CA 1
ATOM 5261 C C . SER B 1 72 ? 26.766 -3.752 -19.438 1 96.44 72 SER B C 1
ATOM 5263 O O . SER B 1 72 ? 27.859 -4.309 -19.469 1 96.44 72 SER B O 1
ATOM 5265 N N . GLY B 1 73 ? 25.781 -4.191 -18.703 1 97.31 73 GLY B N 1
ATOM 5266 C CA . GLY B 1 73 ? 25.906 -5.375 -17.859 1 97.31 73 GLY B CA 1
ATOM 5267 C C . GLY B 1 73 ? 26.547 -5.082 -16.516 1 97.31 73 GLY B C 1
ATOM 5268 O O . GLY B 1 73 ? 26.75 -5.996 -15.719 1 97.31 73 GLY B O 1
ATOM 5269 N N . ARG B 1 74 ? 26.75 -3.816 -16.203 1 97.12 74 ARG B N 1
ATOM 5270 C CA . ARG B 1 74 ? 27.422 -3.441 -14.969 1 97.12 74 ARG B CA 1
ATOM 5271 C C . ARG B 1 74 ? 26.453 -3.391 -13.805 1 97.12 74 ARG B C 1
ATOM 5273 O O . ARG B 1 74 ? 26.844 -3.498 -12.641 1 97.12 74 ARG B O 1
ATOM 5280 N N . LEU B 1 75 ? 25.203 -3.117 -14.117 1 97.44 75 LEU B N 1
ATOM 5281 C CA . LEU B 1 75 ? 24.188 -3.016 -13.086 1 97.44 75 LEU B CA 1
ATOM 5282 C C . LEU B 1 75 ? 23.078 -4.043 -13.32 1 97.44 75 LEU B C 1
ATOM 5284 O O . LEU B 1 75 ? 22.859 -4.484 -14.445 1 97.44 75 LEU B O 1
ATOM 5288 N N . LEU B 1 76 ? 22.469 -4.477 -12.219 1 98.06 76 LEU B N 1
ATOM 5289 C CA . LEU B 1 76 ? 21.281 -5.328 -12.203 1 98.06 76 LEU B CA 1
ATOM 5290 C C . LEU B 1 76 ? 20.141 -4.668 -11.422 1 98.06 76 LEU B C 1
ATOM 5292 O O . LEU B 1 76 ? 20.344 -4.223 -10.297 1 98.06 76 LEU B O 1
ATOM 5296 N N . ALA B 1 77 ? 19.016 -4.516 -12.078 1 98.31 77 ALA B N 1
ATOM 5297 C CA . ALA B 1 77 ? 17.828 -3.996 -11.398 1 98.31 77 ALA B CA 1
ATOM 5298 C C . ALA B 1 77 ? 16.891 -5.129 -10.992 1 98.31 77 ALA B C 1
ATOM 5300 O O . ALA B 1 77 ? 16.703 -6.09 -11.742 1 98.31 77 ALA B O 1
ATOM 5301 N N . SER B 1 78 ? 16.344 -5.059 -9.797 1 98.12 78 SER B N 1
ATOM 5302 C CA . SER B 1 78 ? 15.328 -6 -9.344 1 98.12 78 SER B CA 1
ATOM 5303 C C . SER B 1 78 ? 14.109 -5.273 -8.781 1 98.12 78 SER B C 1
ATOM 5305 O O . SER B 1 78 ? 14.242 -4.359 -7.969 1 98.12 78 SER B O 1
ATOM 5307 N N . GLY B 1 79 ? 12.914 -5.555 -9.312 1 97.44 79 GLY B N 1
ATOM 5308 C CA . GLY B 1 79 ? 11.648 -5.012 -8.852 1 97.44 79 GLY B CA 1
ATOM 5309 C C . GLY B 1 79 ? 10.836 -5.996 -8.031 1 97.44 79 GLY B C 1
ATOM 5310 O O . GLY B 1 79 ? 10.703 -7.164 -8.398 1 97.44 79 GLY B O 1
ATOM 5311 N N . SER B 1 80 ? 10.273 -5.535 -6.891 1 96.19 80 SER B N 1
ATOM 5312 C CA . SER B 1 80 ? 9.719 -6.441 -5.895 1 96.19 80 SER B CA 1
ATOM 5313 C C . SER B 1 80 ? 8.312 -6.02 -5.48 1 96.19 80 SER B C 1
ATOM 5315 O O . SER B 1 80 ? 7.906 -4.879 -5.719 1 96.19 80 SER B O 1
ATOM 5317 N N . ALA B 1 81 ? 7.629 -6.953 -4.895 1 93.81 81 ALA B N 1
ATOM 5318 C CA . ALA B 1 81 ? 6.324 -6.707 -4.285 1 93.81 81 ALA B CA 1
ATOM 5319 C C . ALA B 1 81 ? 6.465 -5.891 -3.004 1 93.81 81 ALA B C 1
ATOM 5321 O O . ALA B 1 81 ? 5.465 -5.441 -2.438 1 93.81 81 ALA B O 1
ATOM 5322 N N . ASP B 1 82 ? 7.688 -5.609 -2.561 1 87.62 82 ASP B N 1
ATOM 5323 C CA . ASP B 1 82 ? 7.875 -4.723 -1.416 1 87.62 82 ASP B CA 1
ATOM 5324 C C . ASP B 1 82 ? 7.828 -3.258 -1.844 1 87.62 82 ASP B C 1
ATOM 5326 O O . ASP B 1 82 ? 8.164 -2.367 -1.062 1 87.62 82 ASP B O 1
ATOM 5330 N N . LYS B 1 83 ? 7.512 -3.059 -3.15 1 90.94 83 LYS B N 1
ATOM 5331 C CA . LYS B 1 83 ? 7.223 -1.753 -3.736 1 90.94 83 LYS B CA 1
ATOM 5332 C C . LYS B 1 83 ? 8.508 -0.996 -4.051 1 90.94 83 LYS B C 1
ATOM 5334 O O . LYS B 1 83 ? 8.484 0.212 -4.293 1 90.94 83 LYS B O 1
ATOM 5339 N N . THR B 1 84 ? 9.609 -1.703 -4.043 1 91.81 84 THR B N 1
ATOM 5340 C CA . THR B 1 84 ? 10.875 -1.043 -4.34 1 91.81 84 THR B CA 1
ATOM 5341 C C . THR B 1 84 ? 11.57 -1.71 -5.523 1 91.81 84 THR B C 1
ATOM 5343 O O . THR B 1 84 ? 11.266 -2.855 -5.863 1 91.81 84 THR B O 1
ATOM 5346 N N . CYS B 1 85 ? 12.438 -0.951 -6.16 1 95.5 85 CYS B N 1
ATOM 5347 C CA . CYS B 1 85 ? 13.398 -1.435 -7.137 1 95.5 85 CYS B CA 1
ATOM 5348 C C . CYS B 1 85 ? 14.828 -1.212 -6.648 1 95.5 85 CYS B C 1
ATOM 5350 O O . CYS B 1 85 ? 15.211 -0.084 -6.332 1 95.5 85 CYS B O 1
ATOM 5352 N N . ARG B 1 86 ? 15.547 -2.219 -6.559 1 94.38 86 ARG B N 1
ATOM 5353 C CA . ARG B 1 86 ? 16.938 -2.123 -6.117 1 94.38 86 ARG B CA 1
ATOM 5354 C C . ARG B 1 86 ? 17.891 -2.23 -7.297 1 94.38 86 ARG B C 1
ATOM 5356 O O . ARG B 1 86 ? 17.688 -3.033 -8.203 1 94.38 86 ARG B O 1
ATOM 5363 N N . ILE B 1 87 ? 18.938 -1.426 -7.281 1 94.88 87 ILE B N 1
ATOM 5364 C CA . ILE B 1 87 ? 20 -1.459 -8.289 1 94.88 87 ILE B CA 1
ATOM 5365 C C . ILE B 1 87 ? 21.281 -2.027 -7.688 1 94.88 87 ILE B C 1
ATOM 5367 O O . ILE B 1 87 ? 21.797 -1.491 -6.707 1 94.88 87 ILE B O 1
ATOM 5371 N N . TRP B 1 88 ? 21.781 -3.076 -8.289 1 94.69 88 TRP B N 1
ATOM 5372 C CA . TRP B 1 88 ? 22.953 -3.791 -7.797 1 94.69 88 TRP B CA 1
ATOM 5373 C C . TRP B 1 88 ? 24.141 -3.613 -8.75 1 94.69 88 TRP B C 1
ATOM 5375 O O . TRP B 1 88 ? 23.969 -3.646 -9.969 1 94.69 88 TRP B O 1
ATOM 5385 N N . GLU B 1 89 ? 25.297 -3.434 -8.164 1 94.25 89 GLU B N 1
ATOM 5386 C CA . GLU B 1 89 ? 26.516 -3.607 -8.961 1 94.25 89 GLU B CA 1
ATOM 5387 C C . GLU B 1 89 ? 26.797 -5.086 -9.219 1 94.25 89 GLU B C 1
ATOM 5389 O O . GLU B 1 89 ? 27 -5.855 -8.281 1 94.25 89 GLU B O 1
ATOM 5394 N N . VAL B 1 90 ? 26.875 -5.484 -10.469 1 96.5 90 VAL B N 1
ATOM 5395 C CA . VAL B 1 90 ? 26.984 -6.891 -10.836 1 96.5 90 VAL B CA 1
ATOM 5396 C C . VAL B 1 90 ? 28.297 -7.473 -10.305 1 96.5 90 VAL B C 1
ATOM 5398 O O . VAL B 1 90 ? 28.312 -8.594 -9.789 1 96.5 90 VAL B O 1
ATOM 5401 N N . ALA B 1 91 ? 29.344 -6.75 -10.328 1 94.75 91 ALA B N 1
ATOM 5402 C CA . ALA B 1 91 ? 30.688 -7.242 -9.984 1 94.75 91 ALA B CA 1
ATOM 5403 C C . ALA B 1 91 ? 30.766 -7.59 -8.5 1 94.75 91 ALA B C 1
ATOM 5405 O O . ALA B 1 91 ? 31.438 -8.555 -8.117 1 94.75 91 ALA B O 1
ATOM 5406 N N . THR B 1 92 ? 29.984 -6.852 -7.648 1 91.12 92 THR B N 1
ATOM 5407 C CA . THR B 1 92 ? 30.234 -6.977 -6.215 1 91.12 92 THR B CA 1
ATOM 5408 C C . THR B 1 92 ? 28.969 -7.43 -5.492 1 91.12 92 THR B C 1
ATOM 5410 O O . THR B 1 92 ? 29.031 -7.918 -4.359 1 91.12 92 THR B O 1
ATOM 5413 N N . GLY B 1 93 ? 27.859 -7.164 -6.09 1 91.19 93 GLY B N 1
ATOM 5414 C CA . GLY B 1 93 ? 26.609 -7.43 -5.41 1 91.19 93 GLY B CA 1
ATOM 5415 C C . GLY B 1 93 ? 26.188 -6.301 -4.488 1 91.19 93 GLY B C 1
ATOM 5416 O O . GLY B 1 93 ? 25.156 -6.398 -3.812 1 91.19 93 GLY B O 1
ATOM 5417 N N . ARG B 1 94 ? 26.922 -5.234 -4.512 1 86.38 94 ARG B N 1
ATOM 5418 C CA . ARG B 1 94 ? 26.578 -4.086 -3.682 1 86.38 94 ARG B CA 1
ATOM 5419 C C . ARG B 1 94 ? 25.375 -3.348 -4.242 1 86.38 94 ARG B C 1
ATOM 5421 O O . ARG B 1 94 ? 25.281 -3.104 -5.445 1 86.38 94 ARG B O 1
ATOM 5428 N N . GLN B 1 95 ? 24.453 -3.068 -3.363 1 87.38 95 GLN B N 1
ATOM 5429 C CA . GLN B 1 95 ? 23.328 -2.225 -3.766 1 87.38 95 GLN B CA 1
ATOM 5430 C C . GLN B 1 95 ? 23.766 -0.771 -3.922 1 87.38 95 GLN B C 1
ATOM 5432 O O . GLN B 1 95 ? 24.297 -0.173 -2.986 1 87.38 95 GLN B O 1
ATOM 5437 N N . VAL B 1 96 ? 23.438 -0.127 -5.078 1 87 96 VAL B N 1
ATOM 5438 C CA . VAL B 1 96 ? 23.969 1.213 -5.324 1 87 96 VAL B CA 1
ATOM 5439 C C . VAL B 1 96 ? 22.812 2.225 -5.312 1 87 96 VAL B C 1
ATOM 5441 O O . VAL B 1 96 ? 23.047 3.432 -5.234 1 87 96 VAL B O 1
ATOM 5444 N N . GLN B 1 97 ? 21.578 1.751 -5.465 1 86.94 97 GLN B N 1
ATOM 5445 C CA . GLN B 1 97 ? 20.422 2.639 -5.441 1 86.94 97 GLN B CA 1
ATOM 5446 C C . GLN B 1 97 ? 19.156 1.885 -5.039 1 86.94 97 GLN B C 1
ATOM 5448 O O . GLN B 1 97 ? 19.078 0.664 -5.188 1 86.94 97 GLN B O 1
ATOM 5453 N N . LEU B 1 98 ? 18.25 2.514 -4.426 1 89.31 98 LEU B N 1
ATOM 5454 C CA . LEU B 1 98 ? 16.906 2.01 -4.133 1 89.31 98 LEU B CA 1
ATOM 5455 C C . LEU B 1 98 ? 15.844 2.994 -4.598 1 89.31 98 LEU B C 1
ATOM 5457 O O . LEU B 1 98 ? 15.883 4.172 -4.23 1 89.31 98 LEU B O 1
ATOM 5461 N N . LEU B 1 99 ? 14.969 2.508 -5.445 1 89.56 99 LEU B N 1
ATOM 5462 C CA . LEU B 1 99 ? 13.883 3.316 -5.988 1 89.56 99 LEU B CA 1
ATOM 5463 C C . LEU B 1 99 ? 12.555 2.969 -5.32 1 89.56 99 LEU B C 1
ATOM 5465 O O . LEU B 1 99 ? 12.148 1.805 -5.312 1 89.56 99 LEU B O 1
ATOM 5469 N N . ALA B 1 100 ? 11.977 3.973 -4.688 1 87.56 100 ALA B N 1
ATOM 5470 C CA . ALA B 1 100 ? 10.719 3.74 -3.969 1 87.56 100 ALA B CA 1
ATOM 5471 C C . ALA B 1 100 ? 9.734 4.879 -4.207 1 87.56 100 ALA B C 1
ATOM 5473 O O . ALA B 1 100 ? 9.969 6.012 -3.781 1 87.56 100 ALA B O 1
ATOM 5474 N N . ARG B 1 101 ? 8.648 4.672 -4.953 1 83.5 101 ARG B N 1
ATOM 5475 C CA . ARG B 1 101 ? 7.582 5.641 -5.195 1 83.5 101 ARG B CA 1
ATOM 5476 C C . ARG B 1 101 ? 6.23 4.949 -5.328 1 83.5 101 ARG B C 1
ATOM 5478 O O . ARG B 1 101 ? 5.23 5.418 -4.781 1 83.5 101 ARG B O 1
ATOM 5485 N N . GLN B 1 102 ? 6.238 3.91 -6.031 1 87.81 102 GLN B N 1
ATOM 5486 C CA . GLN B 1 102 ? 4.992 3.225 -6.344 1 87.81 102 GLN B CA 1
ATOM 5487 C C . GLN B 1 102 ? 4.465 2.459 -5.133 1 87.81 102 GLN B C 1
ATOM 5489 O O . GLN B 1 102 ? 5.223 1.759 -4.461 1 87.81 102 GLN B O 1
ATOM 5494 N N . PRO B 1 103 ? 3.188 2.537 -4.883 1 88.12 103 PRO B N 1
ATOM 5495 C CA . PRO B 1 103 ? 2.65 2.01 -3.625 1 88.12 103 PRO B CA 1
ATOM 5496 C C . PRO B 1 103 ? 2.184 0.561 -3.744 1 88.12 103 PRO B C 1
ATOM 5498 O O . PRO B 1 103 ? 1.648 -0 -2.785 1 88.12 103 PRO B O 1
ATOM 5501 N N . ASP B 1 104 ? 2.324 -0.046 -4.895 1 91.75 104 ASP B N 1
ATOM 5502 C CA . ASP B 1 104 ? 1.917 -1.431 -5.109 1 91.75 104 ASP B CA 1
ATOM 5503 C C . ASP B 1 104 ? 3.07 -2.262 -5.668 1 91.75 104 ASP B C 1
ATOM 5505 O O . ASP B 1 104 ? 4.172 -1.746 -5.875 1 91.75 104 ASP B O 1
ATOM 5509 N N . ASP B 1 105 ? 2.797 -3.557 -5.875 1 94.12 105 ASP B N 1
ATOM 5510 C CA . ASP B 1 105 ? 3.818 -4.48 -6.355 1 94.12 105 ASP B CA 1
ATOM 5511 C C . ASP B 1 105 ? 4.43 -3.99 -7.668 1 94.12 105 ASP B C 1
ATOM 5513 O O . ASP B 1 105 ? 3.711 -3.543 -8.562 1 94.12 105 ASP B O 1
ATOM 5517 N N . LEU B 1 106 ? 5.75 -4.062 -7.742 1 96.06 106 LEU B N 1
ATOM 5518 C CA . LEU B 1 106 ? 6.379 -3.893 -9.047 1 96.06 106 LEU B CA 1
ATOM 5519 C C . LEU B 1 106 ? 6.355 -5.199 -9.836 1 96.06 106 LEU B C 1
ATOM 5521 O O . LEU B 1 106 ? 6.746 -6.246 -9.32 1 96.06 106 LEU B O 1
ATOM 5525 N N . ASN B 1 107 ? 5.887 -5.113 -11.078 1 96.69 107 ASN B N 1
ATOM 5526 C CA . ASN B 1 107 ? 5.676 -6.32 -11.867 1 96.69 107 ASN B CA 1
ATOM 5527 C C . ASN B 1 107 ? 6.82 -6.555 -12.852 1 96.69 107 ASN B C 1
ATOM 5529 O O . ASN B 1 107 ? 7.145 -7.699 -13.172 1 96.69 107 ASN B O 1
ATOM 5533 N N . ALA B 1 108 ? 7.359 -5.496 -13.375 1 97.38 108 ALA B N 1
ATOM 5534 C CA . ALA B 1 108 ? 8.414 -5.609 -14.375 1 97.38 108 ALA B CA 1
ATOM 5535 C C . ALA B 1 108 ? 9.234 -4.328 -14.469 1 97.38 108 ALA B C 1
ATOM 5537 O O . ALA B 1 108 ? 8.852 -3.299 -13.898 1 97.38 108 ALA B O 1
ATOM 5538 N N . LEU B 1 109 ? 10.406 -4.426 -15.078 1 96.56 109 LEU B N 1
ATOM 5539 C CA . LEU B 1 109 ? 11.289 -3.285 -15.297 1 96.56 109 LEU B CA 1
ATOM 5540 C C . LEU B 1 109 ? 11.984 -3.389 -16.656 1 96.56 109 LEU B C 1
ATOM 5542 O O . LEU B 1 109 ? 12.117 -4.484 -17.203 1 96.56 109 LEU B O 1
ATOM 5546 N N . ALA B 1 110 ? 12.398 -2.281 -17.172 1 97.06 110 ALA B N 1
ATOM 5547 C CA . ALA B 1 110 ? 13.18 -2.211 -18.406 1 97.06 110 ALA B CA 1
ATOM 5548 C C . ALA B 1 110 ? 14.141 -1.023 -18.375 1 97.06 110 ALA B C 1
ATOM 5550 O O . ALA B 1 110 ? 13.766 0.075 -17.953 1 97.06 110 ALA B O 1
ATOM 5551 N N . TRP B 1 111 ? 15.328 -1.289 -18.797 1 96.88 111 TRP B N 1
ATOM 5552 C CA . TRP B 1 111 ? 16.281 -0.199 -18.938 1 96.88 111 TRP B CA 1
ATOM 5553 C C . TRP B 1 111 ? 16.047 0.575 -20.234 1 96.88 111 TRP B C 1
ATOM 5555 O O . TRP B 1 111 ? 15.883 -0.021 -21.297 1 96.88 111 TRP B O 1
ATOM 5565 N N . LEU B 1 112 ? 16.031 1.879 -20.109 1 95.19 112 LEU B N 1
ATOM 5566 C CA . LEU B 1 112 ? 15.984 2.742 -21.281 1 95.19 112 LEU B CA 1
ATOM 5567 C C . LEU B 1 112 ? 17.391 3.055 -21.781 1 95.19 112 LEU B C 1
ATOM 5569 O O . LEU B 1 112 ? 17.609 3.127 -23 1 95.19 112 LEU B O 1
ATOM 5573 N N . ASP B 1 113 ? 18.266 3.252 -20.906 1 94.25 113 ASP B N 1
ATOM 5574 C CA . ASP B 1 113 ? 19.703 3.396 -21.094 1 94.25 113 ASP B CA 1
ATOM 5575 C C . ASP B 1 113 ? 20.469 3.094 -19.812 1 94.25 113 ASP B C 1
ATOM 5577 O O . ASP B 1 113 ? 19.938 2.445 -18.906 1 94.25 113 ASP B O 1
ATOM 5581 N N . GLU B 1 114 ? 21.719 3.439 -19.766 1 94.75 114 GLU B N 1
ATOM 5582 C CA . GLU B 1 114 ? 22.562 3.049 -18.641 1 94.75 114 GLU B CA 1
ATOM 5583 C C . GLU B 1 114 ? 22.141 3.775 -17.359 1 94.75 114 GLU B C 1
ATOM 5585 O O . GLU B 1 114 ? 22.5 3.355 -16.266 1 94.75 114 GLU B O 1
ATOM 5590 N N . ASN B 1 115 ? 21.359 4.914 -17.578 1 93.06 115 ASN B N 1
ATOM 5591 C CA . ASN B 1 115 ? 21.078 5.746 -16.406 1 93.06 115 ASN B CA 1
ATOM 5592 C C . ASN B 1 115 ? 19.578 5.879 -16.172 1 93.06 115 ASN B C 1
ATOM 5594 O O . ASN B 1 115 ? 19.141 6.539 -15.227 1 93.06 115 ASN B O 1
ATOM 5598 N N . ARG B 1 116 ? 18.828 5.285 -17.016 1 94.88 116 ARG B N 1
ATOM 5599 C CA . ARG B 1 116 ? 17.375 5.418 -16.891 1 94.88 116 ARG B CA 1
ATOM 5600 C C . ARG B 1 116 ? 16.703 4.051 -16.891 1 94.88 116 ARG B C 1
ATOM 5602 O O . ARG B 1 116 ? 17.078 3.162 -17.656 1 94.88 116 ARG B O 1
ATOM 5609 N N . LEU B 1 117 ? 15.695 3.908 -16.016 1 95.44 117 LEU B N 1
ATOM 5610 C CA . LEU B 1 117 ? 14.969 2.664 -15.797 1 95.44 117 LEU B CA 1
ATOM 5611 C C . LEU B 1 117 ? 13.469 2.928 -15.68 1 95.44 117 LEU B C 1
ATOM 5613 O O . LEU B 1 117 ? 13.055 3.941 -15.117 1 95.44 117 LEU B O 1
ATOM 5617 N N . VAL B 1 118 ? 12.703 2.055 -16.297 1 96.06 118 VAL B N 1
ATOM 5618 C CA . VAL B 1 118 ? 11.258 2.115 -16.141 1 96.06 118 VAL B CA 1
ATOM 5619 C C . VAL B 1 118 ? 10.781 0.958 -15.258 1 96.06 118 VAL B C 1
ATOM 5621 O O . VAL B 1 118 ? 11.242 -0.175 -15.414 1 96.06 118 VAL B O 1
ATOM 5624 N N . THR B 1 119 ? 9.961 1.217 -14.25 1 96 119 THR B N 1
ATOM 5625 C CA . THR B 1 119 ? 9.266 0.211 -13.453 1 96 119 THR B CA 1
ATOM 5626 C C . THR B 1 119 ? 7.762 0.262 -13.695 1 96 119 THR B C 1
ATOM 5628 O O . THR B 1 119 ? 7.188 1.343 -13.836 1 96 119 THR B O 1
ATOM 5631 N N . VAL B 1 120 ? 7.109 -0.838 -13.789 1 96.12 120 VAL B N 1
ATOM 5632 C CA . VAL B 1 120 ? 5.656 -0.881 -13.898 1 96.12 120 VAL B CA 1
ATOM 5633 C C . VAL B 1 120 ? 5.066 -1.652 -12.727 1 96.12 120 VAL B C 1
ATOM 5635 O O . VAL B 1 120 ? 5.723 -2.531 -12.156 1 96.12 120 VAL B O 1
ATOM 5638 N N . SER B 1 121 ? 3.854 -1.311 -12.383 1 93.94 121 SER B N 1
ATOM 5639 C CA . SER B 1 121 ? 3.311 -1.713 -11.094 1 93.94 121 SER B CA 1
ATOM 5640 C C . SER B 1 121 ? 1.919 -2.318 -11.242 1 93.94 121 SER B C 1
ATOM 5642 O O . SER B 1 121 ? 1.237 -2.082 -12.242 1 93.94 121 SER B O 1
ATOM 5644 N N . GLN B 1 122 ? 1.589 -3.098 -10.234 1 92.69 122 GLN B N 1
ATOM 5645 C CA . GLN B 1 122 ? 0.27 -3.713 -10.133 1 92.69 122 GLN B CA 1
ATOM 5646 C C . GLN B 1 122 ? -0.829 -2.654 -10.086 1 92.69 122 GLN B C 1
ATOM 5648 O O . GLN B 1 122 ? -1.977 -2.93 -10.445 1 92.69 122 GLN B O 1
ATOM 5653 N N . ASP B 1 123 ? -0.555 -1.408 -9.75 1 86.19 123 ASP B N 1
ATOM 5654 C CA . ASP B 1 123 ? -1.566 -0.359 -9.656 1 86.19 123 ASP B CA 1
ATOM 5655 C C . ASP B 1 123 ? -1.867 0.238 -11.023 1 86.19 123 ASP B C 1
ATOM 5657 O O . ASP B 1 123 ? -2.662 1.173 -11.141 1 86.19 123 ASP B O 1
ATOM 5661 N N . GLY B 1 124 ? -1.179 -0.27 -12.055 1 88.06 124 GLY B N 1
ATOM 5662 C CA . GLY B 1 124 ? -1.443 0.157 -13.422 1 88.06 124 GLY B CA 1
ATOM 5663 C C . GLY B 1 124 ? -0.531 1.277 -13.883 1 88.06 124 GLY B C 1
ATOM 5664 O O . GLY B 1 124 ? -0.623 1.728 -15.031 1 88.06 124 GLY B O 1
ATOM 5665 N N . THR B 1 125 ? 0.404 1.698 -13.031 1 87.94 125 THR B N 1
ATOM 5666 C CA . THR B 1 125 ? 1.264 2.82 -13.391 1 87.94 125 THR B CA 1
ATOM 5667 C C . THR B 1 125 ? 2.666 2.334 -13.75 1 87.94 125 THR B C 1
ATOM 5669 O O . THR B 1 125 ? 3.049 1.217 -13.398 1 87.94 125 THR B O 1
ATOM 5672 N N . GLY B 1 126 ? 3.373 3.146 -14.516 1 92.06 126 GLY B N 1
ATOM 5673 C CA . GLY B 1 126 ? 4.805 3.031 -14.758 1 92.06 126 GLY B CA 1
ATOM 5674 C C . GLY B 1 126 ? 5.559 4.316 -14.477 1 92.06 126 GLY B C 1
ATOM 5675 O O . GLY B 1 126 ? 5.031 5.41 -14.672 1 92.06 126 GLY B O 1
ATOM 5676 N N . ARG B 1 127 ? 6.707 4.168 -13.938 1 91.75 127 ARG B N 1
ATOM 5677 C CA . ARG B 1 127 ? 7.547 5.316 -13.602 1 91.75 127 ARG B CA 1
ATOM 5678 C C . ARG B 1 127 ? 8.914 5.207 -14.266 1 91.75 127 ARG B C 1
ATOM 5680 O O . ARG B 1 127 ? 9.484 4.117 -14.344 1 91.75 127 ARG B O 1
ATOM 5687 N N . ILE B 1 128 ? 9.383 6.344 -14.742 1 92.88 128 ILE B N 1
ATOM 5688 C CA . ILE B 1 128 ? 10.719 6.434 -15.32 1 92.88 128 ILE B CA 1
ATOM 5689 C C . ILE B 1 128 ? 11.68 7.07 -14.312 1 92.88 128 ILE B C 1
ATOM 5691 O O . ILE B 1 128 ? 11.398 8.148 -13.773 1 92.88 128 ILE B O 1
ATOM 5695 N N . TRP B 1 129 ? 12.797 6.402 -14.109 1 91.81 129 TRP B N 1
ATOM 5696 C CA . TRP B 1 129 ? 13.734 6.805 -13.062 1 91.81 129 TRP B CA 1
ATOM 5697 C C . TRP B 1 129 ? 15.078 7.195 -13.664 1 91.81 129 TRP B C 1
ATOM 5699 O O . TRP B 1 129 ? 15.555 6.562 -14.609 1 91.81 129 TRP B O 1
ATOM 5709 N N . ASP B 1 130 ? 15.68 8.242 -13.078 1 90.25 130 ASP B N 1
ATOM 5710 C CA . ASP B 1 130 ? 17.125 8.461 -13.203 1 90.25 130 ASP B CA 1
ATOM 5711 C C . ASP B 1 130 ? 17.891 7.719 -12.102 1 90.25 130 ASP B C 1
ATOM 5713 O O . ASP B 1 130 ? 17.828 8.102 -10.938 1 90.25 130 ASP B O 1
ATOM 5717 N N . ILE B 1 131 ? 18.625 6.734 -12.484 1 88.75 131 ILE B N 1
ATOM 5718 C CA . ILE B 1 131 ? 19.234 5.805 -11.539 1 88.75 131 ILE B CA 1
ATOM 5719 C C . ILE B 1 131 ? 20.375 6.496 -10.805 1 88.75 131 ILE B C 1
ATOM 5721 O O . ILE B 1 131 ? 20.75 6.094 -9.703 1 88.75 131 ILE B O 1
ATOM 5725 N N . ARG B 1 132 ? 21.047 7.523 -11.359 1 83.25 132 ARG B N 1
ATOM 5726 C CA . ARG B 1 132 ? 22.156 8.227 -10.734 1 83.25 132 ARG B CA 1
ATOM 5727 C C . ARG B 1 132 ? 21.703 9.031 -9.531 1 83.25 132 ARG B C 1
ATOM 5729 O O . ARG B 1 132 ? 22.375 9.078 -8.5 1 83.25 132 ARG B O 1
ATOM 5736 N N . THR B 1 133 ? 20.422 9.547 -9.719 1 76.12 133 THR B N 1
ATOM 5737 C CA . THR B 1 133 ? 19.922 10.461 -8.688 1 76.12 133 THR B CA 1
ATOM 5738 C C . THR B 1 133 ? 18.828 9.797 -7.871 1 76.12 133 THR B C 1
ATOM 5740 O O . THR B 1 133 ? 18.516 10.234 -6.762 1 76.12 133 THR B O 1
ATOM 5743 N N . GLY B 1 134 ? 18.266 8.766 -8.438 1 76.94 134 GLY B N 1
ATOM 5744 C CA . GLY B 1 134 ? 17.125 8.133 -7.797 1 76.94 134 GLY B CA 1
ATOM 5745 C C . GLY B 1 134 ? 15.836 8.922 -7.953 1 76.94 134 GLY B C 1
ATOM 5746 O O . GLY B 1 134 ? 14.82 8.602 -7.324 1 76.94 134 GLY B O 1
ATOM 5747 N N . VAL B 1 135 ? 15.875 9.969 -8.797 1 76.06 135 VAL B N 1
ATOM 5748 C CA . VAL B 1 135 ? 14.742 10.875 -8.93 1 76.06 135 VAL B CA 1
ATOM 5749 C C . VAL B 1 135 ? 13.812 10.391 -10.039 1 76.06 135 VAL B C 1
ATOM 5751 O O . VAL B 1 135 ? 14.281 9.875 -11.062 1 76.06 135 VAL B O 1
ATOM 5754 N N . LEU B 1 136 ? 12.492 10.57 -9.797 1 79 136 LEU B N 1
ATOM 5755 C CA . LEU B 1 136 ? 11.461 10.289 -10.789 1 79 136 LEU B CA 1
ATOM 5756 C C . LEU B 1 136 ? 11.484 11.328 -11.898 1 79 136 LEU B C 1
ATOM 5758 O O . LEU B 1 136 ? 11.625 12.523 -11.633 1 79 136 LEU B O 1
ATOM 5762 N N . GLN B 1 137 ? 11.359 10.82 -13.031 1 77.94 137 GLN B N 1
ATOM 5763 C CA . GLN B 1 137 ? 11.141 11.742 -14.148 1 77.94 137 GLN B CA 1
ATOM 5764 C C . GLN B 1 137 ? 9.656 12.016 -14.344 1 77.94 137 GLN B C 1
ATOM 5766 O O . GLN B 1 137 ? 8.805 11.266 -13.867 1 77.94 137 GLN B O 1
ATOM 5771 N N . GLU B 1 138 ? 9.234 13 -14.914 1 66.19 138 GLU B N 1
ATOM 5772 C CA . GLU B 1 138 ? 7.871 13.523 -14.992 1 66.19 138 GLU B CA 1
ATOM 5773 C C . GLU B 1 138 ? 6.965 12.57 -15.773 1 66.19 138 GLU B C 1
ATOM 5775 O O . GLU B 1 138 ? 5.785 12.43 -15.445 1 66.19 138 GLU B O 1
ATOM 5780 N N . GLY B 1 139 ? 7.34 11.805 -16.609 1 68.88 139 GLY B N 1
ATOM 5781 C CA . GLY B 1 139 ? 6.449 10.977 -17.406 1 68.88 139 GLY B CA 1
ATOM 5782 C C . GLY B 1 139 ? 5.961 9.742 -16.672 1 68.88 139 GLY B C 1
ATOM 5783 O O . GLY B 1 139 ? 6.695 9.164 -15.875 1 68.88 139 GLY B O 1
ATOM 5784 N N . VAL B 1 140 ? 4.422 9.539 -16.859 1 75.44 140 VAL B N 1
ATOM 5785 C CA . VAL B 1 140 ? 3.824 8.375 -16.219 1 75.44 140 VAL B CA 1
ATOM 5786 C C . VAL B 1 140 ? 3.178 7.48 -17.266 1 75.44 140 VAL B C 1
ATOM 5788 O O . VAL B 1 140 ? 2.459 7.965 -18.156 1 75.44 140 VAL B O 1
ATOM 5791 N N . ILE B 1 141 ? 3.594 6.242 -17.219 1 87 141 ILE B N 1
ATOM 5792 C CA . ILE B 1 141 ? 2.93 5.164 -17.938 1 87 141 ILE B CA 1
ATOM 5793 C C . ILE B 1 141 ? 1.698 4.703 -17.172 1 87 141 ILE B C 1
ATOM 5795 O O . ILE B 1 141 ? 1.708 4.668 -15.938 1 87 141 ILE B O 1
ATOM 5799 N N . PHE B 1 142 ? 0.625 4.426 -17.938 1 85.88 142 PHE B N 1
ATOM 5800 C CA . PHE B 1 142 ? -0.568 4.023 -17.203 1 85.88 142 PHE B CA 1
ATOM 5801 C C . PHE B 1 142 ? -1.359 2.98 -17.984 1 85.88 142 PHE B C 1
ATOM 5803 O O . PHE B 1 142 ? -1.328 2.963 -19.219 1 85.88 142 PHE B O 1
ATOM 5810 N N . HIS B 1 143 ? -1.998 2.094 -17.297 1 88.62 143 HIS B N 1
ATOM 5811 C CA . HIS B 1 143 ? -3.021 1.156 -17.75 1 88.62 143 HIS B CA 1
ATOM 5812 C C . HIS B 1 143 ? -4.262 1.233 -16.859 1 88.62 143 HIS B C 1
ATOM 5814 O O . HIS B 1 143 ? -4.18 1.642 -15.703 1 88.62 143 HIS B O 1
ATOM 5820 N N . ALA B 1 144 ? -5.43 0.919 -17.375 1 80.94 144 ALA B N 1
ATOM 5821 C CA . ALA B 1 144 ? -6.68 0.941 -16.625 1 80.94 144 ALA B CA 1
ATOM 5822 C C . ALA B 1 144 ? -6.688 -0.142 -15.547 1 80.94 144 ALA B C 1
ATOM 5824 O O . ALA B 1 144 ? -7.418 -0.036 -14.562 1 80.94 144 ALA B O 1
ATOM 5825 N N . ASP B 1 145 ? -5.988 -1.169 -15.766 1 86.44 145 ASP B N 1
ATOM 5826 C CA . ASP B 1 145 ? -5.793 -2.258 -14.812 1 86.44 145 ASP B CA 1
ATOM 5827 C C . ASP B 1 145 ? -4.309 -2.518 -14.562 1 86.44 145 ASP B C 1
ATOM 5829 O O . ASP B 1 145 ? -3.465 -1.682 -14.891 1 86.44 145 ASP B O 1
ATOM 5833 N N . HIS B 1 146 ? -4 -3.615 -14.016 1 89.38 146 HIS B N 1
ATOM 5834 C CA . HIS B 1 146 ? -2.623 -3.932 -13.648 1 89.38 146 HIS B CA 1
ATOM 5835 C C . HIS B 1 146 ? -1.7 -3.826 -14.859 1 89.38 146 HIS B C 1
ATOM 5837 O O . HIS B 1 146 ? -2.053 -4.27 -15.953 1 89.38 146 HIS B O 1
ATOM 5843 N N . CYS B 1 147 ? -0.613 -3.127 -14.734 1 92.38 147 CYS B N 1
ATOM 5844 C CA . CYS B 1 147 ? 0.443 -3.164 -15.742 1 92.38 147 CYS B CA 1
ATOM 5845 C C . CYS B 1 147 ? 1.41 -4.312 -15.477 1 92.38 147 CYS B C 1
ATOM 5847 O O . CYS B 1 147 ? 2.129 -4.301 -14.477 1 92.38 147 CYS B O 1
ATOM 5849 N N . MET B 1 148 ? 1.503 -5.238 -16.328 1 93.94 148 MET B N 1
ATOM 5850 C CA . MET B 1 148 ? 2.145 -6.52 -16.047 1 93.94 148 MET B CA 1
ATOM 5851 C C . MET B 1 148 ? 3.572 -6.543 -16.594 1 93.94 148 MET B C 1
ATOM 5853 O O . MET B 1 148 ? 4.434 -7.234 -16.047 1 93.94 148 MET B O 1
ATOM 5857 N N . SER B 1 149 ? 3.791 -5.863 -17.703 1 96.44 149 SER B N 1
ATOM 5858 C CA . SER B 1 149 ? 5.09 -5.965 -18.359 1 96.44 149 SER B CA 1
ATOM 5859 C C . SER B 1 149 ? 5.453 -4.668 -19.062 1 96.44 149 SER B C 1
ATOM 5861 O O . SER B 1 149 ? 4.578 -3.854 -19.375 1 96.44 149 SER B O 1
ATOM 5863 N N . VAL B 1 150 ? 6.723 -4.48 -19.25 1 97.12 150 VAL B N 1
ATOM 5864 C CA . VAL B 1 150 ? 7.273 -3.369 -20.016 1 97.12 150 VAL B CA 1
ATOM 5865 C C . VAL B 1 150 ? 8.578 -3.801 -20.688 1 97.12 150 VAL B C 1
ATOM 5867 O O . VAL B 1 150 ? 9.32 -4.617 -20.141 1 97.12 150 VAL B O 1
ATOM 5870 N N . ASP B 1 151 ? 8.797 -3.377 -21.844 1 96.88 151 ASP B N 1
ATOM 5871 C CA . ASP B 1 151 ? 10.039 -3.607 -22.578 1 96.88 151 ASP B CA 1
ATOM 5872 C C . ASP B 1 151 ? 10.398 -2.396 -23.438 1 96.88 151 ASP B C 1
ATOM 5874 O O . ASP B 1 151 ? 9.516 -1.683 -23.906 1 96.88 151 ASP B O 1
ATOM 5878 N N . ALA B 1 152 ? 11.688 -2.178 -23.562 1 96.12 152 ALA B N 1
ATOM 5879 C CA . ALA B 1 152 ? 12.188 -1.043 -24.328 1 96.12 152 ALA B CA 1
ATOM 5880 C C . ALA B 1 152 ? 12.859 -1.507 -25.609 1 96.12 152 ALA B C 1
ATOM 5882 O O . ALA B 1 152 ? 13.703 -2.408 -25.594 1 96.12 152 ALA B O 1
ATOM 5883 N N . ALA B 1 153 ? 12.492 -0.85 -26.688 1 95.12 153 ALA B N 1
ATOM 5884 C CA . ALA B 1 153 ? 13.117 -1.137 -27.984 1 95.12 153 ALA B CA 1
ATOM 5885 C C . ALA B 1 153 ? 14.359 -0.278 -28.203 1 95.12 153 ALA B C 1
ATOM 5887 O O . ALA B 1 153 ? 14.461 0.822 -27.656 1 95.12 153 ALA B O 1
ATOM 5888 N N . PRO B 1 154 ? 15.258 -0.815 -29.016 1 91.12 154 PRO B N 1
ATOM 5889 C CA . PRO B 1 154 ? 16.406 0.019 -29.359 1 91.12 154 PRO B CA 1
ATOM 5890 C C . PRO B 1 154 ? 16.031 1.281 -30.125 1 91.12 154 PRO B C 1
ATOM 5892 O O . PRO B 1 154 ? 16.812 2.225 -30.219 1 91.12 154 PRO B O 1
ATOM 5895 N N . THR B 1 155 ? 14.852 1.398 -30.625 1 90.62 155 THR B N 1
ATOM 5896 C CA . THR B 1 155 ? 14.375 2.537 -31.406 1 90.62 155 THR B CA 1
ATOM 5897 C C . THR B 1 155 ? 13.891 3.654 -30.484 1 90.62 155 THR B C 1
ATOM 5899 O O . THR B 1 155 ? 13.5 4.727 -30.953 1 90.62 155 THR B O 1
ATOM 5902 N N . GLY B 1 156 ? 13.844 3.373 -29.234 1 89.62 156 GLY B N 1
ATOM 5903 C CA . GLY B 1 156 ? 13.406 4.387 -28.281 1 89.62 156 GLY B CA 1
ATOM 5904 C C . GLY B 1 156 ? 11.914 4.316 -27.984 1 89.62 156 GLY B C 1
ATOM 5905 O O . GLY B 1 156 ? 11.32 5.305 -27.547 1 89.62 156 GLY B O 1
ATOM 5906 N N . VAL B 1 157 ? 11.336 3.225 -28.328 1 94.06 157 VAL B N 1
ATOM 5907 C CA . VAL B 1 157 ? 9.914 3.023 -28.047 1 94.06 157 VAL B CA 1
ATOM 5908 C C . VAL B 1 157 ? 9.75 2.031 -26.891 1 94.06 157 VAL B C 1
ATOM 5910 O O . VAL B 1 157 ? 10.398 0.98 -26.875 1 94.06 157 VAL B O 1
ATOM 5913 N N . LEU B 1 158 ? 8.867 2.408 -25.922 1 95.31 158 LEU B N 1
ATOM 5914 C CA . LEU B 1 158 ? 8.492 1.516 -24.828 1 95.31 158 LEU B CA 1
ATOM 5915 C C . LEU B 1 158 ? 7.164 0.831 -25.125 1 95.31 158 LEU B C 1
ATOM 5917 O O . LEU B 1 158 ? 6.23 1.461 -25.625 1 95.31 158 LEU B O 1
ATOM 5921 N N . ALA B 1 159 ? 7.148 -0.431 -24.844 1 96.94 159 ALA B N 1
ATOM 5922 C CA . ALA B 1 159 ? 5.879 -1.151 -24.875 1 96.94 159 ALA B CA 1
ATOM 5923 C C . ALA B 1 159 ? 5.504 -1.656 -23.484 1 96.94 159 ALA B C 1
ATOM 5925 O O . ALA B 1 159 ? 6.352 -2.188 -22.75 1 96.94 159 ALA B O 1
ATOM 5926 N N . SER B 1 160 ? 4.293 -1.363 -23.078 1 95.88 160 SER B N 1
ATOM 5927 C CA . SER B 1 160 ? 3.75 -1.94 -21.844 1 95.88 160 SER B CA 1
ATOM 5928 C C . SER B 1 160 ? 2.465 -2.711 -22.125 1 95.88 160 SER B C 1
ATOM 5930 O O . SER B 1 160 ? 1.738 -2.4 -23.062 1 95.88 160 SER B O 1
ATOM 5932 N N . CYS B 1 161 ? 2.24 -3.727 -21.375 1 94.25 161 CYS B N 1
ATOM 5933 C CA . CYS B 1 161 ? 0.968 -4.434 -21.484 1 94.25 161 CYS B CA 1
ATOM 5934 C C . CYS B 1 161 ? 0.318 -4.59 -20.109 1 94.25 161 CYS B C 1
ATOM 5936 O O . CYS B 1 161 ? 1.009 -4.625 -19.094 1 94.25 161 CYS B O 1
ATOM 5938 N N . GLY B 1 162 ? -1.026 -4.57 -20.125 1 87.56 162 GLY B N 1
ATOM 5939 C CA . GLY B 1 162 ? -1.78 -4.625 -18.891 1 87.56 162 GLY B CA 1
ATOM 5940 C C . GLY B 1 162 ? -2.93 -5.613 -18.938 1 87.56 162 GLY B C 1
ATOM 5941 O O . GLY B 1 162 ? -3.219 -6.191 -19.984 1 87.56 162 GLY B O 1
ATOM 5942 N N . GLU B 1 163 ? -3.512 -5.898 -17.781 1 86.88 163 GLU B N 1
ATOM 5943 C CA . GLU B 1 163 ? -4.68 -6.77 -17.656 1 86.88 163 GLU B CA 1
ATOM 5944 C C . GLU B 1 163 ? -5.934 -6.094 -18.203 1 86.88 163 GLU B C 1
ATOM 5946 O O . GLU B 1 163 ? -7.02 -6.672 -18.156 1 86.88 163 GLU B O 1
ATOM 5951 N N . ASP B 1 164 ? -5.812 -4.887 -18.781 1 81.94 164 ASP B N 1
ATOM 5952 C CA . ASP B 1 164 ? -6.902 -4.227 -19.5 1 81.94 164 ASP B CA 1
ATOM 5953 C C . ASP B 1 164 ? -6.965 -4.684 -20.953 1 81.94 164 ASP B C 1
ATOM 5955 O O . ASP B 1 164 ? -7.648 -4.066 -21.781 1 81.94 164 ASP B O 1
ATOM 5959 N N . ALA B 1 165 ? -6.152 -5.691 -21.312 1 87.69 165 ALA B N 1
ATOM 5960 C CA . ALA B 1 165 ? -6.105 -6.293 -22.641 1 87.69 165 ALA B CA 1
ATOM 5961 C C . ALA B 1 165 ? -5.633 -5.285 -23.688 1 87.69 165 ALA B C 1
ATOM 5963 O O . ALA B 1 165 ? -6.164 -5.234 -24.797 1 87.69 165 ALA B O 1
ATOM 5964 N N . THR B 1 166 ? -4.68 -4.453 -23.281 1 90 166 THR B N 1
ATOM 5965 C CA . THR B 1 166 ? -4.133 -3.436 -24.188 1 90 166 THR B CA 1
ATOM 5966 C C . THR B 1 166 ? -2.613 -3.377 -24.062 1 90 166 THR B C 1
ATOM 5968 O O . THR B 1 166 ? -2.062 -3.436 -22.969 1 90 166 THR B O 1
ATOM 5971 N N . ILE B 1 167 ? -2.018 -3.375 -25.219 1 94.06 167 ILE B N 1
ATOM 5972 C CA . ILE B 1 167 ? -0.617 -2.973 -25.281 1 94.06 167 ILE B CA 1
ATOM 5973 C C . ILE B 1 167 ? -0.522 -1.483 -25.609 1 94.06 167 ILE B C 1
ATOM 5975 O O . ILE B 1 167 ? -1.225 -0.99 -26.5 1 94.06 167 ILE B O 1
ATOM 5979 N N . ARG B 1 168 ? 0.267 -0.792 -24.875 1 94.75 168 ARG B N 1
ATOM 5980 C CA . ARG B 1 168 ? 0.477 0.628 -25.141 1 94.75 168 ARG B CA 1
ATOM 5981 C C . ARG B 1 168 ? 1.936 0.912 -25.484 1 94.75 168 ARG B C 1
ATOM 5983 O O . ARG B 1 168 ? 2.844 0.347 -24.875 1 94.75 168 ARG B O 1
ATOM 5990 N N . LEU B 1 169 ? 2.115 1.703 -26.5 1 96 169 LEU B N 1
ATOM 5991 C CA . LEU B 1 169 ? 3.443 2.168 -26.891 1 96 169 LEU B CA 1
ATOM 5992 C C . LEU B 1 169 ? 3.688 3.588 -26.391 1 96 169 LEU B C 1
ATOM 5994 O O . LEU B 1 169 ? 2.805 4.445 -26.484 1 96 169 LEU B O 1
ATOM 5998 N N . TRP B 1 170 ? 4.832 3.773 -25.812 1 94.62 170 TRP B N 1
ATOM 5999 C CA . TRP B 1 170 ? 5.219 5.055 -25.234 1 94.62 170 TRP B CA 1
ATOM 6000 C C . TRP B 1 170 ? 6.551 5.531 -25.797 1 94.62 170 TRP B C 1
ATOM 6002 O O . TRP B 1 170 ? 7.379 4.719 -26.219 1 94.62 170 TRP B O 1
ATOM 6012 N N . ASP B 1 171 ? 6.738 6.867 -25.797 1 92.62 171 ASP B N 1
ATOM 6013 C CA . ASP B 1 171 ? 8.102 7.348 -25.984 1 92.62 171 ASP B CA 1
ATOM 6014 C C . ASP B 1 171 ? 8.891 7.27 -24.672 1 92.62 171 ASP B C 1
ATOM 6016 O O . ASP B 1 171 ? 8.352 6.887 -23.641 1 92.62 171 ASP B O 1
ATOM 6020 N N . THR B 1 172 ? 10.141 7.582 -24.688 1 88.12 172 THR B N 1
ATOM 6021 C CA . THR B 1 172 ? 11.016 7.359 -23.547 1 88.12 172 THR B CA 1
ATOM 6022 C C . THR B 1 172 ? 10.797 8.422 -22.469 1 88.12 172 THR B C 1
ATOM 6024 O O . THR B 1 172 ? 11.336 8.32 -21.375 1 88.12 172 THR B O 1
ATOM 6027 N N . ASP B 1 173 ? 9.938 9.375 -22.781 1 83.5 173 ASP B N 1
ATOM 6028 C CA . ASP B 1 173 ? 9.594 10.383 -21.766 1 83.5 173 ASP B CA 1
ATOM 6029 C C . ASP B 1 173 ? 8.242 10.078 -21.125 1 83.5 173 ASP B C 1
ATOM 6031 O O . ASP B 1 173 ? 7.781 10.82 -20.266 1 83.5 173 ASP B O 1
ATOM 6035 N N . GLY B 1 174 ? 7.605 9.039 -21.672 1 84.88 174 GLY B N 1
ATOM 6036 C CA . GLY B 1 174 ? 6.355 8.609 -21.062 1 84.88 174 GLY B CA 1
ATOM 6037 C C . GLY B 1 174 ? 5.129 9.125 -21.797 1 84.88 174 GLY B C 1
ATOM 6038 O O . GLY B 1 174 ? 4.012 9.055 -21.266 1 84.88 174 GLY B O 1
ATOM 6039 N N . SER B 1 175 ? 5.309 9.727 -22.906 1 86.69 175 SER B N 1
ATOM 6040 C CA . SER B 1 175 ? 4.172 10.156 -23.703 1 86.69 175 SER B CA 1
ATOM 6041 C C . SER B 1 175 ? 3.576 9 -24.484 1 86.69 175 SER B C 1
ATOM 6043 O O . SER B 1 175 ? 4.309 8.219 -25.109 1 86.69 175 SER B O 1
ATOM 6045 N N . LEU B 1 176 ? 2.266 8.898 -24.516 1 89.56 176 LEU B N 1
ATOM 6046 C CA . LEU B 1 176 ? 1.583 7.812 -25.203 1 89.56 176 LEU B CA 1
ATOM 6047 C C . LEU B 1 176 ? 1.675 7.992 -26.719 1 89.56 176 LEU B C 1
ATOM 6049 O O . LEU B 1 176 ? 1.372 9.07 -27.234 1 89.56 176 LEU B O 1
ATOM 6053 N N . LEU B 1 177 ? 2.117 6.977 -27.344 1 92.62 177 LEU B N 1
ATOM 6054 C CA . LEU B 1 177 ? 2.232 7.008 -28.797 1 92.62 177 LEU B CA 1
ATOM 6055 C C . LEU B 1 177 ? 1.044 6.309 -29.453 1 92.62 177 LEU B C 1
ATOM 6057 O O . LEU B 1 177 ? 0.477 6.816 -30.422 1 92.62 177 LEU B O 1
ATOM 6061 N N . ARG B 1 178 ? 0.722 5.086 -28.859 1 92.94 178 ARG B N 1
ATOM 6062 C CA . ARG B 1 178 ? -0.313 4.285 -29.5 1 92.94 178 ARG B CA 1
ATOM 6063 C C . ARG B 1 178 ? -0.852 3.221 -28.547 1 92.94 178 ARG B C 1
ATOM 6065 O O . ARG B 1 178 ? -0.11 2.688 -27.719 1 92.94 178 ARG B O 1
ATOM 6072 N N . ASP B 1 179 ? -2.141 2.889 -28.766 1 91.31 179 ASP B N 1
ATOM 6073 C CA . ASP B 1 179 ? -2.762 1.726 -28.141 1 91.31 179 ASP B CA 1
ATOM 6074 C C . ASP B 1 179 ? -2.902 0.577 -29.141 1 91.31 179 ASP B C 1
ATOM 6076 O O . ASP B 1 179 ? -3.324 0.785 -30.281 1 91.31 179 ASP B O 1
ATOM 6080 N N . LEU B 1 180 ? -2.457 -0.575 -28.688 1 91.56 180 LEU B N 1
ATOM 6081 C CA . LEU B 1 180 ? -2.648 -1.792 -29.469 1 91.56 180 LEU B CA 1
ATOM 6082 C C . LEU B 1 180 ? -3.613 -2.742 -28.766 1 91.56 180 LEU B C 1
ATOM 6084 O O . LEU B 1 180 ? -3.207 -3.516 -27.906 1 91.56 180 LEU B O 1
ATOM 6088 N N . PRO B 1 181 ? -4.84 -2.768 -29.141 1 84.69 181 PRO B N 1
ATOM 6089 C CA . PRO B 1 181 ? -5.797 -3.67 -28.5 1 84.69 181 PRO B CA 1
ATOM 6090 C C . PRO B 1 181 ? -5.434 -5.141 -28.672 1 84.69 181 PRO B C 1
ATOM 6092 O O . PRO B 1 181 ? -4.938 -5.535 -29.734 1 84.69 181 PRO B O 1
ATOM 6095 N N . GLN B 1 182 ? -5.633 -5.883 -27.656 1 84.19 182 GLN B N 1
ATOM 6096 C CA . GLN B 1 182 ? -5.344 -7.316 -27.688 1 84.19 182 GLN B CA 1
ATOM 6097 C C . GLN B 1 182 ? -6.617 -8.133 -27.469 1 84.19 182 GLN B C 1
ATOM 6099 O O . GLN B 1 182 ? -7.586 -7.645 -26.891 1 84.19 182 GLN B O 1
ATOM 6104 N N . ALA B 1 183 ? -6.656 -9.352 -28 1 75.19 183 ALA B N 1
ATOM 6105 C CA . ALA B 1 183 ? -7.793 -10.25 -27.812 1 75.19 183 ALA B CA 1
ATOM 6106 C C . ALA B 1 183 ? -7.828 -10.82 -26.391 1 75.19 183 ALA B C 1
ATOM 6108 O O . ALA B 1 183 ? -8.883 -11.219 -25.906 1 75.19 183 ALA B O 1
ATOM 6109 N N . GLY B 1 184 ? -6.77 -10.867 -25.734 1 77.75 184 GLY B N 1
ATOM 6110 C CA . GLY B 1 184 ? -6.656 -11.352 -24.359 1 77.75 184 GLY B CA 1
ATOM 6111 C C . GLY B 1 184 ? -5.688 -10.539 -23.516 1 77.75 184 GLY B C 1
ATOM 6112 O O . GLY B 1 184 ? -5.137 -9.539 -23.984 1 77.75 184 GLY B O 1
ATOM 6113 N N . HIS B 1 185 ? -5.684 -11.023 -22.266 1 82.5 185 HIS B N 1
ATOM 6114 C CA . HIS B 1 185 ? -4.762 -10.336 -21.375 1 82.5 185 HIS B CA 1
ATOM 6115 C C . HIS B 1 185 ? -3.316 -10.711 -21.672 1 82.5 185 HIS B C 1
ATOM 6117 O O . HIS B 1 185 ? -2.947 -11.891 -21.594 1 82.5 185 HIS B O 1
ATOM 6123 N N . ALA B 1 186 ? -2.574 -9.75 -22.078 1 83.81 186 ALA B N 1
ATOM 6124 C CA . ALA B 1 186 ? -1.149 -9.992 -22.281 1 83.81 186 ALA B CA 1
ATOM 6125 C C . ALA B 1 186 ? -0.399 -10.039 -20.953 1 83.81 186 ALA B C 1
ATOM 6127 O O . ALA B 1 186 ? -0.593 -9.18 -20.094 1 83.81 186 ALA B O 1
ATOM 6128 N N . GLU B 1 187 ? 0.393 -11.055 -20.812 1 89 187 GLU B N 1
ATOM 6129 C CA . GLU B 1 187 ? 1.176 -11.258 -19.594 1 89 187 GLU B CA 1
ATOM 6130 C C . GLU B 1 187 ? 2.572 -10.664 -19.734 1 89 187 GLU B C 1
ATOM 6132 O O . GLU B 1 187 ? 3.176 -10.242 -18.734 1 89 187 GLU B O 1
ATOM 6137 N N . MET B 1 188 ? 3.041 -10.75 -20.938 1 94.88 188 MET B N 1
ATOM 6138 C CA . MET B 1 188 ? 4.383 -10.25 -21.234 1 94.88 188 MET B CA 1
ATOM 6139 C C . MET B 1 188 ? 4.469 -9.727 -22.672 1 94.88 188 MET B C 1
ATOM 6141 O O . MET B 1 188 ? 3.814 -10.25 -23.562 1 94.88 188 MET B O 1
ATOM 6145 N N . CYS B 1 189 ? 5.266 -8.648 -22.891 1 95.75 189 CYS B N 1
ATOM 6146 C CA . CYS B 1 189 ? 5.598 -8.172 -24.234 1 95.75 189 CYS B CA 1
ATOM 6147 C C . CYS B 1 189 ? 7.098 -7.961 -24.375 1 95.75 189 CYS B C 1
ATOM 6149 O O . CYS B 1 189 ? 7.754 -7.473 -23.453 1 95.75 189 CYS B O 1
ATOM 6151 N N . ARG B 1 190 ? 7.629 -8.375 -25.453 1 97.19 190 ARG B N 1
ATOM 6152 C CA . ARG B 1 190 ? 9.055 -8.258 -25.734 1 97.19 190 ARG B CA 1
ATOM 6153 C C . ARG B 1 190 ? 9.297 -7.797 -27.172 1 97.19 190 ARG B C 1
ATOM 6155 O O . ARG B 1 190 ? 8.711 -8.336 -28.109 1 97.19 190 ARG B O 1
ATOM 6162 N N . TRP B 1 191 ? 10.18 -6.852 -27.312 1 97 191 TRP B N 1
ATOM 6163 C CA . TRP B 1 191 ? 10.57 -6.379 -28.625 1 97 191 TRP B CA 1
ATOM 6164 C C . TRP B 1 191 ? 11.547 -7.352 -29.281 1 97 191 TRP B C 1
ATOM 6166 O O . TRP B 1 191 ? 12.414 -7.922 -28.609 1 97 191 TRP B O 1
ATOM 6176 N N . SER B 1 192 ? 11.359 -7.422 -30.625 1 96.88 192 SER B N 1
ATOM 6177 C CA . SER B 1 192 ? 12.445 -8.055 -31.375 1 96.88 192 SER B CA 1
ATOM 6178 C C . SER B 1 192 ? 13.727 -7.238 -31.297 1 96.88 192 SER B C 1
ATOM 6180 O O . SER B 1 192 ? 13.695 -6.043 -30.984 1 96.88 192 SER B O 1
ATOM 6182 N N . PRO B 1 193 ? 14.828 -7.918 -31.531 1 94.5 193 PRO B N 1
ATOM 6183 C CA . PRO B 1 193 ? 16.109 -7.219 -31.344 1 94.5 193 PRO B CA 1
ATOM 6184 C C . PRO B 1 193 ? 16.219 -5.961 -32.188 1 94.5 193 PRO B C 1
ATOM 6186 O O . PRO B 1 193 ? 16.891 -5.004 -31.797 1 94.5 193 PRO B O 1
ATOM 6189 N N . ASP B 1 194 ? 15.586 -5.875 -33.344 1 94.25 194 ASP B N 1
ATOM 6190 C CA . ASP B 1 194 ? 15.664 -4.699 -34.219 1 94.25 194 ASP B CA 1
ATOM 6191 C C . ASP B 1 194 ? 14.562 -3.693 -33.875 1 94.25 194 ASP B C 1
ATOM 6193 O O . ASP B 1 194 ? 14.508 -2.613 -34.469 1 94.25 194 ASP B O 1
ATOM 6197 N N . GLY B 1 195 ? 13.648 -4.051 -33 1 95 195 GLY B N 1
ATOM 6198 C CA . GLY B 1 195 ? 12.633 -3.139 -32.5 1 95 195 GLY B CA 1
ATOM 6199 C C . GLY B 1 195 ? 11.453 -2.982 -33.438 1 95 195 GLY B C 1
ATOM 6200 O O . GLY B 1 195 ? 10.641 -2.074 -33.281 1 95 195 GLY B O 1
ATOM 6201 N N . THR B 1 196 ? 11.305 -3.932 -34.406 1 94.62 196 THR B N 1
ATOM 6202 C CA . THR B 1 196 ? 10.273 -3.76 -35.406 1 94.62 196 THR B CA 1
ATOM 6203 C C . THR B 1 196 ? 9.047 -4.617 -35.094 1 94.62 196 THR B C 1
ATOM 6205 O O . THR B 1 196 ? 7.949 -4.344 -35.594 1 94.62 196 THR B O 1
ATOM 6208 N N . LEU B 1 197 ? 9.297 -5.68 -34.375 1 96.19 197 LEU B N 1
ATOM 6209 C CA . LEU B 1 197 ? 8.211 -6.578 -33.969 1 96.19 197 LEU B CA 1
ATOM 6210 C C . LEU B 1 197 ? 8.109 -6.668 -32.469 1 96.19 197 LEU B C 1
ATOM 6212 O O . LEU B 1 197 ? 9.109 -6.539 -31.75 1 96.19 197 LEU B O 1
ATOM 6216 N N . LEU B 1 198 ? 6.859 -6.844 -32.031 1 96.31 198 LEU B N 1
ATOM 6217 C CA . LEU B 1 198 ? 6.578 -7.086 -30.609 1 96.31 198 LEU B CA 1
ATOM 6218 C C . LEU B 1 198 ? 5.91 -8.445 -30.422 1 96.31 198 LEU B C 1
ATOM 6220 O O . LEU B 1 198 ? 4.914 -8.75 -31.078 1 96.31 198 LEU B O 1
ATOM 6224 N N . ALA B 1 199 ? 6.5 -9.289 -29.625 1 96.5 199 ALA B N 1
ATOM 6225 C CA . ALA B 1 199 ? 5.863 -10.539 -29.203 1 96.5 199 ALA B CA 1
ATOM 6226 C C . ALA B 1 199 ? 5.102 -10.359 -27.906 1 96.5 199 ALA B C 1
ATOM 6228 O O . ALA B 1 199 ? 5.668 -9.898 -26.906 1 96.5 199 ALA B O 1
ATOM 6229 N N . ALA B 1 200 ? 3.846 -10.672 -27.891 1 95.44 200 ALA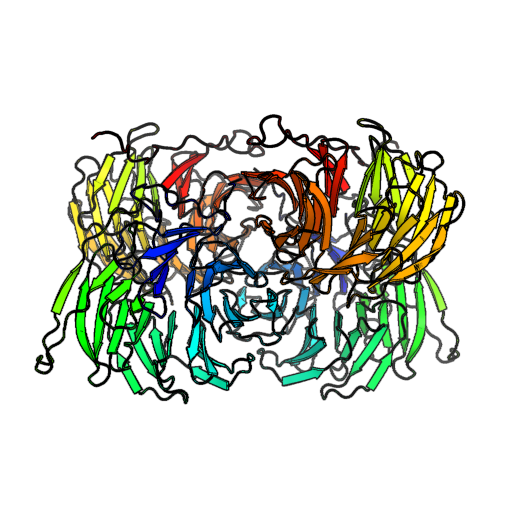 B N 1
ATOM 6230 C CA . ALA B 1 200 ? 3.012 -10.562 -26.703 1 95.44 200 ALA B CA 1
ATOM 6231 C C . ALA B 1 200 ? 2.447 -11.93 -26.297 1 95.44 200 ALA B C 1
ATOM 6233 O O . ALA B 1 200 ? 1.678 -12.531 -27.047 1 95.44 200 ALA B O 1
ATOM 6234 N N . SER B 1 201 ? 2.895 -12.391 -25.156 1 93.69 201 SER B N 1
ATOM 6235 C CA . SER B 1 201 ? 2.309 -13.617 -24.609 1 93.69 201 SER B CA 1
ATOM 6236 C C . SER B 1 201 ? 0.944 -13.344 -24 1 93.69 201 SER B C 1
ATOM 6238 O O . SER B 1 201 ? 0.777 -12.375 -23.25 1 93.69 201 SER B O 1
ATOM 6240 N N . CYS B 1 202 ? 0.019 -14.219 -24.328 1 89.12 202 CYS B N 1
ATOM 6241 C CA . CYS B 1 202 ? -1.359 -13.945 -23.938 1 89.12 202 CYS B CA 1
ATOM 6242 C C . CYS B 1 202 ? -1.985 -15.156 -23.266 1 89.12 202 CYS B C 1
ATOM 6244 O O . CYS B 1 202 ? -1.577 -16.297 -23.516 1 89.12 202 CYS B O 1
ATOM 6246 N N . ASP B 1 203 ? -2.975 -14.938 -22.5 1 83.25 203 ASP B N 1
ATOM 6247 C CA . ASP B 1 203 ? -3.695 -15.984 -21.797 1 83.25 203 ASP B CA 1
ATOM 6248 C C . ASP B 1 203 ? -4.59 -16.781 -22.734 1 83.25 203 ASP B C 1
ATOM 6250 O O . ASP B 1 203 ? -5.094 -17.844 -22.375 1 83.25 203 ASP B O 1
ATOM 6254 N N . ASP B 1 204 ? -4.723 -16.328 -23.969 1 80.62 204 ASP B N 1
ATOM 6255 C CA . ASP B 1 204 ? -5.566 -17.031 -24.922 1 80.62 204 ASP B CA 1
ATOM 6256 C C . ASP B 1 204 ? -4.844 -18.234 -25.516 1 80.62 204 ASP B C 1
ATOM 6258 O O . ASP B 1 204 ? -5.375 -18.922 -26.391 1 80.62 204 ASP B O 1
ATOM 6262 N N . GLY B 1 205 ? -3.568 -18.391 -25.109 1 86.75 205 GLY B N 1
ATOM 6263 C CA . GLY B 1 205 ? -2.811 -19.562 -25.562 1 86.75 205 GLY B CA 1
ATOM 6264 C C . GLY B 1 205 ? -1.951 -19.281 -26.781 1 86.75 205 GLY B C 1
ATOM 6265 O O . GLY B 1 205 ? -1.438 -20.203 -27.406 1 86.75 205 GLY B O 1
ATOM 6266 N N . PHE B 1 206 ? -1.857 -17.953 -27.094 1 91.81 206 PHE B N 1
ATOM 6267 C CA . PHE B 1 206 ? -1.041 -17.594 -28.25 1 91.81 206 PHE B CA 1
ATOM 6268 C C . PHE B 1 206 ? -0.019 -16.516 -27.875 1 91.81 206 PHE B C 1
ATOM 6270 O O . PHE B 1 206 ? -0.184 -15.812 -26.875 1 91.81 206 PHE B O 1
ATOM 6277 N N . VAL B 1 207 ? 1.029 -16.5 -28.641 1 95.25 207 VAL B N 1
ATOM 6278 C CA . VAL B 1 207 ? 1.883 -15.32 -28.719 1 95.25 207 VAL B CA 1
ATOM 6279 C C . VAL B 1 207 ? 1.552 -14.516 -29.969 1 95.25 207 VAL B C 1
ATOM 6281 O O . VAL B 1 207 ? 1.662 -15.023 -31.094 1 95.25 207 VAL B O 1
ATOM 6284 N N . HIS B 1 208 ? 1.145 -13.32 -29.797 1 95.06 208 HIS B N 1
ATOM 6285 C CA . HIS B 1 208 ? 0.851 -12.43 -30.906 1 95.06 208 HIS B CA 1
ATOM 6286 C C . HIS B 1 208 ? 2.09 -11.648 -31.328 1 95.06 208 HIS B C 1
ATOM 6288 O O . HIS B 1 208 ? 2.734 -11 -30.5 1 95.06 208 HIS B O 1
ATOM 6294 N N . ILE B 1 209 ? 2.434 -11.805 -32.562 1 95.94 209 ILE B N 1
ATOM 6295 C CA . ILE B 1 209 ? 3.514 -11 -33.125 1 95.94 209 ILE B CA 1
ATOM 6296 C C . ILE B 1 209 ? 2.934 -9.805 -33.875 1 95.94 209 ILE B C 1
ATOM 6298 O O . ILE B 1 209 ? 2.256 -9.969 -34.875 1 95.94 209 ILE B O 1
ATOM 6302 N N . VAL B 1 210 ? 3.236 -8.562 -33.375 1 95.25 210 VAL B N 1
ATOM 6303 C CA . VAL B 1 210 ? 2.598 -7.371 -33.906 1 95.25 210 VAL B CA 1
ATOM 6304 C C . VAL B 1 210 ? 3.66 -6.348 -34.312 1 95.25 210 VAL B C 1
ATOM 6306 O O . VAL B 1 210 ? 4.766 -6.352 -33.75 1 95.25 210 VAL B O 1
ATOM 6309 N N . ARG B 1 211 ? 3.334 -5.523 -35.25 1 94.19 211 ARG B N 1
ATOM 6310 C CA . ARG B 1 211 ? 4.18 -4.395 -35.625 1 94.19 211 ARG B CA 1
ATOM 6311 C C . ARG B 1 211 ? 3.844 -3.162 -34.781 1 94.19 211 ARG B C 1
ATOM 6313 O O . ARG B 1 211 ? 2.867 -3.162 -34.031 1 94.19 211 ARG B O 1
ATOM 6320 N N . THR B 1 212 ? 4.625 -2.123 -34.875 1 90.44 212 THR B N 1
ATOM 6321 C CA . THR B 1 212 ? 4.457 -0.896 -34.094 1 90.44 212 THR B CA 1
ATOM 6322 C C . THR B 1 212 ? 3.152 -0.196 -34.469 1 90.44 212 THR B C 1
ATOM 6324 O O . THR B 1 212 ? 2.627 0.607 -33.719 1 90.44 212 THR B O 1
ATOM 6327 N N . ASP B 1 213 ? 2.662 -0.494 -35.625 1 88.62 213 ASP B N 1
ATOM 6328 C CA . ASP B 1 213 ? 1.425 0.146 -36.062 1 88.62 213 ASP B CA 1
ATOM 6329 C C . ASP B 1 213 ? 0.205 -0.667 -35.625 1 88.62 213 ASP B C 1
ATOM 6331 O O . ASP B 1 213 ? -0.934 -0.271 -35.875 1 88.62 213 ASP B O 1
ATOM 6335 N N . GLY B 1 214 ? 0.504 -1.799 -35.062 1 88.12 214 GLY B N 1
ATOM 6336 C CA . GLY B 1 214 ? -0.59 -2.604 -34.531 1 88.12 214 GLY B CA 1
ATOM 6337 C C . GLY B 1 214 ? -0.958 -3.766 -35.438 1 88.12 214 GLY B C 1
ATOM 6338 O O . GLY B 1 214 ? -1.79 -4.602 -35.062 1 88.12 214 GLY B O 1
ATOM 6339 N N . GLU B 1 215 ? -0.331 -3.855 -36.562 1 92.31 215 GLU B N 1
ATOM 6340 C CA . GLU B 1 215 ? -0.623 -4.957 -37.469 1 92.31 215 GLU B CA 1
ATOM 6341 C C . GLU B 1 215 ? -0.204 -6.297 -36.875 1 92.31 215 GLU B C 1
ATOM 6343 O O . GLU B 1 215 ? 0.927 -6.445 -36.406 1 92.31 215 GLU B O 1
ATOM 6348 N N . LEU B 1 216 ? -1.119 -7.227 -36.875 1 93.38 216 LEU B N 1
ATOM 6349 C CA . LEU B 1 216 ? -0.806 -8.594 -36.469 1 93.38 216 LEU B CA 1
ATOM 6350 C C . LEU B 1 216 ? -0.074 -9.336 -37.562 1 93.38 216 LEU B C 1
ATOM 6352 O O . LEU B 1 216 ? -0.654 -9.617 -38.625 1 93.38 216 LEU B O 1
ATOM 6356 N N . VAL B 1 217 ? 1.1 -9.664 -37.344 1 94.19 217 VAL B N 1
ATOM 6357 C CA . VAL B 1 217 ? 1.925 -10.352 -38.344 1 94.19 217 VAL B CA 1
ATOM 6358 C C . VAL B 1 217 ? 1.61 -11.844 -38.344 1 94.19 217 VAL B C 1
ATOM 6360 O O . VAL B 1 217 ? 1.409 -12.453 -39.375 1 94.19 217 VAL B O 1
ATOM 6363 N N . THR B 1 218 ? 1.614 -12.406 -37.156 1 93.25 218 THR B N 1
ATOM 6364 C CA . THR B 1 218 ? 1.298 -13.82 -37 1 93.25 218 THR B CA 1
ATOM 6365 C C . THR B 1 218 ? 0.953 -14.141 -35.531 1 93.25 218 THR B C 1
ATOM 6367 O O . THR B 1 218 ? 1.104 -13.289 -34.656 1 93.25 218 THR B O 1
ATOM 6370 N N . LYS B 1 219 ? 0.414 -15.359 -35.344 1 93 219 LYS B N 1
ATOM 6371 C CA . LYS B 1 219 ? 0.145 -15.93 -34.031 1 93 219 LYS B CA 1
ATOM 6372 C C . LYS B 1 219 ? 0.841 -17.281 -33.844 1 93 219 LYS B C 1
ATOM 6374 O O . LYS B 1 219 ? 0.715 -18.156 -34.688 1 93 219 LYS B O 1
ATOM 6379 N N . VAL B 1 220 ? 1.534 -17.328 -32.781 1 94.06 220 VAL B N 1
ATOM 6380 C CA . VAL B 1 220 ? 2.262 -18.562 -32.531 1 94.06 220 VAL B CA 1
ATOM 6381 C C . VAL B 1 220 ? 1.531 -19.375 -31.469 1 94.06 220 VAL B C 1
ATOM 6383 O O . VAL B 1 220 ? 1.228 -18.875 -30.391 1 94.06 220 VAL B O 1
ATOM 6386 N N . GLY B 1 221 ? 1.229 -20.531 -31.578 1 89.31 221 GLY B N 1
ATOM 6387 C CA . GLY B 1 221 ? 0.45 -21.438 -30.75 1 89.31 221 GLY B CA 1
ATOM 6388 C C . GLY B 1 221 ? -0.328 -22.469 -31.531 1 89.31 221 GLY B C 1
ATOM 6389 O O . GLY B 1 221 ? 0.113 -22.891 -32.594 1 89.31 221 GLY B O 1
ATOM 6390 N N . PRO B 1 222 ? -1.322 -23.062 -31.016 1 88.62 222 PRO B N 1
ATOM 6391 C CA . PRO B 1 222 ? -1.993 -22.828 -29.734 1 88.62 222 PRO B CA 1
ATOM 6392 C C . PRO B 1 222 ? -1.371 -23.625 -28.594 1 88.62 222 PRO B C 1
ATOM 6394 O O . PRO B 1 222 ? -0.923 -24.766 -28.797 1 88.62 222 PRO B O 1
ATOM 6397 N N . TYR B 1 223 ? -1.336 -23.094 -27.484 1 87.25 223 TYR B N 1
ATOM 6398 C CA . TYR B 1 223 ? -1.085 -23.766 -26.219 1 87.25 223 TYR B CA 1
ATOM 6399 C C . TYR B 1 223 ? -2.389 -24.047 -25.484 1 87.25 223 TYR B C 1
ATOM 6401 O O . TYR B 1 223 ? -3.381 -23.344 -25.672 1 87.25 223 TYR B O 1
ATOM 6409 N N . THR B 1 224 ? -2.447 -25.062 -24.75 1 78.12 224 THR B N 1
ATOM 6410 C CA . THR B 1 224 ? -3.646 -25.422 -24 1 78.12 224 THR B CA 1
ATOM 6411 C C . THR B 1 224 ? -3.709 -24.641 -22.688 1 78.12 224 THR B C 1
ATOM 6413 O O . THR B 1 224 ? -4.738 -24.656 -22.016 1 78.12 224 THR B O 1
ATOM 6416 N N . ALA B 1 225 ? -2.637 -24.078 -22.344 1 80.94 225 ALA B N 1
ATOM 6417 C CA . ALA B 1 225 ? -2.561 -23.25 -21.141 1 80.94 225 ALA B CA 1
ATOM 6418 C C . ALA B 1 225 ? -2.07 -21.844 -21.469 1 80.94 225 ALA B C 1
ATOM 6420 O O . ALA B 1 225 ? -1.667 -21.562 -22.594 1 80.94 225 ALA B O 1
ATOM 6421 N N . ALA B 1 226 ? -2.205 -21.016 -20.516 1 84.19 226 ALA B N 1
ATOM 6422 C CA . ALA B 1 226 ? -1.754 -19.641 -20.672 1 84.19 226 ALA B CA 1
ATOM 6423 C C . ALA B 1 226 ? -0.272 -19.578 -21.031 1 84.19 226 ALA B C 1
ATOM 6425 O O . ALA B 1 226 ? 0.533 -20.344 -20.484 1 84.19 226 ALA B O 1
ATOM 6426 N N . VAL B 1 227 ? 0.05 -18.75 -22.016 1 90.75 227 VAL B N 1
ATOM 6427 C CA . VAL B 1 227 ? 1.435 -18.453 -22.359 1 90.75 227 VAL B CA 1
ATOM 6428 C C . VAL B 1 227 ? 1.925 -17.266 -21.531 1 90.75 227 VAL B C 1
ATOM 6430 O O . VAL B 1 227 ? 1.355 -16.172 -21.609 1 90.75 227 VAL B O 1
ATOM 6433 N N . LYS B 1 228 ? 2.951 -17.469 -20.781 1 91.75 228 LYS B N 1
ATOM 6434 C CA . LYS B 1 228 ? 3.297 -16.484 -19.766 1 91.75 228 LYS B CA 1
ATOM 6435 C C . LYS B 1 228 ? 4.535 -15.688 -20.172 1 91.75 228 LYS B C 1
ATOM 6437 O O . LYS B 1 228 ? 4.676 -14.523 -19.797 1 91.75 228 LYS B O 1
ATOM 6442 N N . SER B 1 229 ? 5.438 -16.328 -20.906 1 95.94 229 SER B N 1
ATOM 6443 C CA . SER B 1 229 ? 6.699 -15.648 -21.172 1 95.94 229 SER B CA 1
ATOM 6444 C C . SER B 1 229 ? 7.184 -15.914 -22.594 1 95.94 229 SER B C 1
ATOM 6446 O O . SER B 1 229 ? 6.793 -16.906 -23.203 1 95.94 229 SER B O 1
ATOM 6448 N N . VAL B 1 230 ? 7.965 -14.977 -23.109 1 96.88 230 VAL B N 1
ATOM 6449 C CA . VAL B 1 230 ? 8.508 -15.078 -24.453 1 96.88 230 VAL B CA 1
ATOM 6450 C C . VAL B 1 230 ? 9.852 -14.352 -24.531 1 96.88 230 VAL B C 1
ATOM 6452 O O . VAL B 1 230 ? 10.078 -13.375 -23.812 1 96.88 230 VAL B O 1
ATOM 6455 N N . ALA B 1 231 ? 10.742 -14.852 -25.266 1 97.19 231 ALA B N 1
ATOM 6456 C CA . ALA B 1 231 ? 12.023 -14.219 -25.547 1 97.19 231 ALA B CA 1
ATOM 6457 C C . ALA B 1 231 ? 12.445 -14.438 -27 1 97.19 231 ALA B C 1
ATOM 6459 O O . ALA B 1 231 ? 12.172 -15.484 -27.578 1 97.19 231 ALA B O 1
ATOM 6460 N N . TRP B 1 232 ? 13.125 -13.469 -27.578 1 96.69 232 TRP B N 1
ATOM 6461 C CA . TRP B 1 232 ? 13.57 -13.516 -28.969 1 96.69 232 TRP B CA 1
ATOM 6462 C C . TRP B 1 232 ? 14.992 -14.055 -29.062 1 96.69 232 TRP B C 1
ATOM 6464 O O . TRP B 1 232 ? 15.828 -13.781 -28.203 1 96.69 232 TRP B O 1
ATOM 6474 N N . SER B 1 233 ? 15.172 -14.758 -30.203 1 94.38 233 SER B N 1
ATOM 6475 C CA . SER B 1 233 ? 16.562 -14.992 -30.594 1 94.38 233 SER B CA 1
ATOM 6476 C C . SER B 1 233 ? 17.234 -13.703 -31.062 1 94.38 233 SER B C 1
ATOM 6478 O O . SER B 1 233 ? 16.547 -12.758 -31.453 1 94.38 233 SER B O 1
ATOM 6480 N N . GLN B 1 234 ? 18.5 -13.695 -31 1 91.12 234 GLN B N 1
ATOM 6481 C CA . GLN B 1 234 ? 19.234 -12.477 -31.312 1 91.12 234 GLN B CA 1
ATOM 6482 C C . GLN B 1 234 ? 19.016 -12.055 -32.75 1 91.12 234 GLN B C 1
ATOM 6484 O O . GLN B 1 234 ? 19.016 -10.867 -33.062 1 91.12 234 GLN B O 1
ATOM 6489 N N . ASP B 1 235 ? 18.844 -13 -33.656 1 89.69 235 ASP B N 1
ATOM 6490 C CA . ASP B 1 235 ? 18.672 -12.672 -35.062 1 89.69 235 ASP B CA 1
ATOM 6491 C C . ASP B 1 235 ? 17.219 -12.359 -35.375 1 89.69 235 ASP B C 1
ATOM 6493 O O . ASP B 1 235 ? 16.875 -12.023 -36.531 1 89.69 235 ASP B O 1
ATOM 6497 N N . GLY B 1 236 ? 16.328 -12.555 -34.406 1 93.31 236 GLY B N 1
ATOM 6498 C CA . GLY B 1 236 ? 14.938 -12.172 -34.562 1 93.31 236 GLY B CA 1
ATOM 6499 C C . GLY B 1 236 ? 14.109 -13.188 -35.312 1 93.31 236 GLY B C 1
ATOM 6500 O O . GLY B 1 236 ? 12.945 -12.938 -35.625 1 93.31 236 GLY B O 1
ATOM 6501 N N . SER B 1 237 ? 14.648 -14.344 -35.562 1 92.06 237 SER B N 1
ATOM 6502 C CA . SER B 1 237 ? 13.969 -15.312 -36.438 1 92.06 237 SER B CA 1
ATOM 6503 C C . SER B 1 237 ? 13.18 -16.328 -35.594 1 92.06 237 SER B C 1
ATOM 6505 O O . SER B 1 237 ? 12.328 -17.031 -36.125 1 92.06 237 SER B O 1
ATOM 6507 N N . ARG B 1 238 ? 13.539 -16.406 -34.375 1 94.88 238 ARG B N 1
ATOM 6508 C CA . ARG B 1 238 ? 12.914 -17.406 -33.5 1 94.88 238 ARG B CA 1
ATOM 6509 C C . ARG B 1 238 ? 12.492 -16.797 -32.188 1 94.88 238 ARG B C 1
ATOM 6511 O O . ARG B 1 238 ? 12.969 -15.719 -31.812 1 94.88 238 ARG B O 1
ATOM 6518 N N . ILE B 1 239 ? 11.531 -17.469 -31.516 1 96.69 239 ILE B N 1
ATOM 6519 C CA . ILE B 1 239 ? 11.156 -17.109 -30.156 1 96.69 239 ILE B CA 1
ATOM 6520 C C . ILE B 1 239 ? 11.086 -18.359 -29.281 1 96.69 239 ILE B C 1
ATOM 6522 O O . ILE B 1 239 ? 10.836 -19.453 -29.797 1 96.69 239 ILE B O 1
ATOM 6526 N N . VAL B 1 240 ? 11.422 -18.219 -28.062 1 97 240 VAL B N 1
ATOM 6527 C CA . VAL B 1 240 ? 11.195 -19.234 -27.031 1 97 240 VAL B CA 1
ATOM 6528 C C . VAL B 1 240 ? 9.984 -18.844 -26.188 1 97 240 VAL B C 1
ATOM 6530 O O . VAL B 1 240 ? 9.82 -17.688 -25.812 1 97 240 VAL B O 1
ATOM 6533 N N . ILE B 1 241 ? 9.086 -19.797 -25.969 1 96.56 241 ILE B N 1
ATOM 6534 C CA . ILE B 1 241 ? 7.84 -19.547 -25.25 1 96.56 241 ILE B CA 1
ATOM 6535 C C . ILE B 1 241 ? 7.789 -20.422 -24 1 96.56 241 ILE B C 1
ATOM 6537 O O . ILE B 1 241 ? 8.078 -21.625 -24.047 1 96.56 241 ILE B O 1
ATOM 6541 N N . GLY B 1 242 ? 7.559 -19.766 -22.844 1 94.62 242 GLY B N 1
ATOM 6542 C CA . GLY B 1 242 ? 7.223 -20.484 -21.625 1 94.62 242 GLY B CA 1
ATOM 6543 C C . GLY B 1 242 ? 5.734 -20.516 -21.328 1 94.62 242 GLY B C 1
ATOM 6544 O O . GLY B 1 242 ? 5.082 -19.469 -21.312 1 94.62 242 GLY B O 1
ATOM 6545 N N . ALA B 1 243 ? 5.168 -21.703 -21.141 1 90.31 243 ALA B N 1
ATOM 6546 C CA . ALA B 1 243 ? 3.738 -21.875 -20.891 1 90.31 243 ALA B CA 1
ATOM 6547 C C . ALA B 1 243 ? 3.48 -22.609 -19.578 1 90.31 243 ALA B C 1
ATOM 6549 O O . ALA B 1 243 ? 4.355 -23.312 -19.078 1 90.31 243 ALA B O 1
ATOM 6550 N N . TYR B 1 244 ? 2.311 -22.438 -19.031 1 83.12 244 TYR B N 1
ATOM 6551 C CA . TYR B 1 244 ? 1.951 -23 -17.734 1 83.12 244 TYR B CA 1
ATOM 6552 C C . TYR B 1 244 ? 1.671 -24.484 -17.844 1 83.12 244 TYR B C 1
ATOM 6554 O O . TYR B 1 244 ? 1.38 -25.141 -16.844 1 83.12 244 TYR B O 1
ATOM 6562 N N . ASP B 1 245 ? 1.867 -25.078 -19 1 78.88 245 ASP B N 1
ATOM 6563 C CA . ASP B 1 245 ? 1.794 -26.531 -19.125 1 78.88 245 ASP B CA 1
ATOM 6564 C C . ASP B 1 245 ? 3.15 -27.172 -18.844 1 78.88 245 ASP B C 1
ATOM 6566 O O . ASP B 1 245 ? 3.398 -28.312 -19.25 1 78.88 245 ASP B O 1
ATOM 6570 N N . SER B 1 246 ? 4.09 -26.422 -18.25 1 83.88 246 SER B N 1
ATOM 6571 C CA . SER B 1 246 ? 5.422 -26.859 -17.844 1 83.88 246 SER B CA 1
ATOM 6572 C C . SER B 1 246 ? 6.293 -27.172 -19.047 1 83.88 246 SER B C 1
ATOM 6574 O O . SER B 1 246 ? 7.098 -28.109 -19.016 1 83.88 246 SER B O 1
ATOM 6576 N N . THR B 1 247 ? 6.043 -26.422 -20.094 1 89.56 247 THR B N 1
ATOM 6577 C CA . THR B 1 247 ? 6.871 -26.609 -21.281 1 89.56 247 THR B CA 1
ATOM 6578 C C . THR B 1 247 ? 7.539 -25.297 -21.688 1 89.56 247 THR B C 1
ATOM 6580 O O . THR B 1 247 ? 7.023 -24.219 -21.391 1 89.56 247 THR B O 1
ATOM 6583 N N . ILE B 1 248 ? 8.664 -25.469 -22.266 1 95.31 248 ILE B N 1
ATOM 6584 C CA . ILE B 1 248 ? 9.359 -24.422 -23.016 1 95.31 248 ILE B CA 1
ATOM 6585 C C . ILE B 1 248 ? 9.539 -24.859 -24.469 1 95.31 248 ILE B C 1
ATOM 6587 O O . ILE B 1 248 ? 9.969 -25.984 -24.734 1 95.31 248 ILE B O 1
ATOM 6591 N N . ALA B 1 249 ? 9.172 -24 -25.391 1 96.06 249 ALA B N 1
ATOM 6592 C CA . ALA B 1 249 ? 9.281 -24.422 -26.797 1 96.06 249 ALA B CA 1
ATOM 6593 C C . ALA B 1 249 ? 9.969 -23.344 -27.625 1 96.06 249 ALA B C 1
ATOM 6595 O O . ALA B 1 249 ? 9.742 -22.141 -27.422 1 96.06 249 ALA B O 1
ATOM 6596 N N . LEU B 1 250 ? 10.742 -23.812 -28.484 1 95.69 250 LEU B N 1
ATOM 6597 C CA . LEU B 1 250 ? 11.375 -22.969 -29.5 1 95.69 250 LEU B CA 1
ATOM 6598 C C . LEU B 1 250 ? 10.57 -22.969 -30.797 1 95.69 250 LEU B C 1
ATOM 6600 O O . LEU B 1 250 ? 10.266 -24.016 -31.344 1 95.69 250 LEU B O 1
ATOM 6604 N N . TRP B 1 251 ? 10.25 -21.781 -31.281 1 95.19 251 TRP B N 1
ATOM 6605 C CA . TRP B 1 251 ? 9.453 -21.641 -32.5 1 95.19 251 TRP B CA 1
ATOM 6606 C C . TRP B 1 251 ? 10.203 -20.844 -33.562 1 95.19 251 TRP B C 1
ATOM 6608 O O . TRP B 1 251 ? 10.891 -19.875 -33.25 1 95.19 251 TRP B O 1
ATOM 6618 N N . ASP B 1 252 ? 10.031 -21.219 -34.75 1 92 252 ASP B N 1
ATOM 6619 C CA . ASP B 1 252 ? 10.406 -20.391 -35.875 1 92 252 ASP B CA 1
ATOM 6620 C C . ASP B 1 252 ? 9.273 -19.422 -36.25 1 92 252 ASP B C 1
ATOM 6622 O O . ASP B 1 252 ? 8.109 -19.812 -36.312 1 92 252 ASP B O 1
ATOM 6626 N N . ILE B 1 253 ? 9.57 -18.172 -36.469 1 90.88 253 ILE B N 1
ATOM 6627 C CA . ILE B 1 253 ? 8.547 -17.156 -36.656 1 90.88 253 ILE B CA 1
ATOM 6628 C C . ILE B 1 253 ? 8.086 -17.141 -38.125 1 90.88 253 ILE B C 1
ATOM 6630 O O . ILE B 1 253 ? 6.93 -16.828 -38.406 1 90.88 253 ILE B O 1
ATOM 6634 N N . ALA B 1 254 ? 8.93 -17.422 -39 1 86.5 254 ALA B N 1
ATOM 6635 C CA . ALA B 1 254 ? 8.609 -17.359 -40.438 1 86.5 254 ALA B CA 1
ATOM 6636 C C . ALA B 1 254 ? 7.527 -18.375 -40.812 1 86.5 254 ALA B C 1
ATOM 6638 O O . ALA B 1 254 ? 6.59 -18.047 -41.531 1 86.5 254 ALA B O 1
ATOM 6639 N N . ASP B 1 255 ? 7.578 -19.578 -40.25 1 85.88 255 ASP B N 1
ATOM 6640 C CA . ASP B 1 255 ? 6.59 -20.594 -40.594 1 85.88 255 ASP B CA 1
ATOM 6641 C C . ASP B 1 255 ? 5.727 -20.953 -39.375 1 85.88 255 ASP B C 1
ATOM 6643 O O . ASP B 1 255 ? 4.836 -21.797 -39.5 1 85.88 255 ASP B O 1
ATOM 6647 N N . CYS B 1 256 ? 5.98 -20.297 -38.219 1 88.81 256 CYS B N 1
ATOM 6648 C CA . CYS B 1 256 ? 5.211 -20.469 -37 1 88.81 256 CYS B CA 1
ATOM 6649 C C . CYS B 1 256 ? 5.156 -21.938 -36.594 1 88.81 256 CYS B C 1
ATOM 6651 O O . CYS B 1 256 ? 4.082 -22.469 -36.344 1 88.81 256 CYS B O 1
ATOM 6653 N N . ARG B 1 257 ? 6.227 -22.625 -36.688 1 89.56 257 ARG B N 1
ATOM 6654 C CA . ARG B 1 257 ? 6.277 -24.031 -36.281 1 89.56 257 ARG B CA 1
ATOM 6655 C C . ARG B 1 257 ? 7.191 -24.219 -35.094 1 89.56 257 ARG B C 1
ATOM 6657 O O . ARG B 1 257 ? 8.227 -23.562 -34.969 1 89.56 257 ARG B O 1
ATOM 6664 N N . PRO B 1 258 ? 6.836 -25.203 -34.25 1 92.56 258 PRO B N 1
ATOM 6665 C CA . PRO B 1 258 ? 7.738 -25.531 -33.125 1 92.56 258 PRO B CA 1
ATOM 6666 C C . PRO B 1 258 ? 8.953 -26.328 -33.594 1 92.56 258 PRO B C 1
ATOM 6668 O O . PRO B 1 258 ? 8.844 -27.188 -34.469 1 92.56 258 PRO B O 1
ATOM 6671 N N . LEU B 1 259 ? 10.07 -26.062 -33.094 1 92.94 259 LEU B N 1
ATOM 6672 C CA . LEU B 1 259 ? 11.32 -26.719 -33.438 1 92.94 259 LEU B CA 1
ATOM 6673 C C . LEU B 1 259 ? 11.781 -27.656 -32.344 1 92.94 259 LEU B C 1
ATOM 6675 O O . LEU B 1 259 ? 12.234 -28.766 -32.625 1 92.94 259 LEU B O 1
ATOM 6679 N N . VAL B 1 260 ? 11.773 -27.172 -31.156 1 94.75 260 VAL B N 1
ATOM 6680 C CA . VAL B 1 260 ? 12.188 -27.922 -29.984 1 94.75 260 VAL B CA 1
ATOM 6681 C C . VAL B 1 260 ? 11.188 -27.688 -28.844 1 94.75 260 VAL B C 1
ATOM 6683 O O . VAL B 1 260 ? 10.656 -26.594 -28.703 1 94.75 260 VAL B O 1
ATOM 6686 N N . ARG B 1 261 ? 10.891 -28.719 -28.109 1 94.75 261 ARG B N 1
ATOM 6687 C CA . ARG B 1 261 ? 10.094 -28.609 -26.891 1 94.75 261 ARG B CA 1
ATOM 6688 C C . ARG B 1 261 ? 10.828 -29.234 -25.703 1 94.75 261 ARG B C 1
ATOM 6690 O O . ARG B 1 261 ? 11.281 -30.375 -25.766 1 94.75 261 ARG B O 1
ATOM 6697 N N . TRP B 1 262 ? 11.008 -28.422 -24.688 1 94.94 262 TRP B N 1
ATOM 6698 C CA . TRP B 1 262 ? 11.531 -28.891 -23.406 1 94.94 262 TRP B CA 1
ATOM 6699 C C . TRP B 1 262 ? 10.406 -29.062 -22.391 1 94.94 262 TRP B C 1
ATOM 6701 O O . TRP B 1 262 ? 9.508 -28.234 -22.312 1 94.94 262 TRP B O 1
ATOM 6711 N N . TYR B 1 263 ? 10.414 -30.125 -21.672 1 90.25 263 TYR B N 1
ATOM 6712 C CA . TYR B 1 263 ? 9.383 -30.359 -20.656 1 90.25 263 TYR B CA 1
ATOM 6713 C C . TYR B 1 263 ? 9.992 -30.844 -19.359 1 90.25 263 TYR B C 1
ATOM 6715 O O . TYR B 1 263 ? 11.109 -31.359 -19.344 1 90.25 263 TYR B O 1
ATOM 6723 N N . GLY B 1 264 ? 9.461 -30.609 -18.266 1 87.38 264 GLY B N 1
ATOM 6724 C CA . GLY B 1 264 ? 9.828 -30.984 -16.922 1 87.38 264 GLY B CA 1
ATOM 6725 C C . GLY B 1 264 ? 8.797 -30.547 -15.883 1 87.38 264 GLY B C 1
ATOM 6726 O O . GLY B 1 264 ? 8.289 -29.438 -15.93 1 87.38 264 GLY B O 1
ATOM 6727 N N . ALA B 1 265 ? 8.523 -31.422 -14.898 1 81.38 265 ALA B N 1
ATOM 6728 C CA . ALA B 1 265 ? 7.492 -31.172 -13.898 1 81.38 265 ALA B CA 1
ATOM 6729 C C . ALA B 1 265 ? 7.855 -29.953 -13.031 1 81.38 265 ALA B C 1
ATOM 6731 O O . ALA B 1 265 ? 6.977 -29.297 -12.484 1 81.38 265 ALA B O 1
ATOM 6732 N N . HIS B 1 266 ? 9.18 -29.688 -12.977 1 87.12 266 HIS B N 1
ATOM 6733 C CA . HIS B 1 266 ? 9.648 -28.609 -12.125 1 87.12 266 HIS B CA 1
ATOM 6734 C C . HIS B 1 266 ? 9.633 -27.281 -12.859 1 87.12 266 HIS B C 1
ATOM 6736 O O . HIS B 1 266 ? 9.883 -26.219 -12.266 1 87.12 266 HIS B O 1
ATOM 6742 N N . LEU B 1 267 ? 9.289 -27.344 -14.195 1 90 267 LEU B N 1
ATOM 6743 C CA . LEU B 1 267 ? 9.344 -26.109 -14.977 1 90 267 LEU B CA 1
ATOM 6744 C C . LEU B 1 267 ? 8.156 -25.203 -14.656 1 90 267 LEU B C 1
ATOM 6746 O O . LEU B 1 267 ? 7.016 -25.656 -14.625 1 90 267 LEU B O 1
ATOM 6750 N N . TRP B 1 268 ? 8.422 -24 -14.297 1 87.44 268 TRP B N 1
ATOM 6751 C CA . TRP B 1 268 ? 7.449 -22.922 -14.117 1 87.44 268 TRP B CA 1
ATOM 6752 C C . TRP B 1 268 ? 7.891 -21.672 -14.867 1 87.44 268 TRP B C 1
ATOM 6754 O O . TRP B 1 268 ? 8.344 -20.703 -14.25 1 87.44 268 TRP B O 1
ATOM 6764 N N . PRO B 1 269 ? 7.73 -21.688 -16.203 1 87.06 269 PRO B N 1
ATOM 6765 C CA . PRO B 1 269 ? 8.375 -20.656 -17 1 87.06 269 PRO B CA 1
ATOM 6766 C C . PRO B 1 269 ? 7.578 -19.359 -17.047 1 87.06 269 PRO B C 1
ATOM 6768 O O . PRO B 1 269 ? 7.258 -18.859 -18.125 1 87.06 269 PRO B O 1
ATOM 6771 N N . ARG B 1 270 ? 7.414 -18.734 -15.859 1 90.62 270 ARG B N 1
ATOM 6772 C CA . ARG B 1 270 ? 6.871 -17.391 -15.789 1 90.62 270 ARG B CA 1
ATOM 6773 C C . ARG B 1 270 ? 7.785 -16.391 -16.5 1 90.62 270 ARG B C 1
ATOM 6775 O O . ARG B 1 270 ? 7.34 -15.32 -16.922 1 90.62 270 ARG B O 1
ATOM 6782 N N . ALA B 1 271 ? 9.055 -16.797 -16.609 1 93.31 271 ALA B N 1
ATOM 6783 C CA . ALA B 1 271 ? 10.031 -16 -17.344 1 93.31 271 ALA B CA 1
ATOM 6784 C C . ALA B 1 271 ? 11.023 -16.891 -18.078 1 93.31 271 ALA B C 1
ATOM 6786 O O . ALA B 1 271 ? 11.414 -17.953 -17.578 1 93.31 271 ALA B O 1
ATOM 6787 N N . VAL B 1 272 ? 11.391 -16.469 -19.234 1 96.69 272 VAL B N 1
ATOM 6788 C CA . VAL B 1 272 ? 12.469 -17.047 -20.031 1 96.69 272 VAL B CA 1
ATOM 6789 C C . VAL B 1 272 ? 13.344 -15.945 -20.609 1 96.69 272 VAL B C 1
ATOM 6791 O O . VAL B 1 272 ? 12.875 -14.828 -20.812 1 96.69 272 VAL B O 1
ATOM 6794 N N . ASP B 1 273 ? 14.555 -16.219 -20.703 1 96.81 273 ASP B N 1
ATOM 6795 C CA . ASP B 1 273 ? 15.469 -15.328 -21.406 1 96.81 273 ASP B CA 1
ATOM 6796 C C . ASP B 1 273 ? 16.516 -16.109 -22.188 1 96.81 273 ASP B C 1
ATOM 6798 O O . ASP B 1 273 ? 16.734 -17.297 -21.922 1 96.81 273 ASP B O 1
ATOM 6802 N N . TRP B 1 274 ? 17 -15.492 -23.203 1 95.75 274 TRP B N 1
ATOM 6803 C CA . TRP B 1 274 ? 17.906 -16.125 -24.156 1 95.75 274 TRP B CA 1
ATOM 6804 C C . TRP B 1 274 ? 19.266 -15.422 -24.156 1 95.75 274 TRP B C 1
ATOM 6806 O O . TRP B 1 274 ? 19.328 -14.188 -24.125 1 95.75 274 TRP B O 1
ATOM 6816 N N . SER B 1 275 ? 20.328 -16.281 -24.172 1 94.88 275 SER B N 1
ATOM 6817 C CA . SER B 1 275 ? 21.672 -15.703 -24.188 1 94.88 275 SER B CA 1
ATOM 6818 C C . SER B 1 275 ? 21.969 -15.039 -25.531 1 94.88 275 SER B C 1
ATOM 6820 O O . SER B 1 275 ? 21.422 -15.445 -26.562 1 94.88 275 SER B O 1
ATOM 6822 N N . ALA B 1 276 ? 22.891 -14.125 -25.484 1 91.19 276 ALA B N 1
ATOM 6823 C CA . ALA B 1 276 ? 23.203 -13.32 -26.672 1 91.19 276 ALA B CA 1
ATOM 6824 C C . ALA B 1 276 ? 23.766 -14.188 -27.797 1 91.19 276 ALA B C 1
ATOM 6826 O O . ALA B 1 276 ? 23.531 -13.906 -28.969 1 91.19 276 ALA B O 1
ATOM 6827 N N . ASP B 1 277 ? 24.453 -15.25 -27.5 1 91.69 277 ASP B N 1
ATOM 6828 C CA . ASP B 1 277 ? 25.047 -16.109 -28.516 1 91.69 277 ASP B CA 1
ATOM 6829 C C . ASP B 1 277 ? 24.031 -17.125 -29.031 1 91.69 277 ASP B C 1
ATOM 6831 O O . ASP B 1 277 ? 24.344 -17.922 -29.938 1 91.69 277 ASP B O 1
ATOM 6835 N N . GLY B 1 278 ? 22.844 -17.156 -28.406 1 91.94 278 GLY B N 1
ATOM 6836 C CA . GLY B 1 278 ? 21.75 -17.984 -28.891 1 91.94 278 GLY B CA 1
ATOM 6837 C C . GLY B 1 278 ? 21.875 -19.438 -28.469 1 91.94 278 GLY B C 1
ATOM 6838 O O . GLY B 1 278 ? 21.078 -20.281 -28.891 1 91.94 278 GLY B O 1
ATOM 6839 N N . ARG B 1 279 ? 22.719 -19.75 -27.547 1 93.25 279 ARG B N 1
ATOM 6840 C CA . ARG B 1 279 ? 23.031 -21.156 -27.266 1 93.25 279 ARG B CA 1
ATOM 6841 C C . ARG B 1 279 ? 22.344 -21.625 -25.984 1 93.25 279 ARG B C 1
ATOM 6843 O O . ARG B 1 279 ? 22.266 -22.828 -25.719 1 93.25 279 ARG B O 1
ATOM 6850 N N . THR B 1 280 ? 21.938 -20.703 -25.25 1 95.31 280 THR B N 1
ATOM 6851 C CA . THR B 1 280 ? 21.406 -21.078 -23.938 1 95.31 280 THR B CA 1
ATOM 6852 C C . THR B 1 280 ? 20.125 -20.297 -23.641 1 95.31 280 THR B C 1
ATOM 6854 O O . THR B 1 280 ? 20.047 -19.094 -23.906 1 95.31 280 THR B O 1
ATOM 6857 N N . VAL B 1 281 ? 19.109 -21 -23.141 1 95.94 281 VAL B N 1
ATOM 6858 C CA . VAL B 1 281 ? 17.891 -20.406 -22.594 1 95.94 281 VAL B CA 1
ATOM 6859 C C . VAL B 1 281 ? 17.828 -20.641 -21.078 1 95.94 281 VAL B C 1
ATOM 6861 O O . VAL B 1 281 ? 18.203 -21.703 -20.594 1 95.94 281 VAL B O 1
ATOM 6864 N N . VAL B 1 282 ? 17.484 -19.625 -20.297 1 96.06 282 VAL B N 1
ATOM 6865 C CA . VAL B 1 282 ? 17.266 -19.781 -18.859 1 96.06 282 VAL B CA 1
ATOM 6866 C C . VAL B 1 282 ? 15.773 -19.609 -18.562 1 96.06 282 VAL B C 1
ATOM 6868 O O . VAL B 1 282 ? 15.094 -18.797 -19.188 1 96.06 282 VAL B O 1
ATOM 6871 N N . ALA B 1 283 ? 15.234 -20.406 -17.609 1 95.81 283 ALA B N 1
ATOM 6872 C CA . ALA B 1 283 ? 13.812 -20.359 -17.266 1 95.81 283 ALA B CA 1
ATOM 6873 C C . ALA B 1 283 ? 13.609 -20.578 -15.766 1 95.81 283 ALA B C 1
ATOM 6875 O O . ALA B 1 283 ? 14.383 -21.281 -15.125 1 95.81 283 ALA B O 1
ATOM 6876 N N . GLY B 1 284 ? 12.578 -19.969 -15.258 1 93.62 284 GLY B N 1
ATOM 6877 C CA . GLY B 1 284 ? 12.211 -20.188 -13.867 1 93.62 284 GLY B CA 1
ATOM 6878 C C . GLY B 1 284 ? 11.703 -21.594 -13.594 1 93.62 284 GLY B C 1
ATOM 6879 O O . GLY B 1 284 ? 11.141 -22.234 -14.484 1 93.62 284 GLY B O 1
ATOM 6880 N N . THR B 1 285 ? 11.898 -22.062 -12.32 1 92 285 THR B N 1
ATOM 6881 C CA . THR B 1 285 ? 11.484 -23.391 -11.898 1 92 285 THR B CA 1
ATOM 6882 C C . THR B 1 285 ? 10.891 -23.359 -10.492 1 92 285 THR B C 1
ATOM 6884 O O . THR B 1 285 ? 10.922 -22.328 -9.828 1 92 285 THR B O 1
ATOM 6887 N N . PHE B 1 286 ? 10.297 -24.531 -10.094 1 88.25 286 PHE B N 1
ATOM 6888 C CA . PHE B 1 286 ? 9.938 -24.797 -8.703 1 88.25 286 PHE B CA 1
ATOM 6889 C C . PHE B 1 286 ? 11.086 -25.484 -7.977 1 88.25 286 PHE B C 1
ATOM 6891 O O . PHE B 1 286 ? 10.867 -26.406 -7.18 1 88.25 286 PHE B O 1
ATOM 6898 N N . SER B 1 287 ? 12.312 -25.203 -8.312 1 87.31 287 SER B N 1
ATOM 6899 C CA . SER B 1 287 ? 13.5 -25.797 -7.695 1 87.31 287 SER B CA 1
ATOM 6900 C C . SER B 1 287 ? 14.445 -24.719 -7.184 1 87.31 287 SER B C 1
ATOM 6902 O O . SER B 1 287 ? 14.164 -23.516 -7.316 1 87.31 287 SER B O 1
ATOM 6904 N N . ALA B 1 288 ? 15.484 -25.156 -6.598 1 87.75 288 ALA B N 1
ATOM 6905 C CA . ALA B 1 288 ? 16.406 -24.25 -5.926 1 87.75 288 ALA B CA 1
ATOM 6906 C C . ALA B 1 288 ? 17.203 -23.438 -6.941 1 87.75 288 ALA B C 1
ATOM 6908 O O . ALA B 1 288 ? 17.859 -22.438 -6.582 1 87.75 288 ALA B O 1
ATOM 6909 N N . ARG B 1 289 ? 17.094 -23.844 -8.258 1 90.5 289 ARG B N 1
ATOM 6910 C CA . ARG B 1 289 ? 17.781 -23.125 -9.312 1 90.5 289 ARG B CA 1
ATOM 6911 C C . ARG B 1 289 ? 16.922 -23 -10.562 1 90.5 289 ARG B C 1
ATOM 6913 O O . ARG B 1 289 ? 16.062 -23.859 -10.805 1 90.5 289 ARG B O 1
ATOM 6920 N N . PRO B 1 290 ? 17.219 -21.969 -11.359 1 93.25 290 PRO B N 1
ATOM 6921 C CA . PRO B 1 290 ? 16.578 -21.938 -12.68 1 93.25 290 PRO B CA 1
ATOM 6922 C C . PRO B 1 290 ? 17.062 -23.047 -13.602 1 93.25 290 PRO B C 1
ATOM 6924 O O . PRO B 1 290 ? 18.078 -23.688 -13.32 1 93.25 290 PRO B O 1
ATOM 6927 N N . ALA B 1 291 ? 16.328 -23.328 -14.578 1 93.44 291 ALA B N 1
ATOM 6928 C CA . ALA B 1 291 ? 16.766 -24.25 -15.625 1 93.44 291 ALA B CA 1
ATOM 6929 C C . ALA B 1 291 ? 17.656 -23.547 -16.641 1 93.44 291 ALA B C 1
ATOM 6931 O O . ALA B 1 291 ? 17.266 -22.531 -17.219 1 93.44 291 ALA B O 1
ATOM 6932 N N . VAL B 1 292 ? 18.812 -23.984 -16.766 1 94.5 292 VAL B N 1
ATOM 6933 C CA . VAL B 1 292 ? 19.719 -23.531 -17.812 1 94.5 292 VAL B CA 1
ATOM 6934 C C . VAL B 1 292 ? 19.734 -24.562 -18.938 1 94.5 292 VAL B C 1
ATOM 6936 O O . VAL B 1 292 ? 20.203 -25.688 -18.766 1 94.5 292 VAL B O 1
ATOM 6939 N N . ILE B 1 293 ? 19.266 -24.172 -20.109 1 95.31 293 ILE B N 1
ATOM 6940 C CA . ILE B 1 293 ? 18.953 -25.109 -21.188 1 95.31 293 ILE B CA 1
ATOM 6941 C C . ILE B 1 293 ? 19.844 -24.828 -22.391 1 95.31 293 ILE B C 1
ATOM 6943 O O . ILE B 1 293 ? 19.891 -23.703 -22.906 1 95.31 293 ILE B O 1
ATOM 6947 N N . ASP B 1 294 ? 20.484 -25.812 -22.875 1 94.25 294 ASP B N 1
ATOM 6948 C CA . ASP B 1 294 ? 21.219 -25.703 -24.125 1 94.25 294 ASP B CA 1
ATOM 6949 C C . ASP B 1 294 ? 20.297 -25.828 -25.328 1 94.25 294 ASP B C 1
ATOM 6951 O O . ASP B 1 294 ? 19.516 -26.781 -25.438 1 94.25 294 ASP B O 1
ATOM 6955 N N . VAL B 1 295 ? 20.406 -24.906 -26.172 1 94.81 295 VAL B N 1
ATOM 6956 C CA . VAL B 1 295 ? 19.594 -24.938 -27.391 1 94.81 295 VAL B CA 1
ATOM 6957 C C . VAL B 1 295 ? 20.297 -25.781 -28.453 1 94.81 295 VAL B C 1
ATOM 6959 O O . VAL B 1 295 ? 21.406 -25.484 -28.875 1 94.81 295 VAL B O 1
ATOM 6962 N N . PRO B 1 296 ? 19.656 -26.781 -28.859 1 93 296 PRO B N 1
ATOM 6963 C CA . PRO B 1 296 ? 20.312 -27.625 -29.859 1 93 296 PRO B CA 1
ATOM 6964 C C . PRO B 1 296 ? 20.422 -26.953 -31.219 1 93 296 PRO B C 1
ATOM 6966 O O . PRO B 1 296 ? 19.641 -26.047 -31.531 1 93 296 PRO B O 1
ATOM 6969 N N . GLU B 1 297 ? 21.359 -27.406 -31.906 1 88.5 297 GLU B N 1
ATOM 6970 C CA . GLU B 1 297 ? 21.469 -26.969 -33.281 1 88.5 297 GLU B CA 1
ATOM 6971 C C . GLU B 1 297 ? 20.312 -27.484 -34.125 1 88.5 297 GLU B C 1
ATOM 6973 O O . GLU B 1 297 ? 19.938 -28.656 -34.031 1 88.5 297 GLU B O 1
ATOM 6978 N N . ILE B 1 298 ? 19.688 -26.641 -34.812 1 83.5 298 ILE B N 1
ATOM 6979 C CA . ILE B 1 298 ? 18.594 -27.016 -35.688 1 83.5 298 ILE B CA 1
ATOM 6980 C C . ILE B 1 298 ? 19.109 -27.172 -37.125 1 83.5 298 ILE B C 1
ATOM 6982 O O . ILE B 1 298 ? 19.516 -26.203 -37.75 1 83.5 298 ILE B O 1
ATOM 6986 N N . PRO B 1 299 ? 18.969 -28.312 -37.594 1 78.69 299 PRO B N 1
ATOM 6987 C CA . PRO B 1 299 ? 19.453 -28.5 -38.969 1 78.69 299 PRO B CA 1
ATOM 6988 C C . PRO B 1 299 ? 18.625 -27.734 -40 1 78.69 299 PRO B C 1
ATOM 6990 O O . PRO B 1 299 ? 17.406 -27.594 -39.844 1 78.69 299 PRO B O 1
ATOM 6993 N N . ALA B 1 300 ? 19.297 -27.188 -41.031 1 73.5 300 ALA B N 1
ATOM 6994 C CA . ALA B 1 300 ? 18.641 -26.422 -42.094 1 73.5 300 ALA B CA 1
ATOM 6995 C C . ALA B 1 300 ? 17.609 -27.281 -42.812 1 73.5 300 ALA B C 1
ATOM 6997 O O . ALA B 1 300 ? 16.609 -26.75 -43.312 1 73.5 300 ALA B O 1
ATOM 6998 N N . ASP B 1 301 ? 17.844 -28.594 -42.844 1 67.81 301 ASP B N 1
ATOM 6999 C CA . ASP B 1 301 ? 16.969 -29.484 -43.594 1 67.81 301 ASP B CA 1
ATOM 7000 C C . ASP B 1 301 ? 15.945 -30.156 -42.688 1 67.81 301 ASP B C 1
ATOM 7002 O O . ASP B 1 301 ? 15.359 -31.172 -43.062 1 67.81 301 ASP B O 1
ATOM 7006 N N . ALA B 1 302 ? 15.852 -29.672 -41.531 1 70.56 302 ALA B N 1
ATOM 7007 C CA . ALA B 1 302 ? 14.867 -30.266 -40.625 1 70.56 302 ALA B CA 1
ATOM 7008 C C . ALA B 1 302 ? 13.469 -30.219 -41.219 1 70.56 302 ALA B C 1
ATOM 7010 O O . ALA B 1 302 ? 13.062 -29.203 -41.781 1 70.56 302 ALA B O 1
ATOM 7011 N N . LEU B 1 303 ? 12.805 -31.344 -41.219 1 69.88 303 LEU B N 1
ATOM 7012 C CA . LEU B 1 303 ? 11.453 -31.422 -41.75 1 69.88 303 LEU B CA 1
ATOM 7013 C C . LEU B 1 303 ? 10.469 -30.656 -40.875 1 69.88 303 LEU B C 1
ATOM 7015 O O . LEU B 1 303 ? 10.641 -30.578 -39.656 1 69.88 303 LEU B O 1
ATOM 7019 N N . PRO B 1 304 ? 9.477 -30.016 -41.5 1 66.69 304 PRO B N 1
ATOM 7020 C CA . PRO B 1 304 ? 8.523 -29.156 -40.781 1 66.69 304 PRO B CA 1
ATOM 7021 C C . PRO B 1 304 ? 7.824 -29.859 -39.625 1 66.69 304 PRO B C 1
ATOM 7023 O O . PRO B 1 304 ? 7.469 -29.234 -38.656 1 66.69 304 PRO B O 1
ATOM 7026 N N . ASP B 1 305 ? 7.738 -31.125 -39.719 1 70.62 305 ASP B N 1
ATOM 7027 C CA . ASP B 1 305 ? 6.887 -31.797 -38.75 1 70.62 305 ASP B CA 1
ATOM 7028 C C . ASP B 1 305 ? 7.719 -32.406 -37.625 1 70.62 305 ASP B C 1
ATOM 7030 O O . ASP B 1 305 ? 7.172 -33 -36.688 1 70.62 305 ASP B O 1
ATOM 7034 N N . GLU B 1 306 ? 8.969 -32.188 -37.625 1 82.81 306 GLU B N 1
ATOM 7035 C CA . GLU B 1 306 ? 9.789 -32.812 -36.594 1 82.81 306 GLU B CA 1
ATOM 7036 C C . GLU B 1 306 ? 10.078 -31.844 -35.469 1 82.81 306 GLU B C 1
ATOM 7038 O O . GLU B 1 306 ? 10.68 -30.781 -35.688 1 82.81 306 GLU B O 1
ATOM 7043 N N . VAL B 1 307 ? 9.43 -32.094 -34.312 1 89.56 307 VAL B N 1
ATOM 7044 C CA . VAL B 1 307 ? 9.727 -31.312 -33.125 1 89.56 307 VAL B CA 1
ATOM 7045 C C . VAL B 1 307 ? 10.586 -32.156 -32.188 1 89.56 307 VAL B C 1
ATOM 7047 O O . VAL B 1 307 ? 10.203 -33.25 -31.797 1 89.56 307 VAL B O 1
ATOM 7050 N N . ARG B 1 308 ? 11.742 -31.75 -31.812 1 91.44 308 ARG B N 1
ATOM 7051 C CA . ARG B 1 308 ? 12.594 -32.438 -30.844 1 91.44 308 ARG B CA 1
ATOM 7052 C C . ARG B 1 308 ? 12.062 -32.25 -29.422 1 91.44 308 ARG B C 1
ATOM 7054 O O . ARG B 1 308 ? 11.82 -31.141 -28.984 1 91.44 308 ARG B O 1
ATOM 7061 N N . GLU B 1 309 ? 11.82 -33.344 -28.75 1 92.81 309 GLU B N 1
ATOM 7062 C CA . GLU B 1 309 ? 11.336 -33.312 -27.375 1 92.81 309 GLU B CA 1
ATOM 7063 C C . GLU B 1 309 ? 12.461 -33.656 -26.391 1 92.81 309 GLU B C 1
ATOM 7065 O O . GLU B 1 309 ? 13.141 -34.656 -26.547 1 92.81 309 GLU B O 1
ATOM 7070 N N . ILE B 1 310 ? 12.68 -32.812 -25.469 1 94.62 310 ILE B N 1
ATOM 7071 C CA . ILE B 1 310 ? 13.742 -32.969 -24.469 1 94.62 310 ILE B CA 1
ATOM 7072 C C . ILE B 1 310 ? 13.156 -32.875 -23.062 1 94.62 310 ILE B C 1
ATOM 7074 O O . ILE B 1 310 ? 12.484 -31.891 -22.75 1 94.62 310 ILE B O 1
ATOM 7078 N N . THR B 1 311 ? 13.375 -33.812 -22.203 1 92.31 311 THR B N 1
ATOM 7079 C CA . THR B 1 311 ? 12.961 -33.75 -20.797 1 92.31 311 THR B CA 1
ATOM 7080 C C . THR B 1 311 ? 14.078 -33.188 -19.922 1 92.31 311 THR B C 1
ATOM 7082 O O . THR B 1 311 ? 15.219 -33.656 -19.984 1 92.31 311 THR B O 1
ATOM 7085 N N . LEU B 1 312 ? 13.727 -32.188 -19.172 1 91.44 312 LEU B N 1
ATOM 7086 C CA . LEU B 1 312 ? 14.688 -31.578 -18.266 1 91.44 312 LEU B CA 1
ATOM 7087 C C . LEU B 1 312 ? 14.578 -32.188 -16.859 1 91.44 312 LEU B C 1
ATOM 7089 O O . LEU B 1 312 ? 13.477 -32.469 -16.391 1 91.44 312 LEU B O 1
ATOM 7093 N N . GLU B 1 313 ? 15.695 -32.344 -16.188 1 85.88 313 GLU B N 1
ATOM 7094 C CA . GLU B 1 313 ? 15.727 -32.844 -14.82 1 85.88 313 GLU B CA 1
ATOM 7095 C C . GLU B 1 313 ? 15.742 -31.688 -13.812 1 85.88 313 GLU B C 1
ATOM 7097 O O . GLU B 1 313 ? 16.375 -30.656 -14.039 1 85.88 313 GLU B O 1
ATOM 7102 N N . ALA B 1 314 ? 15.047 -31.969 -12.758 1 79.06 314 ALA B N 1
ATOM 7103 C CA . ALA B 1 314 ? 14.922 -30.953 -11.719 1 79.06 314 ALA B CA 1
ATOM 7104 C C . ALA B 1 314 ? 16.172 -30.906 -10.844 1 79.06 314 ALA B C 1
ATOM 7106 O O . ALA B 1 314 ? 16.812 -31.938 -10.617 1 79.06 314 ALA B O 1
ATOM 7107 N N . SER B 1 315 ? 16.5 -29.688 -10.43 1 79.69 315 SER B N 1
ATOM 7108 C CA . SER B 1 315 ? 17.422 -29.547 -9.305 1 79.69 315 SER B CA 1
ATOM 7109 C C . SER B 1 315 ? 16.734 -29.859 -7.98 1 79.69 315 SER B C 1
ATOM 7111 O O . SER B 1 315 ? 15.688 -30.5 -7.957 1 79.69 315 SER B O 1
ATOM 7113 N N . VAL B 1 316 ? 17.391 -29.453 -6.824 1 82.62 316 VAL B N 1
ATOM 7114 C CA . VAL B 1 316 ? 16.812 -29.641 -5.496 1 82.62 316 VAL B CA 1
ATOM 7115 C C . VAL B 1 316 ? 15.492 -28.875 -5.387 1 82.62 316 VAL B C 1
ATOM 7117 O O . VAL B 1 316 ? 15.438 -27.688 -5.664 1 82.62 316 VAL B O 1
ATOM 7120 N N . PRO B 1 317 ? 14.391 -29.625 -5.082 1 83.12 317 PRO B N 1
ATOM 7121 C CA . PRO B 1 317 ? 13.094 -28.953 -5.012 1 83.12 317 PRO B CA 1
ATOM 7122 C C . PRO B 1 317 ? 12.992 -27.969 -3.84 1 83.12 317 PRO B C 1
ATOM 7124 O O . PRO B 1 317 ? 13.664 -28.156 -2.824 1 83.12 317 PRO B O 1
ATOM 7127 N N . THR B 1 318 ? 12.227 -26.953 -4.027 1 84.94 318 THR B N 1
ATOM 7128 C CA . THR B 1 318 ? 11.836 -26.109 -2.906 1 84.94 318 THR B CA 1
ATOM 7129 C C . THR B 1 318 ? 10.766 -26.781 -2.059 1 84.94 318 THR B C 1
ATOM 7131 O O . THR B 1 318 ? 10.195 -27.797 -2.469 1 84.94 318 THR B O 1
ATOM 7134 N N . HIS B 1 319 ? 10.469 -26.172 -0.794 1 83.62 319 HIS B N 1
ATOM 7135 C CA . HIS B 1 319 ? 9.617 -26.906 0.135 1 83.62 319 HIS B CA 1
ATOM 7136 C C . HIS B 1 319 ? 8.484 -26.031 0.652 1 83.62 319 HIS B C 1
ATOM 7138 O O . HIS B 1 319 ? 7.918 -26.297 1.714 1 83.62 319 HIS B O 1
ATOM 7144 N N . GLY B 1 320 ? 8.164 -25.062 -0.034 1 90.31 320 GLY B N 1
ATOM 7145 C CA . GLY B 1 320 ? 7.043 -24.234 0.385 1 90.31 320 GLY B CA 1
ATOM 7146 C C . GLY B 1 320 ? 5.746 -25.016 0.51 1 90.31 320 GLY B C 1
ATOM 7147 O O . GLY B 1 320 ? 5.504 -25.953 -0.249 1 90.31 320 GLY B O 1
ATOM 7148 N N . VAL B 1 321 ? 4.898 -24.625 1.544 1 93.62 321 VAL B N 1
ATOM 7149 C CA . VAL B 1 321 ? 3.582 -25.234 1.715 1 93.62 321 VAL B CA 1
ATOM 7150 C C . VAL B 1 321 ? 2.537 -24.453 0.937 1 93.62 321 VAL B C 1
ATOM 7152 O O . VAL B 1 321 ? 2.361 -23.25 1.169 1 93.62 321 VAL B O 1
ATOM 7155 N N . ASN B 1 322 ? 1.857 -25.125 0.046 1 94.94 322 ASN B N 1
ATOM 7156 C CA . ASN B 1 322 ? 0.915 -24.453 -0.836 1 94.94 322 ASN B CA 1
ATOM 7157 C C . ASN B 1 322 ? -0.503 -24.484 -0.273 1 94.94 322 ASN B C 1
ATOM 7159 O O . ASN B 1 322 ? -1.311 -23.594 -0.561 1 94.94 322 ASN B O 1
ATOM 7163 N N . HIS B 1 323 ? -0.785 -25.531 0.457 1 97.25 323 HIS B N 1
ATOM 7164 C CA . HIS B 1 323 ? -2.137 -25.719 0.973 1 97.25 323 HIS B CA 1
ATOM 7165 C C . HIS B 1 323 ? -2.143 -26.625 2.193 1 97.25 323 HIS B C 1
ATOM 7167 O O . HIS B 1 323 ? -1.274 -27.5 2.33 1 97.25 323 HIS B O 1
ATOM 7173 N N . VAL B 1 324 ? -3.166 -26.438 3.057 1 97.06 324 VAL B N 1
ATOM 7174 C CA . VAL B 1 324 ? -3.414 -27.328 4.176 1 97.06 324 VAL B CA 1
ATOM 7175 C C . VAL B 1 324 ? -4.902 -27.656 4.258 1 97.06 324 VAL B C 1
ATOM 7177 O O . VAL B 1 324 ? -5.746 -26.844 3.881 1 97.06 324 VAL B O 1
ATOM 7180 N N . SER B 1 325 ? -5.145 -28.781 4.68 1 97.56 325 SER B N 1
ATOM 7181 C CA . SER B 1 325 ? -6.492 -29.266 4.949 1 97.56 325 SER B CA 1
ATOM 7182 C C . SER B 1 325 ? -6.527 -30.141 6.199 1 97.56 325 SER B C 1
ATOM 7184 O O . SER B 1 325 ? -5.59 -30.891 6.465 1 97.56 325 SER B O 1
ATOM 7186 N N . ALA B 1 326 ? -7.652 -29.984 6.945 1 95.62 326 ALA B N 1
ATOM 7187 C CA . ALA B 1 326 ? -7.762 -30.75 8.18 1 95.62 326 ALA B CA 1
ATOM 7188 C C . ALA B 1 326 ? -9.148 -31.391 8.312 1 95.62 326 ALA B C 1
ATOM 7190 O O . ALA B 1 326 ? -10.133 -30.844 7.801 1 95.62 326 ALA B O 1
ATOM 7191 N N . ALA B 1 327 ? -9.211 -32.469 8.93 1 92.44 327 ALA B N 1
ATOM 7192 C CA . ALA B 1 327 ? -10.422 -33.156 9.328 1 92.44 327 ALA B CA 1
ATOM 7193 C C . ALA B 1 327 ? -10.203 -33.938 10.617 1 92.44 327 ALA B C 1
ATOM 7195 O O . ALA B 1 327 ? -9.383 -34.875 10.656 1 92.44 327 ALA B O 1
ATOM 7196 N N . GLY B 1 328 ? -10.945 -33.594 11.633 1 87.31 328 GLY B N 1
ATOM 7197 C CA . GLY B 1 328 ? -10.648 -34.156 12.93 1 87.31 328 GLY B CA 1
ATOM 7198 C C . GLY B 1 328 ? -9.258 -33.812 13.438 1 87.31 328 GLY B C 1
ATOM 7199 O O . GLY B 1 328 ? -8.914 -32.625 13.539 1 87.31 328 GLY B O 1
ATOM 7200 N N . GLU B 1 329 ? -8.453 -34.844 13.617 1 88.44 329 GLU B N 1
ATOM 7201 C CA . GLU B 1 329 ? -7.102 -34.625 14.117 1 88.44 329 GLU B CA 1
ATOM 7202 C C . GLU B 1 329 ? -6.074 -34.75 13 1 88.44 329 GLU B C 1
ATOM 7204 O O . GLU B 1 329 ? -4.871 -34.625 13.242 1 88.44 329 GLU B O 1
ATOM 7209 N N . VAL B 1 330 ? -6.59 -35 11.828 1 92.44 330 VAL B N 1
ATOM 7210 C CA . VAL B 1 330 ? -5.695 -35.188 10.695 1 92.44 330 VAL B CA 1
ATOM 7211 C C . VAL B 1 330 ? -5.418 -33.844 10.016 1 92.44 330 VAL B C 1
ATOM 7213 O O . VAL B 1 330 ? -6.336 -33.062 9.812 1 92.44 330 VAL B O 1
ATOM 7216 N N . LEU B 1 331 ? -4.16 -33.625 9.75 1 94.25 331 LEU B N 1
ATOM 7217 C CA . LEU B 1 331 ? -3.725 -32.438 8.992 1 94.25 331 LEU B CA 1
ATOM 7218 C C . LEU B 1 331 ? -2.891 -32.875 7.785 1 94.25 331 LEU B C 1
ATOM 7220 O O . LEU B 1 331 ? -1.993 -33.688 7.906 1 94.25 331 LEU B O 1
ATOM 7224 N N . ALA B 1 332 ? -3.232 -32.375 6.629 1 95.81 332 ALA B N 1
ATOM 7225 C CA . ALA B 1 332 ? -2.457 -32.625 5.414 1 95.81 332 ALA B CA 1
ATOM 7226 C C . ALA B 1 332 ? -1.929 -31.328 4.828 1 95.81 332 ALA B C 1
ATOM 7228 O O . ALA B 1 332 ? -2.605 -30.297 4.883 1 95.81 332 ALA B O 1
ATOM 7229 N N . ALA B 1 333 ? -0.742 -31.359 4.301 1 95.75 333 ALA B N 1
ATOM 7230 C CA . ALA B 1 333 ? -0.109 -30.203 3.658 1 95.75 333 ALA B CA 1
ATOM 7231 C C . ALA B 1 333 ? 0.497 -30.594 2.312 1 95.75 333 ALA B C 1
ATOM 7233 O O . ALA B 1 333 ? 1.183 -31.609 2.205 1 95.75 333 ALA B O 1
ATOM 7234 N N . GLY B 1 334 ? 0.172 -29.844 1.265 1 94.88 334 GLY B N 1
ATOM 7235 C CA . GLY B 1 334 ? 0.802 -30.031 -0.034 1 94.88 334 GLY B CA 1
ATOM 7236 C C . GLY B 1 334 ? 1.97 -29.078 -0.264 1 94.88 334 GLY B C 1
ATOM 7237 O O . GLY B 1 334 ? 1.898 -27.906 0.078 1 94.88 334 GLY B O 1
ATOM 7238 N N . GLY B 1 335 ? 3.01 -29.594 -0.878 1 90.31 335 GLY B N 1
ATOM 7239 C CA . GLY B 1 335 ? 4.227 -28.797 -0.96 1 90.31 335 GLY B CA 1
ATOM 7240 C C . GLY B 1 335 ? 4.727 -28.609 -2.381 1 90.31 335 GLY B C 1
ATOM 7241 O O . GLY B 1 335 ? 4.219 -29.25 -3.309 1 90.31 335 GLY B O 1
ATOM 7242 N N . ASP B 1 336 ? 5.699 -27.781 -2.508 1 87.88 336 ASP B N 1
ATOM 7243 C CA . ASP B 1 336 ? 6.367 -27.484 -3.771 1 87.88 336 ASP B CA 1
ATOM 7244 C C . ASP B 1 336 ? 7.148 -28.703 -4.266 1 87.88 336 ASP B C 1
ATOM 7246 O O . ASP B 1 336 ? 7.363 -28.859 -5.473 1 87.88 336 ASP B O 1
ATOM 7250 N N . ASN B 1 337 ? 7.492 -29.562 -3.355 1 83 337 ASN B N 1
ATOM 7251 C CA . ASN B 1 337 ? 8.383 -30.672 -3.711 1 83 337 ASN B CA 1
ATOM 7252 C C . ASN B 1 337 ? 7.617 -31.859 -4.27 1 83 337 ASN B C 1
ATOM 7254 O O . ASN B 1 337 ? 8.172 -32.938 -4.41 1 83 337 ASN B O 1
ATOM 7258 N N . GLY B 1 338 ? 6.359 -31.703 -4.438 1 88.25 338 GLY B N 1
ATOM 7259 C CA . GLY B 1 338 ? 5.555 -32.781 -5.004 1 88.25 338 GLY B CA 1
ATOM 7260 C C . GLY B 1 338 ? 5.16 -33.844 -3.986 1 88.25 338 GLY B C 1
ATOM 7261 O O . GLY B 1 338 ? 4.773 -34.938 -4.355 1 88.25 338 GLY B O 1
ATOM 7262 N N . THR B 1 339 ? 5.277 -33.469 -2.752 1 89.69 339 THR B N 1
ATOM 7263 C CA . THR B 1 339 ? 4.922 -34.375 -1.68 1 89.69 339 THR B CA 1
ATOM 7264 C C . THR B 1 339 ? 3.791 -33.812 -0.829 1 89.69 339 THR B C 1
ATOM 7266 O O . THR B 1 339 ? 3.645 -32.594 -0.714 1 89.69 339 THR B O 1
ATOM 7269 N N . ILE B 1 340 ? 3.008 -34.75 -0.303 1 94.38 340 ILE B N 1
ATOM 7270 C CA . ILE B 1 340 ? 1.997 -34.438 0.7 1 94.38 340 ILE B CA 1
ATOM 7271 C C . ILE B 1 340 ? 2.467 -34.906 2.074 1 94.38 340 ILE B C 1
ATOM 7273 O O . ILE B 1 340 ? 2.934 -36.031 2.219 1 94.38 340 ILE B O 1
ATOM 7277 N N . ARG B 1 341 ? 2.4 -34.094 2.975 1 92.69 341 ARG B N 1
ATOM 7278 C CA . ARG B 1 341 ? 2.637 -34.5 4.359 1 92.69 341 ARG B CA 1
ATOM 7279 C C . ARG B 1 341 ? 1.323 -34.656 5.117 1 92.69 341 ARG B C 1
ATOM 7281 O O . ARG B 1 341 ? 0.439 -33.781 5.023 1 92.69 341 ARG B O 1
ATOM 7288 N N . VAL B 1 342 ? 1.244 -35.75 5.809 1 93.56 342 VAL B N 1
ATOM 7289 C CA . VAL B 1 342 ? 0.029 -36 6.574 1 93.56 342 VAL B CA 1
ATOM 7290 C C . VAL B 1 342 ? 0.382 -36.25 8.039 1 93.56 342 VAL B C 1
ATOM 7292 O O . VAL B 1 342 ? 1.213 -37.094 8.344 1 93.56 342 VAL B O 1
ATOM 7295 N N . TRP B 1 343 ? -0.174 -35.5 8.922 1 91 343 TRP B N 1
ATOM 7296 C CA . TRP B 1 343 ? -0.134 -35.719 10.359 1 91 343 TRP B CA 1
ATOM 7297 C C . TRP B 1 343 ? -1.429 -36.375 10.844 1 91 343 TRP B C 1
ATOM 7299 O O . TRP B 1 343 ? -2.496 -35.75 10.789 1 91 343 TRP B O 1
ATOM 7309 N N . SER B 1 344 ? -1.274 -37.5 11.414 1 86.75 344 SER B N 1
ATOM 7310 C CA . SER B 1 344 ? -2.459 -38.25 11.781 1 86.75 344 SER B CA 1
ATOM 7311 C C . SER B 1 344 ? -3.127 -37.688 13.023 1 86.75 344 SER B C 1
ATOM 7313 O O . SER B 1 344 ? -4.328 -37.875 13.234 1 86.75 344 SER B O 1
ATOM 7315 N N . HIS B 1 345 ? -2.389 -37.156 13.867 1 82.25 345 HIS B N 1
ATOM 7316 C CA . HIS B 1 345 ? -2.875 -36.469 15.07 1 82.25 345 HIS B CA 1
ATOM 7317 C C . HIS B 1 345 ? -1.882 -35.406 15.555 1 82.25 345 HIS B C 1
ATOM 7319 O O . HIS B 1 345 ? -0.751 -35.344 15.062 1 82.25 345 HIS B O 1
ATOM 7325 N N . ARG B 1 346 ? -2.389 -34.625 16.438 1 77.12 346 ARG B N 1
ATOM 7326 C CA . ARG B 1 346 ? -1.518 -33.594 17 1 77.12 346 ARG B CA 1
ATOM 7327 C C . ARG B 1 346 ? -0.26 -34.188 17.609 1 77.12 346 ARG B C 1
ATOM 7329 O O . ARG B 1 346 ? -0.34 -35.156 18.359 1 77.12 346 ARG B O 1
ATOM 7336 N N . GLY B 1 347 ? 0.818 -33.656 17.234 1 74.12 347 GLY B N 1
ATOM 7337 C CA . GLY B 1 347 ? 2.088 -34.156 17.75 1 74.12 347 GLY B CA 1
ATOM 7338 C C . GLY B 1 347 ? 2.648 -35.312 16.984 1 74.12 347 GLY B C 1
ATOM 7339 O O . GLY B 1 347 ? 3.773 -35.75 17.234 1 74.12 347 GLY B O 1
ATOM 7340 N N . ALA B 1 348 ? 1.927 -35.812 16.062 1 78.38 348 ALA B N 1
ATOM 7341 C CA . ALA B 1 348 ? 2.404 -36.938 15.258 1 78.38 348 ALA B CA 1
ATOM 7342 C C . ALA B 1 348 ? 3.514 -36.5 14.305 1 78.38 348 ALA B C 1
ATOM 7344 O O . ALA B 1 348 ? 3.605 -35.344 13.945 1 78.38 348 ALA B O 1
ATOM 7345 N N . THR B 1 349 ? 4.332 -37.5 13.984 1 82.56 349 THR B N 1
ATOM 7346 C CA . THR B 1 349 ? 5.262 -37.281 12.883 1 82.56 349 THR B CA 1
ATOM 7347 C C . THR B 1 349 ? 4.535 -37.375 11.539 1 82.56 349 THR B C 1
ATOM 7349 O O . THR B 1 349 ? 3.676 -38.219 11.344 1 82.56 349 THR B O 1
ATOM 7352 N N . ALA B 1 350 ? 4.895 -36.562 10.625 1 86.38 350 ALA B N 1
ATOM 7353 C CA . ALA B 1 350 ? 4.234 -36.5 9.32 1 86.38 350 ALA B CA 1
ATOM 7354 C C . ALA B 1 350 ? 4.629 -37.688 8.445 1 86.38 350 ALA B C 1
ATOM 7356 O O . ALA B 1 350 ? 5.793 -38.125 8.445 1 86.38 350 ALA B O 1
ATOM 7357 N N . THR B 1 351 ? 3.666 -38.281 7.781 1 88.31 351 THR B N 1
ATOM 7358 C CA . THR B 1 351 ? 3.914 -39.219 6.695 1 88.31 351 THR B CA 1
ATOM 7359 C C . THR B 1 351 ? 4.027 -38.5 5.359 1 88.31 351 THR B C 1
ATOM 7361 O O . THR B 1 351 ? 3.176 -37.656 5.02 1 88.31 351 THR B O 1
ATOM 7364 N N . GLU B 1 352 ? 5.078 -38.781 4.652 1 88.88 352 GLU B N 1
ATOM 7365 C CA . GLU B 1 352 ? 5.258 -38.188 3.332 1 88.88 352 GLU B CA 1
ATOM 7366 C C . GLU B 1 352 ? 4.652 -39.062 2.242 1 88.88 352 GLU B C 1
ATOM 7368 O O . GLU B 1 352 ? 4.926 -40.25 2.18 1 88.88 352 GLU B O 1
ATOM 7373 N N . VAL B 1 353 ? 3.828 -38.438 1.417 1 89.5 353 VAL B N 1
ATOM 7374 C CA . VAL B 1 353 ? 3.152 -39.094 0.315 1 89.5 353 VAL B CA 1
ATOM 7375 C C . VAL B 1 353 ? 3.574 -38.469 -1.012 1 89.5 353 VAL B C 1
ATOM 7377 O O . VAL B 1 353 ? 3.049 -37.438 -1.409 1 89.5 353 VAL B O 1
ATOM 7380 N N . PRO B 1 354 ? 4.457 -39.125 -1.739 1 83.94 354 PRO B N 1
ATOM 7381 C CA . PRO B 1 354 ? 4.84 -38.594 -3.047 1 83.94 354 PRO B CA 1
ATOM 7382 C C . PRO B 1 354 ? 3.73 -38.719 -4.086 1 83.94 354 PRO B C 1
ATOM 7384 O O . PRO B 1 354 ? 3.043 -39.75 -4.137 1 83.94 354 PRO B O 1
ATOM 7387 N N . VAL B 1 355 ? 3.275 -37.75 -4.828 1 77.44 355 VAL B N 1
ATOM 7388 C CA . VAL B 1 355 ? 2.148 -37.812 -5.754 1 77.44 355 VAL B CA 1
ATOM 7389 C C . VAL B 1 355 ? 2.646 -38.125 -7.16 1 77.44 355 VAL B C 1
ATOM 7391 O O . VAL B 1 355 ? 1.847 -38.312 -8.078 1 77.44 355 VAL B O 1
ATOM 7394 N N . GLY B 1 356 ? 3.854 -38.812 -7.336 1 63.56 356 GLY B N 1
ATOM 7395 C CA . GLY B 1 356 ? 4.348 -39.594 -8.461 1 63.56 356 GLY B CA 1
ATOM 7396 C C . GLY B 1 356 ? 4.828 -38.75 -9.609 1 63.56 356 GLY B C 1
ATOM 7397 O O . GLY B 1 356 ? 5.41 -39.25 -10.57 1 63.56 356 GLY B O 1
ATOM 7398 N N . ASN B 1 357 ? 4.5 -37.375 -9.789 1 69.31 357 ASN B N 1
ATOM 7399 C CA . ASN B 1 357 ? 4.98 -36.688 -10.992 1 69.31 357 ASN B CA 1
ATOM 7400 C C . ASN B 1 357 ? 5.914 -35.531 -10.641 1 69.31 357 ASN B C 1
ATOM 7402 O O . ASN B 1 357 ? 6.344 -34.781 -11.523 1 69.31 357 ASN B O 1
ATOM 7406 N N . GLY B 1 358 ? 6.199 -35.469 -9.477 1 72.88 358 GLY B N 1
ATOM 7407 C CA . GLY B 1 358 ? 7.172 -34.469 -9.023 1 72.88 358 GLY B CA 1
ATOM 7408 C C . GLY B 1 358 ? 6.656 -33.062 -9.086 1 72.88 358 GLY B C 1
ATOM 7409 O O . GLY B 1 358 ? 7.332 -32.125 -8.648 1 72.88 358 GLY B O 1
ATOM 7410 N N . SER B 1 359 ? 5.473 -32.906 -9.656 1 83.12 359 SER B N 1
ATOM 7411 C CA . SER B 1 359 ? 4.91 -31.578 -9.781 1 83.12 359 SER B CA 1
ATOM 7412 C C . SER B 1 359 ? 4.457 -31.031 -8.43 1 83.12 359 SER B C 1
ATOM 7414 O O . SER B 1 359 ? 4.102 -31.812 -7.535 1 83.12 359 SER B O 1
ATOM 7416 N N . LEU B 1 360 ? 4.473 -29.75 -8.328 1 89.31 360 LEU B N 1
ATOM 7417 C CA . LEU B 1 360 ? 3.996 -29.094 -7.113 1 89.31 360 LEU B CA 1
ATOM 7418 C C . LEU B 1 360 ? 2.559 -29.5 -6.805 1 89.31 360 LEU B C 1
ATOM 7420 O O . LEU B 1 360 ? 1.729 -29.594 -7.711 1 89.31 360 LEU B O 1
ATOM 7424 N N . VAL B 1 361 ? 2.348 -29.75 -5.5 1 93.62 361 VAL B N 1
ATOM 7425 C CA . VAL B 1 361 ? 0.991 -30.031 -5.039 1 93.62 361 VAL B CA 1
ATOM 7426 C C . VAL B 1 361 ? 0.316 -28.719 -4.613 1 93.62 361 VAL B C 1
ATOM 7428 O O . VAL B 1 361 ? 0.637 -28.172 -3.562 1 93.62 361 VAL B O 1
ATOM 7431 N N . ASN B 1 362 ? -0.614 -28.297 -5.402 1 94.69 362 ASN B N 1
ATOM 7432 C CA . ASN B 1 362 ? -1.272 -27.016 -5.168 1 94.69 362 ASN B CA 1
ATOM 7433 C C . ASN B 1 362 ? -2.346 -27.125 -4.086 1 94.69 362 ASN B C 1
ATOM 7435 O O . ASN B 1 362 ? -2.639 -26.156 -3.395 1 94.69 362 ASN B O 1
ATOM 7439 N N . THR B 1 363 ? -2.926 -28.25 -3.99 1 97.56 363 THR B N 1
ATOM 7440 C CA . THR B 1 363 ? -4.062 -28.391 -3.086 1 97.56 363 THR B CA 1
ATOM 7441 C C . THR B 1 363 ? -4.117 -29.812 -2.516 1 97.56 363 THR B C 1
ATOM 7443 O O . THR B 1 363 ? -3.711 -30.766 -3.176 1 97.56 363 THR B O 1
ATOM 7446 N N . VAL B 1 364 ? -4.582 -29.906 -1.276 1 97.75 364 VAL B N 1
ATOM 7447 C CA . VAL B 1 364 ? -4.895 -31.172 -0.617 1 97.75 364 VAL B CA 1
ATOM 7448 C C . VAL B 1 364 ? -6.266 -31.078 0.049 1 97.75 364 VAL B C 1
ATOM 7450 O O . VAL B 1 364 ? -6.723 -30 0.403 1 97.75 364 VAL B O 1
ATOM 7453 N N . ALA B 1 365 ? -6.895 -32.219 0.181 1 98.19 365 ALA B N 1
ATOM 7454 C CA . ALA B 1 365 ? -8.188 -32.281 0.851 1 98.19 365 ALA B CA 1
ATOM 7455 C C . ALA B 1 365 ? -8.344 -33.562 1.629 1 98.19 365 ALA B C 1
ATOM 7457 O O . ALA B 1 365 ? -8.18 -34.656 1.072 1 98.19 365 ALA B O 1
ATOM 7458 N N . VAL B 1 366 ? -8.656 -33.469 2.908 1 96.88 366 VAL B N 1
ATOM 7459 C CA . VAL B 1 366 ? -8.977 -34.625 3.738 1 96.88 366 VAL B CA 1
ATOM 7460 C C . VAL B 1 366 ? -10.438 -34.562 4.188 1 96.88 366 VAL B C 1
ATOM 7462 O O . VAL B 1 366 ? -11.039 -33.5 4.176 1 96.88 366 VAL B O 1
ATOM 7465 N N . SER B 1 367 ? -10.977 -35.688 4.461 1 95.25 367 SER B N 1
ATOM 7466 C CA . SER B 1 367 ? -12.359 -35.781 4.93 1 95.25 367 SER B CA 1
ATOM 7467 C C . SER B 1 367 ? -12.477 -36.781 6.082 1 95.25 367 SER B C 1
ATOM 7469 O O . SER B 1 367 ? -11.828 -37.812 6.078 1 95.25 367 SER B O 1
ATOM 7471 N N . ALA B 1 368 ? -13.375 -36.438 7.016 1 91.69 368 ALA B N 1
ATOM 7472 C CA . ALA B 1 368 ? -13.641 -37.344 8.125 1 91.69 368 ALA B CA 1
ATOM 7473 C C . ALA B 1 368 ? -14.32 -38.625 7.641 1 91.69 368 ALA B C 1
ATOM 7475 O O . ALA B 1 368 ? -14.227 -39.656 8.281 1 91.69 368 ALA B O 1
ATOM 7476 N N . GLU B 1 369 ? -14.961 -38.594 6.531 1 94.06 369 GLU B N 1
ATOM 7477 C CA . GLU B 1 369 ? -15.695 -39.719 5.977 1 94.06 369 GLU B CA 1
ATOM 7478 C C . GLU B 1 369 ? -14.766 -40.656 5.207 1 94.06 369 GLU B C 1
ATOM 7480 O O . GLU B 1 369 ? -15.156 -41.781 4.852 1 94.06 369 GLU B O 1
ATOM 7485 N N . LEU B 1 370 ? -13.609 -40.219 4.992 1 93.94 370 LEU B N 1
ATOM 7486 C CA . LEU B 1 370 ? -12.641 -41.031 4.23 1 93.94 370 LEU B CA 1
ATOM 7487 C C . LEU B 1 370 ? -11.32 -41.125 4.98 1 93.94 370 LEU B C 1
ATOM 7489 O O . LEU B 1 370 ? -10.281 -40.719 4.477 1 93.94 370 LEU B O 1
ATOM 7493 N N . PRO B 1 371 ? -11.352 -41.719 6.129 1 91.94 371 PRO B N 1
ATOM 7494 C CA . PRO B 1 371 ? -10.133 -41.812 6.93 1 91.94 371 PRO B CA 1
ATOM 7495 C C . PRO B 1 371 ? -8.992 -42.5 6.188 1 91.94 371 PRO B C 1
ATOM 7497 O O . PRO B 1 371 ? -9.203 -43.531 5.527 1 91.94 371 PRO B O 1
ATOM 7500 N N . GLY B 1 372 ? -7.91 -41.875 6.211 1 92.44 372 GLY B N 1
ATOM 7501 C CA . GLY B 1 372 ? -6.703 -42.469 5.641 1 92.44 372 GLY B CA 1
ATOM 7502 C C . GLY B 1 372 ? -6.473 -42.062 4.199 1 92.44 372 GLY B C 1
ATOM 7503 O O . GLY B 1 372 ? -5.453 -42.406 3.602 1 92.44 372 GLY B O 1
ATOM 7504 N N . LEU B 1 373 ? -7.383 -41.375 3.645 1 95.44 373 LEU B N 1
ATOM 7505 C CA . LEU B 1 373 ? -7.234 -40.906 2.266 1 95.44 373 LEU B CA 1
ATOM 7506 C C . LEU B 1 373 ? -7.023 -39.406 2.203 1 95.44 373 LEU B C 1
ATOM 7508 O O . LEU B 1 373 ? -7.559 -38.656 3.031 1 95.44 373 LEU B O 1
ATOM 7512 N N . VAL B 1 374 ? -6.234 -38.969 1.258 1 96.81 374 VAL B N 1
ATOM 7513 C CA . VAL B 1 374 ? -6.004 -37.562 0.983 1 96.81 374 VAL B CA 1
ATOM 7514 C C . VAL B 1 374 ? -6.117 -37.281 -0.517 1 96.81 374 VAL B C 1
ATOM 7516 O O . VAL B 1 374 ? -5.465 -37.969 -1.32 1 96.81 374 VAL B O 1
ATOM 7519 N N . ALA B 1 375 ? -7.008 -36.438 -0.917 1 97.69 375 ALA B N 1
ATOM 7520 C CA . ALA B 1 375 ? -7.062 -36 -2.305 1 97.69 375 ALA B CA 1
ATOM 7521 C C . ALA B 1 375 ? -6.047 -34.875 -2.561 1 97.69 375 ALA B C 1
ATOM 7523 O O . ALA B 1 375 ? -5.613 -34.188 -1.628 1 97.69 375 ALA B O 1
ATOM 7524 N N . TYR B 1 376 ? -5.586 -34.75 -3.775 1 96.56 376 TYR B N 1
ATOM 7525 C CA . TYR B 1 376 ? -4.617 -33.719 -4.117 1 96.56 376 TYR B CA 1
ATOM 7526 C C . TYR B 1 376 ? -4.816 -33.25 -5.551 1 96.56 376 TYR B C 1
ATOM 7528 O O . TYR B 1 376 ? -5.508 -33.875 -6.34 1 96.56 376 TYR B O 1
ATOM 7536 N N . GLY B 1 377 ? -4.402 -32.062 -5.859 1 95.5 377 GLY B N 1
ATOM 7537 C CA . GLY B 1 377 ? -4.25 -31.5 -7.188 1 95.5 377 GLY B CA 1
ATOM 7538 C C . GLY B 1 377 ? -2.896 -30.844 -7.406 1 95.5 377 GLY B C 1
ATOM 7539 O O . GLY B 1 377 ? -2.354 -30.219 -6.5 1 95.5 377 GLY B O 1
ATOM 7540 N N . SER B 1 378 ? -2.375 -31.062 -8.602 1 91.19 378 SER B N 1
ATOM 7541 C CA . SER B 1 378 ? -1.026 -30.578 -8.875 1 91.19 378 SER B CA 1
ATOM 7542 C C . SER B 1 378 ? -1.038 -29.469 -9.922 1 91.19 378 SER B C 1
ATOM 7544 O O . SER B 1 378 ? -2.059 -29.234 -10.57 1 91.19 378 SER B O 1
ATOM 7546 N N . PHE B 1 379 ? 0.095 -28.875 -10.07 1 88.88 379 PHE B N 1
ATOM 7547 C CA . PHE B 1 379 ? 0.255 -27.828 -11.07 1 88.88 379 PHE B CA 1
ATOM 7548 C C . PHE B 1 379 ? 0.262 -28.422 -12.477 1 88.88 379 PHE B C 1
ATOM 7550 O O . PHE B 1 379 ? -0.134 -27.75 -13.438 1 88.88 379 PHE B O 1
ATOM 7557 N N . SER B 1 380 ? 0.634 -29.609 -12.602 1 82.5 380 SER B N 1
ATOM 7558 C CA . SER B 1 380 ? 0.667 -30.25 -13.914 1 82.5 380 SER B CA 1
ATOM 7559 C C . SER B 1 380 ? -0.718 -30.734 -14.328 1 82.5 380 SER B C 1
ATOM 7561 O O . SER B 1 380 ? -0.88 -31.328 -15.391 1 82.5 380 SER B O 1
ATOM 7563 N N . GLY B 1 381 ? -1.705 -30.609 -13.453 1 88.12 381 GLY B N 1
ATOM 7564 C CA . GLY B 1 381 ? -3.068 -30.984 -13.805 1 88.12 381 GLY B CA 1
ATOM 7565 C C . GLY B 1 381 ? -3.467 -32.344 -13.281 1 88.12 381 GLY B C 1
ATOM 7566 O O . GLY B 1 381 ? -4.57 -32.812 -13.555 1 88.12 381 GLY B O 1
ATOM 7567 N N . ARG B 1 382 ? -2.6 -32.969 -12.539 1 91.38 382 ARG B N 1
ATOM 7568 C CA . ARG B 1 382 ? -2.934 -34.25 -11.977 1 91.38 382 ARG B CA 1
ATOM 7569 C C . ARG B 1 382 ? -3.84 -34.125 -10.758 1 91.38 382 ARG B C 1
ATOM 7571 O O . ARG B 1 382 ? -3.576 -33.281 -9.875 1 91.38 382 ARG B O 1
ATOM 7578 N N . VAL B 1 383 ? -4.93 -34.844 -10.75 1 95.62 383 VAL B N 1
ATOM 7579 C CA . VAL B 1 383 ? -5.828 -34.969 -9.609 1 95.62 383 VAL B CA 1
ATOM 7580 C C . VAL B 1 383 ? -5.871 -36.406 -9.125 1 95.62 383 VAL B C 1
ATOM 7582 O O . VAL B 1 383 ? -6.062 -37.312 -9.93 1 95.62 383 VAL B O 1
ATOM 7585 N N . GLY B 1 384 ? -5.703 -36.594 -7.836 1 96.25 384 GLY B N 1
ATOM 7586 C CA . GLY B 1 384 ? -5.699 -37.969 -7.355 1 96.25 384 GLY B CA 1
ATOM 7587 C C . GLY B 1 384 ? -6.152 -38.094 -5.91 1 96.25 384 GLY B C 1
ATOM 7588 O O . GLY B 1 384 ? -6.418 -37.094 -5.246 1 96.25 384 GLY B O 1
ATOM 7589 N N . VAL B 1 385 ? -6.402 -39.281 -5.523 1 97.31 385 VAL B N 1
ATOM 7590 C CA . VAL B 1 385 ? -6.648 -39.688 -4.148 1 97.31 385 VAL B CA 1
ATOM 7591 C C . VAL B 1 385 ? -5.578 -40.688 -3.713 1 97.31 385 VAL B C 1
ATOM 7593 O O . VAL B 1 385 ? -5.418 -41.75 -4.332 1 97.31 385 VAL B O 1
ATOM 7596 N N . ALA B 1 386 ? -4.875 -40.344 -2.691 1 95.75 386 ALA B N 1
ATOM 7597 C CA . ALA B 1 386 ? -3.779 -41.188 -2.219 1 95.75 386 ALA B CA 1
ATOM 7598 C C . ALA B 1 386 ? -4.098 -41.781 -0.853 1 95.75 386 ALA B C 1
ATOM 7600 O O . ALA B 1 386 ? -4.855 -41.188 -0.073 1 95.75 386 ALA B O 1
ATOM 7601 N N . ASP B 1 387 ? -3.52 -42.906 -0.668 1 93.44 387 ASP B N 1
ATOM 7602 C CA . ASP B 1 387 ? -3.545 -43.531 0.653 1 93.44 387 ASP B CA 1
ATOM 7603 C C . ASP B 1 387 ? -2.439 -42.969 1.544 1 93.44 387 ASP B C 1
ATOM 7605 O O . ASP B 1 387 ? -1.256 -43.062 1.217 1 93.44 387 ASP B O 1
ATOM 7609 N N . ALA B 1 388 ? -2.824 -42.375 2.684 1 90.12 388 ALA B N 1
ATOM 7610 C CA . ALA B 1 388 ? -1.885 -41.656 3.539 1 90.12 388 ALA B CA 1
ATOM 7611 C C . ALA B 1 388 ? -0.959 -42.625 4.273 1 90.12 388 ALA B C 1
ATOM 7613 O O . ALA B 1 388 ? 0.08 -42.219 4.797 1 90.12 388 ALA B O 1
ATOM 7614 N N . VAL B 1 389 ? -1.318 -43.812 4.328 1 84.06 389 VAL B N 1
ATOM 7615 C CA . VAL B 1 389 ? -0.527 -44.812 5.043 1 84.06 389 VAL B CA 1
ATOM 7616 C C . VAL B 1 389 ? 0.505 -45.438 4.098 1 84.06 389 VAL B C 1
ATOM 7618 O O . VAL B 1 389 ? 1.693 -45.5 4.422 1 84.06 389 VAL B O 1
ATOM 7621 N N . THR B 1 390 ? 0.083 -45.812 2.9 1 85.69 390 THR B N 1
ATOM 7622 C CA . THR B 1 390 ? 0.979 -46.469 1.973 1 85.69 390 THR B CA 1
ATOM 7623 C C . THR B 1 390 ? 1.729 -45.469 1.106 1 85.69 390 THR B C 1
ATOM 7625 O O . THR B 1 390 ? 2.762 -45.812 0.518 1 85.69 390 THR B O 1
ATOM 7628 N N . GLY B 1 391 ? 1.094 -44.375 1.008 1 84.44 391 GLY B N 1
ATOM 7629 C CA . GLY B 1 391 ? 1.694 -43.344 0.175 1 84.44 391 GLY B CA 1
ATOM 7630 C C . GLY B 1 391 ? 1.43 -43.531 -1.305 1 84.44 391 GLY B C 1
ATOM 7631 O O . GLY B 1 391 ? 2.076 -42.906 -2.146 1 84.44 391 GLY B O 1
ATOM 7632 N N . ARG B 1 392 ? 0.551 -44.406 -1.655 1 88.5 392 ARG B N 1
ATOM 7633 C CA . ARG B 1 392 ? 0.265 -44.719 -3.053 1 88.5 392 ARG B CA 1
ATOM 7634 C C . ARG B 1 392 ? -1.073 -44.125 -3.48 1 88.5 392 ARG B C 1
ATOM 7636 O O . ARG B 1 392 ? -1.989 -43.969 -2.664 1 88.5 392 ARG B O 1
ATOM 7643 N N . ASP B 1 393 ? -1.162 -43.906 -4.781 1 92.44 393 ASP B N 1
ATOM 7644 C CA . ASP B 1 393 ? -2.424 -43.438 -5.348 1 92.44 393 ASP B CA 1
ATOM 7645 C C . ASP B 1 393 ? -3.459 -44.531 -5.383 1 92.44 393 ASP B C 1
ATOM 7647 O O . ASP B 1 393 ? -3.154 -45.656 -5.797 1 92.44 393 ASP B O 1
ATOM 7651 N N . VAL B 1 394 ? -4.582 -44.219 -4.965 1 94.94 394 VAL B N 1
ATOM 7652 C CA . VAL B 1 394 ? -5.738 -45.094 -5.129 1 94.94 394 VAL B CA 1
ATOM 7653 C C . VAL B 1 394 ? -6.398 -44.844 -6.48 1 94.94 394 VAL B C 1
ATOM 7655 O O . VAL B 1 394 ? -6.84 -45.781 -7.156 1 94.94 394 VAL B O 1
ATOM 7658 N N . ALA B 1 395 ? -6.457 -43.625 -6.867 1 95.75 395 ALA B N 1
ATOM 7659 C CA . ALA B 1 395 ? -7.016 -43.156 -8.133 1 95.75 395 ALA B CA 1
ATOM 7660 C C . ALA B 1 395 ? -6.375 -41.844 -8.57 1 95.75 395 ALA B C 1
ATOM 7662 O O . ALA B 1 395 ? -5.93 -41.031 -7.734 1 95.75 395 ALA B O 1
ATOM 7663 N N . ALA B 1 396 ? -6.309 -41.594 -9.867 1 94.94 396 ALA B N 1
ATOM 7664 C CA . ALA B 1 396 ? -5.805 -40.344 -10.391 1 94.94 396 ALA B CA 1
ATOM 7665 C C . ALA B 1 396 ? -6.367 -40.062 -11.781 1 94.94 396 ALA B C 1
ATOM 7667 O O . ALA B 1 396 ? -6.691 -40.969 -12.531 1 94.94 396 ALA B O 1
ATOM 7668 N N . VAL B 1 397 ? -6.578 -38.875 -12.094 1 94.12 397 VAL B N 1
ATOM 7669 C CA . VAL B 1 397 ? -6.969 -38.406 -13.414 1 94.12 397 VAL B CA 1
ATOM 7670 C C . VAL B 1 397 ? -6.055 -37.25 -13.852 1 94.12 397 VAL B C 1
ATOM 7672 O O . VAL B 1 397 ? -5.52 -36.531 -13.008 1 94.12 397 VAL B O 1
ATOM 7675 N N . GLN B 1 398 ? -5.789 -37.188 -15.102 1 89.75 398 GLN B N 1
ATOM 7676 C CA . GLN B 1 398 ? -4.996 -36.094 -15.664 1 89.75 398 GLN B CA 1
ATOM 7677 C C . GLN B 1 398 ? -5.887 -35.062 -16.344 1 89.75 398 GLN B C 1
ATOM 7679 O O . GLN B 1 398 ? -6.633 -35.375 -17.266 1 89.75 398 GLN B O 1
ATOM 7684 N N . ARG B 1 399 ? -5.793 -33.938 -15.82 1 87.31 399 ARG B N 1
ATOM 7685 C CA . ARG B 1 399 ? -6.488 -32.812 -16.438 1 87.31 399 ARG B CA 1
ATOM 7686 C C . ARG B 1 399 ? -5.547 -32 -17.344 1 87.31 399 ARG B C 1
ATOM 7688 O O . ARG B 1 399 ? -4.328 -32.188 -17.281 1 87.31 399 ARG B O 1
ATOM 7695 N N . GLU B 1 400 ? -6.156 -31.141 -18.109 1 79.12 400 GLU B N 1
ATOM 7696 C CA . GLU B 1 400 ? -5.379 -30.359 -19.078 1 79.12 400 GLU B CA 1
ATOM 7697 C C . GLU B 1 400 ? -4.727 -29.156 -18.422 1 79.12 400 GLU B C 1
ATOM 7699 O O . GLU B 1 400 ? -3.652 -28.719 -18.828 1 79.12 400 GLU B O 1
ATOM 7704 N N . HIS B 1 401 ? -5.402 -28.609 -17.453 1 83.62 401 HIS B N 1
ATOM 7705 C CA . HIS B 1 401 ? -4.957 -27.344 -16.859 1 83.62 401 HIS B CA 1
ATOM 7706 C C . HIS B 1 401 ? -4.504 -27.547 -15.422 1 83.62 401 HIS B C 1
ATOM 7708 O O . HIS B 1 401 ? -4.93 -28.484 -14.758 1 83.62 401 HIS B O 1
ATOM 7714 N N . PRO B 1 402 ? -3.611 -26.609 -14.938 1 88.25 402 PRO B N 1
ATOM 7715 C CA . PRO B 1 402 ? -3.219 -26.688 -13.531 1 88.25 402 PRO B CA 1
ATOM 7716 C C . PRO B 1 402 ? -4.414 -26.609 -12.586 1 88.25 402 PRO B C 1
ATOM 7718 O O . PRO B 1 402 ? -5.375 -25.891 -12.844 1 88.25 402 PRO B O 1
ATOM 7721 N N . VAL B 1 403 ? -4.285 -27.312 -11.461 1 93.56 403 VAL B N 1
ATOM 7722 C CA . VAL B 1 403 ? -5.359 -27.375 -10.477 1 93.56 403 VAL B CA 1
ATOM 7723 C C . VAL B 1 403 ? -5.109 -26.344 -9.375 1 93.56 403 VAL B C 1
ATOM 7725 O O . VAL B 1 403 ? -4 -26.25 -8.844 1 93.56 403 VAL B O 1
ATOM 7728 N N . ASN B 1 404 ? -6.121 -25.562 -9.047 1 95.75 404 ASN B N 1
ATOM 7729 C CA . ASN B 1 404 ? -6 -24.578 -7.965 1 95.75 404 ASN B CA 1
ATOM 7730 C C . ASN B 1 404 ? -6.508 -25.156 -6.641 1 95.75 404 ASN B C 1
ATOM 7732 O O . ASN B 1 404 ? -5.883 -24.953 -5.598 1 95.75 404 ASN B O 1
ATOM 7736 N N . ARG B 1 405 ? -7.621 -25.812 -6.758 1 98.06 405 ARG B N 1
ATOM 7737 C CA . ARG B 1 405 ? -8.234 -26.234 -5.504 1 98.06 405 ARG B CA 1
ATOM 7738 C C . ARG B 1 405 ? -9.016 -27.531 -5.691 1 98.06 405 ARG B C 1
ATOM 7740 O O . ARG B 1 405 ? -9.633 -27.75 -6.734 1 98.06 405 ARG B O 1
ATOM 7747 N N . ALA B 1 406 ? -8.992 -28.359 -4.641 1 98.06 406 ALA B N 1
ATOM 7748 C CA . ALA B 1 406 ? -9.82 -29.562 -4.516 1 98.06 406 ALA B CA 1
ATOM 7749 C C . ALA B 1 406 ? -10.469 -29.641 -3.133 1 98.06 406 ALA B C 1
ATOM 7751 O O . ALA B 1 406 ? -9.836 -29.297 -2.127 1 98.06 406 ALA B O 1
ATOM 7752 N N . ALA B 1 407 ? -11.695 -30.062 -3.086 1 98.25 407 ALA B N 1
ATOM 7753 C CA . ALA B 1 407 ? -12.398 -30.172 -1.812 1 98.25 407 ALA B CA 1
ATOM 7754 C C . ALA B 1 407 ? -13.43 -31.297 -1.847 1 98.25 407 ALA B C 1
ATOM 7756 O O . ALA B 1 407 ? -14.18 -31.438 -2.814 1 98.25 407 ALA B O 1
ATOM 7757 N N . TRP B 1 408 ? -13.477 -32.062 -0.758 1 98.19 408 TRP B N 1
ATOM 7758 C CA . TRP B 1 408 ? -14.469 -33.125 -0.627 1 98.19 408 TRP B CA 1
ATOM 7759 C C . TRP B 1 408 ? -15.828 -32.562 -0.237 1 98.19 408 TRP B C 1
ATOM 7761 O O . TRP B 1 408 ? -15.906 -31.641 0.582 1 98.19 408 TRP B O 1
ATOM 7771 N N . SER B 1 409 ? -16.844 -33.25 -0.819 1 97.88 409 SER B N 1
ATOM 7772 C CA . SER B 1 409 ? -18.156 -33 -0.27 1 97.88 409 SER B CA 1
ATOM 7773 C C . SER B 1 409 ? -18.281 -33.5 1.17 1 97.88 409 SER B C 1
ATOM 7775 O O . SER B 1 409 ? -17.5 -34.344 1.598 1 97.88 409 SER B O 1
ATOM 7777 N N . PRO B 1 410 ? -19.25 -32.906 1.868 1 94.81 410 PRO B N 1
ATOM 7778 C CA . PRO B 1 410 ? -19.359 -33.281 3.281 1 94.81 410 PRO B CA 1
ATOM 7779 C C . PRO B 1 410 ? -19.531 -34.781 3.484 1 94.81 410 PRO B C 1
ATOM 7781 O O . PRO B 1 410 ? -19.094 -35.312 4.5 1 94.81 410 PRO B O 1
ATOM 7784 N N . ASP B 1 411 ? -20.141 -35.5 2.541 1 94.75 411 ASP B N 1
ATOM 7785 C CA . ASP B 1 411 ? -20.406 -36.906 2.674 1 94.75 411 ASP B CA 1
ATOM 7786 C C . ASP B 1 411 ? -19.266 -37.75 2.07 1 94.75 411 ASP B C 1
ATOM 7788 O O . ASP B 1 411 ? -19.328 -38.969 2.064 1 94.75 411 ASP B O 1
ATOM 7792 N N . GLY B 1 412 ? -18.281 -37.125 1.521 1 95.94 412 GLY B N 1
ATOM 7793 C CA . GLY B 1 412 ? -17.109 -37.781 0.986 1 95.94 412 GLY B CA 1
ATOM 7794 C C . GLY B 1 412 ? -17.375 -38.5 -0.321 1 95.94 412 GLY B C 1
ATOM 7795 O O . GLY B 1 412 ? -16.562 -39.344 -0.763 1 95.94 412 GLY B O 1
ATOM 7796 N N . ARG B 1 413 ? -18.453 -38.156 -0.993 1 96.69 413 ARG B N 1
ATOM 7797 C CA . ARG B 1 413 ? -18.859 -38.906 -2.18 1 96.69 413 ARG B CA 1
ATOM 7798 C C . ARG B 1 413 ? -18.438 -38.188 -3.453 1 96.69 413 ARG B C 1
ATOM 7800 O O . ARG B 1 413 ? -18.422 -38.781 -4.535 1 96.69 413 ARG B O 1
ATOM 7807 N N . ARG B 1 414 ? -18.172 -37 -3.324 1 98.06 414 ARG B N 1
ATOM 7808 C CA . ARG B 1 414 ? -17.781 -36.219 -4.484 1 98.06 414 ARG B CA 1
ATOM 7809 C C . ARG B 1 414 ? -16.547 -35.344 -4.172 1 98.06 414 ARG B C 1
ATOM 7811 O O . ARG B 1 414 ? -16.375 -34.906 -3.037 1 98.06 414 ARG B O 1
ATOM 7818 N N . LEU B 1 415 ? -15.734 -35.125 -5.145 1 98.31 415 LEU B N 1
ATOM 7819 C CA . LEU B 1 415 ? -14.586 -34.219 -5.09 1 98.31 415 LEU B CA 1
ATOM 7820 C C . LEU B 1 415 ? -14.742 -33.062 -6.074 1 98.31 415 LEU B C 1
ATOM 7822 O O . LEU B 1 415 ? -14.891 -33.281 -7.277 1 98.31 415 LEU B O 1
ATOM 7826 N N . ALA B 1 416 ? -14.812 -31.859 -5.566 1 98.5 416 ALA B N 1
ATOM 7827 C CA . ALA B 1 416 ? -14.797 -30.672 -6.418 1 98.5 416 ALA B CA 1
ATOM 7828 C C . ALA B 1 416 ? -13.367 -30.281 -6.773 1 98.5 416 ALA B C 1
ATOM 7830 O O . ALA B 1 416 ? -12.492 -30.234 -5.906 1 98.5 416 ALA B O 1
ATOM 7831 N N . VAL B 1 417 ? -13.086 -30 -8.055 1 98.19 417 VAL B N 1
ATOM 7832 C CA . VAL B 1 417 ? -11.758 -29.625 -8.523 1 98.19 417 VAL B CA 1
ATOM 7833 C C . VAL B 1 417 ? -11.859 -28.375 -9.383 1 98.19 417 VAL B C 1
ATOM 7835 O O . VAL B 1 417 ? -12.57 -28.344 -10.391 1 98.19 417 VAL B O 1
ATOM 7838 N N . ALA B 1 418 ? -11.141 -27.344 -8.961 1 96.94 418 ALA B N 1
ATOM 7839 C CA . ALA B 1 418 ? -11.102 -26.078 -9.688 1 96.94 418 ALA B CA 1
ATOM 7840 C C . ALA B 1 418 ? -9.742 -25.859 -10.336 1 96.94 418 ALA B C 1
ATOM 7842 O O . ALA B 1 418 ? -8.711 -26.266 -9.797 1 96.94 418 ALA B O 1
ATOM 7843 N N . ASP B 1 419 ? -9.797 -25.188 -11.492 1 90.44 419 ASP B N 1
ATOM 7844 C CA . ASP B 1 419 ? -8.531 -25.062 -12.203 1 90.44 419 ASP B CA 1
ATOM 7845 C C . ASP B 1 419 ? -8.258 -23.594 -12.562 1 90.44 419 ASP B C 1
ATOM 7847 O O . ASP B 1 419 ? -8.992 -22.703 -12.148 1 90.44 419 ASP B O 1
ATOM 7851 N N . TYR B 1 420 ? -7.176 -23.312 -13.266 1 87.81 420 TYR B N 1
ATOM 7852 C CA . TYR B 1 420 ? -6.641 -22 -13.586 1 87.81 420 TYR B CA 1
ATOM 7853 C C . TYR B 1 420 ? -7.391 -21.375 -14.758 1 87.81 420 TYR B C 1
ATOM 7855 O O . TYR B 1 420 ? -7.219 -20.188 -15.055 1 87.81 420 TYR B O 1
ATOM 7863 N N . GLU B 1 421 ? -8.312 -22.078 -15.398 1 80.44 421 GLU B N 1
ATOM 7864 C CA . GLU B 1 421 ? -8.969 -21.547 -16.594 1 80.44 421 GLU B CA 1
ATOM 7865 C C . GLU B 1 421 ? -10.453 -21.297 -16.344 1 80.44 421 GLU B C 1
ATOM 7867 O O . GLU B 1 421 ? -11.219 -21.078 -17.281 1 80.44 421 GLU B O 1
ATOM 7872 N N . GLY B 1 422 ? -10.891 -21.469 -15.141 1 84.94 422 GLY B N 1
ATOM 7873 C CA . GLY B 1 422 ? -12.227 -21.062 -14.75 1 84.94 422 GLY B CA 1
ATOM 7874 C C . GLY B 1 422 ? -13.227 -22.203 -14.758 1 84.94 422 GLY B C 1
ATOM 7875 O O . GLY B 1 422 ? -14.438 -21.969 -14.734 1 84.94 422 GLY B O 1
ATOM 7876 N N . GLY B 1 423 ? -12.711 -23.359 -14.742 1 91.19 423 GLY B N 1
ATOM 7877 C CA . GLY B 1 423 ? -13.594 -24.516 -14.695 1 91.19 423 GLY B CA 1
ATOM 7878 C C . GLY B 1 423 ? -13.625 -25.188 -13.336 1 91.19 423 GLY B C 1
ATOM 7879 O O . GLY B 1 423 ? -12.633 -25.188 -12.609 1 91.19 423 GLY B O 1
ATOM 7880 N N . LEU B 1 424 ? -14.812 -25.688 -13 1 96.81 424 LEU B N 1
ATOM 7881 C CA . LEU B 1 424 ? -15 -26.562 -11.844 1 96.81 424 LEU B CA 1
ATOM 7882 C C . LEU B 1 424 ? -15.578 -27.906 -12.273 1 96.81 424 LEU B C 1
ATOM 7884 O O . LEU B 1 424 ? -16.609 -27.953 -12.938 1 96.81 424 LEU B O 1
ATOM 7888 N N . ASP B 1 425 ? -14.953 -28.953 -11.922 1 97.5 425 ASP B N 1
ATOM 7889 C CA . ASP B 1 425 ? -15.453 -30.312 -12.164 1 97.5 425 ASP B CA 1
ATOM 7890 C C . ASP B 1 425 ? -15.82 -31 -10.859 1 97.5 425 ASP B C 1
ATOM 7892 O O . ASP B 1 425 ? -15.094 -30.891 -9.867 1 97.5 425 ASP B O 1
ATOM 7896 N N . LEU B 1 426 ? -16.922 -31.656 -10.898 1 98.12 426 LEU B N 1
ATOM 7897 C CA . LEU B 1 426 ? -17.312 -32.531 -9.797 1 98.12 426 LEU B CA 1
ATOM 7898 C C . LEU B 1 426 ? -17.109 -34 -10.172 1 98.12 426 LEU B C 1
ATOM 7900 O O . LEU B 1 426 ? -17.703 -34.5 -11.133 1 98.12 426 LEU B O 1
ATOM 7904 N N . TYR B 1 427 ? -16.281 -34.656 -9.438 1 98.19 427 TYR B N 1
ATOM 7905 C CA . TYR B 1 427 ? -16.016 -36.094 -9.617 1 98.19 427 TYR B CA 1
ATOM 7906 C C . TYR B 1 427 ? -16.781 -36.906 -8.586 1 98.19 427 TYR B C 1
ATOM 7908 O O . TYR B 1 427 ? -16.781 -36.594 -7.398 1 98.19 427 TYR B O 1
ATOM 7916 N N . ALA B 1 428 ? -17.328 -37.969 -9.039 1 97.94 428 ALA B N 1
ATOM 7917 C CA . ALA B 1 428 ? -17.859 -38.938 -8.102 1 97.94 428 ALA B CA 1
ATOM 7918 C C . ALA B 1 428 ? -16.75 -39.906 -7.629 1 97.94 428 ALA B C 1
ATOM 7920 O O . ALA B 1 428 ? -15.93 -40.344 -8.43 1 97.94 428 ALA B O 1
ATOM 7921 N N . TRP B 1 429 ? -16.734 -40.125 -6.367 1 97.81 429 TRP B N 1
ATOM 7922 C CA . TRP B 1 429 ? -15.773 -41.062 -5.785 1 97.81 429 TRP B CA 1
ATOM 7923 C C . TRP B 1 429 ? -16.406 -42.406 -5.543 1 97.81 429 TRP B C 1
ATOM 7925 O O . TRP B 1 429 ? -17.375 -42.531 -4.781 1 97.81 429 TRP B O 1
ATOM 7935 N N . THR B 1 430 ? -15.82 -43.5 -6.09 1 96.69 430 THR B N 1
ATOM 7936 C CA . THR B 1 430 ? -16.406 -44.844 -5.969 1 96.69 430 THR B CA 1
ATOM 7937 C C . THR B 1 430 ? -15.625 -45.656 -4.953 1 96.69 430 THR B C 1
ATOM 7939 O O . THR B 1 430 ? -15.945 -46.844 -4.738 1 96.69 430 THR B O 1
ATOM 7942 N N . GLY B 1 431 ? -14.617 -45.125 -4.418 1 94.94 431 GLY B N 1
ATOM 7943 C CA . GLY B 1 431 ? -13.711 -45.844 -3.551 1 94.94 431 GLY B CA 1
ATOM 7944 C C . GLY B 1 431 ? -12.453 -46.312 -4.258 1 94.94 431 GLY B C 1
ATOM 7945 O O . GLY B 1 431 ? -11.453 -46.625 -3.611 1 94.94 431 GLY B O 1
ATOM 7946 N N . ARG B 1 432 ? -12.555 -46.312 -5.594 1 94.56 432 ARG B N 1
ATOM 7947 C CA . ARG B 1 432 ? -11.383 -46.781 -6.336 1 94.56 432 ARG B CA 1
ATOM 7948 C C . ARG B 1 432 ? -11.117 -45.906 -7.555 1 94.56 432 ARG B C 1
ATOM 7950 O O . ARG B 1 432 ? -10.062 -46 -8.18 1 94.56 432 ARG B O 1
ATOM 7957 N N . GLU B 1 433 ? -12.109 -45.094 -7.848 1 96.62 433 GLU B N 1
ATOM 7958 C CA . GLU B 1 433 ? -11.977 -44.281 -9.031 1 96.62 433 GLU B CA 1
ATOM 7959 C C . GLU B 1 433 ? -12.617 -42.906 -8.82 1 96.62 433 GLU B C 1
ATOM 7961 O O . GLU B 1 433 ? -13.531 -42.75 -8.008 1 96.62 433 GLU B O 1
ATOM 7966 N N . LEU B 1 434 ? -12.062 -41.906 -9.492 1 97.75 434 LEU B N 1
ATOM 7967 C CA . LEU B 1 434 ? -12.695 -40.625 -9.68 1 97.75 434 LEU B CA 1
ATOM 7968 C C . LEU B 1 434 ? -13.438 -40.562 -11.008 1 97.75 434 LEU B C 1
ATOM 7970 O O . LEU B 1 434 ? -12.812 -40.594 -12.07 1 97.75 434 LEU B O 1
ATOM 7974 N N . VAL B 1 435 ? -14.719 -40.469 -10.992 1 97.69 435 VAL B N 1
ATOM 7975 C CA . VAL B 1 435 ? -15.539 -40.469 -12.203 1 97.69 435 VAL B CA 1
ATOM 7976 C C . VAL B 1 435 ? -15.992 -39.062 -12.523 1 97.69 435 VAL B C 1
ATOM 7978 O O . VAL B 1 435 ? -16.641 -38.406 -11.703 1 97.69 435 VAL B O 1
ATOM 7981 N N . PRO B 1 436 ? -15.648 -38.594 -13.75 1 95.31 436 PRO B N 1
ATOM 7982 C CA . PRO B 1 436 ? -16.078 -37.25 -14.109 1 95.31 436 PRO B CA 1
ATOM 7983 C C . PRO B 1 436 ? -17.594 -37.094 -14.094 1 95.31 436 PRO B C 1
ATOM 7985 O O . PRO B 1 436 ? -18.312 -38 -14.516 1 95.31 436 PRO B O 1
ATOM 7988 N N . GLY B 1 437 ? -18.016 -35.969 -13.547 1 95.69 437 GLY B N 1
ATOM 7989 C CA . GLY B 1 437 ? -19.422 -35.625 -13.508 1 95.69 437 GLY B CA 1
ATOM 7990 C C . GLY B 1 437 ? -19.75 -34.281 -14.125 1 95.69 437 GLY B C 1
ATOM 7991 O O . GLY B 1 437 ? -19.469 -34.062 -15.305 1 95.69 437 GLY B O 1
ATOM 7992 N N . VAL B 1 438 ? -20.188 -33.375 -13.289 1 95.44 438 VAL B N 1
ATOM 7993 C CA . VAL B 1 438 ? -20.656 -32.062 -13.719 1 95.44 438 VAL B CA 1
ATOM 7994 C C . VAL B 1 438 ? -19.469 -31.125 -13.969 1 95.44 438 VAL B C 1
ATOM 7996 O O . VAL B 1 438 ? -18.484 -31.172 -13.234 1 95.44 438 VAL B O 1
ATOM 7999 N N . HIS B 1 439 ? -19.625 -30.281 -14.977 1 95.38 439 HIS B N 1
ATOM 8000 C CA . HIS B 1 439 ? -18.688 -29.219 -15.281 1 95.38 439 HIS B CA 1
ATOM 8001 C C . HIS B 1 439 ? -19.359 -27.844 -15.18 1 95.38 439 HIS B C 1
ATOM 8003 O O . HIS B 1 439 ? -20.391 -27.609 -15.812 1 95.38 439 HIS B O 1
ATOM 8009 N N . TYR B 1 440 ? -18.844 -27 -14.367 1 96.06 440 TYR B N 1
ATOM 8010 C CA . TYR B 1 440 ? -19.312 -25.625 -14.25 1 96.06 440 TYR B CA 1
ATOM 8011 C C . TYR B 1 440 ? -18.312 -24.656 -14.867 1 96.06 440 TYR B C 1
ATOM 8013 O O . TYR B 1 440 ? -17.125 -24.656 -14.516 1 96.06 440 TYR B O 1
ATOM 8021 N N . ALA B 1 441 ? -18.734 -23.672 -15.812 1 93.06 441 ALA B N 1
ATOM 8022 C CA . ALA B 1 441 ? -17.906 -22.672 -16.469 1 93.06 441 ALA B CA 1
ATOM 8023 C C . ALA B 1 441 ? -18.562 -21.297 -16.406 1 93.06 441 ALA B C 1
ATOM 8025 O O . ALA B 1 441 ? -18.688 -20.594 -17.406 1 93.06 441 ALA B O 1
ATOM 8026 N N . GLY B 1 442 ? -18.906 -20.906 -15.242 1 93.06 442 GLY B N 1
ATOM 8027 C CA . GLY B 1 442 ? -19.672 -19.672 -15.109 1 93.06 442 GLY B CA 1
ATOM 8028 C C . GLY B 1 442 ? -18.797 -18.453 -14.812 1 93.06 442 GLY B C 1
ATOM 8029 O O . GLY B 1 442 ? -19.281 -17.328 -14.789 1 93.06 442 GLY B O 1
ATOM 8030 N N . HIS B 1 443 ? -17.469 -18.594 -14.586 1 93.75 443 HIS B N 1
ATOM 8031 C CA . HIS B 1 443 ? -16.578 -17.5 -14.203 1 93.75 443 HIS B CA 1
ATOM 8032 C C . HIS B 1 443 ? -15.781 -17.016 -15.406 1 93.75 443 HIS B C 1
ATOM 8034 O O . HIS B 1 443 ? -15.492 -17.781 -16.328 1 93.75 443 HIS B O 1
ATOM 8040 N N . ASP B 1 444 ? -15.461 -15.695 -15.414 1 88.38 444 ASP B N 1
ATOM 8041 C CA . ASP B 1 444 ? -14.547 -15.086 -16.375 1 88.38 444 ASP B CA 1
ATOM 8042 C C . ASP B 1 444 ? -13.141 -14.969 -15.812 1 88.38 444 ASP B C 1
ATOM 8044 O O . ASP B 1 444 ? -12.555 -13.883 -15.789 1 88.38 444 ASP B O 1
ATOM 8048 N N . GLY B 1 445 ? -12.641 -16.047 -15.336 1 89.56 445 GLY B N 1
ATOM 8049 C CA . GLY B 1 445 ? -11.312 -16.125 -14.758 1 89.56 445 GLY B CA 1
ATOM 8050 C C . GLY B 1 445 ? -11.078 -17.406 -13.977 1 89.56 445 GLY B C 1
ATOM 8051 O O . GLY B 1 445 ? -11.969 -18.25 -13.891 1 89.56 445 GLY B O 1
ATOM 8052 N N . ALA B 1 446 ? -9.953 -17.531 -13.445 1 93.19 446 ALA B N 1
ATOM 8053 C CA . ALA B 1 446 ? -9.586 -18.734 -12.703 1 93.19 446 ALA B CA 1
ATOM 8054 C C . ALA B 1 446 ? -10.422 -18.891 -11.445 1 93.19 446 ALA B C 1
ATOM 8056 O O . ALA B 1 446 ? -10.766 -17.891 -10.797 1 93.19 446 ALA B O 1
ATOM 8057 N N . ILE B 1 447 ? -10.789 -20.047 -11.109 1 97.44 447 ILE B N 1
ATOM 8058 C CA . ILE B 1 447 ? -11.375 -20.344 -9.797 1 97.44 447 ILE B CA 1
ATOM 8059 C C . ILE B 1 447 ? -10.266 -20.688 -8.805 1 97.44 447 ILE B C 1
ATOM 8061 O O . ILE B 1 447 ? -9.562 -21.688 -8.961 1 97.44 447 ILE B O 1
ATOM 8065 N N . LYS B 1 448 ? -10.141 -19.891 -7.789 1 98.06 448 LYS B N 1
ATOM 8066 C CA . LYS B 1 448 ? -9 -19.969 -6.875 1 98.06 448 LYS B CA 1
ATOM 8067 C C . LYS B 1 448 ? -9.32 -20.859 -5.676 1 98.06 448 LYS B C 1
ATOM 8069 O O . LYS B 1 448 ? -8.414 -21.375 -5.016 1 98.06 448 LYS B O 1
ATOM 8074 N N . ASP B 1 449 ? -10.555 -21.031 -5.348 1 98.38 449 ASP B N 1
ATOM 8075 C CA . ASP B 1 449 ? -10.984 -21.766 -4.164 1 98.38 449 ASP B CA 1
ATOM 8076 C C . ASP B 1 449 ? -12.414 -22.281 -4.324 1 98.38 449 ASP B C 1
ATOM 8078 O O . ASP B 1 449 ? -13.125 -21.891 -5.25 1 98.38 449 ASP B O 1
ATOM 8082 N N . VAL B 1 450 ? -12.781 -23.219 -3.461 1 98.31 450 VAL B N 1
ATOM 8083 C CA . VAL B 1 450 ? -14.117 -23.797 -3.443 1 98.31 450 VAL B CA 1
ATOM 8084 C C . VAL B 1 450 ? -14.508 -24.156 -2.012 1 98.31 450 VAL B C 1
ATOM 8086 O O . VAL B 1 450 ? -13.672 -24.609 -1.232 1 98.31 450 VAL B O 1
ATOM 8089 N N . SER B 1 451 ? -15.734 -23.938 -1.661 1 98.06 451 SER B N 1
ATOM 8090 C CA . SER B 1 451 ? -16.281 -24.344 -0.372 1 98.06 451 SER B CA 1
ATOM 8091 C C . SER B 1 451 ? -17.609 -25.062 -0.542 1 98.06 451 SER B C 1
ATOM 8093 O O . SER B 1 451 ? -18.547 -24.531 -1.146 1 98.06 451 SER B O 1
ATOM 8095 N N . TRP B 1 452 ? -17.719 -26.234 0.026 1 97.88 452 TRP B N 1
ATOM 8096 C CA . TRP B 1 452 ? -19 -26.922 0.065 1 97.88 452 TRP B CA 1
ATOM 8097 C C . TRP B 1 452 ? -19.906 -26.312 1.132 1 97.88 452 TRP B C 1
ATOM 8099 O O . TRP B 1 452 ? -19.469 -26.062 2.258 1 97.88 452 TRP B O 1
ATOM 8109 N N . VAL B 1 453 ? -21.094 -26.047 0.726 1 97.62 453 VAL B N 1
ATOM 8110 C CA . VAL B 1 453 ? -22.094 -25.578 1.67 1 97.62 453 VAL B CA 1
ATOM 8111 C C . VAL B 1 453 ? -22.797 -26.781 2.311 1 97.62 453 VAL B C 1
ATOM 8113 O O . VAL B 1 453 ? -22.953 -26.828 3.531 1 97.62 453 VAL B O 1
ATOM 8116 N N . ASP B 1 454 ? -23.234 -27.703 1.562 1 95.75 454 ASP B N 1
ATOM 8117 C CA . ASP B 1 454 ? -23.844 -28.984 1.896 1 95.75 454 ASP B CA 1
ATOM 8118 C C . ASP B 1 454 ? -23.688 -29.984 0.753 1 95.75 454 ASP B C 1
ATOM 8120 O O . ASP B 1 454 ? -22.797 -29.828 -0.088 1 95.75 454 ASP B O 1
ATOM 8124 N N . ALA B 1 455 ? -24.516 -31.031 0.757 1 94.88 455 ALA B N 1
ATOM 8125 C CA . ALA B 1 455 ? -24.359 -32.094 -0.23 1 94.88 455 ALA B CA 1
ATOM 8126 C C . ALA B 1 455 ? -24.781 -31.625 -1.617 1 94.88 455 ALA B C 1
ATOM 8128 O O . ALA B 1 455 ? -24.375 -32.188 -2.629 1 94.88 455 ALA B O 1
ATOM 8129 N N . ASP B 1 456 ? -25.516 -30.484 -1.659 1 96.12 456 ASP B N 1
ATOM 8130 C CA . ASP B 1 456 ? -26.141 -30.109 -2.926 1 96.12 456 ASP B CA 1
ATOM 8131 C C . ASP B 1 456 ? -25.641 -28.766 -3.414 1 96.12 456 ASP B C 1
ATOM 8133 O O . ASP B 1 456 ? -25.922 -28.359 -4.543 1 96.12 456 ASP B O 1
ATOM 8137 N N . ARG B 1 457 ? -24.984 -28.094 -2.566 1 97.38 457 ARG B N 1
ATOM 8138 C CA . ARG B 1 457 ? -24.562 -26.734 -2.934 1 97.38 457 ARG B CA 1
ATOM 8139 C C . ARG B 1 457 ? -23.094 -26.516 -2.615 1 97.38 457 ARG B C 1
ATOM 8141 O O . ARG B 1 457 ? -22.578 -27.062 -1.645 1 97.38 457 ARG B O 1
ATOM 8148 N N . LEU B 1 458 ? -22.391 -25.656 -3.4 1 98.19 458 LEU B N 1
ATOM 8149 C CA . LEU B 1 458 ? -21.047 -25.219 -3.105 1 98.19 458 LEU B CA 1
ATOM 8150 C C . LEU B 1 458 ? -20.812 -23.781 -3.58 1 98.19 458 LEU B C 1
ATOM 8152 O O . LEU B 1 458 ? -21.625 -23.25 -4.344 1 98.19 458 LEU B O 1
ATOM 8156 N N . VAL B 1 459 ? -19.766 -23.078 -3.098 1 98.69 459 VAL B N 1
ATOM 8157 C CA . VAL B 1 459 ? -19.375 -21.734 -3.496 1 98.69 459 VAL B CA 1
ATOM 8158 C C . VAL B 1 459 ? -18.031 -21.781 -4.215 1 98.69 459 VAL B C 1
ATOM 8160 O O . VAL B 1 459 ? -17.094 -22.453 -3.766 1 98.69 459 VAL B O 1
ATOM 8163 N N . THR B 1 460 ? -17.938 -21.109 -5.391 1 98.56 460 THR B N 1
ATOM 8164 C CA . THR B 1 460 ? -16.672 -20.953 -6.117 1 98.56 460 THR B CA 1
ATOM 8165 C C . THR B 1 460 ? -16.172 -19.516 -6 1 98.56 460 THR B C 1
ATOM 8167 O O . THR B 1 460 ? -16.969 -18.578 -5.93 1 98.56 460 THR B O 1
ATOM 8170 N N . TYR B 1 461 ? -14.891 -19.281 -5.914 1 98.31 461 TYR B N 1
ATOM 8171 C CA . TYR B 1 461 ? -14.219 -17.984 -5.781 1 98.31 461 TYR B CA 1
ATOM 8172 C C . TYR B 1 461 ? -13.297 -17.734 -6.961 1 98.31 461 TYR B C 1
ATOM 8174 O O . TYR B 1 461 ? -12.414 -18.547 -7.262 1 98.31 461 TYR B O 1
ATOM 8182 N N . SER B 1 462 ? -13.383 -16.547 -7.586 1 97.5 462 SER B N 1
ATOM 8183 C CA . SER B 1 462 ? -12.727 -16.422 -8.883 1 97.5 462 SER B CA 1
ATOM 8184 C C . SER B 1 462 ? -11.938 -15.109 -8.969 1 97.5 462 SER B C 1
ATOM 8186 O O . SER B 1 462 ? -12.219 -14.164 -8.234 1 97.5 462 SER B O 1
ATOM 8188 N N . THR B 1 463 ? -11.031 -15.07 -9.891 1 93.44 463 THR B N 1
ATOM 8189 C CA . THR B 1 463 ? -10.242 -13.883 -10.195 1 93.44 463 THR B CA 1
ATOM 8190 C C . THR B 1 463 ? -11.102 -12.836 -10.898 1 93.44 463 THR B C 1
ATOM 8192 O O . THR B 1 463 ? -10.688 -11.68 -11.023 1 93.44 463 THR B O 1
ATOM 8195 N N . ASP B 1 464 ? -12.328 -13.172 -11.312 1 89.69 464 ASP B N 1
ATOM 8196 C CA . ASP B 1 464 ? -13.211 -12.211 -11.977 1 89.69 464 ASP B CA 1
ATOM 8197 C C . ASP B 1 464 ? -13.922 -11.328 -10.953 1 89.69 464 ASP B C 1
ATOM 8199 O O . ASP B 1 464 ? -14.914 -10.672 -11.281 1 89.69 464 ASP B O 1
ATOM 8203 N N . ARG B 1 465 ? -13.555 -11.469 -9.664 1 91.12 465 ARG B N 1
ATOM 8204 C CA . ARG B 1 465 ? -14.008 -10.641 -8.555 1 91.12 465 ARG B CA 1
ATOM 8205 C C . ARG B 1 465 ? -15.383 -11.078 -8.07 1 91.12 465 ARG B C 1
ATOM 8207 O O . ARG B 1 465 ? -16.094 -10.305 -7.414 1 91.12 465 ARG B O 1
ATOM 8214 N N . ARG B 1 466 ? -15.734 -12.328 -8.406 1 95.06 466 ARG B N 1
ATOM 8215 C CA . ARG B 1 466 ? -17.031 -12.836 -7.984 1 95.06 466 ARG B CA 1
ATOM 8216 C C . ARG B 1 466 ? -16.891 -14.188 -7.289 1 95.06 466 ARG B C 1
ATOM 8218 O O . ARG B 1 466 ? -16 -14.969 -7.613 1 95.06 466 ARG B O 1
ATOM 8225 N N . ALA B 1 467 ? -17.781 -14.391 -6.379 1 98 467 ALA B N 1
ATOM 8226 C CA . ALA B 1 467 ? -18.078 -15.727 -5.852 1 98 467 ALA B CA 1
ATOM 8227 C C . ALA B 1 467 ? -19.453 -16.203 -6.301 1 98 467 ALA B C 1
ATOM 8229 O O . ALA B 1 467 ? -20.391 -15.422 -6.371 1 98 467 ALA B O 1
ATOM 8230 N N . HIS B 1 468 ? -19.562 -17.5 -6.621 1 98.44 468 HIS B N 1
ATOM 8231 C CA . HIS B 1 468 ? -20.828 -18.078 -7.082 1 98.44 468 HIS B CA 1
ATOM 8232 C C . HIS B 1 468 ? -21.312 -19.172 -6.141 1 98.44 468 HIS B C 1
ATOM 8234 O O . HIS B 1 468 ? -20.578 -20.109 -5.844 1 98.44 468 HIS B O 1
ATOM 8240 N N . LEU B 1 469 ? -22.484 -19 -5.68 1 98.75 469 LEU B N 1
ATOM 8241 C CA . LEU B 1 469 ? -23.219 -20.125 -5.094 1 98.75 469 LEU B CA 1
ATOM 8242 C C . LEU B 1 469 ? -23.906 -20.938 -6.176 1 98.75 469 LEU B C 1
ATOM 8244 O O . LEU B 1 469 ? -24.75 -20.406 -6.918 1 98.75 469 LEU B O 1
ATOM 8248 N N . ILE B 1 470 ? -23.609 -22.219 -6.258 1 98.62 470 ILE B N 1
ATOM 8249 C CA . ILE B 1 470 ? -24.141 -23.047 -7.332 1 98.62 470 ILE B CA 1
ATOM 8250 C C . ILE B 1 470 ? -24.672 -24.359 -6.758 1 98.62 470 ILE B C 1
ATOM 8252 O O . ILE B 1 470 ? -24.297 -24.766 -5.652 1 98.62 470 ILE B O 1
ATOM 8256 N N . THR B 1 471 ? -25.516 -25.031 -7.555 1 98.19 471 THR B N 1
ATOM 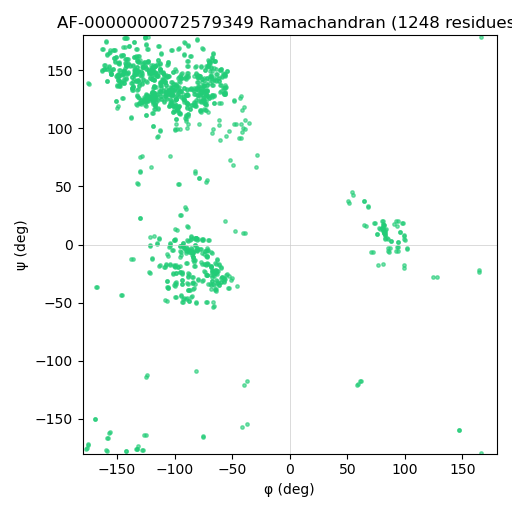8257 C CA . THR B 1 471 ? -25.906 -26.391 -7.223 1 98.19 471 THR B CA 1
ATOM 8258 C C . THR B 1 471 ? -24.891 -27.406 -7.75 1 98.19 471 THR B C 1
ATOM 8260 O O . THR B 1 471 ? -24.078 -27.078 -8.617 1 98.19 471 THR B O 1
ATOM 8263 N N . THR B 1 472 ? -24.938 -28.609 -7.211 1 97.25 472 THR B N 1
ATOM 8264 C CA . THR B 1 472 ? -24.047 -29.672 -7.684 1 97.25 472 THR B CA 1
ATOM 8265 C C . THR B 1 472 ? -24.406 -30.078 -9.109 1 97.25 472 THR B C 1
ATOM 8267 O O . THR B 1 472 ? -23.656 -30.797 -9.766 1 97.25 472 THR B O 1
ATOM 8270 N N . GLU B 1 473 ? -25.484 -29.562 -9.633 1 96.44 473 GLU B N 1
ATOM 8271 C CA . GLU B 1 473 ? -25.859 -29.797 -11.023 1 96.44 473 GLU B CA 1
ATOM 8272 C C . GLU B 1 473 ? -25.312 -28.719 -11.945 1 96.44 473 GLU B C 1
ATOM 8274 O O . GLU B 1 473 ? -25.5 -28.781 -13.156 1 96.44 473 GLU B O 1
ATOM 8279 N N . GLY B 1 474 ? -24.688 -27.781 -11.375 1 95.94 474 GLY B N 1
ATOM 8280 C CA . GLY B 1 474 ? -24.031 -26.766 -12.18 1 95.94 474 GLY B CA 1
ATOM 8281 C C . GLY B 1 474 ? -24.891 -25.547 -12.422 1 95.94 474 GLY B C 1
ATOM 8282 O O . GLY B 1 474 ? -24.703 -24.828 -13.406 1 95.94 474 GLY B O 1
ATOM 8283 N N . THR B 1 475 ? -25.891 -25.375 -11.586 1 97.31 475 THR B N 1
ATOM 8284 C CA . THR B 1 475 ? -26.781 -24.234 -11.75 1 97.31 475 THR B CA 1
ATOM 8285 C C . THR B 1 475 ? -26.391 -23.109 -10.805 1 97.31 475 THR B C 1
ATOM 8287 O O . THR B 1 475 ? -26.188 -23.328 -9.609 1 97.31 475 THR B O 1
ATOM 8290 N N . LEU B 1 476 ? -26.297 -21.906 -11.352 1 97.81 476 LEU B N 1
ATOM 8291 C CA . LEU B 1 476 ? -25.984 -20.719 -10.547 1 97.81 476 LEU B CA 1
ATOM 8292 C C . LEU B 1 476 ? -27.172 -20.312 -9.695 1 97.81 476 LEU B C 1
ATOM 8294 O O . LEU B 1 476 ? -28.281 -20.109 -10.211 1 97.81 476 LEU B O 1
ATOM 8298 N N . ILE B 1 477 ? -27.047 -20.219 -8.445 1 98.19 477 ILE B N 1
ATOM 8299 C CA . ILE B 1 477 ? -28.078 -19.766 -7.52 1 98.19 477 ILE B CA 1
ATOM 8300 C C . ILE B 1 477 ? -27.938 -18.266 -7.281 1 98.19 477 ILE B C 1
ATOM 8302 O O . ILE B 1 477 ? -28.922 -17.516 -7.391 1 98.19 477 ILE B O 1
ATOM 8306 N N . ARG B 1 478 ? -26.688 -17.812 -6.961 1 97.06 478 ARG B N 1
ATOM 8307 C CA . ARG B 1 478 ? -26.422 -16.422 -6.613 1 97.06 478 ARG B CA 1
ATOM 8308 C C . ARG B 1 478 ? -24.969 -16.062 -6.898 1 97.06 478 ARG B C 1
ATOM 8310 O O . ARG B 1 478 ? -24.078 -16.906 -6.762 1 97.06 478 ARG B O 1
ATOM 8317 N N . SER B 1 479 ? -24.75 -14.82 -7.289 1 96.19 479 SER B N 1
ATOM 8318 C CA . SER B 1 479 ? -23.422 -14.273 -7.469 1 96.19 479 SER B CA 1
ATOM 8319 C C . SER B 1 479 ? -23.109 -13.195 -6.43 1 96.19 479 SER B C 1
ATOM 8321 O O . SER B 1 479 ? -23.984 -12.375 -6.109 1 96.19 479 SER B O 1
ATOM 8323 N N . PHE B 1 480 ? -21.953 -13.312 -5.805 1 94.5 480 PHE B N 1
ATOM 8324 C CA . PHE B 1 480 ? -21.484 -12.336 -4.828 1 94.5 480 PHE B CA 1
ATOM 8325 C C . PHE B 1 480 ? -20.359 -11.484 -5.406 1 94.5 480 PHE B C 1
ATOM 8327 O O . PHE B 1 480 ? -19.375 -12.016 -5.926 1 94.5 480 PHE B O 1
ATOM 8334 N N . GLY B 1 481 ? -20.516 -10.234 -5.371 1 89 481 GLY B N 1
ATOM 8335 C CA . GLY B 1 481 ? -19.516 -9.297 -5.863 1 89 481 GLY B CA 1
ATOM 8336 C C . GLY B 1 481 ? -19.234 -8.164 -4.891 1 89 481 GLY B C 1
ATOM 8337 O O . GLY B 1 481 ? -19.656 -8.211 -3.732 1 89 481 GLY B O 1
ATOM 8338 N N . GLY B 1 482 ? -18.344 -7.176 -5.336 1 85.12 482 GLY B N 1
ATOM 8339 C CA . GLY B 1 482 ? -18.078 -6 -4.531 1 85.12 482 GLY B CA 1
ATOM 8340 C C . GLY B 1 482 ? -16.594 -5.762 -4.305 1 85.12 482 GLY B C 1
ATOM 8341 O O . GLY B 1 482 ? -16.172 -4.633 -4.051 1 85.12 482 GLY B O 1
ATOM 8342 N N . HIS B 1 483 ? -15.82 -6.844 -4.316 1 89.88 483 HIS B N 1
ATOM 8343 C CA . HIS B 1 483 ? -14.383 -6.672 -4.18 1 89.88 483 HIS B CA 1
ATOM 8344 C C . HIS B 1 483 ? -13.812 -5.848 -5.332 1 89.88 483 HIS B C 1
ATOM 8346 O O . HIS B 1 483 ? -14.227 -6.012 -6.48 1 89.88 483 HIS B O 1
ATOM 8352 N N . GLY B 1 484 ? -12.859 -5.027 -5.051 1 86.44 484 GLY B N 1
ATOM 8353 C CA . GLY B 1 484 ? -12.219 -4.211 -6.07 1 86.44 484 GLY B CA 1
ATOM 8354 C C . GLY B 1 484 ? -11.141 -4.953 -6.832 1 86.44 484 GLY B C 1
ATOM 8355 O O . GLY B 1 484 ? -10.625 -4.457 -7.84 1 86.44 484 GLY B O 1
ATOM 8356 N N . GLU B 1 485 ? -10.773 -6.055 -6.305 1 90.88 485 GLU B N 1
ATOM 8357 C CA . GLU B 1 485 ? -9.766 -6.918 -6.91 1 90.88 485 GLU B CA 1
ATOM 8358 C C . GLU B 1 485 ? -10.195 -8.383 -6.887 1 90.88 485 GLU B C 1
ATOM 8360 O O . GLU B 1 485 ? -11.273 -8.703 -6.383 1 90.88 485 GLU B O 1
ATOM 8365 N N . LEU B 1 486 ? -9.414 -9.211 -7.508 1 93 486 LEU B N 1
ATOM 8366 C CA . LEU B 1 486 ? -9.727 -10.633 -7.613 1 93 486 LEU B CA 1
ATOM 8367 C C . LEU B 1 486 ? -9.977 -11.242 -6.234 1 93 486 LEU B C 1
ATOM 8369 O O . LEU B 1 486 ? -9.422 -10.773 -5.238 1 93 486 LEU B O 1
ATOM 8373 N N . ILE B 1 487 ? -10.828 -12.234 -6.188 1 96.94 487 ILE B N 1
ATOM 8374 C CA . ILE B 1 487 ? -11.078 -13 -4.973 1 96.94 487 ILE B CA 1
ATOM 8375 C C . ILE B 1 487 ? -10.156 -14.211 -4.922 1 96.94 487 ILE B C 1
ATOM 8377 O O . ILE B 1 487 ? -10.117 -15.016 -5.855 1 96.94 487 ILE B O 1
ATOM 8381 N N . ASN B 1 488 ? -9.406 -14.328 -3.803 1 97.94 488 ASN B N 1
ATOM 8382 C CA . ASN B 1 488 ? -8.445 -15.406 -3.639 1 97.94 488 ASN B CA 1
ATOM 8383 C C . ASN B 1 488 ? -9.086 -16.641 -3.014 1 97.94 488 ASN B C 1
ATOM 8385 O O . ASN B 1 488 ? -8.641 -17.766 -3.26 1 97.94 488 ASN B O 1
ATOM 8389 N N . GLY B 1 489 ? -10 -16.438 -2.166 1 98.44 489 GLY B N 1
ATOM 8390 C CA . GLY B 1 489 ? -10.609 -17.562 -1.457 1 98.44 489 GLY B CA 1
ATOM 8391 C C . GLY B 1 489 ? -11.742 -17.141 -0.544 1 98.44 489 GLY B C 1
ATOM 8392 O O . GLY B 1 489 ? -12.18 -15.977 -0.573 1 98.44 489 GLY B O 1
ATOM 8393 N N . GLY B 1 490 ? -12.219 -18.188 0.171 1 98.5 490 GLY B N 1
ATOM 8394 C CA . GLY B 1 490 ? -13.305 -17.938 1.106 1 98.5 490 GLY B CA 1
ATOM 8395 C C . GLY B 1 490 ? -13.672 -19.156 1.928 1 98.5 490 GLY B C 1
ATOM 8396 O O . GLY B 1 490 ? -12.938 -20.156 1.951 1 98.5 490 GLY B O 1
ATOM 8397 N N . SER B 1 491 ? -14.758 -18.984 2.652 1 98.44 491 SER B N 1
ATOM 8398 C CA . SER B 1 491 ? -15.25 -20.016 3.557 1 98.44 491 SER B CA 1
ATOM 8399 C C . SER B 1 491 ? -16.719 -19.781 3.914 1 98.44 491 SER B C 1
ATOM 8401 O O . SER B 1 491 ? -17.188 -18.641 3.879 1 98.44 491 SER B O 1
ATOM 8403 N N . VAL B 1 492 ? -17.391 -20.859 4.188 1 97.81 492 VAL B N 1
ATOM 8404 C CA . VAL B 1 492 ? -18.797 -20.781 4.59 1 97.81 492 VAL B CA 1
ATOM 8405 C C . VAL B 1 492 ? -18.984 -21.422 5.961 1 97.81 492 VAL B C 1
ATOM 8407 O O . VAL B 1 492 ? -18.188 -22.281 6.363 1 97.81 492 VAL B O 1
ATOM 8410 N N . THR B 1 493 ? -19.906 -20.938 6.672 1 96.62 493 THR B N 1
ATOM 8411 C CA . THR B 1 493 ? -20.266 -21.5 7.969 1 96.62 493 THR B CA 1
ATOM 8412 C C . THR B 1 493 ? -21.688 -21.078 8.367 1 96.62 493 THR B C 1
ATOM 8414 O O . THR B 1 493 ? -22.391 -20.438 7.598 1 96.62 493 THR B O 1
ATOM 8417 N N . THR B 1 494 ? -22.141 -21.625 9.469 1 95.94 494 THR B N 1
ATOM 8418 C CA . THR B 1 494 ? -23.359 -21.156 10.117 1 95.94 494 THR B CA 1
ATOM 8419 C C . THR B 1 494 ? -23.062 -20.609 11.508 1 95.94 494 THR B C 1
ATOM 8421 O O . THR B 1 494 ? -22.5 -21.312 12.352 1 95.94 494 THR B O 1
ATOM 8424 N N . VAL B 1 495 ? -23.359 -19.391 11.703 1 94.81 495 VAL B N 1
ATOM 8425 C CA . VAL B 1 495 ? -23.203 -18.75 13 1 94.81 495 VAL B CA 1
ATOM 8426 C C . VAL B 1 495 ? -24.562 -18.266 13.508 1 94.81 495 VAL B C 1
ATOM 8428 O O . VAL B 1 495 ? -25.25 -17.516 12.812 1 94.81 495 VAL B O 1
ATOM 8431 N N . ALA B 1 496 ? -24.953 -18.703 14.742 1 92.38 496 ALA B N 1
ATOM 8432 C CA . ALA B 1 496 ? -26.219 -18.297 15.359 1 92.38 496 ALA B CA 1
ATOM 8433 C C . ALA B 1 496 ? -27.391 -18.5 14.406 1 92.38 496 ALA B C 1
ATOM 8435 O O . ALA B 1 496 ? -28.25 -17.625 14.266 1 92.38 496 ALA B O 1
ATOM 8436 N N . GLY B 1 497 ? -27.328 -19.547 13.664 1 91.5 497 GLY B N 1
ATOM 8437 C CA . GLY B 1 497 ? -28.422 -19.938 12.789 1 91.5 497 GLY B CA 1
ATOM 8438 C C . GLY B 1 497 ? -28.391 -19.25 11.438 1 91.5 497 GLY B C 1
ATOM 8439 O O . GLY B 1 497 ? -29.25 -19.5 10.594 1 91.5 497 GLY B O 1
ATOM 8440 N N . ARG B 1 498 ? -27.516 -18.422 11.258 1 94.5 498 ARG B N 1
ATOM 8441 C CA . ARG B 1 498 ? -27.391 -17.719 9.984 1 94.5 498 ARG B CA 1
ATOM 8442 C C . ARG B 1 498 ? -26.266 -18.312 9.133 1 94.5 498 ARG B C 1
ATOM 8444 O O . ARG B 1 498 ? -25.141 -18.469 9.609 1 94.5 498 ARG B O 1
ATOM 8451 N N . ALA B 1 499 ? -26.531 -18.656 7.855 1 97.12 499 ALA B N 1
ATOM 8452 C CA . ALA B 1 499 ? -25.516 -19.125 6.93 1 97.12 499 ALA B CA 1
ATOM 8453 C C . ALA B 1 499 ? -24.672 -17.969 6.398 1 97.12 499 ALA B C 1
ATOM 8455 O O . ALA B 1 499 ? -25.203 -17.016 5.82 1 97.12 499 ALA B O 1
ATOM 8456 N N . LEU B 1 500 ? -23.328 -18.062 6.617 1 97.81 500 LEU B N 1
ATOM 8457 C CA . LEU B 1 500 ? -22.438 -16.953 6.297 1 97.81 500 LEU B CA 1
ATOM 8458 C C . LEU B 1 500 ? -21.406 -17.375 5.262 1 97.81 500 LEU B C 1
ATOM 8460 O O . LEU B 1 500 ? -20.922 -18.5 5.285 1 97.81 500 LEU B O 1
ATOM 8464 N N . LEU B 1 501 ? -21.094 -16.453 4.367 1 98.31 501 LEU B N 1
ATOM 8465 C CA . LEU B 1 501 ? -19.984 -16.562 3.424 1 98.31 501 LEU B CA 1
ATOM 8466 C C . LEU B 1 501 ? -18.938 -15.492 3.701 1 98.31 501 LEU B C 1
ATOM 8468 O O . LEU B 1 501 ? -19.25 -14.305 3.812 1 98.31 501 LEU B O 1
ATOM 8472 N N . ALA B 1 502 ? -17.703 -15.867 3.904 1 98.44 502 ALA B N 1
ATOM 8473 C CA . ALA B 1 502 ? -16.562 -14.938 3.924 1 98.44 502 ALA B CA 1
ATOM 8474 C C . ALA B 1 502 ? -15.75 -15.047 2.643 1 98.44 502 ALA B C 1
ATOM 8476 O O . ALA B 1 502 ? -15.492 -16.156 2.154 1 98.44 502 ALA B O 1
ATOM 8477 N N . THR B 1 503 ? -15.422 -13.945 2.033 1 98.06 503 THR B N 1
ATOM 8478 C CA . THR B 1 503 ? -14.508 -13.883 0.897 1 98.06 503 THR B CA 1
ATOM 8479 C C . THR B 1 503 ? -13.289 -13.023 1.225 1 98.06 503 THR B C 1
ATOM 8481 O O . THR B 1 503 ? -13.383 -12.094 2.031 1 98.06 503 THR B O 1
ATOM 8484 N N . VAL B 1 504 ? -12.125 -13.344 0.723 1 98 504 VAL B N 1
ATOM 8485 C CA . VAL B 1 504 ? -10.914 -12.555 0.863 1 98 504 VAL B CA 1
ATOM 8486 C C . VAL B 1 504 ? -10.375 -12.18 -0.518 1 98 504 VAL B C 1
ATOM 8488 O O . VAL B 1 504 ? -10.492 -12.953 -1.467 1 98 504 VAL B O 1
ATOM 8491 N N . SER B 1 505 ? -9.758 -11.031 -0.595 1 96.56 505 SER B N 1
ATOM 8492 C CA . SER B 1 505 ? -9.414 -10.477 -1.899 1 96.56 505 SER B CA 1
ATOM 8493 C C . SER B 1 505 ? -8.062 -9.781 -1.863 1 96.56 505 SER B C 1
ATOM 8495 O O . SER B 1 505 ? -7.562 -9.438 -0.789 1 96.56 505 SER B O 1
ATOM 8497 N N . ARG B 1 506 ? -7.539 -9.641 -2.998 1 94.88 506 ARG B N 1
ATOM 8498 C CA . ARG B 1 506 ? -6.324 -8.852 -3.17 1 94.88 506 ARG B CA 1
ATOM 8499 C C . ARG B 1 506 ? -6.551 -7.398 -2.756 1 94.88 506 ARG B C 1
ATOM 8501 O O . ARG B 1 506 ? -5.594 -6.656 -2.531 1 94.88 506 ARG B O 1
ATOM 8508 N N . ASP B 1 507 ? -7.762 -6.949 -2.65 1 88.88 507 ASP B N 1
ATOM 8509 C CA . ASP B 1 507 ? -8.055 -5.574 -2.258 1 88.88 507 ASP B CA 1
ATOM 8510 C C . ASP B 1 507 ? -7.848 -5.375 -0.758 1 88.88 507 ASP B C 1
ATOM 8512 O O . ASP B 1 507 ? -8.219 -4.336 -0.208 1 88.88 507 ASP B O 1
ATOM 8516 N N . ARG B 1 508 ? -7.375 -6.43 -0.07 1 90.44 508 ARG B N 1
ATOM 8517 C CA . ARG B 1 508 ? -6.918 -6.41 1.316 1 90.44 508 ARG B CA 1
ATOM 8518 C C . ARG B 1 508 ? -8.094 -6.512 2.281 1 90.44 508 ARG B C 1
ATOM 8520 O O . ARG B 1 508 ? -7.941 -6.285 3.482 1 90.44 508 ARG B O 1
ATOM 8527 N N . THR B 1 509 ? -9.266 -6.801 1.722 1 91.56 509 THR B N 1
ATOM 8528 C CA . THR B 1 509 ? -10.438 -6.883 2.592 1 91.56 509 THR B CA 1
ATOM 8529 C C . THR B 1 509 ? -10.984 -8.305 2.631 1 91.56 509 THR B C 1
ATOM 8531 O O . THR B 1 509 ? -10.68 -9.117 1.756 1 91.56 509 THR B O 1
ATOM 8534 N N . SER B 1 510 ? -11.734 -8.57 3.689 1 95.56 510 SER B N 1
ATOM 8535 C CA . SER B 1 510 ? -12.602 -9.742 3.805 1 95.56 510 SER B CA 1
ATOM 8536 C C . SER B 1 510 ? -14.062 -9.328 3.934 1 95.56 510 SER B C 1
ATOM 8538 O O . SER B 1 510 ? -14.414 -8.531 4.805 1 95.56 510 SER B O 1
ATOM 8540 N N . ARG B 1 511 ? -14.859 -9.859 3.076 1 94.25 511 ARG B N 1
ATOM 8541 C CA . ARG B 1 511 ? -16.281 -9.516 3.102 1 94.25 511 ARG B CA 1
ATOM 8542 C C . ARG B 1 511 ? -17.109 -10.688 3.625 1 94.25 511 ARG B C 1
ATOM 8544 O O . ARG B 1 511 ? -16.844 -11.844 3.289 1 94.25 511 ARG B O 1
ATOM 8551 N N . ILE B 1 512 ? -18.062 -10.391 4.48 1 96.19 512 ILE B N 1
ATOM 8552 C CA . ILE B 1 512 ? -18.984 -11.383 5.023 1 96.19 512 ILE B CA 1
ATOM 8553 C C . ILE B 1 512 ? -20.391 -11.141 4.48 1 96.19 512 ILE B C 1
ATOM 8555 O O . ILE B 1 512 ? -20.922 -10.039 4.617 1 96.19 512 ILE B O 1
ATOM 8559 N N . TYR B 1 513 ? -20.938 -12.156 3.896 1 95.44 513 TYR B N 1
ATOM 8560 C CA . TYR B 1 513 ? -22.281 -12.102 3.32 1 95.44 513 TYR B CA 1
ATOM 8561 C C . TYR B 1 513 ? -23.219 -13.07 4.027 1 95.44 513 TYR B C 1
ATOM 8563 O O . TYR B 1 513 ? -22.766 -14.07 4.59 1 95.44 513 TYR B O 1
ATOM 8571 N N . ASP B 1 514 ? -24.484 -12.711 3.979 1 95.75 514 ASP B N 1
ATOM 8572 C CA . ASP B 1 514 ? -25.516 -13.727 4.184 1 95.75 514 ASP B CA 1
ATOM 8573 C C . ASP B 1 514 ? -25.625 -14.656 2.975 1 95.75 514 ASP B C 1
ATOM 8575 O O . ASP B 1 514 ? -25.922 -14.203 1.867 1 95.75 514 ASP B O 1
ATOM 8579 N N . LEU B 1 515 ? -25.406 -15.914 3.166 1 97.75 515 LEU B N 1
ATOM 8580 C CA . LEU B 1 515 ? -25.328 -16.859 2.055 1 97.75 515 LEU B CA 1
ATOM 8581 C C . LEU B 1 515 ? -26.672 -16.984 1.351 1 97.75 515 LEU B C 1
ATOM 8583 O O . LEU B 1 515 ? -26.719 -17.141 0.127 1 97.75 515 LEU B O 1
ATOM 8587 N N . GLU B 1 516 ? -27.75 -16.906 2.055 1 96.81 516 GLU B N 1
ATOM 8588 C CA . GLU B 1 516 ? -29.078 -17.156 1.506 1 96.81 516 GLU B CA 1
ATOM 8589 C C . GLU B 1 516 ? -29.641 -15.922 0.814 1 96.81 516 GLU B C 1
ATOM 8591 O O . GLU B 1 516 ? -30.25 -16.031 -0.253 1 96.81 516 GLU B O 1
ATOM 8596 N N . THR B 1 517 ? -29.391 -14.758 1.357 1 94.75 517 THR B N 1
ATOM 8597 C CA . THR B 1 517 ? -30.016 -13.562 0.812 1 94.75 517 THR B CA 1
ATOM 8598 C C . THR B 1 517 ? -29.047 -12.82 -0.106 1 94.75 517 THR B C 1
ATOM 8600 O O . THR B 1 517 ? -29.469 -12.016 -0.938 1 94.75 517 THR B O 1
ATOM 8603 N N . GLY B 1 518 ? -27.781 -13.008 0.092 1 93.12 518 GLY B N 1
ATOM 8604 C CA . GLY B 1 518 ? -26.781 -12.297 -0.689 1 93.12 518 GLY B CA 1
ATOM 8605 C C . GLY B 1 518 ? -26.406 -10.961 -0.093 1 93.12 518 GLY B C 1
ATOM 8606 O O . GLY B 1 518 ? -25.531 -10.266 -0.613 1 93.12 518 GLY B O 1
ATOM 8607 N N . GLU B 1 519 ? -26.938 -10.594 1.047 1 88.75 519 GLU B N 1
ATOM 8608 C CA . GLU B 1 519 ? -26.703 -9.289 1.672 1 88.75 519 GLU B CA 1
ATOM 8609 C C . GLU B 1 519 ? -25.281 -9.195 2.23 1 88.75 519 GLU B C 1
ATOM 8611 O O . GLU B 1 519 ? -24.781 -10.141 2.842 1 88.75 519 GLU B O 1
ATOM 8616 N N . LEU B 1 520 ? -24.625 -8.102 1.921 1 87.75 520 LEU B N 1
ATOM 8617 C CA . LEU B 1 520 ? -23.344 -7.812 2.574 1 87.75 520 LEU B CA 1
ATOM 8618 C C . LEU B 1 520 ? -23.562 -7.445 4.039 1 87.75 520 LEU B C 1
ATOM 8620 O O . LEU B 1 520 ? -24.297 -6.5 4.348 1 87.75 520 LEU B O 1
ATOM 8624 N N . LEU B 1 521 ? -22.891 -8.133 4.906 1 89.88 521 LEU B N 1
ATOM 8625 C CA . LEU B 1 521 ? -23.141 -7.961 6.332 1 89.88 521 LEU B CA 1
ATOM 8626 C C . LEU B 1 521 ? -22.016 -7.18 6.996 1 89.88 521 LEU B C 1
ATOM 8628 O O . LEU B 1 521 ? -22.25 -6.406 7.93 1 89.88 521 LEU B O 1
ATOM 8632 N N . GLN B 1 522 ? -20.781 -7.469 6.52 1 88.81 522 GLN B N 1
ATOM 8633 C CA . GLN B 1 522 ? -19.625 -6.844 7.156 1 88.81 522 GLN B CA 1
ATOM 8634 C C . GLN B 1 522 ? -18.422 -6.848 6.223 1 88.81 522 GLN B C 1
ATOM 8636 O O . GLN B 1 522 ? -18.328 -7.684 5.324 1 88.81 522 GLN B O 1
ATOM 8641 N N . VAL B 1 523 ? -17.578 -5.934 6.352 1 88.5 523 VAL B N 1
ATOM 8642 C CA . VAL B 1 523 ? -16.281 -5.918 5.684 1 88.5 523 VAL B CA 1
ATOM 8643 C C . VAL B 1 523 ? -15.164 -5.785 6.723 1 88.5 523 VAL B C 1
ATOM 8645 O O . VAL B 1 523 ? -15.188 -4.879 7.559 1 88.5 523 VAL B O 1
ATOM 8648 N N . LEU B 1 524 ? -14.266 -6.672 6.691 1 90.25 524 LEU B N 1
ATOM 8649 C CA . LEU B 1 524 ? -13.125 -6.676 7.605 1 90.25 524 LEU B CA 1
ATOM 8650 C C . LEU B 1 524 ? -11.891 -6.09 6.93 1 90.25 524 LEU B C 1
ATOM 8652 O O . LEU B 1 524 ? -11.5 -6.527 5.844 1 90.25 524 LEU B O 1
ATOM 8656 N N . VAL B 1 525 ? -11.336 -5.094 7.574 1 86.94 525 VAL B N 1
ATOM 8657 C CA . VAL B 1 525 ? -10.117 -4.449 7.094 1 86.94 525 VAL B CA 1
ATOM 8658 C C . VAL B 1 525 ? -9.008 -4.613 8.133 1 86.94 525 VAL B C 1
ATOM 8660 O O . VAL B 1 525 ? -9.18 -4.254 9.297 1 86.94 525 VAL B O 1
ATOM 8663 N N . GLY B 1 526 ? -7.883 -5.156 7.715 1 83.19 526 GLY B N 1
ATOM 8664 C CA . GLY B 1 526 ? -6.789 -5.324 8.664 1 83.19 526 GLY B CA 1
ATOM 8665 C C . GLY B 1 526 ? -5.477 -5.691 8 1 83.19 526 GLY B C 1
ATOM 8666 O O . GLY B 1 526 ? -4.414 -5.215 8.406 1 83.19 526 GLY B O 1
ATOM 8667 N N . HIS B 1 527 ? -5.52 -6.508 6.926 1 89.12 527 HIS B N 1
ATOM 8668 C CA . HIS B 1 527 ? -4.312 -6.926 6.223 1 89.12 527 HIS B CA 1
ATOM 8669 C C . HIS B 1 527 ? -3.709 -5.77 5.43 1 89.12 527 HIS B C 1
ATOM 8671 O O . HIS B 1 527 ? -4.438 -4.973 4.836 1 89.12 527 HIS B O 1
ATOM 8677 N N . ASP B 1 528 ? -2.396 -5.695 5.379 1 83.69 528 ASP B N 1
ATOM 8678 C CA . ASP B 1 528 ? -1.702 -4.609 4.688 1 83.69 528 ASP B CA 1
ATOM 8679 C C . ASP B 1 528 ? -1.453 -4.965 3.225 1 83.69 528 ASP B C 1
ATOM 8681 O O . ASP B 1 528 ? -1.092 -4.098 2.424 1 83.69 528 ASP B O 1
ATOM 8685 N N . GLU B 1 529 ? -1.594 -6.254 2.951 1 90 529 GLU B N 1
ATOM 8686 C CA . GLU B 1 529 ? -1.441 -6.754 1.59 1 90 529 GLU B CA 1
ATOM 8687 C C . GLU B 1 529 ? -2.576 -7.707 1.222 1 90 529 GLU B C 1
ATOM 8689 O O . GLU B 1 529 ? -3.506 -7.906 2.008 1 90 529 GLU B O 1
ATOM 8694 N N . SER B 1 530 ? -2.523 -8.289 0.051 1 94.06 530 SER B N 1
ATOM 8695 C CA . SER B 1 530 ? -3.543 -9.195 -0.469 1 94.06 530 SER B CA 1
ATOM 8696 C C . SER B 1 530 ? -3.922 -10.258 0.562 1 94.06 530 SER B C 1
ATOM 8698 O O . SER B 1 530 ? -3.055 -10.945 1.1 1 94.06 530 SER B O 1
ATOM 8700 N N . ALA B 1 531 ? -5.223 -10.312 0.865 1 96.88 531 ALA B N 1
ATOM 8701 C CA . ALA B 1 531 ? -5.734 -11.445 1.637 1 96.88 531 ALA B CA 1
ATOM 8702 C C . ALA B 1 531 ? -5.848 -12.695 0.768 1 96.88 531 ALA B C 1
ATOM 8704 O O . ALA B 1 531 ? -6.461 -12.664 -0.302 1 96.88 531 ALA B O 1
ATOM 8705 N N . LYS B 1 532 ? -5.277 -13.789 1.247 1 98.06 532 LYS B N 1
ATOM 8706 C CA . LYS B 1 532 ? -5.059 -14.961 0.396 1 98.06 532 LYS B CA 1
ATOM 8707 C C . LYS B 1 532 ? -6.043 -16.078 0.728 1 98.06 532 LYS B C 1
ATOM 8709 O O . LYS B 1 532 ? -6.449 -16.828 -0.153 1 98.06 532 LYS B O 1
ATOM 8714 N N . CYS B 1 533 ? -6.355 -16.25 1.937 1 98.62 533 CYS B N 1
ATOM 8715 C CA . CYS B 1 533 ? -7.16 -17.391 2.357 1 98.62 533 CYS B CA 1
ATOM 8716 C C . CYS B 1 533 ? -7.969 -17.062 3.605 1 98.62 533 CYS B C 1
ATOM 8718 O O . CYS B 1 533 ? -7.652 -16.109 4.316 1 98.62 533 CYS B O 1
ATOM 8720 N N . ALA B 1 534 ? -9.008 -17.781 3.789 1 98.62 534 ALA B N 1
ATOM 8721 C CA . ALA B 1 534 ? -9.883 -17.625 4.945 1 98.62 534 ALA B CA 1
ATOM 8722 C C . ALA B 1 534 ? -10.5 -18.953 5.363 1 98.62 534 ALA B C 1
ATOM 8724 O O . ALA B 1 534 ? -10.711 -19.844 4.531 1 98.62 534 ALA B O 1
ATOM 8725 N N . ALA B 1 535 ? -10.773 -19.094 6.602 1 98.56 535 ALA B N 1
ATOM 8726 C CA . ALA B 1 535 ? -11.461 -20.266 7.133 1 98.56 535 ALA B CA 1
ATOM 8727 C C . ALA B 1 535 ? -12.273 -19.906 8.375 1 98.56 535 ALA B C 1
ATOM 8729 O O . ALA B 1 535 ? -11.727 -19.422 9.359 1 98.56 535 ALA B O 1
ATOM 8730 N N . TRP B 1 536 ? -13.57 -20.203 8.305 1 97.94 536 TRP B N 1
ATOM 8731 C CA . TRP B 1 536 ? -14.43 -20.094 9.477 1 97.94 536 TRP B CA 1
ATOM 8732 C C . TRP B 1 536 ? -14.164 -21.219 10.461 1 97.94 536 TRP B C 1
ATOM 8734 O O . TRP B 1 536 ? -13.836 -22.344 10.055 1 97.94 536 TRP B O 1
ATOM 8744 N N . HIS B 1 537 ? -14.383 -20.891 11.734 1 96.12 537 HIS B N 1
ATOM 8745 C CA . HIS B 1 537 ? -14.398 -21.984 12.703 1 96.12 537 HIS B CA 1
ATOM 8746 C C . HIS B 1 537 ? -15.492 -23 12.375 1 96.12 537 HIS B C 1
ATOM 8748 O O . HIS B 1 537 ? -16.641 -22.609 12.148 1 96.12 537 HIS B O 1
ATOM 8754 N N . PRO B 1 538 ? -15.164 -24.25 12.367 1 89.94 538 PRO B N 1
ATOM 8755 C CA . PRO B 1 538 ? -16.141 -25.25 11.898 1 89.94 538 PRO B CA 1
ATOM 8756 C C . PRO B 1 538 ? -17.25 -25.5 12.914 1 89.94 538 PRO B C 1
ATOM 8758 O O . PRO B 1 538 ? -18.297 -26.047 12.555 1 89.94 538 PRO B O 1
ATOM 8761 N N . GLY B 1 539 ? -17.141 -25.141 14.148 1 88.88 539 GLY B N 1
ATOM 8762 C CA . GLY B 1 539 ? -18.109 -25.422 15.188 1 88.88 539 GLY B CA 1
ATOM 8763 C C . GLY B 1 539 ? -19.188 -24.359 15.312 1 88.88 539 GLY B C 1
ATOM 8764 O O . GLY B 1 539 ? -20.031 -24.422 16.203 1 88.88 539 GLY B O 1
ATOM 8765 N N . GLY B 1 540 ? -19.156 -23.438 14.516 1 89.94 540 GLY B N 1
ATOM 8766 C CA . GLY B 1 540 ? -20.188 -22.422 14.516 1 89.94 540 GLY B CA 1
ATOM 8767 C C . GLY B 1 540 ? -19.828 -21.203 15.352 1 89.94 540 GLY B C 1
ATOM 8768 O O . GLY B 1 540 ? -20.609 -20.25 15.445 1 89.94 540 GLY B O 1
ATOM 8769 N N . GLU B 1 541 ? -18.719 -21.188 15.992 1 92.19 541 GLU B N 1
ATOM 8770 C CA . GLU B 1 541 ? -18.25 -20 16.688 1 92.19 541 GLU B CA 1
ATOM 8771 C C . GLU B 1 541 ? -17.984 -18.859 15.703 1 92.19 541 GLU B C 1
ATOM 8773 O O . GLU B 1 541 ? -17.594 -19.109 14.555 1 92.19 541 GLU B O 1
ATOM 8778 N N . PRO B 1 542 ? -18.219 -17.641 16.141 1 94.44 542 PRO B N 1
ATOM 8779 C CA . PRO B 1 542 ? -17.984 -16.5 15.25 1 94.44 542 PRO B CA 1
ATOM 8780 C C . PRO B 1 542 ? -16.516 -16.125 15.141 1 94.44 542 PRO B C 1
ATOM 8782 O O . PRO B 1 542 ? -16.141 -14.984 15.453 1 94.44 542 PRO B O 1
ATOM 8785 N N . LEU B 1 543 ? -15.711 -17.062 14.742 1 96.94 543 LEU B N 1
ATOM 8786 C CA . LEU B 1 543 ? -14.273 -16.906 14.562 1 96.94 543 LEU B CA 1
ATOM 8787 C C . LEU B 1 543 ? -13.875 -17.141 13.109 1 96.94 543 LEU B C 1
ATOM 8789 O O . LEU B 1 543 ? -14.305 -18.109 12.492 1 96.94 543 LEU B O 1
ATOM 8793 N N . LEU B 1 544 ? -13.164 -16.219 12.578 1 97.81 544 LEU B N 1
ATOM 8794 C CA . LEU B 1 544 ? -12.633 -16.312 11.227 1 97.81 544 LEU B CA 1
ATOM 8795 C C . LEU B 1 544 ? -11.117 -16.141 11.227 1 97.81 544 LEU B C 1
ATOM 8797 O O . LEU B 1 544 ? -10.602 -15.211 11.852 1 97.81 544 LEU B O 1
ATOM 8801 N N . VAL B 1 545 ? -10.383 -17.047 10.617 1 98.06 545 VAL B N 1
ATOM 8802 C CA . VAL B 1 545 ? -8.945 -16.875 10.414 1 98.06 545 VAL B CA 1
ATOM 8803 C C . VAL B 1 545 ? -8.664 -16.531 8.945 1 98.06 545 VAL B C 1
ATOM 8805 O O . VAL B 1 545 ? -9.242 -17.141 8.039 1 98.06 545 VAL B O 1
ATOM 8808 N N . THR B 1 546 ? -7.93 -15.508 8.719 1 98.31 546 THR B N 1
ATOM 8809 C CA . THR B 1 546 ? -7.508 -15.133 7.375 1 98.31 546 THR B CA 1
ATOM 8810 C C . THR B 1 546 ? -5.984 -15.125 7.27 1 98.31 546 THR B C 1
ATOM 8812 O O . THR B 1 546 ? -5.289 -14.977 8.281 1 98.31 546 THR B O 1
ATOM 8815 N N . GLY B 1 547 ? -5.41 -15.398 6.121 1 98.06 547 GLY B N 1
ATOM 8816 C CA . GLY B 1 547 ? -3.994 -15.297 5.797 1 98.06 547 GLY B CA 1
ATOM 8817 C C . GLY B 1 547 ? -3.703 -14.336 4.664 1 98.06 547 GLY B C 1
ATOM 8818 O O . GLY B 1 547 ? -4.551 -14.117 3.797 1 98.06 547 GLY B O 1
ATOM 8819 N N . SER B 1 548 ? -2.504 -13.82 4.691 1 96.56 548 SER B N 1
ATOM 8820 C CA . SER B 1 548 ? -2.236 -12.711 3.775 1 96.56 548 SER B CA 1
ATOM 8821 C C . SER B 1 548 ? -0.805 -12.766 3.254 1 96.56 548 SER B C 1
ATOM 8823 O O . SER B 1 548 ? 0.05 -13.438 3.832 1 96.56 548 SER B O 1
ATOM 8825 N N . TYR B 1 549 ? -0.609 -12.039 2.207 1 93.94 549 TYR B N 1
ATOM 8826 C CA . TYR B 1 549 ? 0.717 -11.82 1.639 1 93.94 549 TYR B CA 1
ATOM 8827 C C . TYR B 1 549 ? 1.537 -10.875 2.506 1 93.94 549 TYR B C 1
ATOM 8829 O O . TYR B 1 549 ? 2.73 -10.68 2.266 1 93.94 549 TYR B O 1
ATOM 8837 N N . ASP B 1 550 ? 0.965 -10.266 3.574 1 87.62 550 ASP B N 1
ATOM 8838 C CA . ASP B 1 550 ? 1.734 -9.422 4.48 1 87.62 550 ASP B CA 1
ATOM 8839 C C . ASP B 1 550 ? 2.492 -10.258 5.508 1 87.62 550 ASP B C 1
ATOM 8841 O O . ASP B 1 550 ? 3.014 -9.734 6.488 1 87.62 550 ASP B O 1
ATOM 8845 N N . PHE B 1 551 ? 2.459 -11.656 5.375 1 88.94 551 PHE B N 1
ATOM 8846 C CA . PHE B 1 551 ? 3.215 -12.656 6.125 1 88.94 551 PHE B CA 1
ATOM 8847 C C . PHE B 1 551 ? 2.531 -12.969 7.453 1 88.94 551 PHE B C 1
ATOM 8849 O O . PHE B 1 551 ? 3.109 -13.633 8.312 1 88.94 551 PHE B O 1
ATOM 8856 N N . THR B 1 552 ? 1.281 -12.453 7.605 1 90.69 552 THR B N 1
ATOM 8857 C CA . THR B 1 552 ? 0.592 -12.711 8.867 1 90.69 552 THR B CA 1
ATOM 8858 C C . THR B 1 552 ? -0.762 -13.367 8.617 1 90.69 552 THR B C 1
ATOM 8860 O O . THR B 1 552 ? -1.344 -13.219 7.543 1 90.69 552 THR B O 1
ATOM 8863 N N . GLY B 1 553 ? -1.177 -14.141 9.602 1 95.06 553 GLY B N 1
ATOM 8864 C CA . GLY B 1 553 ? -2.586 -14.461 9.758 1 95.06 553 GLY B CA 1
ATOM 8865 C C . GLY B 1 553 ? -3.318 -13.5 10.68 1 95.06 553 GLY B C 1
ATOM 8866 O O . GLY B 1 553 ? -2.689 -12.703 11.375 1 95.06 553 GLY B O 1
ATOM 8867 N N . ARG B 1 554 ? -4.613 -13.516 10.609 1 96.38 554 ARG B N 1
ATOM 8868 C CA . ARG B 1 554 ? -5.449 -12.781 11.555 1 96.38 554 ARG B CA 1
ATOM 8869 C C . ARG B 1 554 ? -6.57 -13.656 12.086 1 96.38 554 ARG B C 1
ATOM 8871 O O . ARG B 1 554 ? -7.211 -14.391 11.328 1 96.38 554 ARG B O 1
ATOM 8878 N N . LEU B 1 555 ? -6.703 -13.594 13.336 1 96.31 555 LEU B N 1
ATOM 8879 C CA . LEU B 1 555 ? -7.867 -14.203 13.977 1 96.31 555 LEU B CA 1
ATOM 8880 C C . LEU B 1 555 ? -8.906 -13.141 14.328 1 96.31 555 LEU B C 1
ATOM 8882 O O . LEU B 1 555 ? -8.664 -12.281 15.18 1 96.31 555 LEU B O 1
ATOM 8886 N N . TRP B 1 556 ? -10.023 -13.203 13.695 1 96.44 556 TRP B N 1
ATOM 8887 C CA . TRP B 1 556 ? -11.125 -12.281 13.922 1 96.44 556 TRP B CA 1
ATOM 8888 C C . TRP B 1 556 ? -12.148 -12.867 14.891 1 96.44 556 TRP B C 1
ATOM 8890 O O . TRP B 1 556 ? -12.719 -13.93 14.633 1 96.44 556 TRP B O 1
ATOM 8900 N N . VAL B 1 557 ? -12.32 -12.188 15.969 1 94.88 557 VAL B N 1
ATOM 8901 C CA . VAL B 1 557 ? -13.398 -12.508 16.891 1 94.88 557 VAL B CA 1
ATOM 8902 C C . VAL B 1 557 ? -14.586 -11.586 16.641 1 94.88 557 VAL B C 1
ATOM 8904 O O . VAL B 1 557 ? -14.5 -10.375 16.844 1 94.88 557 VAL B O 1
ATOM 8907 N N . LEU B 1 558 ? -15.703 -12.172 16.219 1 94.69 558 LEU B N 1
ATOM 8908 C CA . LEU B 1 558 ? -16.812 -11.359 15.742 1 94.69 558 LEU B CA 1
ATOM 8909 C C . LEU B 1 558 ? -18.016 -11.461 16.688 1 94.69 558 LEU B C 1
ATOM 8911 O O . LEU B 1 558 ? -18.188 -12.469 17.375 1 94.69 558 LEU B O 1
ATOM 8915 N N . ASP B 1 559 ? -18.797 -10.367 16.703 1 93.25 559 ASP B N 1
ATOM 8916 C CA . ASP B 1 559 ? -20.094 -10.422 17.375 1 93.25 559 ASP B CA 1
ATOM 8917 C C . ASP B 1 559 ? -21.062 -11.352 16.656 1 93.25 559 ASP B C 1
ATOM 8919 O O . ASP B 1 559 ? -21.25 -11.219 15.445 1 93.25 559 ASP B O 1
ATOM 8923 N N . PRO B 1 560 ? -21.625 -12.273 17.359 1 92.19 560 PRO B N 1
ATOM 8924 C CA . PRO B 1 560 ? -22.453 -13.273 16.672 1 92.19 560 PRO B CA 1
ATOM 8925 C C . PRO B 1 560 ? -23.672 -12.664 15.992 1 92.19 560 PRO B C 1
ATOM 8927 O O . PRO B 1 560 ? -24.203 -13.242 15.031 1 92.19 560 PRO B O 1
ATOM 8930 N N . LYS B 1 561 ? -24.141 -11.555 16.453 1 88.88 561 LYS B N 1
ATOM 8931 C CA . LYS B 1 561 ? -25.359 -10.961 15.891 1 88.88 561 LYS B CA 1
ATOM 8932 C C . LYS B 1 561 ? -25.016 -9.977 14.781 1 88.88 561 LYS B C 1
ATOM 8934 O O . LYS B 1 561 ? -25.5 -10.109 13.656 1 88.88 561 LYS B O 1
ATOM 8939 N N . THR B 1 562 ? -24.062 -9.109 14.984 1 85.94 562 THR B N 1
ATOM 8940 C CA . THR B 1 562 ? -23.797 -8.031 14.039 1 85.94 562 THR B CA 1
ATOM 8941 C C . THR B 1 562 ? -22.594 -8.375 13.156 1 85.94 562 THR B C 1
ATOM 8943 O O . THR B 1 562 ? -22.375 -7.73 12.125 1 85.94 562 THR B O 1
ATOM 8946 N N . LEU B 1 563 ? -21.766 -9.32 13.523 1 91.44 563 LEU B N 1
ATOM 8947 C CA . LEU B 1 563 ? -20.531 -9.75 12.875 1 91.44 563 LEU B CA 1
ATOM 8948 C C . LEU B 1 563 ? -19.484 -8.648 12.898 1 91.44 563 LEU B C 1
ATOM 8950 O O . LEU B 1 563 ? -18.5 -8.703 12.156 1 91.44 563 LEU B O 1
ATOM 8954 N N . ALA B 1 564 ? -19.688 -7.66 13.766 1 86.38 564 ALA B N 1
ATOM 8955 C CA . ALA B 1 564 ? -18.656 -6.652 13.992 1 86.38 564 ALA B CA 1
ATOM 8956 C C . ALA B 1 564 ? -17.438 -7.258 14.68 1 86.38 564 ALA B C 1
ATOM 8958 O O . ALA B 1 564 ? -17.578 -8.094 15.57 1 86.38 564 ALA B O 1
ATOM 8959 N N . PRO B 1 565 ? -16.344 -6.891 14.242 1 87.38 565 PRO B N 1
ATOM 8960 C CA . PRO B 1 565 ? -15.148 -7.414 14.93 1 87.38 565 PRO B CA 1
ATOM 8961 C C . PRO B 1 565 ? -15.023 -6.906 16.359 1 87.38 565 PRO B C 1
ATOM 8963 O O . PRO B 1 565 ? -14.977 -5.695 16.594 1 87.38 565 PRO B O 1
ATOM 8966 N N . LEU B 1 566 ? -14.984 -7.742 17.266 1 88.75 566 LEU B N 1
ATOM 8967 C CA . LEU B 1 566 ? -14.742 -7.418 18.672 1 88.75 566 LEU B CA 1
ATOM 8968 C C . LEU B 1 566 ? -13.242 -7.348 18.953 1 88.75 566 LEU B C 1
ATOM 8970 O O . LEU B 1 566 ? -12.789 -6.457 19.672 1 88.75 566 LEU B O 1
ATOM 8974 N N . HIS B 1 567 ? -12.57 -8.336 18.422 1 86.81 567 HIS B N 1
ATOM 8975 C CA . HIS B 1 567 ? -11.117 -8.398 18.531 1 86.81 567 HIS B CA 1
ATOM 8976 C C . HIS B 1 567 ? -10.484 -8.891 17.234 1 86.81 567 HIS B C 1
ATOM 8978 O O . HIS B 1 567 ? -11.117 -9.625 16.469 1 86.81 567 HIS B O 1
ATOM 8984 N N . GLN B 1 568 ? -9.367 -8.445 16.984 1 89.06 568 GLN B N 1
ATOM 8985 C CA . GLN B 1 568 ? -8.516 -8.922 15.898 1 89.06 568 GLN B CA 1
ATOM 8986 C C . GLN B 1 568 ? -7.102 -9.203 16.391 1 89.06 568 GLN B C 1
ATOM 8988 O O . GLN B 1 568 ? -6.441 -8.312 16.938 1 89.06 568 GLN B O 1
ATOM 8993 N N . HIS B 1 569 ? -6.648 -10.398 16.234 1 90.25 569 HIS B N 1
ATOM 8994 C CA . HIS B 1 569 ? -5.309 -10.781 16.672 1 90.25 569 HIS B CA 1
ATOM 8995 C C . HIS B 1 569 ? -4.41 -11.109 15.477 1 90.25 569 HIS B C 1
ATOM 8997 O O . HIS B 1 569 ? -4.77 -11.93 14.633 1 90.25 569 HIS B O 1
ATOM 9003 N N . VAL B 1 570 ? -3.283 -10.484 15.453 1 88.5 570 VAL B N 1
ATOM 9004 C CA . VAL B 1 570 ? -2.307 -10.75 14.406 1 88.5 570 VAL B CA 1
ATOM 9005 C C . VAL B 1 570 ? -1.533 -12.031 14.727 1 88.5 570 VAL B C 1
ATOM 9007 O O . VAL B 1 570 ? -1.018 -12.18 15.844 1 88.5 570 VAL B O 1
ATOM 9010 N N . LEU B 1 571 ? -1.535 -12.914 13.797 1 91.94 571 LEU B N 1
ATOM 9011 C CA . LEU B 1 571 ? -0.766 -14.148 13.906 1 91.94 571 LEU B CA 1
ATOM 9012 C C . LEU B 1 571 ? 0.562 -14.031 13.164 1 91.94 571 LEU B C 1
ATOM 9014 O O . LEU B 1 571 ? 0.631 -14.281 11.961 1 91.94 571 LEU B O 1
ATOM 9018 N N . GLU B 1 572 ? 1.607 -13.758 13.93 1 83.88 572 GLU B N 1
ATOM 9019 C CA . GLU B 1 572 ? 2.92 -13.469 13.367 1 83.88 572 GLU B CA 1
ATOM 9020 C C . GLU B 1 572 ? 3.893 -14.617 13.602 1 83.88 572 GLU B C 1
ATOM 9022 O O . GLU B 1 572 ? 3.861 -15.258 14.656 1 83.88 572 GLU B O 1
ATOM 9027 N N . GLY B 1 573 ? 4.723 -14.93 12.594 1 81.38 573 GLY B N 1
ATOM 9028 C CA . GLY B 1 573 ? 5.75 -15.945 12.742 1 81.38 573 GLY B CA 1
ATOM 9029 C C . GLY B 1 573 ? 6.316 -16.422 11.414 1 81.38 573 GLY B C 1
ATOM 9030 O O . GLY B 1 573 ? 7.441 -16.922 11.359 1 81.38 573 GLY B O 1
ATOM 9031 N N . HIS B 1 574 ? 5.543 -16.234 10.367 1 86.69 574 HIS B N 1
ATOM 9032 C CA . HIS B 1 574 ? 5.965 -16.703 9.055 1 86.69 574 HIS B CA 1
ATOM 9033 C C . HIS B 1 574 ? 6.969 -15.742 8.422 1 86.69 574 HIS B C 1
ATOM 9035 O O . HIS B 1 574 ? 6.887 -14.531 8.625 1 86.69 574 HIS B O 1
ATOM 9041 N N . GLY B 1 575 ? 7.879 -16.297 7.695 1 82.38 575 GLY B N 1
ATOM 9042 C CA . GLY B 1 575 ? 8.875 -15.516 6.984 1 82.38 575 GLY B CA 1
ATOM 9043 C C . GLY B 1 575 ? 8.5 -15.234 5.543 1 82.38 575 GLY B C 1
ATOM 9044 O O . GLY B 1 575 ? 9.281 -14.656 4.793 1 82.38 575 GLY B O 1
ATOM 9045 N N . SER B 1 576 ? 7.387 -15.742 5.164 1 87.44 576 SER B N 1
ATOM 9046 C CA . SER B 1 576 ? 6.789 -15.516 3.855 1 87.44 576 SER B CA 1
ATOM 9047 C C . SER B 1 576 ? 5.27 -15.43 3.951 1 87.44 576 SER B C 1
ATOM 9049 O O . SER B 1 576 ? 4.707 -15.477 5.047 1 87.44 576 SER B O 1
ATOM 9051 N N . ALA B 1 577 ? 4.672 -15.195 2.85 1 92.69 577 ALA B N 1
ATOM 9052 C CA . ALA B 1 577 ? 3.219 -15.047 2.799 1 92.69 577 ALA B CA 1
ATOM 9053 C C . ALA B 1 577 ? 2.52 -16.281 3.354 1 92.69 577 ALA B C 1
ATOM 9055 O O . ALA B 1 577 ? 3.02 -17.406 3.209 1 92.69 577 ALA B O 1
ATOM 9056 N N . VAL B 1 578 ? 1.391 -16.078 3.988 1 95.88 578 VAL B N 1
ATOM 9057 C CA . VAL B 1 578 ? 0.535 -17.172 4.426 1 95.88 578 VAL B CA 1
ATOM 9058 C C . VAL B 1 578 ? -0.25 -17.734 3.238 1 95.88 578 VAL B C 1
ATOM 9060 O O . VAL B 1 578 ? -1.087 -17.031 2.662 1 95.88 578 VAL B O 1
ATOM 9063 N N . SER B 1 579 ? 0.014 -18.969 2.926 1 96.25 579 SER B N 1
ATOM 9064 C CA . SER B 1 579 ? -0.517 -19.578 1.709 1 96.25 579 SER B CA 1
ATOM 9065 C C . SER B 1 579 ? -1.88 -20.203 1.957 1 96.25 579 SER B C 1
ATOM 9067 O O . SER B 1 579 ? -2.682 -20.359 1.031 1 96.25 579 SER B O 1
ATOM 9069 N N . ALA B 1 580 ? -2.096 -20.594 3.145 1 97.88 580 ALA B N 1
ATOM 9070 C CA . ALA B 1 580 ? -3.338 -21.297 3.463 1 97.88 580 ALA B CA 1
ATOM 9071 C C . ALA B 1 580 ? -3.617 -21.266 4.965 1 97.88 580 ALA B C 1
ATOM 9073 O O . ALA B 1 580 ? -2.693 -21.125 5.77 1 97.88 580 ALA B O 1
ATOM 9074 N N . VAL B 1 581 ? -4.887 -21.375 5.285 1 98 581 VAL B N 1
ATOM 9075 C CA . VAL B 1 581 ? -5.324 -21.5 6.672 1 98 581 VAL B CA 1
ATOM 9076 C C . VAL B 1 581 ? -6.395 -22.578 6.777 1 98 581 VAL B C 1
ATOM 9078 O O . VAL B 1 581 ? -7.082 -22.891 5.801 1 98 581 VAL B O 1
ATOM 9081 N N . CYS B 1 582 ? -6.516 -23.156 7.891 1 97.12 582 CYS B N 1
ATOM 9082 C CA . CYS B 1 582 ? -7.598 -24.078 8.234 1 97.12 582 CYS B CA 1
ATOM 9083 C C . CYS B 1 582 ? -7.738 -24.203 9.742 1 97.12 582 CYS B C 1
ATOM 9085 O O . CYS B 1 582 ? -7.141 -23.438 10.5 1 97.12 582 CYS B O 1
ATOM 9087 N N . TRP B 1 583 ? -8.641 -25.062 10.148 1 95.12 583 TRP B N 1
ATOM 9088 C CA . TRP B 1 583 ? -8.812 -25.344 11.57 1 95.12 583 TRP B CA 1
ATOM 9089 C C . TRP B 1 583 ? -8.539 -26.812 11.875 1 95.12 583 TRP B C 1
ATOM 9091 O O . TRP B 1 583 ? -9.094 -27.703 11.219 1 95.12 583 TRP B O 1
ATOM 9101 N N . LEU B 1 584 ? -7.676 -27.031 12.734 1 94 584 LEU B N 1
ATOM 9102 C CA . LEU B 1 584 ? -7.465 -28.344 13.336 1 94 584 LEU B CA 1
ATOM 9103 C C . LEU B 1 584 ? -8.141 -28.438 14.703 1 94 584 LEU B C 1
ATOM 9105 O O . LEU B 1 584 ? -7.551 -28.047 15.719 1 94 584 LEU B O 1
ATOM 9109 N N . GLY B 1 585 ? -9.336 -29.031 14.75 1 90.19 585 GLY B N 1
ATOM 9110 C CA . GLY B 1 585 ? -10.172 -28.844 15.922 1 90.19 585 GLY B CA 1
ATOM 9111 C C . GLY B 1 585 ? -10.516 -27.391 16.188 1 90.19 585 GLY B C 1
ATOM 9112 O O . GLY B 1 585 ? -11.031 -26.703 15.297 1 90.19 585 GLY B O 1
ATOM 9113 N N . ASP B 1 586 ? -10.109 -26.938 17.375 1 90.94 586 ASP B N 1
ATOM 9114 C CA . ASP B 1 586 ? -10.414 -25.562 17.734 1 90.94 586 ASP B CA 1
ATOM 9115 C C . ASP B 1 586 ? -9.195 -24.656 17.516 1 90.94 586 ASP B C 1
ATOM 9117 O O . ASP B 1 586 ? -9.258 -23.453 17.781 1 90.94 586 ASP B O 1
ATOM 9121 N N . ASP B 1 587 ? -8.188 -25.266 17 1 92.31 587 ASP B N 1
ATOM 9122 C CA . ASP B 1 587 ? -6.969 -24.484 16.797 1 92.31 587 ASP B CA 1
ATOM 9123 C C . ASP B 1 587 ? -6.887 -23.984 15.352 1 92.31 587 ASP B C 1
ATOM 9125 O O . ASP B 1 587 ? -7.129 -24.734 14.406 1 92.31 587 ASP B O 1
ATOM 9129 N N . ALA B 1 588 ? -6.543 -22.703 15.188 1 94.44 588 ALA B N 1
ATOM 9130 C CA . ALA B 1 588 ? -6.273 -22.188 13.852 1 94.44 588 ALA B CA 1
ATOM 9131 C C . ALA B 1 588 ? -4.918 -22.672 13.336 1 94.44 588 ALA B C 1
ATOM 9133 O O . ALA B 1 588 ? -3.967 -22.797 14.109 1 94.44 588 ALA B O 1
ATOM 9134 N N . VAL B 1 589 ? -4.832 -22.953 12.055 1 95.06 589 VAL B N 1
ATOM 9135 C CA . VAL B 1 589 ? -3.596 -23.375 11.406 1 95.06 589 VAL B CA 1
ATOM 9136 C C . VAL B 1 589 ? -3.23 -22.375 10.305 1 95.06 589 VAL B C 1
ATOM 9138 O O . VAL B 1 589 ? -4.086 -21.969 9.516 1 95.06 589 VAL B O 1
ATOM 9141 N N . THR B 1 590 ? -1.99 -21.938 10.305 1 95.56 590 THR B N 1
ATOM 9142 C CA . THR B 1 590 ? -1.474 -21.141 9.195 1 95.56 590 THR B CA 1
ATOM 9143 C C . THR B 1 590 ? -0.316 -21.859 8.508 1 95.56 590 THR B C 1
ATOM 9145 O O . THR B 1 590 ? 0.528 -22.453 9.172 1 95.56 590 THR B O 1
ATOM 9148 N N . ALA B 1 591 ? -0.287 -21.875 7.219 1 95.25 591 ALA B N 1
ATOM 9149 C CA . ALA B 1 591 ? 0.803 -22.391 6.398 1 95.25 591 ALA B CA 1
ATOM 9150 C C . ALA B 1 591 ? 1.395 -21.297 5.512 1 95.25 591 ALA B C 1
ATOM 9152 O O . ALA B 1 591 ? 0.701 -20.359 5.141 1 95.25 591 ALA B O 1
ATOM 9153 N N . SER B 1 592 ? 2.633 -21.484 5.23 1 92.81 592 SER B N 1
ATOM 9154 C CA . SER B 1 592 ? 3.334 -20.438 4.488 1 92.81 592 SER B CA 1
ATOM 9155 C C . SER B 1 592 ? 4.297 -21.047 3.469 1 92.81 592 SER B C 1
ATOM 9157 O O . SER B 1 592 ? 4.699 -22.203 3.594 1 92.81 592 SER B O 1
ATOM 9159 N N . TRP B 1 593 ? 4.652 -20.344 2.541 1 89.69 593 TRP B N 1
ATOM 9160 C CA . TRP B 1 593 ? 5.652 -20.734 1.558 1 89.69 593 TRP B CA 1
ATOM 9161 C C . TRP B 1 593 ? 7.047 -20.75 2.172 1 89.69 593 TRP B C 1
ATOM 9163 O O . TRP B 1 593 ? 8.016 -21.172 1.534 1 89.69 593 TRP B O 1
ATOM 9173 N N . ASP B 1 594 ? 7.145 -20.328 3.41 1 82.88 594 ASP B N 1
ATOM 9174 C CA . ASP B 1 594 ? 8.422 -20.453 4.109 1 82.88 594 ASP B CA 1
ATOM 9175 C C . ASP B 1 594 ? 8.625 -21.875 4.625 1 82.88 594 ASP B C 1
ATOM 9177 O O . ASP B 1 594 ? 9.531 -22.125 5.43 1 82.88 594 ASP B O 1
ATOM 9181 N N . SER B 1 595 ? 7.73 -22.734 4.305 1 86 595 SER B N 1
ATOM 9182 C CA . SER B 1 595 ? 7.805 -24.172 4.586 1 86 595 SER B CA 1
ATOM 9183 C C . SER B 1 595 ? 7.344 -24.484 6.008 1 86 595 SER B C 1
ATOM 9185 O O . SER B 1 595 ? 7.516 -25.594 6.492 1 86 595 SER B O 1
ATOM 9187 N N . LYS B 1 596 ? 6.738 -23.531 6.656 1 88.06 596 LYS B N 1
ATOM 9188 C CA . LYS B 1 596 ? 6.316 -23.734 8.039 1 88.06 596 LYS B CA 1
ATOM 9189 C C . LYS B 1 596 ? 4.793 -23.812 8.141 1 88.06 596 LYS B C 1
ATOM 9191 O O . LYS B 1 596 ? 4.086 -23.141 7.375 1 88.06 596 LYS B O 1
ATOM 9196 N N . VAL B 1 597 ? 4.383 -24.594 9.102 1 92.12 597 VAL B N 1
ATOM 9197 C CA . VAL B 1 597 ? 2.984 -24.688 9.5 1 92.12 597 VAL B CA 1
ATOM 9198 C C . VAL B 1 597 ? 2.857 -24.438 11 1 92.12 597 VAL B C 1
ATOM 9200 O O . VAL B 1 597 ? 3.549 -25.062 11.805 1 92.12 597 VAL B O 1
ATOM 9203 N N . PHE B 1 598 ? 2.012 -23.469 11.359 1 92.06 598 PHE B N 1
ATOM 9204 C CA . PHE B 1 598 ? 1.813 -23.125 12.766 1 92.06 598 PHE B CA 1
ATOM 9205 C C . PHE B 1 598 ? 0.385 -23.438 13.203 1 92.06 598 PHE B C 1
ATOM 9207 O O . PHE B 1 598 ? -0.549 -23.328 12.398 1 92.06 598 PHE B O 1
ATOM 9214 N N . THR B 1 599 ? 0.247 -23.844 14.438 1 92 599 THR B N 1
ATOM 9215 C CA . THR B 1 599 ? -1.056 -23.922 15.094 1 92 599 THR B CA 1
ATOM 9216 C C . THR B 1 599 ? -1.205 -22.828 16.141 1 92 599 THR B C 1
ATOM 9218 O O . THR B 1 599 ? -0.243 -22.484 16.844 1 92 599 THR B O 1
ATOM 9221 N N . TRP B 1 600 ? -2.385 -22.25 16.219 1 93.12 600 TRP B N 1
ATOM 9222 C CA . TRP B 1 600 ? -2.717 -21.172 17.156 1 93.12 600 TRP B CA 1
ATOM 9223 C C . TRP B 1 600 ? -3.945 -21.531 17.984 1 93.12 600 TRP B C 1
ATOM 9225 O O . TRP B 1 600 ? -5.043 -21.688 17.438 1 93.12 600 TRP B O 1
ATOM 9235 N N . THR B 1 601 ? -3.771 -21.578 19.25 1 91.06 601 THR B N 1
ATOM 9236 C CA . THR B 1 601 ? -4.895 -21.906 20.125 1 91.06 601 THR B CA 1
ATOM 9237 C C . THR B 1 601 ? -5.547 -20.625 20.656 1 91.06 601 THR B C 1
ATOM 9239 O O . THR B 1 601 ? -4.934 -19.891 21.438 1 91.06 601 THR B O 1
ATOM 9242 N N . PRO B 1 602 ? -6.754 -20.391 20.234 1 91.38 602 PRO B N 1
ATOM 9243 C CA . PRO B 1 602 ? -7.426 -19.203 20.797 1 91.38 602 PRO B CA 1
ATOM 9244 C C . PRO B 1 602 ? -7.504 -19.219 22.312 1 91.38 602 PRO B C 1
ATOM 9246 O O . PRO B 1 602 ? -7.699 -20.281 22.906 1 91.38 602 PRO B O 1
ATOM 9249 N N . ASP B 1 603 ? -7.398 -18.062 22.922 1 89.75 603 ASP B N 1
ATOM 9250 C CA . ASP B 1 603 ? -7.492 -17.938 24.375 1 89.75 603 ASP B CA 1
ATOM 9251 C C . ASP B 1 603 ? -8.945 -18.031 24.844 1 89.75 603 ASP B C 1
ATOM 9253 O O . ASP B 1 603 ? -9.859 -17.672 24.094 1 89.75 603 ASP B O 1
ATOM 9257 N N . ALA B 1 604 ? -9.094 -18.484 26.062 1 87.69 604 ALA B N 1
ATOM 9258 C CA . ALA B 1 604 ? -10.438 -18.547 26.641 1 87.69 604 ALA B CA 1
ATOM 9259 C C . ALA B 1 604 ? -11.062 -17.156 26.719 1 87.69 604 ALA B C 1
ATOM 9261 O O . ALA B 1 604 ? -12.273 -17 26.562 1 87.69 604 ALA B O 1
ATOM 9262 N N . ASP B 1 605 ? -10.219 -16.266 26.969 1 90.25 605 ASP B N 1
ATOM 9263 C CA . ASP B 1 605 ? -10.609 -14.867 26.859 1 90.25 605 ASP B CA 1
ATOM 9264 C C . ASP B 1 605 ? -10.383 -14.344 25.438 1 90.25 605 ASP B C 1
ATOM 9266 O O . ASP B 1 605 ? -9.242 -14.109 25.031 1 90.25 605 ASP B O 1
ATOM 9270 N N . PRO B 1 606 ? -11.445 -14.086 24.75 1 87.75 606 PRO B N 1
ATOM 9271 C CA . PRO B 1 606 ? -11.297 -13.711 23.344 1 87.75 606 PRO B CA 1
ATOM 9272 C C . PRO B 1 606 ? -10.562 -12.383 23.172 1 87.75 606 PRO B C 1
ATOM 9274 O O . PRO B 1 606 ? -10.141 -12.055 22.062 1 87.75 606 PRO B O 1
ATOM 9277 N N . ALA B 1 607 ? -10.461 -11.633 24.219 1 86.06 607 ALA B N 1
ATOM 9278 C CA . ALA B 1 607 ? -9.758 -10.359 24.125 1 86.06 607 ALA B CA 1
ATOM 9279 C C . ALA B 1 607 ? -8.242 -10.562 24.109 1 86.06 607 ALA B C 1
ATOM 9281 O O . ALA B 1 607 ? -7.492 -9.672 23.703 1 86.06 607 ALA B O 1
ATOM 9282 N N . ARG B 1 608 ? -7.828 -11.727 24.484 1 87.25 608 ARG B N 1
ATOM 9283 C CA . ARG B 1 608 ? -6.398 -12.023 24.547 1 87.25 608 ARG B CA 1
ATOM 9284 C C . ARG B 1 608 ? -5.941 -12.727 23.266 1 87.25 608 ARG B C 1
ATOM 9286 O O . ARG B 1 608 ? -6.68 -13.531 22.688 1 87.25 608 ARG B O 1
ATOM 9293 N N . PRO B 1 609 ? -4.73 -12.406 22.859 1 86.31 609 PRO B N 1
ATOM 9294 C CA . PRO B 1 609 ? -4.211 -13.102 21.688 1 86.31 609 PRO B CA 1
ATOM 9295 C C . PRO B 1 609 ? -4.027 -14.602 21.922 1 86.31 609 PRO B C 1
ATOM 9297 O O . PRO B 1 609 ? -3.857 -15.039 23.062 1 86.31 609 PRO B O 1
ATOM 9300 N N . PRO B 1 610 ? -4.156 -15.297 20.875 1 88.94 610 PRO B N 1
ATOM 9301 C CA . PRO B 1 610 ? -3.916 -16.734 21.031 1 88.94 610 PRO B CA 1
ATOM 9302 C C . PRO B 1 610 ? -2.475 -17.047 21.422 1 88.94 610 PRO B C 1
ATOM 9304 O O . PRO B 1 610 ? -1.582 -16.219 21.234 1 88.94 610 PRO B O 1
ATOM 9307 N N . ALA B 1 611 ? -2.279 -18 22.297 1 74.31 611 ALA B N 1
ATOM 9308 C CA . ALA B 1 611 ? -0.95 -18.5 22.656 1 74.31 611 ALA B CA 1
ATOM 9309 C C . ALA B 1 611 ? -0.243 -19.094 21.438 1 74.31 611 ALA B C 1
ATOM 9311 O O . ALA B 1 611 ? -0.884 -19.688 20.562 1 74.31 611 ALA B O 1
ATOM 9312 N N . ALA B 1 612 ? 0.666 -18.312 21.078 1 58.75 612 ALA B N 1
ATOM 9313 C CA . ALA B 1 612 ? 1.334 -18.594 19.812 1 58.75 612 ALA B CA 1
ATOM 9314 C C . ALA B 1 612 ? 1.605 -20.094 19.656 1 58.75 612 ALA B C 1
ATOM 9316 O O . ALA B 1 612 ? 1.578 -20.844 20.641 1 58.75 612 ALA B O 1
ATOM 9317 N N . ALA B 1 613 ? 2.754 -20.5 18.672 1 58.66 613 ALA B N 1
ATOM 9318 C CA . ALA B 1 613 ? 3.461 -21.078 17.516 1 58.66 613 ALA B CA 1
ATOM 9319 C C . ALA B 1 613 ? 4.191 -22.344 17.922 1 58.66 613 ALA B C 1
ATOM 9321 O O . ALA B 1 613 ? 5.141 -22.312 18.703 1 58.66 613 ALA B O 1
ATOM 9322 N N . GLU B 1 614 ? 3.447 -23.344 18.062 1 62.03 614 GLU B N 1
ATOM 9323 C CA . GLU B 1 614 ? 4.281 -24.531 17.953 1 62.03 614 GLU B CA 1
ATOM 9324 C C . GLU B 1 614 ? 4.375 -25.031 16.516 1 62.03 614 GLU B C 1
ATOM 9326 O O . GLU B 1 614 ? 3.355 -25.188 15.844 1 62.03 614 GLU B O 1
ATOM 9331 N N . PRO B 1 615 ? 5.629 -24.781 15.883 1 58.69 615 PRO B N 1
ATOM 9332 C CA . PRO B 1 615 ? 5.727 -25.375 14.547 1 58.69 615 PRO B CA 1
ATOM 9333 C C . PRO B 1 615 ? 5.07 -26.75 14.469 1 58.69 615 PRO B C 1
ATOM 9335 O O . PRO B 1 615 ? 5.23 -27.562 15.383 1 58.69 615 PRO B O 1
ATOM 9338 N N . ALA B 1 616 ? 3.994 -26.766 13.852 1 53.19 616 ALA B N 1
ATOM 9339 C CA . ALA B 1 616 ? 3.711 -28.188 13.703 1 53.19 616 ALA B CA 1
ATOM 9340 C C . ALA B 1 616 ? 4.992 -28.984 13.445 1 53.19 616 ALA B C 1
ATOM 9342 O O . ALA B 1 616 ? 6.074 -28.406 13.344 1 53.19 616 ALA B O 1
ATOM 9343 N N . THR B 1 617 ? 5.398 -29.766 12.312 1 46.91 617 THR B N 1
ATOM 9344 C CA . THR B 1 617 ? 6.52 -30.625 11.969 1 46.91 617 THR B CA 1
ATOM 9345 C C . THR B 1 617 ? 7.66 -29.812 11.359 1 46.91 617 THR B C 1
ATOM 9347 O O . THR B 1 617 ? 7.426 -28.922 10.539 1 46.91 617 THR B O 1
ATOM 9350 N N . ASP B 1 618 ? 8.828 -29.516 12.195 1 41.88 618 ASP B N 1
ATOM 9351 C CA . ASP B 1 618 ? 10.141 -29.156 11.672 1 41.88 618 ASP B CA 1
ATOM 9352 C C . ASP B 1 618 ? 10.375 -29.797 10.305 1 41.88 618 ASP B C 1
ATOM 9354 O O . ASP B 1 618 ? 10.672 -30.984 10.211 1 41.88 618 ASP B O 1
ATOM 9358 N N . TRP B 1 619 ? 9.82 -29.594 9.234 1 39.78 619 TRP B N 1
ATOM 9359 C CA . TRP B 1 619 ? 10.398 -30.188 8.039 1 39.78 619 TRP B CA 1
ATOM 9360 C C . TRP B 1 619 ? 11.852 -29.766 7.863 1 39.78 619 TRP B C 1
ATOM 9362 O O . TRP B 1 619 ? 12.156 -28.906 7.039 1 39.78 619 TRP B O 1
ATOM 9372 N N . ARG B 1 620 ? 12.594 -29.297 8.852 1 37.44 620 ARG B N 1
ATOM 9373 C CA . ARG B 1 620 ? 14.008 -29.219 8.492 1 37.44 620 ARG B CA 1
ATOM 9374 C C . ARG B 1 620 ? 14.508 -30.562 7.961 1 37.44 620 ARG B C 1
ATOM 9376 O O . ARG B 1 620 ? 14.398 -31.578 8.641 1 37.44 620 ARG B O 1
ATOM 9383 N N . VAL B 1 621 ? 14.578 -30.766 6.699 1 33.53 621 VAL B N 1
ATOM 9384 C CA . VAL B 1 621 ? 15.453 -31.859 6.273 1 33.53 621 VAL B CA 1
ATOM 9385 C C . VAL B 1 621 ? 16.734 -31.844 7.098 1 33.53 621 VAL B C 1
ATOM 9387 O O . VAL B 1 621 ? 17.422 -30.828 7.168 1 33.53 621 VAL B O 1
ATOM 9390 N N . ARG B 1 622 ? 16.859 -32.625 8.141 1 28.53 622 ARG B N 1
ATOM 9391 C CA . ARG B 1 622 ? 18.141 -32.906 8.781 1 28.53 622 ARG B CA 1
ATOM 9392 C C . ARG B 1 622 ? 19.25 -33.062 7.742 1 28.53 622 ARG B C 1
ATOM 9394 O O . ARG B 1 622 ? 19.172 -33.906 6.863 1 28.53 622 ARG B O 1
ATOM 9401 N N . GLU B 1 623 ? 20.047 -32.156 7.461 1 29.47 623 GLU B N 1
ATOM 9402 C CA . GLU B 1 623 ? 21.328 -32.344 6.766 1 29.47 623 GLU B CA 1
ATOM 9403 C C . GLU B 1 623 ? 22.156 -33.438 7.414 1 29.47 623 GLU B C 1
ATOM 9405 O O . GLU B 1 623 ? 23.156 -33.875 6.844 1 29.47 623 GLU B O 1
ATOM 9410 N N . GLY B 1 624 ? 22.156 -33.781 8.727 1 23.28 624 GLY B N 1
ATOM 9411 C CA . GLY B 1 624 ? 23.266 -34.531 9.281 1 23.28 624 GLY B CA 1
ATOM 9412 C C . GLY B 1 624 ? 23.375 -35.938 8.719 1 23.28 624 GLY B C 1
ATOM 9413 O O . GLY B 1 624 ? 24.359 -36.625 8.953 1 23.28 624 GLY B O 1
ATOM 9414 N N . SER B 1 625 ? 22.359 -36.75 8.664 1 21.05 625 SER B N 1
ATOM 9415 C CA . SER B 1 625 ? 22.844 -38.094 8.766 1 21.05 625 SER B CA 1
ATOM 9416 C C . SER B 1 625 ? 23.578 -38.531 7.496 1 21.05 625 SER B C 1
ATOM 9418 O O . SER B 1 625 ? 22.953 -38.781 6.461 1 21.05 625 SER B O 1
ATOM 9420 N N . ARG B 1 626 ? 24.641 -37.719 7.082 1 20.17 626 ARG B N 1
ATOM 9421 C CA . ARG B 1 626 ? 25.781 -38.594 6.781 1 20.17 626 ARG B CA 1
ATOM 9422 C C . ARG B 1 626 ? 26.406 -39.125 8.062 1 20.17 626 ARG B C 1
ATOM 9424 O O . ARG B 1 626 ? 26.609 -38.375 9.023 1 20.17 626 ARG B O 1
#

Foldseek 3Di:
DDPPPFFDFDPPPPDQFQDQFWWQEKEAAQQRQWMWTWFQLQKIFIDGLPDDGTPTIGGDLGGWQEWDAANVNQWIWIFFQVQKIWIAGNVRRGTDAIAHDGPGGWQYKEDLHNQKIWTFGQAFKIWIAGRVVSDTADAIGGDPGGWHEWYAAPVQKIWIFHQNQWIWIAGNNRHTDDIAHHPAGFNYWYAQNNRAWIWTFGQQQWTFIAGPVRHTPDIADRDLGGWQEKEAANVRQWMWTDGLLQKIFIAGPVVNATAEIEHALFFDFNDKYAHNVRQWIWGMGQGSGIDIDGDDDGDPPDDRPDYHYHYDDGRHGRFAWQEWEDDAQKIWTWTQQQWIWIALHFPRDTQIARPPRRFGWNEKEDAPLDPQKIWTFGSNQKTFIAGRVVSGTLEIDGDSGGWQYWYAANNRQWIWTWGFQQKIWIFGDPPRYTHTDAIARPDPGGFNEKEHPHNFWIWTFGQSQWIFIATPNHHTDDIAHDDPGGWQEWEWAAAPNFIWIWIFFQSQKIWIAGPVPNHTQDIDHDGPGGWHEKYDQHVRALWMWTWGQSQWIKIFHADRPRRHTPDIAIHHDGSGTFNYWYDHHQWIWTGGRSNWIWTWHQDPPNNDGTPTGDGRHPVPPPPPPD/DDDQPAWDFDDPDPDQFQDQFWWQEKEAAQQRQWMWTWFQLQKIFIDGLPDDDTPIITGDLGGWQEWDAANVNQWIWIFFQVQKIWIAGNVRRDTDAIAHDGPGGWQYKEDLHNQWIWTFGQAFKIWIAGRVVSDTADAMGGDPGGWHEWYAAPVQKIWIFHQVQWIWIAGNNRHTDDIAHHPAGFNYWYAQNNRAWIWTFGQQQWTFIAGPVRHTPDIADRDPGGWQEKEAANVRQWMWTDGLLQKIFIAGPVVNATAEIEHALFFDFNYKYAHNVRQWIWGMGQGSGIDIDGDDDGDPPDDRVDYHYHYDDGRHGRFAWQEWEDDAQKIWTWTQQQWIWIAPHFPRDTQIARPPRRFGWNEKEDAPLDPQKIWTFGSNQKTFIAGRVVSGTLEIDGDRGGWQYWYAANNRQWIWTWGFQQKIWIFGDPPRYTHTDAIARPDPGGFNEKEHPHPFWIWTFGQSQWIFIATPNHHTDDIAHDDPGGWQEWEWAAAPNFIWIWIFFQSQKIWIAGPVPNHTQDIDHDGPGGWHEKYDQHVRALWMWTWGQSQWIKIFHADRPRRHTPDIAIAHDGSGTFNYWYDHHQWIWTGGRSNWIFTWHQDPPNNDGTDTGDGRDPPPPPPPPD

Solvent-accessible surface area (backbone atoms only — not comparable to full-atom values): 59364 Å² total; per-residue (Å²): 114,85,51,66,64,35,66,65,46,42,72,56,66,87,60,85,59,73,32,52,27,38,26,40,16,32,28,45,26,61,84,39,57,32,32,37,41,23,8,61,63,7,37,37,35,36,32,40,62,92,50,91,55,57,70,29,34,39,42,52,90,28,30,24,37,21,48,42,46,27,78,84,39,56,35,34,39,37,21,14,51,65,24,36,33,40,31,26,33,56,91,76,41,47,69,76,42,60,40,26,67,55,71,36,30,24,33,19,49,31,54,77,45,86,48,29,37,35,41,26,14,50,78,6,39,26,46,36,33,33,59,88,55,29,38,72,48,77,30,51,39,76,40,75,30,33,16,39,22,40,27,57,25,83,78,51,40,30,40,34,23,10,66,64,20,35,33,38,34,24,39,86,64,32,48,81,72,45,78,34,81,47,98,36,41,31,46,27,48,38,52,28,65,85,41,60,38,34,42,30,14,13,56,77,9,33,33,41,32,24,36,90,86,54,50,74,76,49,70,40,70,81,46,90,32,39,23,35,14,54,29,53,34,66,85,52,52,33,36,39,38,16,23,62,72,21,33,37,35,34,28,38,62,90,76,54,39,60,47,36,36,37,35,28,57,39,38,38,19,52,15,38,25,53,26,59,86,56,46,36,38,38,27,12,12,39,16,20,49,63,46,77,39,76,52,73,87,73,62,93,78,59,56,84,84,54,58,49,77,44,81,53,82,71,62,58,59,14,55,18,28,41,20,48,24,40,32,66,54,28,37,36,35,9,14,35,50,11,33,31,37,35,23,68,32,85,88,40,73,64,38,75,25,57,73,83,59,50,24,30,20,35,14,31,27,46,41,75,71,39,75,59,40,36,34,40,19,14,42,70,10,41,34,34,34,27,31,59,84,80,28,42,72,59,27,71,48,79,46,85,47,30,28,37,24,44,40,56,34,79,75,51,44,34,38,39,39,21,17,62,81,13,38,35,38,36,23,39,49,74,88,58,44,73,41,87,62,40,70,35,72,87,54,79,31,26,24,43,26,68,34,64,74,46,89,52,32,33,36,41,18,14,50,59,25,36,32,38,35,27,37,67,83,51,45,80,75,47,76,45,68,29,53,48,30,34,24,35,14,40,28,60,44,47,36,90,87,38,50,34,32,37,39,19,12,53,43,21,35,33,41,32,27,33,61,85,80,64,46,79,62,39,74,48,77,77,56,89,27,33,22,38,19,33,28,48,41,86,85,30,55,50,36,38,38,37,16,11,58,66,21,28,32,36,42,36,37,34,37,70,86,69,52,40,52,66,25,29,26,50,44,77,81,53,89,27,34,22,43,18,38,36,48,50,66,84,22,40,31,43,25,11,42,63,34,46,40,37,40,30,43,67,38,93,50,71,85,45,57,45,59,54,80,49,66,42,76,73,67,64,76,73,79,62,88,115,93,65,63,61,76,57,61,68,56,44,74,59,63,87,58,84,59,76,32,51,29,38,27,41,16,33,27,44,26,62,85,39,58,33,34,36,42,22,7,60,62,8,37,36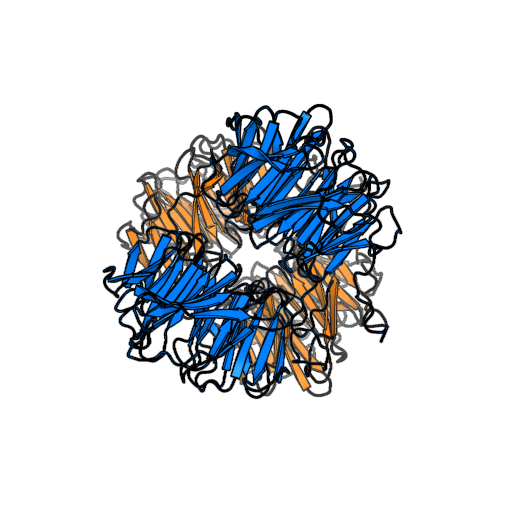,33,36,31,40,62,91,51,94,56,60,73,32,33,39,56,53,94,28,31,23,37,20,48,42,48,28,76,85,40,55,34,33,39,38,22,13,51,66,23,35,33,41,31,24,33,57,92,76,50,46,74,77,43,59,38,27,65,58,70,36,32,25,33,18,50,30,54,76,44,86,48,30,38,35,41,25,16,50,78,5,40,28,43,37,31,33,59,88,54,29,39,74,47,77,29,51,39,76,41,77,29,32,17,39,24,40,25,56,27,83,80,51,40,29,40,34,23,10,66,64,20,35,33,37,33,24,39,85,63,32,48,80,71,44,79,33,81,46,97,36,40,31,46,26,47,37,53,29,66,84,41,60,38,34,41,29,14,13,56,77,9,32,32,42,32,24,37,90,86,54,50,74,75,48,69,40,68,81,46,90,33,38,23,35,15,56,30,51,33,64,87,52,52,32,37,40,38,16,22,61,72,21,34,37,35,34,29,37,61,90,78,54,38,59,47,36,35,37,33,28,58,38,38,38,21,52,16,38,26,52,25,58,86,56,46,38,37,38,27,12,13,39,16,20,48,63,47,77,40,76,52,74,86,73,62,92,78,58,57,83,82,55,57,48,77,43,80,54,81,73,63,59,58,16,55,19,28,40,20,49,23,41,32,64,53,28,38,34,34,9,14,35,50,12,32,32,36,35,22,70,32,85,90,45,73,66,37,74,25,58,72,84,59,52,23,29,21,35,14,30,27,44,42,74,71,39,77,60,41,36,34,39,19,14,42,71,10,42,34,35,33,27,31,58,82,81,27,42,72,59,27,70,49,79,44,85,48,28,27,39,24,43,40,57,32,80,77,52,45,32,38,40,40,21,17,62,81,13,39,36,37,35,24,39,48,75,87,57,42,72,40,86,62,42,70,34,72,87,54,81,30,26,23,42,26,66,34,66,74,45,90,52,33,34,36,42,20,14,50,59,23,35,33,37,36,27,37,68,81,53,44,80,76,46,79,45,68,26,55,49,30,32,23,34,15,41,28,60,44,46,37,88,87,39,49,34,31,39,37,18,12,52,45,20,34,32,41,32,27,33,60,84,80,63,47,79,61,41,74,47,78,78,56,91,27,32,22,37,18,32,28,47,41,85,84,31,55,50,36,38,38,36,15,11,59,65,22,30,32,36,43,36,36,33,37,71,84,68,53,41,55,71,27,44,33,75,42,76,81,53,87,28,33,23,45,18,39,36,50,51,67,84,23,42,31,44,26,11,43,63,42,45,37,33,41,31,42,67,37,93,51,71,86,45,63,46,50,76,69,48,66,48,73,78,72,64,78,74,79,58,91,116